Protein AF-A0A151AAE1-F1 (afdb_monomer_lite)

Structure (mmCIF, N/CA/C/O backbone):
data_AF-A0A151AAE1-F1
#
_entry.id   AF-A0A151AAE1-F1
#
loop_
_atom_site.group_PDB
_atom_site.id
_atom_site.type_symbol
_atom_site.label_atom_id
_atom_site.label_alt_id
_atom_site.label_comp_id
_atom_site.label_asym_id
_atom_site.label_entity_id
_atom_site.label_seq_id
_atom_site.pdbx_PDB_ins_code
_atom_site.Cartn_x
_atom_site.Cartn_y
_atom_site.Cartn_z
_atom_site.occupancy
_atom_site.B_iso_or_equiv
_atom_site.auth_seq_id
_atom_site.auth_comp_id
_atom_site.auth_asym_id
_atom_site.auth_atom_id
_atom_site.pdbx_PDB_model_num
ATOM 1 N N . MET A 1 1 ? -24.728 -27.838 1.126 1.00 36.59 1 MET A N 1
ATOM 2 C CA . MET A 1 1 ? -23.794 -28.302 0.076 1.00 36.59 1 MET A CA 1
ATOM 3 C C . MET A 1 1 ? -23.948 -27.415 -1.151 1.00 36.59 1 MET A C 1
ATOM 5 O O . MET A 1 1 ? -24.849 -27.649 -1.936 1.00 36.59 1 MET A O 1
ATOM 9 N N . THR A 1 2 ? -23.095 -26.398 -1.262 1.00 26.20 2 THR A N 1
ATOM 10 C CA . THR A 1 2 ? -22.584 -25.780 -2.502 1.00 26.20 2 THR A CA 1
ATOM 11 C C . THR A 1 2 ? -21.575 -24.740 -2.036 1.00 26.20 2 THR A C 1
ATOM 13 O O . THR A 1 2 ? -21.961 -23.810 -1.335 1.00 26.20 2 THR A O 1
ATOM 16 N N . GLN A 1 3 ? -20.298 -24.954 -2.361 1.00 33.28 3 GLN A N 1
ATOM 17 C CA . GLN A 1 3 ? -19.223 -23.972 -2.215 1.00 33.28 3 GLN A CA 1
ATOM 18 C C . GLN A 1 3 ? -19.696 -22.625 -2.772 1.00 33.28 3 GLN A C 1
ATOM 20 O O . GLN A 1 3 ? -20.026 -22.549 -3.955 1.00 33.28 3 GLN A O 1
ATOM 25 N N . LYS A 1 4 ? -19.731 -21.573 -1.956 1.00 37.19 4 LYS A N 1
ATOM 26 C CA . LYS A 1 4 ? -19.850 -20.201 -2.456 1.00 37.19 4 LYS A CA 1
ATOM 27 C C . LYS A 1 4 ? -18.781 -19.330 -1.797 1.00 37.19 4 LYS A C 1
ATOM 29 O O . LYS A 1 4 ? -19.066 -18.280 -1.242 1.00 37.19 4 LYS A O 1
ATOM 34 N N . GLY A 1 5 ? -17.520 -19.717 -2.010 1.00 41.66 5 GLY A N 1
ATOM 35 C CA . GLY A 1 5 ? -16.535 -18.683 -2.324 1.00 41.66 5 GLY A CA 1
ATOM 36 C C . GLY A 1 5 ? -17.018 -17.939 -3.573 1.00 41.66 5 GLY A C 1
ATOM 37 O O . GLY A 1 5 ? -17.730 -18.538 -4.387 1.00 41.66 5 GLY A O 1
ATOM 38 N N . LEU A 1 6 ? -16.713 -16.643 -3.705 1.00 52.38 6 LEU A N 1
ATOM 39 C CA . LEU A 1 6 ? -17.166 -15.834 -4.847 1.00 52.38 6 LEU A CA 1
ATOM 40 C C . LEU A 1 6 ? -17.037 -16.638 -6.152 1.00 52.38 6 LEU A C 1
ATOM 42 O O . LEU A 1 6 ? -15.981 -17.238 -6.376 1.00 52.38 6 LEU A O 1
ATOM 46 N N . PRO A 1 7 ? -18.092 -16.719 -6.986 1.00 60.75 7 PRO A N 1
ATOM 47 C CA . PRO A 1 7 ? -18.103 -17.620 -8.126 1.00 60.75 7 PRO A CA 1
ATOM 48 C C . PRO A 1 7 ? -17.050 -17.157 -9.125 1.00 60.75 7 PRO A C 1
ATOM 50 O O . PRO A 1 7 ? -17.302 -16.267 -9.938 1.00 60.75 7 PRO A O 1
ATOM 53 N N . THR A 1 8 ? -15.858 -17.750 -9.067 1.00 69.00 8 THR A N 1
ATOM 54 C CA . THR A 1 8 ? -14.902 -17.584 -10.150 1.00 69.00 8 THR A CA 1
ATOM 55 C C . THR A 1 8 ? -15.514 -18.236 -11.374 1.00 69.00 8 THR A C 1
ATOM 57 O O . THR A 1 8 ? -15.833 -19.424 -11.387 1.00 69.00 8 THR A O 1
ATOM 60 N N . SER A 1 9 ? -15.767 -17.420 -12.383 1.00 76.25 9 SER A N 1
ATOM 61 C CA . SER A 1 9 ? -16.469 -17.834 -13.587 1.00 76.25 9 SER A CA 1
ATOM 62 C C . SER A 1 9 ? -15.602 -17.487 -14.776 1.00 76.25 9 SER A C 1
ATOM 64 O O . SER A 1 9 ? -14.928 -16.455 -14.794 1.00 76.25 9 SER A O 1
ATOM 66 N N . ARG A 1 10 ? -15.589 -18.362 -15.779 1.00 85.50 10 ARG A N 1
ATOM 67 C CA . ARG A 1 10 ? -15.048 -17.980 -17.078 1.00 85.50 10 ARG A CA 1
ATOM 68 C C . ARG A 1 10 ? -16.098 -17.154 -17.792 1.00 85.50 10 ARG A C 1
ATOM 70 O O . ARG A 1 10 ? -17.223 -17.613 -17.953 1.00 85.50 10 ARG A O 1
ATOM 77 N N . VAL A 1 11 ? -15.721 -15.946 -18.182 1.00 87.44 11 VAL A N 1
ATOM 78 C CA . VAL A 1 11 ? -16.600 -15.020 -18.897 1.00 87.44 11 VAL A CA 1
ATOM 79 C C . VAL A 1 11 ? -15.915 -14.537 -20.165 1.00 87.44 11 VAL A C 1
ATOM 81 O O . VAL A 1 11 ? -14.699 -14.325 -20.177 1.00 87.44 11 VAL A O 1
ATOM 84 N N . SER A 1 12 ? -16.694 -14.374 -21.231 1.00 89.56 12 SER A N 1
ATOM 85 C CA . SER A 1 12 ? -16.240 -13.765 -22.482 1.00 89.56 12 SER A CA 1
ATOM 86 C C . SER A 1 12 ? -16.101 -12.256 -22.301 1.00 89.56 12 SER A C 1
ATOM 88 O O . SER A 1 12 ? -17.021 -11.599 -21.821 1.00 89.56 12 SER A O 1
ATOM 90 N N . ILE A 1 13 ? -14.966 -11.681 -22.690 1.00 89.06 13 ILE A N 1
ATOM 91 C CA . ILE A 1 13 ? -14.814 -10.224 -22.735 1.00 89.06 13 ILE A CA 1
ATOM 92 C C . ILE A 1 13 ? -15.449 -9.706 -24.022 1.00 89.06 13 ILE A C 1
ATOM 94 O O . ILE A 1 13 ? -14.802 -9.640 -25.065 1.00 89.06 13 ILE A O 1
ATOM 98 N N . ASP A 1 14 ? -16.719 -9.332 -23.959 1.00 89.19 14 ASP A N 1
ATOM 99 C CA . ASP A 1 14 ? -17.498 -8.989 -25.152 1.00 89.19 14 ASP A CA 1
ATOM 100 C C . ASP A 1 14 ? -17.107 -7.635 -25.747 1.00 89.19 14 ASP A C 1
ATOM 102 O O . ASP A 1 14 ? -17.176 -7.431 -26.962 1.00 89.19 14 ASP A O 1
ATOM 106 N N . ARG A 1 15 ? -16.680 -6.693 -24.901 1.00 86.31 15 ARG A N 1
ATOM 107 C CA . ARG A 1 15 ? -16.252 -5.365 -25.343 1.00 86.31 15 ARG A CA 1
ATOM 108 C C . ARG A 1 15 ? -15.157 -4.802 -24.452 1.00 86.31 15 ARG A C 1
ATOM 110 O O . ARG A 1 15 ? -15.210 -4.933 -23.234 1.00 86.31 15 ARG A O 1
ATOM 117 N N . ILE A 1 16 ? -14.207 -4.113 -25.080 1.00 81.94 16 ILE A N 1
ATOM 118 C CA . ILE A 1 16 ? -13.267 -3.211 -24.414 1.00 81.94 16 ILE A CA 1
ATOM 119 C C . ILE A 1 16 ? -13.399 -1.844 -25.074 1.00 81.94 16 ILE A C 1
ATOM 121 O O . ILE A 1 16 ? -13.287 -1.721 -26.294 1.00 81.94 16 ILE A O 1
ATOM 125 N N . PHE A 1 17 ? -13.694 -0.826 -24.280 1.00 76.12 17 PHE A N 1
ATOM 126 C CA . PHE A 1 17 ? -13.816 0.550 -24.737 1.00 76.12 17 PHE A CA 1
ATOM 127 C C . PHE A 1 17 ? -12.430 1.185 -24.934 1.00 76.12 17 PHE A C 1
ATOM 129 O O . PHE A 1 17 ? -11.422 0.711 -24.414 1.00 76.12 17 PHE A O 1
ATOM 136 N N . ASN A 1 18 ? -12.360 2.311 -25.649 1.00 66.00 18 ASN A N 1
ATOM 137 C CA . ASN A 1 18 ? -11.094 3.018 -25.923 1.00 66.00 18 ASN A CA 1
ATOM 138 C C . ASN A 1 18 ? -10.356 3.496 -24.652 1.00 66.00 18 ASN A C 1
ATOM 140 O O . ASN A 1 18 ? -9.171 3.835 -24.693 1.00 66.00 18 ASN A O 1
ATOM 144 N N . ASN A 1 19 ? -11.053 3.562 -23.519 1.00 57.97 19 ASN A N 1
ATOM 145 C CA . ASN A 1 19 ? -10.489 3.889 -22.210 1.00 57.97 19 ASN A CA 1
ATOM 146 C C . ASN A 1 19 ? -9.924 2.650 -21.470 1.00 57.97 19 ASN A C 1
ATOM 148 O O . ASN A 1 19 ? -9.353 2.799 -20.391 1.00 57.97 19 ASN A O 1
ATOM 152 N N . GLY A 1 20 ? -10.024 1.452 -22.057 1.00 68.19 20 GLY A N 1
ATOM 153 C CA . GLY A 1 20 ? -9.591 0.175 -21.482 1.00 68.19 20 GLY A CA 1
ATOM 154 C C . GLY A 1 20 ? -10.648 -0.501 -20.611 1.00 68.19 20 GLY A C 1
ATOM 155 O O . GLY A 1 20 ? -10.444 -1.636 -20.195 1.00 68.19 20 GLY A O 1
ATOM 156 N N . GLU A 1 21 ? -11.774 0.156 -20.333 1.00 73.94 21 GLU A N 1
ATOM 157 C CA . GLU A 1 21 ? -12.877 -0.455 -19.599 1.00 73.94 21 GLU A CA 1
ATOM 158 C C . GLU A 1 21 ? -13.423 -1.652 -20.374 1.00 73.94 21 GLU A C 1
ATOM 160 O O . GLU A 1 21 ? -13.683 -1.569 -21.574 1.00 73.94 21 GLU A O 1
ATOM 165 N N . SER A 1 22 ? -13.589 -2.768 -19.681 1.00 79.56 22 SER A N 1
ATOM 166 C CA . SER A 1 22 ? -14.049 -4.017 -20.257 1.00 79.56 22 SER A CA 1
ATOM 167 C C . SER A 1 22 ? -15.360 -4.459 -19.640 1.00 79.56 22 SER A C 1
ATOM 169 O O . SER A 1 22 ? -15.626 -4.235 -18.455 1.00 79.56 22 SER A O 1
ATOM 171 N N . VAL A 1 23 ? -16.178 -5.088 -20.473 1.00 86.75 23 VAL A N 1
ATOM 172 C CA . VAL A 1 23 ? -17.513 -5.542 -20.115 1.00 86.75 23 VAL A CA 1
ATOM 173 C C . VAL A 1 23 ? -17.736 -6.944 -20.660 1.00 86.75 23 VAL A C 1
ATOM 175 O O . VAL A 1 23 ? -17.379 -7.246 -21.802 1.00 86.75 23 VAL A O 1
ATOM 178 N N . HIS A 1 24 ? -18.356 -7.772 -19.828 1.00 88.81 24 HIS A N 1
ATOM 179 C CA . HIS A 1 24 ? -19.018 -9.000 -20.235 1.00 88.81 24 HIS A CA 1
ATOM 180 C C . HIS A 1 24 ? -20.533 -8.785 -20.196 1.00 88.81 24 HIS A C 1
ATOM 182 O O . HIS A 1 24 ? -21.065 -8.303 -19.201 1.00 88.81 24 HIS A O 1
ATOM 188 N N . LYS A 1 25 ? -21.238 -9.152 -21.258 1.00 89.25 25 LYS A N 1
ATOM 189 C CA . LYS A 1 25 ? -22.689 -9.091 -21.331 1.00 89.25 25 LYS A CA 1
ATOM 190 C C . LYS A 1 25 ? -23.277 -10.394 -20.805 1.00 89.25 25 LYS A C 1
ATOM 192 O O . LYS A 1 25 ? -23.100 -11.455 -21.400 1.00 89.25 25 LYS A O 1
ATOM 197 N N . ARG A 1 26 ? -23.992 -10.303 -19.688 1.00 83.31 26 ARG A N 1
ATOM 198 C CA . ARG A 1 26 ? -24.645 -11.453 -19.057 1.00 83.31 26 ARG A CA 1
ATOM 199 C C . ARG A 1 26 ? -25.850 -11.929 -19.872 1.00 83.31 26 ARG A C 1
ATOM 201 O O . ARG A 1 26 ? -26.413 -11.189 -20.679 1.00 83.31 26 ARG A O 1
ATOM 208 N N . GLU A 1 27 ? -26.306 -13.152 -19.596 1.00 82.44 27 GLU A N 1
ATOM 209 C CA . GLU A 1 27 ? -27.499 -13.741 -20.228 1.00 82.44 27 GLU A CA 1
ATOM 210 C C . GLU A 1 27 ? -28.775 -12.910 -20.008 1.00 82.44 27 GLU A C 1
ATOM 212 O O . GLU A 1 27 ? -29.637 -12.854 -20.882 1.00 82.44 27 GLU A O 1
ATOM 217 N N . ASN A 1 28 ? -28.880 -12.215 -18.869 1.00 79.56 28 ASN A N 1
ATOM 218 C CA . ASN A 1 28 ? -29.997 -11.320 -18.551 1.00 79.56 28 ASN A CA 1
ATOM 219 C C . ASN A 1 28 ? -29.936 -9.966 -19.294 1.00 79.56 28 ASN A C 1
ATOM 221 O O . ASN A 1 28 ? -30.832 -9.141 -19.134 1.00 79.56 28 ASN A O 1
ATOM 225 N N . GLY A 1 29 ? -28.902 -9.737 -20.109 1.00 80.62 29 GLY A N 1
ATOM 226 C CA . GLY A 1 29 ? -28.706 -8.522 -20.895 1.00 80.62 29 GLY A CA 1
ATOM 227 C C . GLY A 1 29 ? -27.990 -7.385 -20.165 1.00 80.62 29 GLY A C 1
ATOM 228 O O . GLY A 1 29 ? -27.723 -6.371 -20.810 1.00 80.62 29 GLY A O 1
ATOM 229 N N . GLU A 1 30 ? -27.665 -7.549 -18.880 1.00 82.56 30 GLU A N 1
ATOM 230 C CA . GLU A 1 30 ? -26.921 -6.566 -18.088 1.00 82.56 30 GLU A CA 1
ATOM 231 C C . GLU A 1 30 ? -25.410 -6.663 -18.327 1.00 82.56 30 GLU A C 1
ATOM 233 O O . GLU A 1 30 ? -24.857 -7.733 -18.611 1.00 82.56 30 GLU A O 1
ATOM 238 N N . ASP A 1 31 ? -24.740 -5.524 -18.180 1.00 83.88 31 ASP A N 1
ATOM 239 C CA . ASP A 1 31 ? -23.299 -5.404 -18.349 1.00 83.88 31 ASP A CA 1
ATOM 240 C C . ASP A 1 31 ? -22.585 -5.696 -17.018 1.00 83.88 31 ASP A C 1
ATOM 242 O O . ASP A 1 31 ? -22.785 -5.027 -16.004 1.00 83.88 31 ASP A O 1
ATOM 246 N N . LEU A 1 32 ? -21.717 -6.707 -17.031 1.00 82.06 32 LEU A N 1
ATOM 247 C CA . LEU A 1 32 ? -20.745 -6.979 -15.982 1.00 82.06 32 LEU A CA 1
ATOM 248 C C . LEU A 1 32 ? -19.457 -6.216 -16.289 1.00 82.06 32 LEU A C 1
ATOM 250 O O . LEU A 1 32 ? -18.709 -6.580 -17.198 1.00 82.06 32 LEU A O 1
ATOM 254 N N . HIS A 1 33 ? -19.158 -5.198 -15.494 1.00 79.06 33 HIS A N 1
ATOM 255 C CA . HIS A 1 33 ? -17.945 -4.407 -15.614 1.00 79.06 33 HIS A CA 1
ATOM 256 C C . HIS A 1 33 ? -16.742 -5.174 -15.053 1.00 79.06 33 HIS A C 1
ATOM 258 O O . HIS A 1 33 ? -16.629 -5.472 -13.859 1.00 79.06 33 HIS A O 1
ATOM 264 N N . LEU A 1 34 ? -15.800 -5.458 -15.949 1.00 73.00 34 LEU A N 1
ATOM 265 C CA . LEU A 1 34 ? -14.529 -6.146 -15.722 1.00 73.00 34 LEU A CA 1
ATOM 266 C C . LEU A 1 34 ? -13.338 -5.175 -15.787 1.00 73.00 34 LEU A C 1
ATOM 268 O O . LEU A 1 34 ? -12.176 -5.593 -15.734 1.00 73.00 34 LEU A O 1
ATOM 272 N N . GLY A 1 35 ? -13.649 -3.871 -15.777 1.00 70.25 35 GLY A N 1
ATOM 273 C CA . GLY A 1 35 ? -12.754 -2.724 -15.620 1.00 70.25 35 GLY A CA 1
ATOM 274 C C . GLY A 1 35 ? -11.567 -2.768 -16.548 1.00 70.25 35 GLY A C 1
ATOM 275 O O . GLY A 1 35 ? -11.708 -3.237 -17.669 1.00 70.25 35 GLY A O 1
ATOM 276 N N . LEU A 1 36 ? -10.428 -2.216 -16.135 1.00 72.31 36 LEU A N 1
ATOM 277 C CA . LEU A 1 36 ? -9.368 -1.966 -17.101 1.00 72.31 36 LEU A CA 1
ATOM 278 C C . LEU A 1 36 ? -8.716 -3.279 -17.552 1.00 72.31 36 LEU A C 1
ATOM 280 O O . LEU A 1 36 ? -8.063 -3.954 -16.760 1.00 72.31 36 LEU A O 1
ATOM 284 N N . LEU A 1 37 ? -8.880 -3.608 -18.832 1.00 73.38 37 LEU A N 1
ATOM 285 C CA . LEU A 1 37 ? -8.184 -4.684 -19.530 1.00 73.38 37 LEU A CA 1
ATOM 286 C C . LEU A 1 37 ? -7.518 -4.137 -20.790 1.00 73.38 37 LEU A C 1
ATOM 288 O O . LEU A 1 37 ? -8.019 -3.190 -21.402 1.00 73.38 37 LEU A O 1
ATOM 292 N N . PRO A 1 38 ? -6.361 -4.686 -21.177 1.00 74.19 38 PRO A N 1
ATOM 293 C CA . PRO A 1 38 ? -5.713 -4.232 -22.388 1.00 74.19 38 PRO A CA 1
ATOM 294 C C . PRO A 1 38 ? -6.549 -4.671 -23.611 1.00 74.19 38 PRO A C 1
ATOM 296 O O . PRO A 1 38 ? -7.218 -5.705 -23.534 1.00 74.19 38 PRO A O 1
ATOM 299 N N . PRO A 1 39 ? -6.553 -3.917 -24.728 1.00 78.44 39 PRO A N 1
ATOM 300 C CA . PRO A 1 39 ? -7.447 -4.164 -25.868 1.00 78.44 39 PRO A CA 1
ATOM 301 C C . PRO A 1 39 ? -7.407 -5.597 -26.416 1.00 78.44 39 PRO A C 1
ATOM 303 O O . PRO A 1 39 ? -8.427 -6.138 -26.835 1.00 78.44 39 PRO A O 1
ATOM 306 N N . GLU A 1 40 ? -6.249 -6.253 -26.352 1.00 79.81 40 GLU A N 1
ATOM 307 C CA . GLU A 1 40 ? -6.055 -7.647 -26.749 1.00 79.81 40 GLU A CA 1
ATOM 308 C C . GLU A 1 40 ? -6.811 -8.668 -25.882 1.00 79.81 40 GLU A C 1
ATOM 310 O O . GLU A 1 40 ? -6.779 -9.862 -26.185 1.00 79.81 40 GLU A O 1
ATOM 315 N N . ALA A 1 41 ? -7.442 -8.255 -24.782 1.00 84.06 41 ALA A N 1
ATOM 316 C CA . ALA A 1 41 ? -8.324 -9.103 -23.989 1.00 84.06 41 ALA A CA 1
ATOM 317 C C . ALA A 1 41 ? -9.718 -9.271 -24.620 1.00 84.06 41 ALA A C 1
ATOM 319 O O . ALA A 1 41 ? -10.420 -10.215 -24.262 1.00 84.06 41 ALA A O 1
ATOM 320 N N . ALA A 1 42 ? -10.112 -8.407 -25.563 1.00 87.69 42 ALA A N 1
ATOM 321 C CA . ALA A 1 42 ? -11.419 -8.469 -26.210 1.00 87.69 42 ALA A CA 1
ATOM 322 C C . ALA A 1 42 ? -11.613 -9.805 -26.951 1.00 87.69 42 ALA A C 1
ATOM 324 O O . ALA A 1 42 ? -10.717 -10.288 -27.643 1.00 87.69 42 ALA A O 1
ATOM 325 N N . GLY A 1 43 ? -12.787 -10.411 -26.786 1.00 87.44 43 GLY A N 1
ATOM 326 C CA . GLY A 1 43 ? -13.158 -11.710 -27.347 1.00 87.44 43 GLY A CA 1
ATOM 327 C C . GLY A 1 43 ? -12.516 -12.923 -26.665 1.00 87.44 43 GLY A C 1
ATOM 328 O O . GLY A 1 43 ? -12.729 -14.046 -27.116 1.00 87.44 43 GLY A O 1
ATOM 329 N N . LYS A 1 44 ? -11.717 -12.741 -25.603 1.00 88.38 44 LYS A N 1
ATOM 330 C CA . LYS A 1 44 ? -11.140 -13.857 -24.838 1.00 88.38 44 LYS A CA 1
ATOM 331 C C . LYS A 1 44 ? -12.074 -14.264 -23.705 1.00 88.38 44 LYS A C 1
ATOM 333 O O . LYS A 1 44 ? -12.653 -13.412 -23.046 1.00 88.38 44 LYS A O 1
ATOM 338 N N . GLU A 1 45 ? -12.138 -15.558 -23.409 1.00 91.31 45 GLU A N 1
ATOM 339 C CA . GLU A 1 45 ? -12.677 -16.021 -22.130 1.00 91.31 45 GLU A CA 1
ATOM 340 C C . GLU A 1 45 ? -11.618 -15.871 -21.046 1.00 91.31 45 GLU A C 1
ATOM 342 O O . GLU A 1 45 ? -10.530 -16.436 -21.190 1.00 91.31 45 GLU A O 1
ATOM 347 N N . LEU A 1 46 ? -11.913 -15.131 -19.980 1.00 85.50 46 LEU A N 1
ATOM 348 C CA . LEU A 1 46 ? -11.013 -14.910 -18.847 1.00 85.50 46 LEU A CA 1
ATOM 349 C C . LEU A 1 46 ? -11.634 -15.445 -17.557 1.00 85.50 46 LEU A C 1
ATOM 351 O O . LEU A 1 46 ? -12.851 -15.393 -17.377 1.00 85.50 46 LEU A O 1
ATOM 355 N N . LEU A 1 47 ? -10.795 -15.933 -16.642 1.00 81.88 47 LEU A N 1
ATOM 356 C CA . LEU A 1 47 ? -11.239 -16.229 -15.282 1.00 81.88 47 LEU A CA 1
ATOM 357 C C . LEU A 1 47 ? -11.528 -14.917 -14.543 1.00 81.88 47 LEU A C 1
ATOM 359 O O . LEU A 1 47 ? -10.645 -14.062 -14.433 1.00 81.88 47 LEU A O 1
ATOM 363 N N . VAL A 1 48 ? -12.748 -14.767 -14.035 1.00 74.75 48 VAL A N 1
ATOM 364 C CA . VAL A 1 48 ? -13.210 -13.574 -13.325 1.00 74.75 48 VAL A CA 1
ATOM 365 C C . VAL A 1 48 ? -13.753 -13.937 -11.953 1.00 74.75 48 VAL A C 1
ATOM 367 O O . VAL A 1 48 ? -14.553 -14.856 -11.828 1.00 74.75 48 VAL A O 1
ATOM 370 N N . GLU A 1 49 ? -13.348 -13.187 -10.935 1.00 74.25 49 GLU A N 1
ATOM 371 C CA . GLU A 1 49 ? -13.948 -13.178 -9.605 1.00 74.25 49 GLU A CA 1
ATOM 372 C C . GLU A 1 49 ? -15.056 -12.117 -9.551 1.00 74.25 49 GLU A C 1
ATOM 374 O O . GLU A 1 49 ? -14.812 -10.939 -9.801 1.00 74.25 49 GLU A O 1
ATOM 379 N N . MET A 1 50 ? -16.279 -12.516 -9.220 1.00 72.31 50 MET A N 1
ATOM 380 C CA . MET A 1 50 ? -17.430 -11.610 -9.122 1.00 72.31 50 MET A CA 1
ATOM 381 C C . MET A 1 50 ? -17.396 -10.821 -7.811 1.00 72.31 50 MET A C 1
ATOM 383 O O . MET A 1 50 ? -17.078 -11.404 -6.782 1.00 72.31 50 MET A O 1
ATOM 387 N N . TRP A 1 51 ? -17.718 -9.525 -7.820 1.00 63.84 51 TRP A N 1
ATOM 388 C CA . TRP A 1 51 ? -17.664 -8.660 -6.626 1.00 63.84 51 TRP A CA 1
ATOM 389 C C . TRP A 1 51 ? -19.011 -8.056 -6.246 1.00 63.84 51 TRP A C 1
ATOM 391 O O . TRP A 1 51 ? -19.273 -7.870 -5.057 1.00 63.84 51 TRP A O 1
ATOM 401 N N . ASP A 1 52 ? -19.847 -7.755 -7.240 1.00 66.75 52 ASP A N 1
ATOM 402 C CA . ASP A 1 52 ? -21.277 -7.537 -7.057 1.00 66.75 52 ASP A CA 1
ATOM 403 C C . ASP A 1 52 ? -22.088 -8.005 -8.287 1.00 66.75 52 ASP A C 1
ATOM 405 O O . ASP A 1 52 ? -21.589 -8.735 -9.155 1.00 66.75 52 ASP A O 1
ATOM 409 N N . GLN A 1 53 ? -23.369 -7.632 -8.358 1.00 68.12 53 GLN A N 1
ATOM 410 C CA . GLN A 1 53 ? -24.242 -7.966 -9.488 1.00 68.12 53 GLN A CA 1
ATOM 411 C C . GLN A 1 53 ? -23.761 -7.392 -10.831 1.00 68.12 53 GLN A C 1
ATOM 413 O O . GLN A 1 53 ? -24.037 -7.993 -11.863 1.00 68.12 53 GLN A O 1
ATOM 418 N N . ASN A 1 54 ? -22.989 -6.307 -10.840 1.00 72.69 54 ASN A N 1
ATOM 419 C CA . ASN A 1 54 ? -22.573 -5.598 -12.052 1.00 72.69 54 ASN A CA 1
ATOM 420 C C . ASN A 1 54 ? -21.051 -5.409 -12.148 1.00 72.69 54 ASN A C 1
ATOM 422 O O . ASN A 1 54 ? -20.568 -4.879 -13.142 1.00 72.69 54 ASN A O 1
ATOM 426 N N . GLU A 1 55 ? -20.270 -5.850 -11.162 1.00 69.56 55 GLU A N 1
ATOM 427 C CA . GLU A 1 55 ? -18.817 -5.680 -11.108 1.00 69.56 55 GLU A CA 1
ATOM 428 C C . GLU A 1 55 ? -18.102 -7.001 -10.786 1.00 69.56 55 GLU A C 1
ATOM 430 O O . GLU A 1 55 ? -18.520 -7.787 -9.934 1.00 69.56 55 GLU A O 1
ATOM 435 N N . GLY A 1 56 ? -16.978 -7.246 -11.458 1.00 68.25 56 GLY A N 1
ATOM 436 C CA . GLY A 1 56 ? -16.087 -8.378 -11.190 1.00 68.25 56 GLY A CA 1
ATOM 437 C C . GLY A 1 56 ? -14.657 -8.098 -11.645 1.00 68.25 56 GLY A C 1
ATOM 438 O O . GLY A 1 56 ? -14.420 -7.182 -12.430 1.00 68.25 56 GLY A O 1
ATOM 439 N N . ARG A 1 57 ? -13.679 -8.869 -11.171 1.00 72.25 57 ARG A N 1
ATOM 440 C CA . ARG A 1 57 ? -12.246 -8.734 -11.479 1.00 72.25 57 ARG A CA 1
ATOM 441 C C . ARG A 1 57 ? -11.742 -9.870 -12.332 1.00 72.25 57 ARG A C 1
ATOM 443 O O . ARG A 1 57 ? -11.983 -11.021 -12.016 1.00 72.25 57 ARG A O 1
ATOM 450 N N . VAL A 1 58 ? -10.928 -9.552 -13.333 1.00 71.06 58 VAL A N 1
ATOM 451 C CA . VAL A 1 58 ? -10.120 -10.566 -14.012 1.00 71.06 58 VAL A CA 1
ATOM 452 C C . VAL A 1 58 ? -9.038 -11.067 -13.077 1.00 71.06 58 VAL A C 1
ATOM 454 O O . VAL A 1 58 ? -8.179 -10.321 -12.621 1.00 71.06 58 VAL A O 1
ATOM 457 N N . VAL A 1 59 ? -9.090 -12.363 -12.830 1.00 68.00 59 VAL A N 1
ATOM 458 C CA . VAL A 1 59 ? -8.137 -13.106 -12.017 1.00 68.00 59 VAL A CA 1
ATOM 459 C C . VAL A 1 59 ? -7.431 -14.130 -12.900 1.00 68.00 59 VAL A C 1
ATOM 461 O O . VAL A 1 59 ? -6.906 -15.133 -12.451 1.00 68.00 59 VAL A O 1
ATOM 464 N N . ASP A 1 60 ? -7.399 -13.923 -14.204 1.00 77.56 60 ASP A N 1
ATOM 465 C CA . ASP A 1 60 ? -6.781 -14.876 -15.108 1.00 77.56 60 ASP A CA 1
ATOM 466 C C . ASP A 1 60 ? -5.243 -14.874 -14.962 1.00 77.56 60 ASP A C 1
ATOM 468 O O . ASP A 1 60 ? -4.643 -13.795 -15.007 1.00 77.56 60 ASP A O 1
ATOM 472 N N . PRO A 1 61 ? -4.579 -16.042 -14.821 1.00 75.12 61 PRO A N 1
ATOM 473 C CA . PRO A 1 61 ? -3.119 -16.145 -14.708 1.00 75.12 61 PRO A CA 1
ATOM 474 C C . PRO A 1 61 ? -2.340 -15.396 -15.795 1.00 75.12 61 PRO A C 1
ATOM 476 O O . PRO A 1 61 ? -1.231 -14.923 -15.538 1.00 75.12 61 PRO A O 1
ATOM 479 N N . ARG A 1 62 ? -2.936 -15.216 -16.986 1.00 78.50 62 ARG A N 1
ATOM 480 C CA . ARG A 1 62 ? -2.350 -14.442 -18.093 1.00 78.50 62 ARG A CA 1
ATOM 481 C C . ARG A 1 62 ? -2.003 -13.001 -17.722 1.00 78.50 62 ARG A C 1
ATOM 483 O O . ARG A 1 62 ? -1.114 -12.422 -18.343 1.00 78.50 62 ARG A O 1
ATOM 490 N N . TYR A 1 63 ? -2.695 -12.442 -16.733 1.00 72.56 63 TYR A N 1
ATOM 491 C CA . TYR A 1 63 ? -2.562 -11.058 -16.281 1.00 72.56 63 TYR A CA 1
ATOM 492 C C . TYR A 1 63 ? -1.982 -10.935 -14.865 1.00 72.56 63 TYR A C 1
ATOM 494 O O . TYR A 1 63 ? -1.869 -9.826 -14.350 1.00 72.56 63 TYR A O 1
ATOM 502 N N . ARG A 1 64 ? -1.550 -12.046 -14.254 1.00 71.75 64 ARG A N 1
ATOM 503 C CA . ARG A 1 64 ? -0.881 -12.043 -12.946 1.00 71.75 64 ARG A CA 1
ATOM 504 C C . ARG A 1 64 ? 0.637 -12.164 -13.114 1.00 71.75 64 ARG A C 1
ATOM 506 O O . ARG A 1 64 ? 1.054 -13.086 -13.808 1.00 71.75 64 ARG A O 1
ATOM 513 N N . PRO A 1 65 ? 1.464 -11.306 -12.495 1.00 71.38 65 PRO A N 1
ATOM 514 C CA . PRO A 1 65 ? 2.918 -11.481 -12.477 1.00 71.38 65 PRO A CA 1
ATOM 515 C C . PRO A 1 65 ? 3.350 -12.800 -11.820 1.00 71.38 65 PRO A C 1
ATOM 517 O O . PRO A 1 65 ? 2.692 -13.280 -10.896 1.00 71.38 65 PRO A O 1
ATOM 520 N N . GLU A 1 66 ? 4.456 -13.384 -12.282 1.00 77.06 66 GLU A N 1
ATOM 521 C CA . GLU A 1 66 ? 5.064 -14.555 -11.641 1.00 77.06 66 GLU A CA 1
ATOM 522 C C . GLU A 1 66 ? 5.801 -14.160 -10.357 1.00 77.06 66 GLU A C 1
ATOM 524 O O . GLU A 1 66 ? 6.485 -13.136 -10.303 1.00 77.06 66 GLU A O 1
ATOM 529 N N . ARG A 1 67 ? 5.627 -14.980 -9.318 1.00 62.41 67 ARG A N 1
ATOM 530 C CA . ARG A 1 67 ? 6.118 -14.722 -7.962 1.00 62.41 67 ARG A CA 1
ATOM 531 C C . ARG A 1 67 ? 7.604 -15.049 -7.801 1.00 62.41 67 ARG A C 1
ATOM 533 O O . ARG A 1 67 ? 8.320 -14.283 -7.166 1.00 62.41 67 ARG A O 1
ATOM 540 N N . ASP A 1 68 ? 8.044 -16.140 -8.424 1.00 72.25 68 ASP A N 1
ATOM 541 C CA . ASP A 1 68 ? 9.408 -16.656 -8.339 1.00 72.25 68 ASP A CA 1
ATOM 542 C C . ASP A 1 68 ? 9.975 -16.805 -9.761 1.00 72.25 68 ASP A C 1
ATOM 544 O O . ASP A 1 68 ? 9.751 -17.819 -10.421 1.00 72.25 68 ASP A O 1
ATOM 548 N N . PRO A 1 69 ? 10.663 -15.783 -10.294 1.00 75.38 69 PRO A N 1
ATOM 549 C CA . PRO A 1 69 ? 11.221 -15.854 -11.638 1.00 75.38 69 PRO A CA 1
ATOM 550 C C . PRO A 1 69 ? 12.405 -16.830 -11.710 1.00 75.38 69 PRO A C 1
ATOM 552 O O . PRO A 1 69 ? 13.049 -17.117 -10.698 1.00 75.38 69 PRO A O 1
ATOM 555 N N . PRO A 1 70 ? 12.766 -17.305 -12.915 1.00 72.19 70 PRO A N 1
ATOM 556 C CA . PRO A 1 70 ? 13.861 -18.250 -13.089 1.00 72.19 70 PRO A CA 1
ATOM 557 C C . PRO A 1 70 ? 15.195 -17.688 -12.572 1.00 72.19 70 PRO A C 1
ATOM 559 O O . PRO A 1 70 ? 15.594 -16.574 -12.912 1.00 72.19 70 PRO A O 1
ATOM 562 N N . HIS A 1 71 ? 15.913 -18.497 -11.788 1.00 70.31 71 HIS A N 1
ATOM 563 C CA . HIS A 1 71 ? 17.225 -18.160 -11.219 1.00 70.31 71 HIS A CA 1
ATOM 564 C C . HIS A 1 71 ? 18.416 -18.593 -12.090 1.00 70.31 71 HIS A C 1
ATOM 566 O O . HIS A 1 71 ? 19.567 -18.415 -11.690 1.00 70.31 71 HIS A O 1
ATOM 572 N N . ASP A 1 72 ? 18.164 -19.164 -13.269 1.00 70.88 72 ASP A N 1
ATOM 573 C CA . ASP A 1 72 ? 19.216 -19.706 -14.124 1.00 70.88 72 ASP A CA 1
ATOM 574 C C . ASP A 1 72 ? 20.130 -18.603 -14.674 1.00 70.88 72 ASP A C 1
ATOM 576 O O . ASP A 1 72 ? 19.735 -17.791 -15.517 1.00 70.88 72 ASP A O 1
ATOM 580 N N . THR A 1 73 ? 21.395 -18.619 -14.255 1.00 68.88 73 THR A N 1
ATOM 581 C CA . THR A 1 73 ? 22.442 -17.778 -14.843 1.00 68.88 73 THR A CA 1
ATOM 582 C C . THR A 1 73 ? 22.860 -18.357 -16.193 1.00 68.88 73 THR A C 1
ATOM 584 O O . THR A 1 73 ? 23.397 -19.463 -16.275 1.00 68.88 73 THR A O 1
ATOM 587 N N . ILE A 1 74 ? 22.650 -17.605 -17.272 1.00 74.12 74 ILE A N 1
ATOM 588 C CA . ILE A 1 74 ? 23.170 -17.946 -18.603 1.00 74.12 74 ILE A CA 1
ATOM 589 C C . ILE A 1 74 ? 24.387 -17.083 -18.940 1.00 74.12 74 ILE A C 1
ATOM 591 O O . ILE A 1 74 ? 24.489 -15.935 -18.520 1.00 74.12 74 ILE A O 1
ATOM 595 N N . SER A 1 75 ? 25.326 -17.642 -19.709 1.00 79.88 75 SER A N 1
ATOM 596 C CA . SER A 1 75 ? 26.533 -16.920 -20.123 1.00 79.88 75 SER A CA 1
ATOM 597 C C . SER A 1 75 ? 26.194 -15.706 -20.986 1.00 79.88 75 SER A C 1
ATOM 599 O O . SER A 1 75 ? 25.272 -15.757 -21.801 1.00 79.88 75 SER A O 1
ATOM 601 N N . THR A 1 76 ? 27.027 -14.666 -20.927 1.00 77.75 76 THR A N 1
ATOM 602 C CA . THR A 1 76 ? 26.896 -13.452 -21.751 1.00 77.75 76 THR A CA 1
ATOM 603 C C . THR A 1 76 ? 26.719 -13.762 -23.241 1.00 77.75 76 THR A C 1
ATOM 605 O O . THR A 1 76 ? 25.915 -13.126 -23.915 1.00 77.75 76 THR A O 1
ATOM 608 N N . SER A 1 77 ? 27.407 -14.779 -23.770 1.00 77.75 77 SER A N 1
ATOM 609 C CA . SER A 1 77 ? 27.240 -15.232 -25.159 1.00 77.75 77 SER A CA 1
ATOM 610 C C . SER A 1 77 ? 25.837 -15.777 -25.458 1.00 77.75 77 SER A C 1
ATOM 612 O O . SER A 1 77 ? 25.264 -15.447 -26.495 1.00 77.75 77 SER A O 1
ATOM 614 N N . LYS A 1 78 ? 25.250 -16.565 -24.548 1.00 80.44 78 LYS A N 1
ATOM 615 C CA . LYS A 1 78 ? 23.878 -17.081 -24.671 1.00 80.44 78 LYS A CA 1
ATOM 616 C C . LYS A 1 78 ? 22.846 -15.969 -24.499 1.00 80.44 78 LYS A C 1
ATOM 618 O O . LYS A 1 78 ? 21.868 -15.940 -25.240 1.00 80.44 78 LYS A O 1
ATOM 623 N N . THR A 1 79 ? 23.083 -15.032 -23.584 1.00 81.00 79 THR A N 1
ATOM 624 C CA . THR A 1 79 ? 22.265 -13.823 -23.407 1.00 81.00 79 THR A CA 1
ATOM 625 C C . THR A 1 79 ? 22.222 -13.004 -24.694 1.00 81.00 79 THR A C 1
ATOM 627 O O . THR A 1 79 ? 21.152 -12.620 -25.157 1.00 81.00 79 THR A O 1
ATOM 630 N N . GLN A 1 80 ? 23.379 -12.799 -25.330 1.00 77.62 80 GLN A N 1
ATOM 631 C CA . GLN A 1 80 ? 23.475 -12.101 -26.613 1.00 77.62 80 GLN A CA 1
ATOM 632 C C . GLN A 1 80 ? 22.744 -12.838 -27.738 1.00 77.62 80 GLN A C 1
ATOM 634 O O . GLN A 1 80 ? 22.055 -12.196 -28.528 1.00 77.62 80 GLN A O 1
ATOM 639 N N . ALA A 1 81 ? 22.861 -14.166 -27.797 1.00 79.44 81 ALA A N 1
ATOM 640 C CA . ALA A 1 81 ? 22.125 -14.969 -28.768 1.00 79.44 81 ALA A CA 1
ATOM 641 C C . ALA A 1 81 ? 20.604 -14.836 -28.576 1.00 79.44 81 ALA A C 1
ATOM 643 O O . ALA A 1 81 ? 19.893 -14.642 -29.550 1.00 79.44 81 ALA A O 1
ATOM 644 N N . ARG A 1 82 ? 20.104 -14.836 -27.331 1.00 81.25 82 ARG A N 1
ATOM 645 C CA . ARG A 1 82 ? 18.669 -14.645 -27.030 1.00 81.25 82 ARG A CA 1
ATOM 646 C C . ARG A 1 82 ? 18.139 -13.242 -27.346 1.00 81.25 82 ARG A C 1
ATOM 648 O O . ARG A 1 82 ? 16.943 -13.090 -27.564 1.00 81.25 82 ARG A O 1
ATOM 655 N N . LEU A 1 83 ? 19.006 -12.229 -27.351 1.00 80.38 83 LEU A N 1
ATOM 656 C CA . LEU A 1 83 ? 18.680 -10.864 -27.794 1.00 80.38 83 LEU A CA 1
ATOM 657 C C . LEU A 1 83 ? 18.929 -10.646 -29.292 1.00 80.38 83 LEU A C 1
ATOM 659 O O . LEU A 1 83 ? 18.817 -9.520 -29.773 1.00 80.38 83 LEU A O 1
ATOM 663 N N . SER A 1 84 ? 19.285 -11.700 -30.027 1.00 77.75 84 SER A N 1
ATOM 664 C CA . SER A 1 84 ? 19.350 -11.672 -31.482 1.00 77.75 84 SER A CA 1
ATOM 665 C C . SER A 1 84 ? 18.025 -12.193 -32.033 1.00 77.75 84 SER A C 1
ATOM 667 O O . SER A 1 84 ? 17.526 -13.224 -31.600 1.00 77.75 84 SER A O 1
ATOM 669 N N . MET A 1 85 ? 17.440 -11.465 -32.976 1.00 74.81 85 MET A N 1
ATOM 670 C CA . MET A 1 85 ? 16.253 -11.890 -33.709 1.00 74.81 85 MET A CA 1
ATOM 671 C C . MET A 1 85 ? 16.613 -13.069 -34.608 1.00 74.81 85 MET A C 1
ATOM 673 O O . MET A 1 85 ? 17.643 -13.034 -35.282 1.00 74.81 85 MET A O 1
ATOM 677 N N . ASP A 1 86 ? 15.721 -14.053 -34.679 1.00 67.12 86 ASP A N 1
ATOM 678 C CA . ASP A 1 86 ? 15.867 -15.218 -35.559 1.00 67.12 86 ASP A CA 1
ATOM 679 C C . ASP A 1 86 ? 15.338 -14.964 -36.985 1.00 67.12 86 ASP A C 1
ATOM 681 O O . ASP A 1 86 ? 15.392 -15.853 -37.832 1.00 67.12 86 ASP A O 1
ATOM 685 N N . SER A 1 87 ? 14.828 -13.760 -37.285 1.00 68.88 87 SER A N 1
ATOM 686 C CA . SER A 1 87 ? 14.262 -13.446 -38.604 1.00 68.88 87 SER A CA 1
ATOM 687 C C . SER A 1 87 ? 15.354 -13.123 -39.636 1.00 68.88 87 SER A C 1
ATOM 689 O O . SER A 1 87 ? 16.026 -12.096 -39.510 1.00 68.88 87 SER A O 1
ATOM 691 N N . PRO A 1 88 ? 15.504 -13.921 -40.713 1.00 66.00 88 PRO A N 1
ATOM 692 C CA . PRO A 1 88 ? 16.424 -13.608 -41.809 1.00 66.00 88 PRO A CA 1
ATOM 693 C C . PRO A 1 88 ? 15.874 -12.529 -42.764 1.00 66.00 88 PRO A C 1
ATOM 695 O O . PRO A 1 88 ? 16.558 -12.101 -43.701 1.00 66.00 88 PRO A O 1
ATOM 698 N N . ASN A 1 89 ? 14.628 -12.089 -42.562 1.00 77.56 89 ASN A N 1
ATOM 699 C CA . ASN A 1 89 ? 13.854 -11.312 -43.523 1.00 77.56 89 ASN A CA 1
ATOM 700 C C . ASN A 1 89 ? 13.355 -9.996 -42.901 1.00 77.56 89 ASN A C 1
ATOM 702 O O . ASN A 1 89 ? 12.162 -9.861 -42.666 1.00 77.56 89 ASN A O 1
ATOM 706 N N . LEU A 1 90 ? 14.253 -9.038 -42.652 1.00 83.94 90 LEU A N 1
ATOM 707 C CA . LEU A 1 90 ? 13.876 -7.687 -42.218 1.00 83.94 90 LEU A CA 1
ATOM 708 C C . LEU A 1 90 ? 13.340 -6.864 -43.397 1.00 83.94 90 LEU A C 1
ATOM 710 O O . LEU A 1 90 ? 13.967 -6.803 -44.459 1.00 83.94 90 LEU A O 1
ATOM 714 N N . GLY A 1 91 ? 12.178 -6.249 -43.204 1.00 84.38 91 GLY A N 1
ATOM 715 C CA . GLY A 1 91 ? 11.506 -5.341 -44.124 1.00 84.38 91 GLY A CA 1
ATOM 716 C C . GLY A 1 91 ? 11.462 -3.901 -43.607 1.00 84.38 91 GLY A C 1
ATOM 717 O O . GLY A 1 91 ? 11.786 -3.604 -42.460 1.00 84.38 91 GLY A O 1
ATOM 718 N N . LYS A 1 92 ? 11.062 -2.972 -44.482 1.00 88.25 92 LYS A N 1
ATOM 719 C CA . LYS A 1 92 ? 10.782 -1.584 -44.094 1.00 88.25 92 LYS A CA 1
ATOM 720 C C . LYS A 1 92 ? 9.524 -1.538 -43.224 1.00 88.25 92 LYS A C 1
ATOM 722 O O . LYS A 1 92 ? 8.488 -2.047 -43.636 1.00 88.25 92 LYS A O 1
ATOM 727 N N . GLY A 1 93 ? 9.602 -0.842 -42.095 1.00 83.81 93 GLY A N 1
ATOM 728 C CA . GLY A 1 93 ? 8.519 -0.701 -41.122 1.00 83.81 93 GLY A CA 1
ATOM 729 C C . GLY A 1 93 ? 8.646 -1.635 -39.920 1.00 83.81 93 GLY A C 1
ATOM 730 O O . GLY A 1 93 ? 8.088 -1.304 -38.876 1.00 83.81 93 GLY A O 1
ATOM 731 N N . ASP A 1 94 ? 9.422 -2.717 -40.044 1.00 85.75 94 ASP A N 1
ATOM 732 C CA . ASP A 1 94 ? 9.672 -3.676 -38.966 1.00 85.75 94 ASP A CA 1
ATOM 733 C C . ASP A 1 94 ? 10.363 -3.002 -37.780 1.00 85.75 94 ASP A C 1
ATOM 735 O O . ASP A 1 94 ? 11.191 -2.098 -37.944 1.00 85.75 94 ASP A O 1
ATOM 739 N N . TYR A 1 95 ? 10.066 -3.476 -36.575 1.00 85.88 95 TYR A N 1
ATOM 740 C CA . TYR A 1 95 ? 10.743 -3.036 -35.367 1.00 85.88 95 TYR A CA 1
ATOM 741 C C . TYR A 1 95 ? 11.860 -4.009 -34.980 1.00 85.88 95 TYR A C 1
ATOM 743 O O . TYR A 1 95 ? 11.757 -5.223 -35.142 1.00 85.88 95 TYR A O 1
ATOM 751 N N . VAL A 1 96 ? 12.945 -3.464 -34.437 1.00 85.38 96 VAL A N 1
ATOM 752 C CA . VAL A 1 96 ? 14.077 -4.230 -33.912 1.00 85.38 96 VAL A CA 1
ATOM 753 C C . VAL A 1 96 ? 14.423 -3.752 -32.512 1.00 85.38 96 VAL A C 1
ATOM 755 O O . VAL A 1 96 ? 14.397 -2.552 -32.236 1.00 85.38 96 VAL A O 1
ATOM 758 N N . VAL A 1 97 ? 14.798 -4.684 -31.638 1.00 85.56 97 VAL A N 1
ATOM 759 C CA . VAL A 1 97 ? 15.399 -4.384 -30.334 1.00 85.56 97 VAL A CA 1
ATOM 760 C C . VAL A 1 97 ? 16.729 -5.098 -30.201 1.00 85.56 97 VAL A C 1
ATOM 762 O O . VAL A 1 97 ? 16.906 -6.219 -30.673 1.00 85.56 97 VAL A O 1
ATOM 765 N N . GLY A 1 98 ? 17.687 -4.438 -29.568 1.00 81.50 98 GLY A N 1
ATOM 766 C CA . GLY A 1 98 ? 18.993 -5.025 -29.335 1.00 81.50 98 GLY A CA 1
ATOM 767 C C . GLY A 1 98 ? 19.979 -4.028 -28.764 1.00 81.50 98 GLY A C 1
ATOM 768 O O . GLY A 1 98 ? 19.665 -2.864 -28.516 1.00 81.50 98 GLY A O 1
ATOM 769 N N . ILE A 1 99 ? 21.198 -4.509 -28.551 1.00 83.00 99 ILE A N 1
ATOM 770 C CA . ILE A 1 99 ? 22.280 -3.705 -27.994 1.00 83.00 99 ILE A CA 1
ATOM 771 C C . ILE A 1 99 ? 23.145 -3.170 -29.121 1.00 83.00 99 ILE A C 1
ATOM 773 O O . ILE A 1 99 ? 23.644 -3.921 -29.963 1.00 83.00 99 ILE A O 1
ATOM 777 N N . VAL A 1 100 ? 23.355 -1.863 -29.093 1.00 84.56 100 VAL A N 1
AT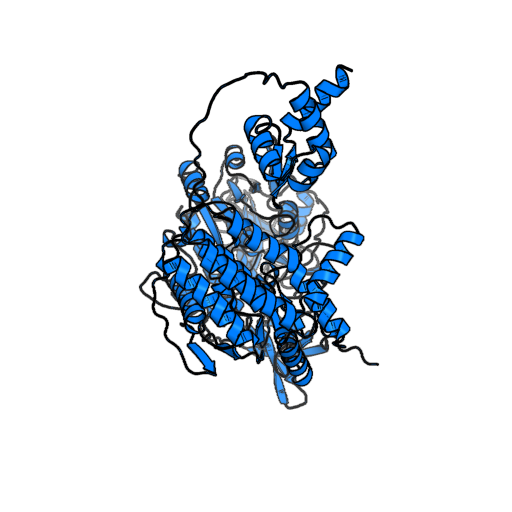OM 778 C CA . VAL A 1 100 ? 24.181 -1.134 -30.045 1.00 84.56 100 VAL A CA 1
ATOM 779 C C . VAL A 1 100 ? 25.650 -1.351 -29.690 1.00 84.56 100 VAL A C 1
ATOM 781 O O . VAL A 1 100 ? 26.055 -1.206 -28.535 1.00 84.56 100 VAL A O 1
ATOM 784 N N . ARG A 1 101 ? 26.474 -1.709 -30.677 1.00 81.19 101 ARG A N 1
ATOM 785 C CA . ARG A 1 101 ? 27.905 -1.994 -30.499 1.00 81.19 101 ARG A CA 1
ATOM 786 C C . ARG A 1 101 ? 28.749 -1.186 -31.467 1.00 81.19 101 ARG A C 1
ATOM 788 O O . ARG A 1 101 ? 28.316 -0.888 -32.575 1.00 81.19 101 ARG A O 1
ATOM 795 N N . ASN A 1 102 ? 29.988 -0.902 -31.083 1.00 77.12 102 ASN A N 1
ATOM 796 C CA . ASN A 1 102 ? 30.986 -0.414 -32.030 1.00 77.12 102 ASN A CA 1
ATOM 797 C C . ASN A 1 102 ? 31.175 -1.429 -33.168 1.00 77.12 102 ASN A C 1
ATOM 799 O O . ASN A 1 102 ? 31.298 -2.633 -32.920 1.00 77.12 102 ASN A O 1
ATOM 803 N N . GLY A 1 103 ? 31.219 -0.946 -34.412 1.00 62.47 103 GLY A N 1
ATOM 804 C CA . GLY A 1 103 ? 31.609 -1.782 -35.544 1.00 62.47 103 GLY A CA 1
ATOM 805 C C . GLY A 1 103 ? 33.032 -2.319 -35.356 1.00 62.47 103 GLY A C 1
ATOM 806 O O . GLY A 1 103 ? 33.887 -1.627 -34.806 1.00 62.47 103 GLY A O 1
ATOM 807 N N . GLN A 1 104 ? 33.306 -3.539 -35.835 1.00 53.66 104 GLN A N 1
ATOM 808 C CA . GLN A 1 104 ? 34.624 -4.189 -35.707 1.00 53.66 104 GLN A CA 1
ATOM 809 C C . GLN A 1 104 ? 35.786 -3.398 -36.351 1.00 53.66 104 GLN A C 1
ATOM 811 O O . GLN A 1 104 ? 36.943 -3.685 -36.066 1.00 53.66 104 GLN A O 1
ATOM 816 N N . PHE A 1 105 ? 35.498 -2.370 -37.160 1.00 47.00 105 PHE A N 1
ATOM 817 C CA . PHE A 1 105 ? 36.478 -1.470 -37.770 1.00 47.00 105 PHE A CA 1
ATOM 818 C C . PHE A 1 105 ? 35.942 -0.033 -37.763 1.00 47.00 105 PHE A C 1
ATOM 820 O O . PHE A 1 105 ? 34.913 0.184 -38.393 1.00 47.00 105 PHE A O 1
ATOM 827 N N . LYS A 1 106 ? 36.619 0.905 -37.062 1.00 49.62 106 LYS A N 1
ATOM 828 C CA . LYS A 1 106 ? 36.443 2.390 -37.073 1.00 49.62 106 LYS A CA 1
ATOM 829 C C . LYS A 1 106 ? 35.129 2.895 -37.714 1.00 49.62 106 LYS A C 1
ATOM 831 O O . LYS A 1 106 ? 35.149 3.650 -38.681 1.00 49.62 106 LYS A O 1
ATOM 836 N N . GLY A 1 107 ? 33.987 2.455 -37.201 1.00 57.25 107 GLY A N 1
ATOM 837 C CA . GLY A 1 107 ? 32.703 2.628 -37.871 1.00 57.25 107 GLY A CA 1
ATOM 838 C C . GLY A 1 107 ? 31.602 2.919 -36.873 1.00 57.25 107 GLY A C 1
ATOM 839 O O . GLY A 1 107 ? 31.684 2.485 -35.721 1.00 57.25 107 GLY A O 1
ATOM 840 N N . ASP A 1 108 ? 30.598 3.659 -37.344 1.00 69.19 108 ASP A N 1
ATOM 841 C CA . ASP A 1 108 ? 29.435 4.086 -36.567 1.00 69.19 108 ASP A CA 1
ATOM 842 C C . ASP A 1 108 ? 28.831 2.918 -35.771 1.00 69.19 108 ASP A C 1
ATOM 844 O O . ASP A 1 108 ? 28.801 1.794 -36.287 1.00 69.19 108 ASP A O 1
ATOM 848 N N . PRO A 1 109 ? 28.344 3.150 -34.540 1.00 78.06 109 PRO A N 1
ATOM 849 C CA . PRO A 1 109 ? 27.696 2.116 -33.747 1.00 78.06 109 PRO A CA 1
ATOM 850 C C . PRO A 1 109 ? 26.552 1.439 -34.520 1.00 78.06 109 PRO A C 1
ATOM 852 O O . PRO A 1 109 ? 25.738 2.099 -35.170 1.00 78.06 109 PRO A O 1
ATOM 855 N N . LYS A 1 110 ? 26.500 0.104 -34.470 1.00 83.69 110 LYS A N 1
ATOM 856 C CA . LYS A 1 110 ? 25.502 -0.717 -35.167 1.00 83.69 110 LYS A CA 1
ATOM 857 C C . LYS A 1 110 ? 24.853 -1.715 -34.220 1.00 83.69 110 LYS A C 1
ATOM 859 O O . LYS A 1 110 ? 25.493 -2.243 -33.311 1.00 83.69 110 LYS A O 1
ATOM 864 N N . LEU A 1 111 ? 23.592 -2.020 -34.479 1.00 84.56 111 LEU A N 1
ATOM 865 C CA . LEU A 1 111 ? 22.881 -3.141 -33.878 1.00 84.56 111 LEU A CA 1
ATOM 866 C C . LEU A 1 111 ? 23.059 -4.360 -34.793 1.00 84.56 111 LEU A C 1
ATOM 868 O O . LEU A 1 111 ? 22.872 -4.257 -36.003 1.00 84.56 111 LEU A O 1
ATOM 872 N N . VAL A 1 112 ? 23.468 -5.501 -34.234 1.00 79.12 112 VAL A N 1
ATOM 873 C CA . VAL A 1 112 ? 23.673 -6.744 -34.999 1.00 79.12 112 VAL A CA 1
ATOM 874 C C . VAL A 1 112 ? 22.637 -7.767 -34.563 1.00 79.12 112 VAL A C 1
ATOM 876 O O . VAL A 1 112 ? 22.637 -8.174 -33.405 1.00 79.12 112 VAL A O 1
ATOM 879 N N . THR A 1 113 ? 21.745 -8.152 -35.476 1.00 79.12 113 THR A N 1
ATOM 880 C CA . THR A 1 113 ? 20.607 -9.041 -35.192 1.00 79.12 113 THR A CA 1
ATOM 881 C C . THR A 1 113 ? 20.103 -9.690 -36.485 1.00 79.12 113 THR A C 1
ATOM 883 O O . THR A 1 113 ? 20.219 -9.068 -37.540 1.00 79.12 113 THR A O 1
ATOM 886 N N . GLY A 1 114 ? 19.601 -10.932 -36.461 1.00 71.88 114 GLY A N 1
ATOM 887 C CA . GLY A 1 114 ? 19.023 -11.594 -37.650 1.00 71.88 114 GLY A CA 1
ATOM 888 C C . GLY A 1 114 ? 19.942 -11.702 -38.875 1.00 71.88 114 GLY A C 1
ATOM 889 O O . GLY A 1 114 ? 19.469 -11.781 -40.005 1.00 71.88 114 GLY A O 1
ATOM 890 N N . GLY A 1 115 ? 21.267 -11.632 -38.688 1.00 77.31 115 GLY A N 1
ATOM 891 C CA . GLY A 1 115 ? 22.242 -11.555 -39.787 1.00 77.31 115 GLY A CA 1
ATOM 892 C C . GLY A 1 115 ? 22.385 -10.170 -40.441 1.00 77.31 115 GLY A C 1
ATOM 893 O O . GLY A 1 115 ? 23.103 -10.044 -41.435 1.00 77.31 115 GLY A O 1
ATOM 894 N N . TYR A 1 116 ? 21.747 -9.130 -39.894 1.00 84.06 116 TYR A N 1
ATOM 895 C CA . TYR A 1 116 ? 21.856 -7.737 -40.335 1.00 84.06 116 TYR A CA 1
ATOM 896 C C . TYR A 1 116 ? 22.826 -6.934 -39.462 1.00 84.06 116 TYR A C 1
ATOM 898 O O . TYR A 1 116 ? 22.884 -7.094 -38.243 1.00 84.06 116 TYR A O 1
ATOM 906 N N . GLN A 1 117 ? 23.547 -6.011 -40.097 1.00 88.50 117 GLN A N 1
ATOM 907 C CA . GLN A 1 117 ? 24.188 -4.863 -39.470 1.00 88.50 117 GLN A CA 1
ATOM 908 C C . GLN A 1 117 ? 23.290 -3.640 -39.657 1.00 88.50 117 GLN A C 1
ATOM 910 O O . GLN A 1 117 ? 23.206 -3.074 -40.750 1.00 88.50 117 GLN A O 1
ATOM 915 N N . ILE A 1 118 ? 22.621 -3.233 -38.585 1.00 88.44 118 ILE A N 1
ATOM 916 C CA . ILE A 1 118 ? 21.635 -2.157 -38.594 1.00 88.44 118 ILE A CA 1
ATOM 917 C C . ILE A 1 118 ? 22.290 -0.874 -38.088 1.00 88.44 118 ILE A C 1
ATOM 919 O O . ILE A 1 118 ? 22.717 -0.795 -36.934 1.00 88.44 118 ILE A O 1
ATOM 923 N N . LYS A 1 119 ? 22.381 0.141 -38.949 1.00 88.88 119 LYS A N 1
ATOM 924 C CA . LYS A 1 119 ? 22.843 1.477 -38.561 1.00 88.88 119 LYS A CA 1
ATOM 925 C C . LYS A 1 119 ? 21.673 2.260 -37.972 1.00 88.88 119 LYS A C 1
ATOM 927 O O . LYS A 1 119 ? 20.654 2.429 -38.639 1.00 88.88 119 LYS A O 1
ATOM 932 N N . ILE A 1 120 ? 21.854 2.755 -36.751 1.00 86.44 120 ILE A N 1
ATOM 933 C CA . ILE A 1 120 ? 20.889 3.610 -36.057 1.00 86.44 120 ILE A CA 1
ATOM 934 C C . ILE A 1 120 ? 21.575 4.962 -35.838 1.00 86.44 120 ILE A C 1
ATOM 936 O O . ILE A 1 120 ? 22.554 5.009 -35.089 1.00 86.44 120 ILE A O 1
ATOM 940 N N . PRO A 1 121 ? 21.146 6.040 -36.521 1.00 81.94 121 PRO A N 1
ATOM 941 C CA . PRO A 1 121 ? 21.692 7.375 -36.292 1.00 81.94 121 PRO A CA 1
ATOM 942 C C . PRO A 1 121 ? 21.637 7.744 -34.804 1.00 81.94 121 PRO A C 1
ATOM 944 O O . PRO A 1 121 ? 20.683 7.385 -34.121 1.00 81.94 121 PRO A O 1
ATOM 947 N N . GLU A 1 122 ? 22.677 8.422 -34.311 1.00 78.31 122 GLU A N 1
ATOM 948 C CA . GLU A 1 122 ? 22.775 8.957 -32.936 1.00 78.31 122 GLU A CA 1
ATOM 949 C C . GLU A 1 122 ? 22.835 7.923 -31.796 1.00 78.31 122 GLU A C 1
ATOM 951 O O . GLU A 1 122 ? 23.086 8.285 -30.645 1.00 78.31 122 GLU A O 1
ATOM 956 N N . ALA A 1 123 ? 22.690 6.630 -32.092 1.00 79.69 123 ALA A N 1
ATOM 957 C CA . ALA A 1 123 ? 22.820 5.579 -31.095 1.00 79.69 123 ALA A CA 1
ATOM 958 C C . ALA A 1 123 ? 24.274 5.418 -30.626 1.00 79.69 123 ALA A C 1
ATOM 960 O O . ALA A 1 123 ? 25.209 5.396 -31.433 1.00 79.69 123 ALA A O 1
ATOM 961 N N . ARG A 1 124 ? 24.477 5.252 -29.314 1.00 80.38 124 ARG A N 1
ATOM 962 C CA . ARG A 1 124 ? 25.814 5.051 -28.731 1.00 80.38 124 ARG A CA 1
ATOM 963 C C . ARG A 1 124 ? 26.074 3.576 -28.457 1.00 80.38 124 ARG A C 1
ATOM 965 O O . ARG A 1 124 ? 25.174 2.807 -28.133 1.00 80.38 124 ARG A O 1
ATOM 972 N N . SER A 1 125 ? 27.337 3.167 -28.547 1.00 82.69 125 SER A N 1
ATOM 973 C CA . SER A 1 125 ? 27.725 1.809 -28.158 1.00 82.69 125 SER A CA 1
ATOM 974 C C . SER A 1 125 ? 27.435 1.564 -26.673 1.00 82.69 125 SER A C 1
ATOM 976 O O . SER A 1 125 ? 27.794 2.376 -25.822 1.00 82.69 125 SER A O 1
ATOM 978 N N . GLY A 1 126 ? 26.840 0.414 -26.361 1.00 79.00 126 GLY A N 1
ATOM 979 C CA . GLY A 1 126 ? 26.412 0.048 -25.009 1.00 79.00 126 GLY A CA 1
ATOM 980 C C . GLY A 1 126 ? 25.004 0.526 -24.640 1.00 79.00 126 GLY A C 1
ATOM 981 O O . GLY A 1 126 ? 24.622 0.402 -23.479 1.00 79.00 126 GLY A O 1
ATOM 982 N N . GLU A 1 127 ? 24.236 1.060 -25.592 1.00 81.38 127 GLU A N 1
ATOM 983 C CA . GLU A 1 127 ? 22.811 1.356 -25.420 1.00 81.38 127 GLU A CA 1
ATOM 984 C C . GLU A 1 127 ? 21.933 0.186 -25.869 1.00 81.38 127 GLU A C 1
ATOM 986 O O . GLU A 1 127 ? 22.293 -0.572 -26.772 1.00 81.38 127 GLU A O 1
ATOM 991 N N . ILE A 1 128 ? 20.750 0.076 -25.264 1.00 83.31 128 ILE A N 1
ATOM 992 C CA . ILE A 1 128 ? 19.650 -0.719 -25.811 1.00 83.31 128 ILE A CA 1
ATOM 993 C C . ILE A 1 128 ? 18.850 0.210 -26.712 1.00 83.31 128 ILE A C 1
ATOM 995 O O . ILE A 1 128 ? 18.419 1.277 -26.274 1.00 83.31 128 ILE A O 1
ATOM 999 N N . ALA A 1 129 ? 18.656 -0.194 -27.960 1.00 81.38 129 ALA A N 1
ATOM 1000 C CA . ALA A 1 129 ? 17.852 0.547 -28.912 1.00 81.38 129 ALA A CA 1
ATOM 1001 C C . ALA A 1 129 ? 16.637 -0.283 -29.309 1.00 81.38 129 ALA A C 1
ATOM 1003 O O . ALA A 1 129 ? 16.774 -1.456 -29.653 1.00 81.38 129 ALA A O 1
ATOM 1004 N N . ILE A 1 130 ? 15.472 0.360 -29.284 1.00 84.81 130 ILE A N 1
ATOM 1005 C CA . ILE A 1 130 ? 14.292 -0.063 -30.029 1.00 84.81 130 ILE A CA 1
ATOM 1006 C C . ILE A 1 130 ? 14.230 0.867 -31.243 1.00 84.81 130 ILE A C 1
ATOM 1008 O O . ILE A 1 130 ? 14.270 2.090 -31.086 1.00 84.81 130 ILE A O 1
ATOM 1012 N N . ALA A 1 131 ? 14.222 0.307 -32.448 1.00 85.38 131 ALA A N 1
ATOM 1013 C CA . ALA A 1 131 ? 14.334 1.070 -33.687 1.00 85.38 131 ALA A CA 1
ATOM 1014 C C . ALA A 1 131 ? 13.360 0.546 -34.744 1.00 85.38 131 ALA A C 1
ATOM 1016 O O . ALA A 1 131 ? 13.081 -0.649 -34.786 1.00 85.38 131 ALA A O 1
ATOM 1017 N N . GLN A 1 132 ? 12.872 1.432 -35.608 1.00 88.56 132 GLN A N 1
ATOM 1018 C CA . GLN A 1 132 ? 12.059 1.075 -36.765 1.00 88.56 132 GLN A CA 1
ATOM 1019 C C . GLN A 1 132 ? 12.923 1.052 -38.024 1.00 88.56 132 GLN A C 1
ATOM 1021 O O . GLN A 1 132 ? 13.632 2.015 -38.318 1.00 88.56 132 GLN A O 1
ATOM 1026 N N . VAL A 1 133 ? 12.874 -0.041 -38.774 1.00 89.12 133 VAL A N 1
ATOM 1027 C CA . VAL A 1 133 ? 13.664 -0.240 -39.988 1.00 89.12 133 VAL A CA 1
ATOM 1028 C C . VAL A 1 133 ? 13.139 0.657 -41.108 1.00 89.12 133 VAL A C 1
ATOM 1030 O O . VAL A 1 133 ? 11.986 0.563 -41.522 1.00 89.12 133 VAL A O 1
ATOM 1033 N N . ASN A 1 134 ? 14.008 1.514 -41.637 1.00 91.00 134 ASN A N 1
ATOM 1034 C CA . ASN A 1 134 ? 13.706 2.400 -42.762 1.00 91.00 134 ASN A CA 1
ATOM 1035 C C . ASN A 1 134 ? 13.947 1.702 -44.105 1.00 91.00 134 ASN A C 1
ATOM 1037 O O . ASN A 1 134 ? 13.195 1.895 -45.060 1.00 91.00 134 ASN A O 1
ATOM 1041 N N . GLU A 1 135 ? 15.026 0.924 -44.172 1.00 91.38 135 GLU A N 1
ATOM 1042 C CA . GLU A 1 135 ? 15.485 0.194 -45.352 1.00 91.38 135 GLU A CA 1
ATOM 1043 C C . GLU A 1 135 ? 16.298 -1.029 -44.920 1.00 91.38 135 GLU A C 1
ATOM 1045 O O . GLU A 1 135 ? 17.016 -0.985 -43.917 1.00 91.38 135 GLU A O 1
ATOM 1050 N N . ALA A 1 136 ? 16.188 -2.110 -45.689 1.00 90.56 136 ALA A N 1
ATOM 1051 C CA . ALA A 1 136 ? 16.896 -3.360 -45.464 1.00 90.56 136 ALA A CA 1
ATOM 1052 C C . ALA A 1 136 ? 17.337 -3.951 -46.810 1.00 90.56 136 ALA A C 1
ATOM 1054 O O . ALA A 1 136 ? 16.532 -4.118 -47.726 1.00 90.56 136 ALA A O 1
ATOM 1055 N N . GLU A 1 137 ? 18.623 -4.271 -46.922 1.00 87.94 137 GLU A N 1
ATOM 1056 C CA . GLU A 1 137 ? 19.262 -4.799 -48.122 1.00 87.94 137 GLU A CA 1
ATOM 1057 C C . GLU A 1 137 ? 19.948 -6.128 -47.819 1.00 87.94 137 GLU A C 1
ATOM 1059 O O . GLU A 1 137 ? 20.754 -6.252 -46.888 1.00 87.94 137 GLU A O 1
ATOM 1064 N N . ARG A 1 138 ? 19.660 -7.133 -48.652 1.00 85.56 138 ARG A N 1
ATOM 1065 C CA . ARG A 1 138 ? 20.320 -8.434 -48.561 1.00 85.56 138 ARG A CA 1
ATOM 1066 C C . ARG A 1 138 ? 21.567 -8.479 -49.410 1.00 85.56 138 ARG A C 1
ATOM 1068 O O . ARG A 1 138 ? 21.554 -8.075 -50.572 1.00 85.56 138 ARG A O 1
ATOM 1075 N N . GLN A 1 139 ? 22.619 -9.058 -48.853 1.00 82.06 139 GLN A N 1
ATOM 1076 C CA . GLN A 1 139 ? 23.845 -9.311 -49.592 1.00 82.06 139 GLN A CA 1
ATOM 1077 C C . GLN A 1 139 ? 23.919 -10.777 -50.015 1.00 82.06 139 GLN A C 1
ATOM 1079 O O . GLN A 1 139 ? 23.491 -11.673 -49.293 1.00 82.06 139 GLN A O 1
ATOM 1084 N N . LYS A 1 140 ? 24.476 -11.033 -51.207 1.00 76.62 140 LYS A N 1
ATOM 1085 C CA . LYS A 1 140 ? 24.764 -12.405 -51.666 1.00 76.62 140 LYS A CA 1
ATOM 1086 C C . LYS A 1 140 ? 25.877 -13.063 -50.842 1.00 76.62 140 LYS A C 1
ATOM 1088 O O . LYS A 1 140 ? 25.890 -14.280 -50.709 1.00 76.62 140 LYS A O 1
ATOM 1093 N N . PHE A 1 141 ? 26.794 -12.256 -50.307 1.00 73.88 141 PHE A N 1
ATOM 1094 C CA . PHE A 1 141 ? 27.911 -12.671 -49.463 1.00 73.88 141 PHE A CA 1
ATOM 1095 C C . PHE A 1 141 ? 28.111 -11.628 -48.357 1.00 73.88 141 PHE A C 1
ATOM 1097 O O . PHE A 1 141 ? 28.108 -10.437 -48.655 1.00 73.88 141 PHE A O 1
ATOM 1104 N N . GLY A 1 142 ? 28.315 -12.064 -47.111 1.00 76.69 142 GLY A N 1
ATOM 1105 C CA . GLY A 1 142 ? 28.497 -11.170 -45.959 1.00 76.69 142 GLY A CA 1
ATOM 1106 C C . GLY A 1 142 ? 27.210 -10.890 -45.175 1.00 76.69 142 GLY A C 1
ATOM 1107 O O . GLY A 1 142 ? 26.188 -11.540 -45.382 1.00 76.69 142 GLY A O 1
ATOM 1108 N N . ALA A 1 143 ? 27.284 -9.952 -44.226 1.00 78.75 143 ALA A N 1
ATOM 1109 C CA . ALA A 1 143 ? 26.136 -9.559 -43.411 1.00 78.75 143 ALA A CA 1
ATOM 1110 C C . ALA A 1 143 ? 25.178 -8.660 -44.207 1.00 78.75 143 ALA A C 1
ATOM 1112 O O . ALA A 1 143 ? 25.605 -7.786 -44.964 1.00 78.75 143 ALA A O 1
ATOM 1113 N N . ASN A 1 144 ? 23.876 -8.831 -43.991 1.00 86.38 144 ASN A N 1
ATOM 1114 C CA . ASN A 1 144 ? 22.872 -7.934 -44.554 1.00 86.38 144 ASN A CA 1
ATOM 1115 C C . ASN A 1 144 ? 23.004 -6.539 -43.929 1.00 86.38 144 ASN A C 1
ATOM 1117 O O . ASN A 1 144 ? 23.560 -6.386 -42.840 1.00 86.38 144 ASN A O 1
ATOM 1121 N N . HIS A 1 145 ? 22.503 -5.511 -44.603 1.00 88.75 145 HIS A N 1
ATOM 1122 C CA . HIS A 1 145 ? 22.592 -4.134 -44.120 1.00 88.75 145 HIS A CA 1
ATOM 1123 C C . HIS A 1 145 ? 21.197 -3.555 -43.955 1.00 88.75 145 HIS A C 1
ATOM 1125 O O . HIS A 1 145 ? 20.319 -3.796 -44.774 1.00 88.75 145 HIS A O 1
ATOM 1131 N N . ALA A 1 146 ? 20.987 -2.789 -42.894 1.00 89.56 146 ALA A N 1
ATOM 1132 C CA . ALA A 1 146 ? 19.764 -2.021 -42.728 1.00 89.56 146 ALA A CA 1
ATOM 1133 C C . ALA A 1 146 ? 20.080 -0.653 -42.132 1.00 89.56 146 ALA A C 1
ATOM 1135 O O . ALA A 1 146 ? 21.087 -0.474 -41.436 1.00 89.56 146 ALA A O 1
ATOM 1136 N N . LYS A 1 147 ? 19.196 0.311 -42.373 1.00 90.31 147 LYS A N 1
ATOM 1137 C CA . LYS A 1 147 ? 19.143 1.540 -41.582 1.00 90.31 147 LYS A CA 1
ATOM 1138 C C . LYS A 1 147 ? 17.828 1.567 -40.836 1.00 90.31 147 LYS A C 1
ATOM 1140 O O . LYS A 1 147 ? 16.782 1.280 -41.413 1.00 90.31 147 LYS A O 1
ATOM 1145 N N . ALA A 1 148 ? 17.887 1.938 -39.570 1.00 89.69 148 ALA A N 1
ATOM 1146 C CA . ALA A 1 148 ? 16.714 2.087 -38.731 1.00 89.69 148 ALA A CA 1
ATOM 1147 C C . ALA A 1 148 ? 16.744 3.445 -38.032 1.00 89.69 148 ALA A C 1
ATOM 1149 O O . ALA A 1 148 ? 17.814 3.974 -37.731 1.00 89.69 148 ALA A O 1
ATOM 1150 N N . THR A 1 149 ? 15.569 4.005 -37.782 1.00 86.75 149 THR A N 1
ATOM 1151 C CA . THR A 1 149 ? 15.403 5.196 -36.950 1.00 86.75 149 THR A CA 1
ATOM 1152 C C . THR A 1 149 ? 15.130 4.727 -35.535 1.00 86.75 149 THR A C 1
ATOM 1154 O O . THR A 1 149 ? 14.271 3.868 -35.324 1.00 86.75 149 THR A O 1
ATOM 1157 N N . ARG A 1 150 ? 15.873 5.255 -34.559 1.00 83.12 150 ARG A N 1
ATOM 1158 C CA . ARG A 1 150 ? 15.568 5.006 -33.150 1.00 83.12 150 ARG A CA 1
ATOM 1159 C C . ARG A 1 150 ? 14.139 5.458 -32.893 1.00 83.12 150 ARG A C 1
ATOM 1161 O O . ARG A 1 150 ? 13.731 6.519 -33.357 1.00 83.12 150 ARG A O 1
ATOM 1168 N N . ILE A 1 151 ? 13.374 4.656 -32.166 1.00 75.88 151 ILE A N 1
ATOM 1169 C CA . ILE A 1 151 ? 12.100 5.156 -31.690 1.00 75.88 151 ILE A CA 1
ATOM 1170 C C . ILE A 1 151 ? 12.402 6.084 -30.514 1.00 75.88 151 ILE A C 1
ATOM 1172 O O . ILE A 1 151 ? 12.794 5.615 -29.444 1.00 75.88 151 ILE A O 1
ATOM 1176 N N . ASP A 1 152 ? 12.253 7.390 -30.725 1.00 64.31 152 ASP A N 1
ATOM 1177 C CA . ASP A 1 152 ? 12.511 8.429 -29.722 1.00 64.31 152 ASP A CA 1
ATOM 1178 C C . ASP A 1 152 ? 11.399 8.495 -28.674 1.00 64.31 152 ASP A C 1
ATOM 1180 O O . ASP A 1 152 ? 10.776 9.528 -28.430 1.00 64.31 152 ASP A O 1
ATOM 1184 N N . TYR A 1 153 ? 11.129 7.362 -28.033 1.00 66.69 153 TYR A N 1
ATOM 1185 C CA . TYR A 1 153 ? 10.311 7.366 -26.842 1.00 66.69 153 TYR A CA 1
ATOM 1186 C C . TYR A 1 153 ? 11.178 7.704 -25.626 1.00 66.69 153 TYR A C 1
ATOM 1188 O O . TYR A 1 153 ? 12.198 7.053 -25.393 1.00 66.69 153 TYR A O 1
ATOM 1196 N N . PRO A 1 154 ? 10.760 8.684 -24.809 1.00 69.06 154 PRO A N 1
ATOM 1197 C CA . PRO A 1 154 ? 11.414 9.009 -23.540 1.00 69.06 154 PRO A CA 1
ATOM 1198 C C . PRO A 1 154 ? 11.289 7.892 -22.489 1.00 69.06 154 PRO A C 1
ATOM 1200 O O . PRO A 1 154 ? 11.912 7.992 -21.439 1.00 69.06 154 PRO A O 1
ATOM 1203 N N . SER A 1 155 ? 10.501 6.843 -22.765 1.00 84.00 155 SER A N 1
ATOM 1204 C CA . SER A 1 155 ? 10.299 5.696 -21.882 1.00 84.00 155 SER A CA 1
ATOM 1205 C C . SER A 1 155 ? 10.458 4.360 -22.617 1.00 84.00 155 SER A C 1
ATOM 1207 O O . SER A 1 155 ? 9.810 4.130 -23.641 1.00 84.00 155 SER A O 1
ATOM 1209 N N . ALA A 1 156 ? 11.268 3.453 -22.066 1.00 85.19 156 ALA A N 1
ATOM 1210 C CA . ALA A 1 156 ? 11.423 2.074 -22.523 1.00 85.19 156 ALA A CA 1
ATOM 1211 C C . ALA A 1 156 ? 10.121 1.275 -22.369 1.00 85.19 156 ALA A C 1
ATOM 1213 O O . ALA A 1 156 ? 9.786 0.467 -23.240 1.00 85.19 156 ALA A O 1
ATOM 1214 N N . PHE A 1 157 ? 9.360 1.537 -21.303 1.00 88.56 157 PHE A N 1
ATOM 1215 C CA . PHE A 1 157 ? 8.031 0.964 -21.103 1.00 88.56 157 PHE A CA 1
ATOM 1216 C C . PHE A 1 157 ? 7.059 1.409 -22.215 1.00 88.56 157 PHE A C 1
ATOM 1218 O O . PHE A 1 157 ? 6.447 0.563 -22.867 1.00 88.56 157 PHE A O 1
ATOM 1225 N N . VAL A 1 158 ? 6.976 2.714 -22.511 1.00 85.31 158 VAL A N 1
ATOM 1226 C CA . VAL A 1 158 ? 6.115 3.254 -23.589 1.00 85.31 158 VAL A CA 1
ATOM 1227 C C . VAL A 1 158 ? 6.568 2.784 -24.974 1.00 85.31 158 VAL A C 1
ATOM 1229 O O . VAL A 1 158 ? 5.734 2.478 -25.828 1.00 85.31 158 VAL A O 1
ATOM 1232 N N . ALA A 1 159 ? 7.879 2.706 -25.203 1.00 83.88 159 ALA A N 1
ATOM 1233 C CA . ALA A 1 159 ? 8.432 2.209 -26.456 1.00 83.88 159 ALA A CA 1
ATOM 1234 C C . ALA A 1 159 ? 8.030 0.761 -26.718 1.00 83.88 159 ALA A C 1
ATOM 1236 O O . ALA A 1 159 ? 7.536 0.437 -27.798 1.00 83.88 159 ALA A O 1
ATOM 1237 N N . SER A 1 160 ? 8.201 -0.083 -25.701 1.00 83.12 160 SER A N 1
ATOM 1238 C CA . SER A 1 160 ? 7.885 -1.504 -25.800 1.00 83.12 160 SER A CA 1
ATOM 1239 C C . SER A 1 160 ? 6.388 -1.737 -25.954 1.00 83.12 160 SER A C 1
ATOM 1241 O O . SER A 1 160 ? 5.958 -2.623 -26.685 1.00 83.12 160 SER A O 1
ATOM 1243 N N . ASP A 1 161 ? 5.579 -0.895 -25.313 1.00 80.81 161 ASP A N 1
ATOM 1244 C CA . ASP A 1 161 ? 4.131 -0.923 -25.440 1.00 80.81 161 ASP A CA 1
ATOM 1245 C C . ASP A 1 161 ? 3.658 -0.663 -26.880 1.00 80.81 161 ASP A C 1
ATOM 1247 O O . ASP A 1 161 ? 2.758 -1.357 -27.353 1.00 80.81 161 ASP A O 1
ATOM 1251 N N . LYS A 1 162 ? 4.271 0.295 -27.583 1.00 79.94 162 LYS A N 1
ATOM 1252 C CA . LYS A 1 162 ? 3.872 0.676 -28.946 1.00 79.94 162 LYS A CA 1
ATOM 1253 C C . LYS A 1 162 ? 4.456 -0.211 -30.043 1.00 79.94 162 LYS A C 1
ATOM 1255 O O . LYS A 1 162 ? 3.817 -0.363 -31.076 1.00 79.94 162 LYS A O 1
ATOM 1260 N N . ALA A 1 163 ? 5.652 -0.757 -29.831 1.00 78.06 163 ALA A N 1
ATOM 1261 C CA . ALA A 1 163 ? 6.317 -1.644 -30.786 1.00 78.06 163 ALA A CA 1
ATOM 1262 C C . ALA A 1 163 ? 5.983 -3.137 -30.574 1.00 78.06 163 ALA A C 1
ATOM 1264 O O . ALA A 1 163 ? 6.397 -3.963 -31.375 1.00 78.06 163 ALA A O 1
ATOM 1265 N N . ASP A 1 164 ? 5.294 -3.485 -29.478 1.00 79.75 164 ASP A N 1
ATOM 1266 C CA . ASP A 1 164 ? 5.003 -4.858 -29.016 1.00 79.75 164 ASP A CA 1
ATOM 1267 C C . ASP A 1 164 ? 6.240 -5.777 -28.841 1.00 79.75 164 ASP A C 1
ATOM 1269 O O . ASP A 1 164 ? 6.157 -7.002 -28.713 1.00 79.75 164 ASP A O 1
ATOM 1273 N N . LEU A 1 165 ? 7.424 -5.176 -28.736 1.00 80.88 165 LEU A N 1
ATOM 1274 C CA . LEU A 1 165 ? 8.705 -5.839 -28.494 1.00 80.88 165 LEU A CA 1
ATOM 1275 C C . LEU A 1 165 ? 9.563 -5.024 -27.526 1.00 80.88 165 LEU A C 1
ATOM 1277 O O . LEU A 1 165 ? 9.345 -3.830 -27.359 1.00 80.88 165 LEU A O 1
ATOM 1281 N N . GLY A 1 166 ? 10.543 -5.650 -26.876 1.00 88.44 166 GLY A N 1
ATOM 1282 C CA . GLY A 1 166 ? 11.361 -5.020 -25.838 1.00 88.44 166 GLY A CA 1
ATOM 1283 C C . GLY A 1 166 ? 11.000 -5.500 -24.434 1.00 88.44 166 GLY A C 1
ATOM 1284 O O . GLY A 1 166 ? 11.024 -6.702 -24.166 1.00 88.44 166 GLY A O 1
ATOM 1285 N N . LEU A 1 167 ? 10.739 -4.568 -23.519 1.00 91.56 167 LEU A N 1
ATOM 1286 C CA . LEU A 1 167 ? 10.522 -4.844 -22.101 1.00 91.56 167 LEU A CA 1
ATOM 1287 C C . LEU A 1 167 ? 9.195 -5.583 -21.865 1.00 91.56 167 LEU A C 1
ATOM 1289 O O . LEU A 1 167 ? 8.121 -5.115 -22.246 1.00 91.56 167 LEU A O 1
ATOM 1293 N N . LYS A 1 168 ? 9.277 -6.737 -21.202 1.00 91.62 168 LYS A N 1
ATOM 1294 C CA . LYS A 1 168 ? 8.160 -7.624 -20.867 1.00 91.62 168 LYS A CA 1
ATOM 1295 C C . LYS A 1 168 ? 8.193 -8.008 -19.380 1.00 91.62 168 LYS A C 1
ATOM 1297 O O . LYS A 1 168 ? 9.245 -7.981 -18.739 1.00 91.62 168 LYS A O 1
ATOM 1302 N N . ARG A 1 169 ? 7.027 -8.368 -18.843 1.00 90.75 169 ARG A N 1
ATOM 1303 C CA . ARG A 1 169 ? 6.802 -8.920 -17.502 1.00 90.75 169 ARG A CA 1
ATOM 1304 C C . ARG A 1 169 ? 6.550 -10.421 -17.614 1.00 90.75 169 ARG A C 1
ATOM 1306 O O . ARG A 1 169 ? 5.789 -10.851 -18.482 1.00 90.75 169 ARG A O 1
ATOM 1313 N N . LEU A 1 170 ? 7.185 -11.206 -16.755 1.00 90.00 170 LEU A N 1
ATOM 1314 C CA . LEU A 1 170 ? 6.902 -12.626 -16.599 1.00 90.00 170 LEU A CA 1
ATOM 1315 C C . LEU A 1 170 ? 5.595 -12.808 -15.823 1.00 90.00 170 LEU A C 1
ATOM 1317 O O . LEU A 1 170 ? 5.417 -12.227 -14.750 1.00 90.00 170 LEU A O 1
ATOM 1321 N N . MET A 1 171 ? 4.681 -13.588 -16.388 1.00 86.56 171 MET A N 1
ATOM 1322 C CA . MET A 1 171 ? 3.352 -13.835 -15.841 1.00 86.56 171 MET A CA 1
ATOM 1323 C C . MET A 1 171 ? 3.278 -15.231 -15.220 1.00 86.56 171 MET A C 1
ATOM 1325 O O . MET A 1 171 ? 4.006 -16.127 -15.624 1.00 86.56 171 MET A O 1
ATOM 1329 N N . SER A 1 172 ? 2.359 -15.439 -14.280 1.00 83.31 172 SER A N 1
ATOM 1330 C CA . SER A 1 172 ? 2.195 -16.667 -13.486 1.00 83.31 172 SER A CA 1
ATOM 1331 C C . SER A 1 172 ? 1.904 -17.938 -14.293 1.00 83.31 172 SER A C 1
ATOM 1333 O O . SER A 1 172 ? 2.005 -19.040 -13.766 1.00 83.31 172 SER A O 1
ATOM 1335 N N . ASP A 1 173 ? 1.548 -17.807 -15.572 1.00 84.06 173 ASP A N 1
ATOM 1336 C CA . ASP A 1 173 ? 1.424 -18.927 -16.508 1.00 84.06 173 ASP A CA 1
ATOM 1337 C C . ASP A 1 173 ? 2.742 -19.259 -17.245 1.00 84.06 173 ASP A C 1
ATOM 1339 O O . ASP A 1 173 ? 2.740 -20.013 -18.224 1.00 84.06 173 ASP A O 1
ATOM 1343 N N . GLY A 1 174 ? 3.858 -18.668 -16.805 1.00 86.81 174 GLY A N 1
ATOM 1344 C CA . GLY A 1 174 ? 5.207 -18.851 -17.336 1.00 86.81 174 GLY A CA 1
ATOM 1345 C C . GLY A 1 174 ? 5.467 -18.146 -18.670 1.00 86.81 174 GLY A C 1
ATOM 1346 O O . GLY A 1 174 ? 6.466 -18.436 -19.336 1.00 86.81 174 GLY A O 1
ATOM 1347 N N . ARG A 1 175 ? 4.570 -17.259 -19.125 1.00 90.38 175 ARG A N 1
ATOM 1348 C CA . ARG A 1 175 ? 4.765 -16.483 -20.362 1.00 90.38 175 ARG A CA 1
ATOM 1349 C C . ARG A 1 175 ? 5.173 -15.050 -20.056 1.00 90.38 175 ARG A C 1
ATOM 1351 O O . ARG A 1 175 ? 4.649 -14.405 -19.156 1.00 90.38 175 ARG A O 1
ATOM 1358 N N . TRP A 1 176 ? 6.068 -14.524 -20.878 1.00 90.81 176 TRP A N 1
ATOM 1359 C CA . TRP A 1 176 ? 6.454 -13.123 -20.892 1.00 90.81 176 TRP A CA 1
ATOM 1360 C C . TRP A 1 176 ? 5.480 -12.336 -21.753 1.00 90.81 176 TRP A C 1
ATOM 1362 O O . TRP A 1 176 ? 5.261 -12.659 -22.926 1.00 90.81 176 TRP A O 1
ATOM 1372 N N . ARG A 1 177 ? 4.914 -11.281 -21.179 1.00 89.00 177 ARG A N 1
ATOM 1373 C CA . ARG A 1 177 ? 3.957 -10.400 -21.847 1.00 89.00 177 ARG A CA 1
ATOM 1374 C C . ARG A 1 177 ? 4.361 -8.953 -21.703 1.00 89.00 177 ARG A C 1
ATOM 1376 O O . ARG A 1 177 ? 5.176 -8.591 -20.864 1.00 89.00 177 ARG A O 1
ATOM 1383 N N . LYS A 1 178 ? 3.777 -8.118 -22.546 1.00 86.25 178 LYS A N 1
ATOM 1384 C CA . LYS A 1 178 ? 3.877 -6.670 -22.444 1.00 86.25 178 LYS A CA 1
ATOM 1385 C C . LYS A 1 178 ? 3.559 -6.202 -21.019 1.00 86.25 178 LYS A C 1
ATOM 1387 O O . LYS A 1 178 ? 2.621 -6.701 -20.400 1.00 86.25 178 LYS A O 1
ATOM 1392 N N . VAL A 1 179 ? 4.359 -5.269 -20.502 1.00 84.44 179 VAL A N 1
ATOM 1393 C CA . VAL A 1 179 ? 4.103 -4.681 -19.183 1.00 84.44 179 VAL A CA 1
ATOM 1394 C C . VAL A 1 179 ? 2.847 -3.813 -19.292 1.00 84.44 179 VAL A C 1
ATOM 1396 O O . VAL A 1 179 ? 2.836 -2.881 -20.099 1.00 84.44 179 VAL A O 1
ATOM 1399 N N . PRO A 1 180 ? 1.788 -4.098 -18.528 1.00 73.69 180 PRO A N 1
ATOM 1400 C CA . PRO A 1 180 ? 0.592 -3.275 -18.553 1.00 73.69 180 PRO A CA 1
ATOM 1401 C C . PRO A 1 180 ? 0.883 -1.922 -17.894 1.00 73.69 180 PRO A C 1
ATOM 1403 O O . PRO A 1 180 ? 1.265 -1.859 -16.730 1.00 73.69 180 PRO A O 1
ATOM 1406 N N . LEU A 1 181 ? 0.713 -0.840 -18.658 1.00 77.81 181 LEU A N 1
ATOM 1407 C CA . LEU A 1 181 ? 0.932 0.531 -18.192 1.00 77.81 181 LEU A CA 1
ATOM 1408 C C . LEU A 1 181 ? -0.366 1.322 -18.186 1.00 77.81 181 LEU A C 1
ATOM 1410 O O . LEU A 1 181 ? -1.021 1.460 -19.231 1.00 77.81 181 LEU A O 1
ATOM 1414 N N . GLY A 1 182 ? -0.687 1.907 -17.034 1.00 76.69 182 GLY A N 1
ATOM 1415 C CA . GLY A 1 182 ? -1.767 2.879 -16.900 1.00 76.69 182 GLY A CA 1
ATOM 1416 C C . GLY A 1 182 ? -1.459 4.173 -17.658 1.00 76.69 182 GLY A C 1
ATOM 1417 O O . GLY A 1 182 ? -0.301 4.491 -17.929 1.00 76.69 182 GLY A O 1
ATOM 1418 N N . ARG A 1 183 ? -2.491 4.958 -18.000 1.00 79.56 183 ARG A N 1
ATOM 1419 C CA . ARG A 1 183 ? -2.289 6.255 -18.677 1.00 79.56 183 ARG A CA 1
ATOM 1420 C C . ARG A 1 183 ? -1.418 7.208 -17.867 1.00 79.56 183 ARG A C 1
ATOM 1422 O O . ARG A 1 183 ? -0.551 7.851 -18.439 1.00 79.56 183 ARG A O 1
ATOM 1429 N N . LEU A 1 184 ? -1.595 7.223 -16.548 1.00 84.38 184 LEU A N 1
ATOM 1430 C CA . LEU A 1 184 ? -0.807 8.066 -15.656 1.00 84.38 184 LEU A CA 1
ATOM 1431 C C . LEU A 1 184 ? 0.691 7.735 -15.719 1.00 84.38 184 LEU A C 1
ATOM 1433 O O . LEU A 1 184 ? 1.525 8.626 -15.797 1.00 84.38 184 LEU A O 1
ATOM 1437 N N . GLU A 1 185 ? 1.049 6.454 -15.763 1.00 86.38 185 GLU A N 1
ATOM 1438 C CA . GLU A 1 185 ? 2.452 6.025 -15.837 1.00 86.38 185 GLU A CA 1
ATOM 1439 C C . GLU A 1 185 ? 3.092 6.355 -17.181 1.00 86.38 185 GLU A C 1
ATOM 1441 O O . GLU A 1 185 ? 4.279 6.674 -17.234 1.00 86.38 185 GLU A O 1
ATOM 1446 N N . ARG A 1 186 ? 2.301 6.322 -18.262 1.00 86.44 186 ARG A N 1
ATOM 1447 C CA . ARG A 1 186 ? 2.739 6.759 -19.596 1.00 86.44 186 ARG A CA 1
ATOM 1448 C C . ARG A 1 186 ? 3.078 8.246 -19.637 1.00 86.44 186 ARG A C 1
ATOM 1450 O O . ARG A 1 186 ? 3.796 8.640 -20.547 1.00 86.44 186 ARG A O 1
ATOM 1457 N N . THR A 1 187 ? 2.596 9.033 -18.680 1.00 87.94 187 THR A N 1
ATOM 1458 C CA . THR A 1 187 ? 2.960 10.444 -18.507 1.00 87.94 187 THR A CA 1
ATOM 1459 C C . THR A 1 187 ? 4.112 10.589 -17.510 1.00 87.94 187 THR A C 1
ATOM 1461 O O . THR A 1 187 ? 5.146 11.171 -17.833 1.00 87.94 187 THR A O 1
ATOM 1464 N N . VAL A 1 188 ? 3.985 9.984 -16.324 1.00 91.62 188 VAL A N 1
ATOM 1465 C CA . VAL A 1 188 ? 4.930 10.145 -15.205 1.00 91.62 188 VAL A CA 1
ATOM 1466 C C . VAL A 1 188 ? 6.321 9.580 -15.514 1.00 91.62 188 VAL A C 1
ATOM 1468 O O . VAL A 1 188 ? 7.316 10.232 -15.203 1.00 91.62 188 VAL A O 1
ATOM 1471 N N . LEU A 1 189 ? 6.425 8.390 -16.122 1.00 93.00 189 LEU A N 1
ATOM 1472 C CA . LEU A 1 189 ? 7.727 7.754 -16.374 1.00 93.00 189 LEU A CA 1
ATOM 1473 C C . LEU A 1 189 ? 8.576 8.546 -17.392 1.00 93.00 189 LEU A C 1
ATOM 1475 O O . LEU A 1 189 ? 9.728 8.851 -17.071 1.00 93.00 189 LEU A O 1
ATOM 1479 N N . PRO A 1 190 ? 8.050 8.945 -18.571 1.00 91.81 190 PRO A N 1
ATOM 1480 C CA . PRO A 1 190 ? 8.729 9.887 -19.460 1.00 91.81 190 PRO A CA 1
ATOM 1481 C C . PRO A 1 190 ? 9.168 11.197 -18.817 1.00 91.81 190 PRO A C 1
ATOM 1483 O O . PRO A 1 190 ? 10.301 11.630 -19.029 1.00 91.81 190 PRO A O 1
ATOM 1486 N N . GLU A 1 191 ? 8.277 11.831 -18.054 1.00 93.44 191 GLU A N 1
ATOM 1487 C CA . GLU A 1 191 ? 8.553 13.137 -17.461 1.00 93.44 191 GLU A CA 1
ATOM 1488 C C . GLU A 1 191 ? 9.657 13.034 -16.407 1.00 93.44 191 GLU A C 1
ATOM 1490 O O . GLU A 1 191 ? 10.596 13.827 -16.413 1.00 93.44 191 GLU A O 1
ATOM 1495 N N . MET A 1 192 ? 9.634 11.984 -15.581 1.00 95.56 192 MET A N 1
ATOM 1496 C CA . MET A 1 192 ? 10.730 11.668 -14.665 1.00 95.56 192 MET A CA 1
ATOM 1497 C C . MET A 1 192 ? 12.066 11.537 -15.412 1.00 95.56 192 MET A C 1
ATOM 1499 O O . MET A 1 192 ? 13.058 12.136 -15.000 1.00 95.56 192 MET A O 1
ATOM 1503 N N . VAL A 1 193 ? 12.118 10.789 -16.521 1.00 94.25 193 VAL A N 1
ATOM 1504 C CA . VAL A 1 193 ? 13.353 10.648 -17.317 1.00 94.25 193 VAL A CA 1
ATOM 1505 C C . VAL A 1 193 ? 13.826 11.995 -17.858 1.00 94.25 193 VAL A C 1
ATOM 1507 O O . VAL A 1 193 ? 15.026 12.277 -17.812 1.00 94.25 193 VAL A O 1
ATOM 1510 N N . ARG A 1 194 ? 12.910 12.827 -18.366 1.00 94.44 194 ARG A N 1
ATOM 1511 C CA . ARG A 1 194 ? 13.227 14.163 -18.887 1.00 94.44 194 ARG A CA 1
ATOM 1512 C C . ARG A 1 194 ? 13.875 15.035 -17.809 1.00 94.44 194 ARG A C 1
ATOM 1514 O O . ARG A 1 194 ? 14.966 15.554 -18.034 1.00 94.44 194 ARG A O 1
ATOM 1521 N N . LEU A 1 195 ? 13.258 15.111 -16.631 1.00 94.88 195 LEU A N 1
ATOM 1522 C CA . LEU A 1 195 ? 13.749 15.891 -15.491 1.00 94.88 195 LEU A CA 1
ATOM 1523 C C . LEU A 1 195 ? 15.128 15.421 -15.018 1.00 94.88 195 LEU A C 1
ATOM 1525 O O . LEU A 1 195 ? 16.034 16.227 -14.815 1.00 94.88 195 LEU A O 1
ATOM 1529 N N . ILE A 1 196 ? 15.335 14.106 -14.922 1.00 95.00 196 ILE A N 1
ATOM 1530 C CA . ILE A 1 196 ? 16.622 13.555 -14.483 1.00 95.00 196 ILE A CA 1
ATOM 1531 C C . ILE A 1 196 ? 17.732 13.810 -15.510 1.00 95.00 196 ILE A C 1
ATOM 1533 O O . ILE A 1 196 ? 18.867 14.100 -15.123 1.00 95.00 196 ILE A O 1
ATOM 1537 N N . ARG A 1 197 ? 17.425 13.781 -16.815 1.00 90.94 197 ARG A N 1
ATOM 1538 C CA . ARG A 1 197 ? 18.377 14.186 -17.870 1.00 90.94 197 ARG A CA 1
ATOM 1539 C C . ARG A 1 197 ? 18.770 15.661 -17.763 1.00 90.94 197 ARG A C 1
ATOM 1541 O O . ARG A 1 197 ? 19.921 15.996 -18.031 1.00 90.94 197 ARG A O 1
ATOM 1548 N N . GLU A 1 198 ? 17.852 16.513 -17.318 1.00 94.00 198 GLU A N 1
ATOM 1549 C CA . GLU A 1 198 ? 18.082 17.936 -17.025 1.00 94.00 198 GLU A CA 1
ATOM 1550 C C . GLU A 1 198 ? 18.775 18.175 -15.672 1.00 94.00 198 GLU A C 1
ATOM 1552 O O . GLU A 1 198 ? 19.028 19.316 -15.299 1.00 94.00 198 GLU A O 1
ATOM 1557 N N . ARG A 1 199 ? 19.150 17.099 -14.962 1.00 93.81 199 ARG A N 1
ATOM 1558 C CA . ARG A 1 199 ? 19.749 17.118 -13.618 1.00 93.81 199 ARG A CA 1
ATOM 1559 C C . ARG A 1 199 ? 18.820 17.682 -12.534 1.00 93.81 199 ARG A C 1
ATOM 1561 O O . ARG A 1 199 ? 19.293 18.071 -11.469 1.00 93.81 199 ARG A O 1
ATOM 1568 N N . GLU A 1 200 ? 17.509 17.665 -12.760 1.00 95.00 200 GLU A N 1
ATOM 1569 C CA . GLU A 1 200 ? 16.513 18.080 -11.773 1.00 95.00 200 GLU A CA 1
ATOM 1570 C C . GLU A 1 200 ? 16.088 16.911 -10.876 1.00 95.00 200 GLU A C 1
ATOM 1572 O O . GLU A 1 200 ? 15.850 15.798 -11.341 1.00 95.00 200 GLU A O 1
ATOM 1577 N N . SER A 1 201 ? 15.967 17.171 -9.572 1.00 95.12 201 SER A N 1
ATOM 1578 C CA . SER A 1 201 ? 15.325 16.233 -8.643 1.00 95.12 201 SER A CA 1
ATOM 1579 C C . SER A 1 201 ? 13.806 16.356 -8.738 1.00 95.12 201 SER A C 1
ATOM 1581 O O . SER A 1 201 ? 13.280 17.447 -8.958 1.00 95.12 201 SER A O 1
ATOM 1583 N N . VAL A 1 202 ? 13.099 15.251 -8.530 1.00 95.38 202 VAL A N 1
ATOM 1584 C CA . VAL A 1 202 ? 11.637 15.198 -8.629 1.00 95.38 202 VAL A CA 1
ATOM 1585 C C . VAL A 1 202 ? 11.071 14.267 -7.569 1.00 95.38 202 VAL A C 1
ATOM 1587 O O . VAL A 1 202 ? 11.696 13.277 -7.186 1.00 95.38 202 VAL A O 1
ATOM 1590 N N . SER A 1 203 ? 9.869 14.569 -7.105 1.00 94.38 203 SER A N 1
ATOM 1591 C CA . SER A 1 203 ? 9.118 13.688 -6.229 1.00 94.38 203 SER A CA 1
ATOM 1592 C C . SER A 1 203 ? 7.880 13.156 -6.943 1.00 94.38 203 SER A C 1
ATOM 1594 O O . SER A 1 203 ? 7.189 13.880 -7.650 1.00 94.38 203 SER A O 1
ATOM 1596 N N . ILE A 1 204 ? 7.608 11.866 -6.782 1.00 94.06 204 ILE A N 1
ATOM 1597 C CA . ILE A 1 204 ? 6.456 11.188 -7.361 1.00 94.06 204 ILE A CA 1
ATOM 1598 C C . ILE A 1 204 ? 5.477 10.873 -6.238 1.00 94.06 204 ILE A C 1
ATOM 1600 O O . ILE A 1 204 ? 5.805 10.108 -5.326 1.00 94.06 204 ILE A O 1
ATOM 1604 N N . LEU A 1 205 ? 4.274 11.440 -6.316 1.00 91.75 205 LEU A N 1
ATOM 1605 C CA . LEU A 1 205 ? 3.166 11.073 -5.443 1.00 91.75 205 LEU A CA 1
ATOM 1606 C C . LEU A 1 205 ? 2.248 10.111 -6.189 1.00 91.75 205 LEU A C 1
ATOM 1608 O O . LEU A 1 205 ? 1.389 10.529 -6.959 1.00 91.75 205 LEU A O 1
ATOM 1612 N N . ASN A 1 206 ? 2.432 8.811 -5.971 1.00 88.06 206 ASN A N 1
ATOM 1613 C CA . ASN A 1 206 ? 1.581 7.810 -6.589 1.00 88.06 206 ASN A CA 1
ATOM 1614 C C . ASN A 1 206 ? 0.190 7.814 -5.916 1.00 88.06 206 ASN A C 1
ATOM 1616 O O . ASN A 1 206 ? 0.094 7.555 -4.711 1.00 88.06 206 ASN A O 1
ATOM 1620 N N . PRO A 1 207 ? -0.896 8.097 -6.656 1.00 79.19 207 PRO A N 1
ATOM 1621 C CA . PRO A 1 207 ? -2.250 8.123 -6.101 1.00 79.19 207 PRO A CA 1
ATOM 1622 C C . PRO A 1 207 ? -2.749 6.745 -5.634 1.00 79.19 207 PRO A C 1
ATOM 1624 O O . PRO A 1 207 ? -3.660 6.674 -4.813 1.00 79.19 207 PRO A O 1
ATOM 1627 N N . GLY A 1 208 ? -2.146 5.653 -6.114 1.00 78.50 208 GLY A N 1
ATOM 1628 C CA . GLY A 1 208 ? -2.420 4.298 -5.636 1.00 78.50 208 GLY A CA 1
ATOM 1629 C C . GLY A 1 208 ? -1.342 3.748 -4.702 1.00 78.50 208 GLY A C 1
ATOM 1630 O O . GLY A 1 208 ? -0.192 4.195 -4.714 1.00 78.50 208 GLY A O 1
ATOM 1631 N N . PHE A 1 209 ? -1.700 2.733 -3.912 1.00 81.25 209 PHE A N 1
ATOM 1632 C CA . PHE A 1 209 ? -0.702 1.902 -3.237 1.00 81.25 209 PHE A CA 1
ATOM 1633 C C . PHE A 1 209 ? -0.161 0.868 -4.226 1.00 81.25 209 PHE A C 1
ATOM 1635 O O . PHE A 1 209 ? -0.804 -0.144 -4.486 1.00 81.25 209 PHE A O 1
ATOM 1642 N N . ASP A 1 210 ? 1.008 1.152 -4.795 1.00 81.50 210 ASP A N 1
ATOM 1643 C CA . ASP A 1 210 ? 1.687 0.265 -5.736 1.00 81.50 210 ASP A CA 1
ATOM 1644 C C . ASP A 1 210 ? 3.149 0.065 -5.307 1.00 81.50 210 ASP A C 1
ATOM 1646 O O . ASP A 1 210 ? 4.005 0.903 -5.626 1.00 81.50 210 ASP A O 1
ATOM 1650 N N . PRO A 1 211 ? 3.448 -1.010 -4.560 1.00 77.12 211 PRO A N 1
ATOM 1651 C CA . PRO A 1 211 ? 4.799 -1.263 -4.076 1.00 77.12 211 PRO A CA 1
ATOM 1652 C C . PRO A 1 211 ? 5.787 -1.578 -5.210 1.00 77.12 211 PRO A C 1
ATOM 1654 O O . PRO A 1 211 ? 6.978 -1.371 -5.037 1.00 77.12 211 PRO A O 1
ATOM 1657 N N . ASP A 1 212 ? 5.330 -1.990 -6.397 1.00 80.75 212 ASP A N 1
ATOM 1658 C CA . ASP A 1 212 ? 6.210 -2.306 -7.532 1.00 80.75 212 ASP A CA 1
ATOM 1659 C C . ASP A 1 212 ? 6.584 -1.057 -8.359 1.00 80.75 212 ASP A C 1
ATOM 1661 O O . ASP A 1 212 ? 7.460 -1.115 -9.233 1.00 80.75 212 ASP A O 1
ATOM 1665 N N . PHE A 1 213 ? 5.906 0.077 -8.151 1.00 87.88 213 PHE A N 1
ATOM 1666 C CA . PHE A 1 213 ? 6.133 1.305 -8.921 1.00 87.88 213 PHE A CA 1
ATOM 1667 C C . PHE A 1 213 ? 7.569 1.862 -8.802 1.00 87.88 213 PHE A C 1
ATOM 1669 O O . PHE A 1 213 ? 8.151 2.198 -9.840 1.00 87.88 213 PHE A O 1
ATOM 1676 N N . PRO A 1 214 ? 8.211 1.902 -7.614 1.00 91.62 214 PRO A N 1
ATOM 1677 C CA . PRO A 1 214 ? 9.602 2.331 -7.482 1.00 91.62 214 PRO A CA 1
ATOM 1678 C C . PRO A 1 214 ? 10.562 1.538 -8.365 1.00 91.62 214 PRO A C 1
ATOM 1680 O O . PRO A 1 214 ? 11.495 2.098 -8.939 1.00 91.62 214 PRO A O 1
ATOM 1683 N N . LEU A 1 215 ? 10.316 0.237 -8.528 1.00 91.94 215 LEU A N 1
ATOM 1684 C CA . LEU A 1 215 ? 11.152 -0.602 -9.373 1.00 91.94 215 LEU A CA 1
ATOM 1685 C C . LEU A 1 215 ? 10.965 -0.291 -10.862 1.00 91.94 215 LEU A C 1
ATOM 1687 O O . LEU A 1 215 ? 11.950 -0.274 -11.597 1.00 91.94 215 LEU A O 1
ATOM 1691 N N . ARG A 1 216 ? 9.740 0.009 -11.315 1.00 92.25 216 ARG A N 1
ATOM 1692 C CA . ARG A 1 216 ? 9.494 0.488 -12.689 1.00 92.25 216 ARG A CA 1
ATOM 1693 C C . ARG A 1 216 ? 10.219 1.801 -12.963 1.00 92.25 216 ARG A C 1
ATOM 1695 O O . ARG A 1 216 ? 10.892 1.910 -13.984 1.00 92.25 216 ARG A O 1
ATOM 1702 N N . ALA A 1 217 ? 10.155 2.752 -12.033 1.00 95.06 217 ALA A N 1
ATOM 1703 C CA . ALA A 1 217 ? 10.900 4.005 -12.133 1.00 95.06 217 ALA A CA 1
ATOM 1704 C C . ALA A 1 217 ? 12.414 3.753 -12.263 1.00 95.06 217 ALA A C 1
ATOM 1706 O O . ALA A 1 217 ? 13.062 4.261 -13.175 1.00 95.06 217 ALA A O 1
ATOM 1707 N N . VAL A 1 218 ? 12.973 2.886 -11.419 1.00 95.88 218 VAL A N 1
ATOM 1708 C CA . VAL A 1 218 ? 14.392 2.501 -11.468 1.00 95.88 218 VAL A CA 1
ATOM 1709 C C . VAL A 1 218 ? 14.774 1.804 -12.775 1.00 95.88 218 VAL A C 1
ATOM 1711 O O . VAL A 1 218 ? 15.824 2.111 -13.339 1.00 95.88 218 VAL A O 1
ATOM 1714 N N . ILE A 1 219 ? 13.947 0.879 -13.273 1.00 95.19 219 ILE A N 1
ATOM 1715 C CA . ILE A 1 219 ? 14.166 0.217 -14.566 1.00 95.19 219 ILE A CA 1
ATOM 1716 C C . ILE A 1 219 ? 14.233 1.273 -15.668 1.00 95.19 219 ILE A C 1
ATOM 1718 O O . ILE A 1 219 ? 15.184 1.288 -16.444 1.00 95.19 219 ILE A O 1
ATOM 1722 N N . GLU A 1 220 ? 13.273 2.192 -15.705 1.00 93.75 220 GLU A N 1
ATOM 1723 C CA . GLU A 1 220 ? 13.236 3.264 -16.695 1.00 93.75 220 GLU A CA 1
ATOM 1724 C C . GLU A 1 220 ? 14.503 4.142 -16.636 1.00 93.75 220 GLU A C 1
ATOM 1726 O O . GLU A 1 220 ? 15.123 4.429 -17.665 1.00 93.75 220 GLU A O 1
ATOM 1731 N N . LEU A 1 221 ? 14.967 4.486 -15.433 1.00 94.69 221 LEU A N 1
ATOM 1732 C CA . LEU A 1 221 ? 16.221 5.215 -15.242 1.00 94.69 221 LEU A CA 1
ATOM 1733 C C . LEU A 1 221 ? 17.433 4.415 -15.744 1.00 94.69 221 LEU A C 1
ATOM 1735 O O . LEU A 1 221 ? 18.276 4.983 -16.428 1.00 94.69 221 LEU A O 1
ATOM 1739 N N . LEU A 1 222 ? 17.511 3.101 -15.500 1.00 92.44 222 LEU A N 1
ATOM 1740 C CA . LEU A 1 222 ? 18.609 2.241 -15.979 1.00 92.44 222 LEU A CA 1
ATOM 1741 C C . LEU A 1 222 ? 18.700 2.167 -17.511 1.00 92.44 222 LEU A C 1
ATOM 1743 O O . LEU A 1 222 ? 19.804 2.189 -18.073 1.00 92.44 222 LEU A O 1
ATOM 1747 N N . TYR A 1 223 ? 17.555 2.105 -18.196 1.00 89.62 223 TYR A N 1
ATOM 1748 C CA . TYR A 1 223 ? 17.505 2.140 -19.662 1.00 89.62 223 TYR A CA 1
ATOM 1749 C C . TYR A 1 223 ? 18.083 3.444 -20.218 1.00 89.62 223 TYR A C 1
ATOM 1751 O O . TYR A 1 223 ? 18.816 3.425 -21.213 1.00 89.62 223 TYR A O 1
ATOM 1759 N N . ASN A 1 224 ? 17.799 4.557 -19.544 1.00 87.44 224 ASN A N 1
ATOM 1760 C CA . ASN A 1 224 ? 18.179 5.902 -19.968 1.00 87.44 224 ASN A CA 1
ATOM 1761 C C . ASN A 1 224 ? 19.513 6.398 -19.395 1.00 87.44 224 ASN A C 1
ATOM 1763 O O . ASN A 1 224 ? 20.003 7.438 -19.833 1.00 87.44 224 ASN A O 1
ATOM 1767 N N . ALA A 1 225 ? 20.101 5.671 -18.445 1.00 87.38 225 ALA A N 1
ATOM 1768 C CA . ALA A 1 225 ? 21.352 6.041 -17.802 1.00 87.38 225 ALA A CA 1
ATOM 1769 C C . ALA A 1 225 ? 22.545 5.961 -18.769 1.00 87.38 225 ALA A C 1
ATOM 1771 O O . ALA A 1 225 ? 22.530 5.233 -19.765 1.00 87.38 225 ALA A O 1
ATOM 1772 N N . GLU A 1 226 ? 23.614 6.695 -18.471 1.00 84.06 226 GLU A N 1
ATOM 1773 C CA . GLU A 1 226 ? 24.826 6.672 -19.287 1.00 84.06 226 GLU A CA 1
ATOM 1774 C C . GLU A 1 226 ? 25.556 5.316 -19.171 1.00 84.06 226 GLU A C 1
ATOM 1776 O O . GLU A 1 226 ? 25.421 4.579 -18.187 1.00 84.06 226 GLU A O 1
ATOM 1781 N N . PRO A 1 227 ? 26.347 4.904 -20.177 1.00 82.12 227 PRO A N 1
ATOM 1782 C CA . PRO A 1 227 ? 27.234 3.758 -20.012 1.00 82.12 227 PRO A CA 1
ATOM 1783 C C . PRO A 1 227 ? 28.143 3.936 -18.785 1.00 82.12 227 PRO A C 1
ATOM 1785 O O . PRO A 1 227 ? 28.729 4.998 -18.608 1.00 82.12 227 PRO A O 1
ATOM 1788 N N . ARG A 1 228 ? 28.323 2.875 -17.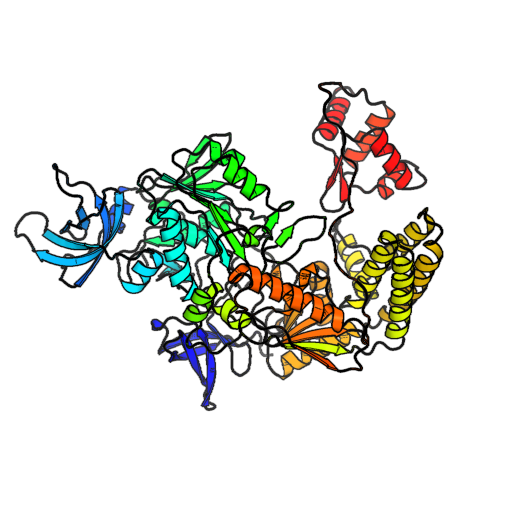986 1.00 83.31 228 ARG A N 1
ATOM 1789 C CA . ARG A 1 228 ? 29.140 2.849 -16.753 1.00 83.31 228 ARG A CA 1
ATOM 1790 C C . ARG A 1 228 ? 28.568 3.598 -15.549 1.00 83.31 228 ARG A C 1
ATOM 1792 O O . ARG A 1 228 ? 29.248 3.645 -14.533 1.00 83.31 228 ARG A O 1
ATOM 1799 N N . SER A 1 229 ? 27.338 4.105 -15.613 1.00 89.75 229 SER A N 1
ATOM 1800 C CA . SER A 1 229 ? 26.699 4.718 -14.446 1.00 89.75 229 SER A CA 1
ATOM 1801 C C . SER A 1 229 ? 25.905 3.726 -13.592 1.00 89.75 229 SER A C 1
ATOM 1803 O O . SER A 1 229 ? 25.417 2.700 -14.082 1.00 89.75 229 SER A O 1
ATOM 1805 N N . ASN A 1 230 ? 25.720 4.084 -12.324 1.00 94.25 230 ASN A N 1
ATOM 1806 C CA . ASN A 1 230 ? 24.910 3.350 -11.359 1.00 94.25 230 ASN A CA 1
ATOM 1807 C C . ASN A 1 230 ? 23.606 4.103 -11.051 1.00 94.25 230 ASN A C 1
ATOM 1809 O O . ASN A 1 230 ? 23.589 5.335 -10.993 1.00 94.25 230 ASN A O 1
ATOM 1813 N N . VAL A 1 231 ? 22.522 3.355 -10.836 1.00 96.69 231 VAL A N 1
ATOM 1814 C CA . VAL A 1 231 ? 21.228 3.854 -10.343 1.00 96.69 231 VAL A CA 1
ATOM 1815 C C . VAL A 1 231 ? 21.007 3.242 -8.968 1.00 96.69 231 VAL A C 1
ATOM 1817 O O . VAL A 1 231 ? 20.963 2.016 -8.845 1.00 96.69 231 VAL A O 1
ATOM 1820 N N . ALA A 1 232 ? 20.893 4.065 -7.929 1.00 96.94 232 ALA A N 1
ATOM 1821 C CA . ALA A 1 232 ? 20.638 3.564 -6.582 1.00 96.94 232 ALA A CA 1
ATOM 1822 C C . ALA A 1 232 ? 19.142 3.535 -6.265 1.00 96.94 232 ALA A C 1
ATOM 1824 O O . ALA A 1 232 ? 18.417 4.471 -6.591 1.00 96.94 232 ALA A O 1
ATOM 1825 N N . LEU A 1 233 ? 18.712 2.491 -5.561 1.00 96.19 233 LEU A N 1
ATOM 1826 C CA . LEU A 1 233 ? 17.411 2.395 -4.916 1.00 96.19 233 LEU A CA 1
ATOM 1827 C C . LEU A 1 233 ? 17.620 2.260 -3.404 1.00 96.19 233 LEU A C 1
ATOM 1829 O O . LEU A 1 233 ? 18.078 1.224 -2.907 1.00 96.19 233 LEU A O 1
ATOM 1833 N N . LEU A 1 234 ? 17.288 3.330 -2.685 1.00 93.31 234 LEU A N 1
ATOM 1834 C CA . LEU A 1 234 ? 17.198 3.367 -1.234 1.00 93.31 234 LEU A CA 1
ATOM 1835 C C . LEU A 1 234 ? 15.808 2.875 -0.827 1.00 93.31 234 LEU A C 1
ATOM 1837 O O . LEU A 1 234 ? 14.825 3.601 -0.952 1.00 93.31 234 LEU A O 1
ATOM 1841 N N . THR A 1 235 ? 15.740 1.634 -0.355 1.00 88.31 235 THR A N 1
ATOM 1842 C CA . THR A 1 235 ? 14.489 0.983 0.046 1.00 88.31 235 THR A CA 1
ATOM 1843 C C . THR A 1 235 ? 14.335 0.925 1.565 1.00 88.31 235 THR A C 1
ATOM 1845 O O . THR A 1 235 ? 15.291 0.666 2.302 1.00 88.31 235 THR A O 1
ATOM 1848 N N . SER A 1 236 ? 13.107 1.141 2.033 1.00 77.44 236 SER A N 1
ATOM 1849 C CA . SER A 1 236 ? 12.708 1.140 3.444 1.00 77.44 236 SER A CA 1
ATOM 1850 C C . SER A 1 236 ? 11.922 -0.116 3.862 1.00 77.44 236 SER A C 1
ATOM 1852 O O . SER A 1 236 ? 11.478 -0.207 5.012 1.00 77.44 236 SER A O 1
ATOM 1854 N N . GLY A 1 237 ? 11.780 -1.099 2.960 1.00 75.88 237 GLY A N 1
ATOM 1855 C CA . GLY A 1 237 ? 10.992 -2.315 3.190 1.00 75.88 237 GLY A CA 1
ATOM 1856 C C . GLY A 1 237 ? 11.423 -3.122 4.422 1.00 75.88 237 GLY A C 1
ATOM 1857 O O . GLY A 1 237 ? 12.605 -3.157 4.800 1.00 75.88 237 GLY A O 1
ATOM 1858 N N . THR A 1 238 ? 10.455 -3.790 5.052 1.00 74.19 238 THR A N 1
ATOM 1859 C CA . THR A 1 238 ? 10.623 -4.618 6.262 1.00 74.19 238 THR A CA 1
ATOM 1860 C C . THR A 1 238 ? 10.121 -6.039 6.017 1.00 74.19 238 THR A C 1
ATOM 1862 O O . THR A 1 238 ? 9.771 -6.383 4.905 1.00 74.19 238 THR A O 1
ATOM 1865 N N . SER A 1 239 ? 10.139 -6.926 7.013 1.00 67.50 239 SER A N 1
ATOM 1866 C CA . SER A 1 239 ? 9.492 -8.245 6.874 1.00 67.50 239 SER A CA 1
ATOM 1867 C C . SER A 1 239 ? 7.972 -8.153 6.678 1.00 67.50 239 SER A C 1
ATOM 1869 O O . SER A 1 239 ? 7.347 -9.137 6.313 1.00 67.50 239 SER A O 1
ATOM 1871 N N . VAL A 1 240 ? 7.379 -6.984 6.943 1.00 66.62 240 VAL A N 1
ATOM 1872 C CA . VAL A 1 240 ? 5.929 -6.735 6.882 1.00 66.62 240 VAL A CA 1
ATOM 1873 C C . VAL A 1 240 ? 5.551 -5.845 5.690 1.00 66.62 240 VAL A C 1
ATOM 1875 O O . VAL A 1 240 ? 4.383 -5.755 5.334 1.00 66.62 240 VAL A O 1
ATOM 1878 N N . HIS A 1 241 ? 6.525 -5.168 5.079 1.00 73.88 241 HIS A N 1
ATOM 1879 C CA . HIS A 1 241 ? 6.310 -4.226 3.983 1.00 73.88 241 HIS A CA 1
ATOM 1880 C C . HIS A 1 241 ? 7.248 -4.549 2.835 1.00 73.88 241 HIS A C 1
ATOM 1882 O O . HIS A 1 241 ? 8.453 -4.668 3.072 1.00 73.88 241 HIS A O 1
ATOM 1888 N N . TRP A 1 242 ? 6.708 -4.577 1.615 1.00 81.12 242 TRP A N 1
ATOM 1889 C CA . TRP A 1 242 ? 7.498 -4.760 0.404 1.00 81.12 242 TRP A CA 1
ATOM 1890 C C . TRP A 1 242 ? 8.698 -3.808 0.365 1.00 81.12 242 TRP A C 1
ATOM 1892 O O . TRP A 1 242 ? 8.639 -2.666 0.836 1.00 81.12 242 TRP A O 1
ATOM 1902 N N . GLY A 1 243 ? 9.794 -4.300 -0.199 1.00 79.75 243 GLY A N 1
ATOM 1903 C CA . GLY A 1 243 ? 11.014 -3.533 -0.423 1.00 79.75 243 GLY A CA 1
ATOM 1904 C C . GLY A 1 243 ? 12.228 -4.163 0.249 1.00 79.75 243 GLY A C 1
ATOM 1905 O O . GLY A 1 243 ? 13.306 -3.563 0.285 1.00 79.75 243 GLY A O 1
ATOM 1906 N N . GLN A 1 244 ? 12.115 -5.378 0.790 1.00 85.31 244 GLN A N 1
ATOM 1907 C CA . GLN A 1 244 ? 13.312 -6.112 1.184 1.00 85.31 244 GLN A CA 1
ATOM 1908 C C . GLN A 1 244 ? 14.223 -6.311 -0.026 1.00 85.31 244 GLN A C 1
ATOM 1910 O O . GLN A 1 244 ? 13.767 -6.575 -1.134 1.00 85.31 244 GLN A O 1
ATOM 1915 N N . LYS A 1 245 ? 15.545 -6.245 0.182 1.00 87.00 245 LYS A N 1
ATOM 1916 C CA . LYS A 1 245 ? 16.508 -6.417 -0.921 1.00 87.00 245 LYS A CA 1
ATOM 1917 C C . LYS A 1 245 ? 16.308 -7.757 -1.657 1.00 87.00 245 LYS A C 1
ATOM 1919 O O . LYS A 1 245 ? 16.657 -7.853 -2.823 1.00 87.00 245 LYS A O 1
ATOM 1924 N N . GLY A 1 246 ? 15.789 -8.797 -0.994 1.00 85.00 246 GLY A N 1
ATOM 1925 C CA . GLY A 1 246 ? 15.367 -10.052 -1.636 1.00 85.00 246 GLY A CA 1
ATOM 1926 C C . GLY A 1 246 ? 14.198 -9.844 -2.593 1.00 85.00 246 GLY A C 1
ATOM 1927 O O . GLY A 1 246 ? 14.383 -9.977 -3.796 1.00 85.00 246 GLY A O 1
ATOM 1928 N N . GLU A 1 247 ? 13.063 -9.392 -2.064 1.00 83.50 247 GLU A N 1
ATOM 1929 C CA . GLU A 1 247 ? 11.834 -9.130 -2.825 1.00 83.50 247 GLU A CA 1
ATOM 1930 C C . GLU A 1 247 ? 12.058 -8.213 -4.029 1.00 83.50 247 GLU A C 1
ATOM 1932 O O . GLU A 1 247 ? 11.565 -8.491 -5.119 1.00 83.50 247 GLU A O 1
ATOM 1937 N N . VAL A 1 248 ? 12.848 -7.146 -3.869 1.00 87.81 248 VAL A N 1
ATOM 1938 C CA . VAL A 1 248 ? 13.166 -6.226 -4.971 1.00 87.81 248 VAL A CA 1
ATOM 1939 C C . VAL A 1 248 ? 13.933 -6.946 -6.084 1.00 87.81 248 VAL A C 1
ATOM 1941 O O . VAL A 1 248 ? 13.655 -6.722 -7.259 1.00 87.81 248 VAL A O 1
ATOM 1944 N N . ARG A 1 249 ? 14.882 -7.830 -5.742 1.00 88.06 249 ARG A N 1
ATOM 1945 C CA . ARG A 1 249 ? 15.652 -8.604 -6.733 1.00 88.06 249 ARG A CA 1
ATOM 1946 C C . ARG A 1 249 ? 14.781 -9.609 -7.467 1.00 88.06 249 ARG A C 1
ATOM 1948 O O . ARG A 1 249 ? 14.918 -9.741 -8.680 1.00 88.06 249 ARG A O 1
ATOM 1955 N N . ASP A 1 250 ? 13.904 -10.296 -6.751 1.00 84.75 250 ASP A N 1
ATOM 1956 C CA . ASP A 1 250 ? 13.003 -11.273 -7.357 1.00 84.75 250 ASP A CA 1
ATOM 1957 C C . ASP A 1 250 ? 11.997 -10.552 -8.257 1.00 84.75 250 ASP A C 1
ATOM 1959 O O . ASP A 1 250 ? 11.880 -10.859 -9.438 1.00 84.75 250 ASP A O 1
ATOM 1963 N N . THR A 1 251 ? 11.414 -9.447 -7.795 1.00 87.12 251 THR A N 1
ATOM 1964 C CA . THR A 1 251 ? 10.552 -8.607 -8.637 1.00 87.12 251 THR A CA 1
ATOM 1965 C C . THR A 1 251 ? 11.301 -8.097 -9.877 1.00 87.12 251 THR A C 1
ATOM 1967 O O . THR A 1 251 ? 10.738 -8.102 -10.972 1.00 87.12 251 THR A O 1
ATOM 1970 N N . TYR A 1 252 ? 12.576 -7.714 -9.747 1.00 90.69 252 TYR A N 1
ATOM 1971 C CA . TYR A 1 252 ? 13.418 -7.228 -10.849 1.00 90.69 252 TYR A CA 1
ATOM 1972 C C . TYR A 1 252 ? 13.706 -8.301 -11.905 1.00 90.69 252 TYR A C 1
ATOM 1974 O O . TYR A 1 252 ? 13.616 -8.020 -13.099 1.00 90.69 252 TYR A O 1
ATOM 1982 N N . ARG A 1 253 ? 13.959 -9.545 -11.487 1.00 89.06 253 ARG A N 1
ATOM 1983 C CA . ARG A 1 253 ? 14.123 -10.706 -12.383 1.00 89.06 253 ARG A CA 1
ATOM 1984 C C . ARG A 1 253 ? 12.867 -11.050 -13.172 1.00 89.06 253 ARG A C 1
ATOM 1986 O O . ARG A 1 253 ? 12.966 -11.566 -14.280 1.00 89.06 253 ARG A O 1
ATOM 1993 N N . GLY A 1 254 ? 11.693 -10.738 -12.627 1.00 90.19 254 GLY A N 1
ATOM 1994 C CA . GLY A 1 254 ? 10.424 -10.884 -13.335 1.00 90.19 254 GLY A CA 1
ATOM 1995 C C . GLY A 1 254 ? 10.242 -9.891 -14.492 1.00 90.19 254 GLY A C 1
ATOM 1996 O O . GLY A 1 254 ? 9.241 -9.970 -15.200 1.00 90.19 254 GLY A O 1
ATOM 1997 N N . TYR A 1 255 ? 11.157 -8.938 -14.695 1.00 92.62 255 TYR A N 1
ATOM 1998 C CA . TYR A 1 255 ? 11.219 -8.103 -15.897 1.00 92.62 255 TYR A CA 1
ATOM 1999 C C . TYR A 1 255 ? 12.308 -8.611 -16.841 1.00 92.62 255 TYR A C 1
ATOM 2001 O O . TYR A 1 255 ? 13.364 -9.062 -16.402 1.00 92.62 255 TYR A O 1
ATOM 2009 N N . GLY A 1 256 ? 12.080 -8.506 -18.149 1.00 91.75 256 GLY A N 1
ATOM 2010 C CA . GLY A 1 256 ? 13.033 -8.992 -19.140 1.00 91.75 256 GLY A CA 1
ATOM 2011 C C . GLY A 1 256 ? 12.860 -8.369 -20.516 1.00 91.75 256 GLY A C 1
ATOM 2012 O O . GLY A 1 256 ? 11.850 -7.738 -20.812 1.00 91.75 256 GLY A O 1
ATOM 2013 N N . LEU A 1 257 ? 13.869 -8.545 -21.361 1.00 91.31 257 LEU A N 1
ATOM 2014 C CA . LEU A 1 257 ? 13.876 -8.118 -22.753 1.00 91.31 257 LEU A CA 1
ATOM 2015 C C . LEU A 1 257 ? 13.539 -9.276 -23.683 1.00 91.31 257 LEU A C 1
ATOM 2017 O O . LEU A 1 257 ? 14.160 -10.336 -23.617 1.00 91.31 257 LEU A O 1
ATOM 2021 N N . ALA A 1 258 ? 12.608 -9.049 -24.598 1.00 89.50 258 ALA A N 1
ATOM 2022 C CA . ALA A 1 258 ? 12.255 -9.990 -25.645 1.00 89.50 258 ALA A CA 1
ATOM 2023 C C . ALA A 1 258 ? 12.257 -9.307 -27.013 1.00 89.50 258 ALA A C 1
ATOM 2025 O O . ALA A 1 258 ? 11.806 -8.174 -27.160 1.00 89.50 258 ALA A O 1
ATOM 2026 N N . VAL A 1 259 ? 12.747 -10.033 -28.016 1.00 85.75 259 VAL A N 1
ATOM 2027 C CA . VAL A 1 259 ? 12.814 -9.582 -29.416 1.00 85.75 259 VAL A CA 1
ATOM 2028 C C . VAL A 1 259 ? 11.611 -10.031 -30.247 1.00 85.75 259 VAL A C 1
ATOM 2030 O O . VAL A 1 259 ? 11.429 -9.549 -31.358 1.00 85.75 259 VAL A O 1
ATOM 2033 N N . ASN A 1 260 ? 10.804 -10.950 -29.710 1.00 83.50 260 ASN A N 1
ATOM 2034 C CA . ASN A 1 260 ? 9.593 -11.445 -30.351 1.00 83.50 260 ASN A CA 1
ATOM 2035 C C . ASN A 1 260 ? 8.412 -10.524 -30.027 1.00 83.50 260 ASN A C 1
ATOM 2037 O O . ASN A 1 260 ? 8.213 -10.151 -28.863 1.00 83.50 260 ASN A O 1
ATOM 2041 N N . GLU A 1 261 ? 7.626 -10.216 -31.056 1.00 84.62 261 GLU A N 1
ATOM 2042 C CA . GLU A 1 261 ? 6.322 -9.570 -30.920 1.00 84.62 261 GLU A CA 1
ATOM 2043 C C . GLU A 1 261 ? 5.353 -10.463 -30.127 1.00 84.62 261 GLU A C 1
ATOM 2045 O O . GLU A 1 261 ? 5.479 -11.692 -30.116 1.00 84.62 261 GLU A O 1
ATOM 2050 N N . GLY A 1 262 ? 4.391 -9.852 -29.439 1.00 85.38 262 GLY A N 1
ATOM 2051 C CA . GLY A 1 262 ? 3.373 -10.560 -28.673 1.00 85.38 262 GLY A CA 1
ATOM 2052 C C . GLY A 1 262 ? 3.902 -11.326 -27.457 1.00 85.38 262 GLY A C 1
ATOM 2053 O O . GLY A 1 262 ? 4.950 -11.030 -26.879 1.00 85.38 262 GLY A O 1
ATOM 2054 N N . GLU A 1 263 ? 3.132 -12.306 -26.990 1.00 88.81 263 GLU A N 1
ATOM 2055 C CA . GLU A 1 263 ? 3.540 -13.144 -25.861 1.00 88.81 263 GLU A CA 1
ATOM 2056 C C . GLU A 1 263 ? 4.621 -14.158 -26.258 1.00 88.81 263 GLU A C 1
ATOM 2058 O O . GLU A 1 263 ? 4.593 -14.746 -27.336 1.00 88.81 263 GLU A O 1
ATOM 2063 N N . THR A 1 264 ? 5.572 -14.408 -25.359 1.00 89.81 264 THR A N 1
ATOM 2064 C CA . THR A 1 264 ? 6.694 -15.318 -25.620 1.00 89.81 264 THR A CA 1
ATOM 2065 C C . THR A 1 264 ? 7.027 -16.152 -24.390 1.00 89.81 264 THR A C 1
ATOM 2067 O O . THR A 1 264 ? 6.798 -15.743 -23.256 1.00 89.81 264 THR A O 1
ATOM 2070 N N . ARG A 1 265 ? 7.593 -17.342 -24.593 1.00 88.38 265 ARG A N 1
ATOM 2071 C CA . ARG A 1 265 ? 8.166 -18.160 -23.505 1.00 88.38 265 ARG A CA 1
ATOM 2072 C C . ARG A 1 265 ? 9.631 -17.829 -23.234 1.00 88.38 265 ARG A C 1
ATOM 2074 O O . ARG A 1 265 ? 10.209 -18.316 -22.270 1.00 88.38 265 ARG A O 1
ATOM 2081 N N . THR A 1 266 ? 10.236 -17.018 -24.094 1.00 86.19 266 THR A N 1
ATOM 2082 C CA . THR A 1 266 ? 11.652 -16.675 -24.042 1.00 86.19 266 THR A CA 1
ATOM 2083 C C . THR A 1 266 ? 11.824 -15.165 -23.932 1.00 86.19 266 THR A C 1
ATOM 2085 O O . THR A 1 266 ? 11.399 -14.407 -24.802 1.00 86.19 266 THR A O 1
ATOM 2088 N N . ALA A 1 267 ? 12.487 -14.740 -22.862 1.00 89.44 267 ALA A N 1
ATOM 2089 C CA . ALA A 1 267 ? 13.026 -13.399 -22.694 1.00 89.44 267 ALA A CA 1
ATOM 2090 C C . ALA A 1 267 ? 14.380 -13.498 -21.982 1.00 89.44 267 ALA A C 1
ATOM 2092 O O . ALA A 1 267 ? 14.753 -14.552 -21.453 1.00 89.44 267 ALA A O 1
ATOM 2093 N N . VAL A 1 268 ? 15.122 -12.399 -21.984 1.00 89.81 268 VAL A N 1
ATOM 2094 C CA . VAL A 1 268 ? 16.331 -12.226 -21.187 1.00 89.81 268 VAL A CA 1
ATOM 2095 C C . VAL A 1 268 ? 15.978 -11.431 -19.931 1.00 89.81 268 VAL A C 1
ATOM 2097 O O . VAL A 1 268 ? 15.669 -10.246 -20.064 1.00 89.81 268 VAL A O 1
ATOM 2100 N N . PRO A 1 269 ? 16.018 -12.044 -18.734 1.00 91.25 269 PRO A N 1
ATOM 2101 C CA . PRO A 1 269 ? 15.798 -11.345 -17.470 1.00 91.25 269 PRO A CA 1
ATOM 2102 C C . PRO A 1 269 ? 16.691 -10.110 -17.315 1.00 91.25 269 PRO A C 1
ATOM 2104 O O . PRO A 1 269 ? 17.852 -10.109 -17.733 1.00 91.25 269 PRO A O 1
ATOM 2107 N N . LEU A 1 270 ? 16.161 -9.045 -16.711 1.00 91.00 270 LEU A N 1
ATOM 2108 C CA . LEU A 1 270 ? 16.872 -7.772 -16.605 1.00 91.00 270 LEU A CA 1
ATOM 2109 C C . LEU A 1 270 ? 18.150 -7.857 -15.775 1.00 91.00 270 LEU A C 1
ATOM 2111 O O . LEU A 1 270 ? 19.069 -7.099 -16.062 1.00 91.00 270 LEU A O 1
ATOM 2115 N N . ASP A 1 271 ? 18.266 -8.772 -14.813 1.00 89.88 271 ASP A N 1
ATOM 2116 C CA . ASP A 1 271 ? 19.509 -8.962 -14.054 1.00 89.88 271 ASP A CA 1
ATOM 2117 C C . ASP A 1 271 ? 20.659 -9.537 -14.895 1.00 89.88 271 ASP A C 1
ATOM 2119 O O . ASP A 1 271 ? 21.825 -9.359 -14.547 1.00 89.88 271 ASP A O 1
ATOM 2123 N N . GLN A 1 272 ? 20.350 -10.124 -16.053 1.00 88.62 272 GLN A N 1
ATOM 2124 C CA . GLN A 1 272 ? 21.329 -10.543 -17.060 1.00 88.62 272 GLN A CA 1
ATOM 2125 C C . GLN A 1 272 ? 21.658 -9.421 -18.058 1.00 88.62 272 GLN A C 1
ATOM 2127 O O . GLN A 1 272 ? 22.672 -9.477 -18.761 1.00 88.62 272 GLN A O 1
ATOM 2132 N N . VAL A 1 273 ? 20.815 -8.387 -18.133 1.00 89.06 273 VAL A N 1
ATOM 2133 C CA . VAL A 1 273 ? 21.028 -7.196 -18.969 1.00 89.06 273 VAL A CA 1
ATOM 2134 C C . VAL A 1 273 ? 21.806 -6.140 -18.190 1.00 89.06 273 VAL A C 1
ATOM 2136 O O . VAL A 1 273 ? 22.886 -5.741 -18.624 1.00 89.06 273 VAL A O 1
ATOM 2139 N N . PHE A 1 274 ? 21.288 -5.740 -17.028 1.00 90.62 274 PHE A N 1
ATOM 2140 C CA . PHE A 1 274 ? 21.913 -4.837 -16.069 1.00 90.62 274 PHE A CA 1
ATOM 2141 C C . PHE A 1 274 ? 22.042 -5.548 -14.724 1.00 90.62 274 PHE A C 1
ATOM 2143 O O . PHE A 1 274 ? 21.035 -5.919 -14.111 1.00 90.62 274 PHE A O 1
ATOM 2150 N N . ALA A 1 275 ? 23.272 -5.703 -14.238 1.00 90.62 275 ALA A N 1
ATOM 2151 C CA . ALA A 1 275 ? 23.500 -6.340 -12.950 1.00 90.62 275 ALA A CA 1
ATOM 2152 C C . ALA A 1 275 ? 22.830 -5.552 -11.819 1.00 90.62 275 ALA A C 1
ATOM 2154 O O . ALA A 1 275 ? 22.657 -4.333 -11.882 1.00 90.62 275 ALA A O 1
ATOM 2155 N N . HIS A 1 276 ? 22.528 -6.254 -10.735 1.00 92.19 276 HIS A N 1
ATOM 2156 C CA . HIS A 1 276 ? 22.228 -5.614 -9.466 1.00 92.19 276 HIS A CA 1
ATOM 2157 C C . HIS A 1 276 ? 23.384 -5.811 -8.479 1.00 92.19 276 HIS A C 1
ATOM 2159 O O . HIS A 1 276 ? 24.103 -6.815 -8.493 1.00 92.19 276 HIS A O 1
ATOM 2165 N N . SER A 1 277 ? 23.556 -4.834 -7.602 1.00 92.75 277 SER A N 1
ATOM 2166 C CA . SER A 1 277 ? 24.629 -4.765 -6.621 1.00 92.75 277 SER A CA 1
ATOM 2167 C C . SER A 1 277 ? 24.083 -4.309 -5.272 1.00 92.75 277 SER A C 1
ATOM 2169 O O . SER A 1 277 ? 23.010 -3.716 -5.174 1.00 92.75 277 SER A O 1
ATOM 2171 N N . TYR A 1 278 ? 24.829 -4.573 -4.211 1.00 91.81 278 TYR A N 1
ATOM 2172 C CA . TYR A 1 278 ? 24.555 -4.070 -2.869 1.00 91.81 278 TYR A CA 1
ATOM 2173 C C . TYR A 1 278 ? 25.873 -3.771 -2.167 1.00 91.81 278 TYR A C 1
ATOM 2175 O O . TYR A 1 278 ? 26.908 -4.346 -2.496 1.00 91.81 278 TYR A O 1
ATOM 2183 N N . VAL A 1 279 ? 25.843 -2.874 -1.189 1.00 88.81 279 VAL A N 1
ATOM 2184 C CA . VAL A 1 279 ? 27.028 -2.557 -0.391 1.00 88.81 279 VAL A CA 1
ATOM 2185 C C . VAL A 1 279 ? 27.096 -3.499 0.805 1.00 88.81 279 VAL A C 1
ATOM 2187 O O . VAL A 1 279 ? 26.098 -3.724 1.491 1.00 88.81 279 VAL A O 1
ATOM 2190 N N . SER A 1 280 ? 28.273 -4.076 1.032 1.00 85.62 280 SER A N 1
ATOM 2191 C CA . SER A 1 280 ? 28.574 -4.958 2.157 1.00 85.62 280 SER A CA 1
ATOM 2192 C C . SER A 1 280 ? 29.992 -4.681 2.632 1.00 85.62 280 SER A C 1
ATOM 2194 O O . SER A 1 280 ? 30.921 -4.715 1.830 1.00 85.62 280 SER A O 1
ATOM 2196 N N . ASN A 1 281 ? 30.167 -4.424 3.930 1.00 83.31 281 ASN A N 1
ATOM 2197 C CA . ASN A 1 281 ? 31.459 -4.063 4.533 1.00 83.31 281 ASN A CA 1
ATOM 2198 C C . ASN A 1 281 ? 32.153 -2.875 3.834 1.00 83.31 281 ASN A C 1
ATOM 2200 O O . ASN A 1 281 ? 33.364 -2.879 3.663 1.00 83.31 281 ASN A O 1
ATOM 2204 N N . GLY A 1 282 ? 31.377 -1.879 3.392 1.00 84.44 282 GLY A N 1
ATOM 2205 C CA . GLY A 1 282 ? 31.904 -0.705 2.685 1.00 84.44 282 GLY A CA 1
ATOM 2206 C C . GLY A 1 282 ? 32.302 -0.954 1.226 1.00 84.44 282 GLY A C 1
ATOM 2207 O O . GLY A 1 282 ? 32.740 -0.025 0.561 1.00 84.44 282 GLY A O 1
ATOM 2208 N N . GLU A 1 283 ? 32.114 -2.168 0.705 1.00 87.44 283 GLU A N 1
ATOM 2209 C CA . GLU A 1 283 ? 32.424 -2.515 -0.682 1.00 87.44 283 GLU A CA 1
ATOM 2210 C C . GLU A 1 283 ? 31.161 -2.831 -1.483 1.00 87.44 283 GLU A C 1
ATOM 2212 O O . GLU A 1 283 ? 30.226 -3.473 -0.994 1.00 87.44 283 GLU A O 1
ATOM 2217 N N . LEU A 1 284 ? 31.158 -2.442 -2.758 1.00 89.38 284 LEU A N 1
ATOM 2218 C CA . LEU A 1 284 ? 30.104 -2.808 -3.696 1.00 89.38 284 LEU A CA 1
ATOM 2219 C C . LEU A 1 284 ? 30.251 -4.280 -4.115 1.00 89.38 284 LEU A C 1
ATOM 2221 O O . LEU A 1 284 ? 31.183 -4.654 -4.827 1.00 89.38 284 LEU A O 1
ATOM 2225 N N . LYS A 1 285 ? 29.302 -5.125 -3.712 1.00 89.44 285 LYS A N 1
ATOM 2226 C CA . LYS A 1 285 ? 29.189 -6.521 -4.150 1.00 89.44 285 LYS A CA 1
ATOM 2227 C C . LYS A 1 285 ? 28.192 -6.616 -5.299 1.00 89.44 285 LYS A C 1
ATOM 2229 O O . LYS A 1 285 ? 27.094 -6.071 -5.225 1.00 89.44 285 LYS A O 1
ATOM 2234 N N . THR A 1 286 ? 28.576 -7.310 -6.367 1.00 85.06 286 THR A N 1
ATOM 2235 C CA . THR A 1 286 ? 27.738 -7.526 -7.557 1.00 85.06 286 THR A CA 1
ATOM 2236 C C . THR A 1 286 ? 27.366 -8.997 -7.631 1.00 85.06 286 THR A C 1
ATOM 2238 O O . THR A 1 286 ? 28.227 -9.856 -7.469 1.00 85.06 286 THR A O 1
ATOM 2241 N N . SER A 1 287 ? 26.082 -9.281 -7.811 1.00 72.25 287 SER A N 1
ATOM 2242 C CA . SER A 1 287 ? 25.523 -10.629 -7.653 1.00 72.25 287 SER A CA 1
ATOM 2243 C C . SER A 1 287 ? 25.525 -11.473 -8.929 1.00 72.25 287 SER A C 1
ATOM 2245 O O . SER A 1 287 ? 25.321 -12.680 -8.847 1.00 72.25 287 SER A O 1
ATOM 2247 N N . SER A 1 288 ? 25.686 -10.851 -10.099 1.00 70.12 288 SER A N 1
ATOM 2248 C CA . SER A 1 288 ? 25.462 -11.478 -11.408 1.00 70.12 288 SER A CA 1
ATOM 2249 C C . SER A 1 288 ? 26.396 -10.907 -12.474 1.00 70.12 288 SER A C 1
ATOM 2251 O O . SER A 1 288 ? 26.728 -9.717 -12.463 1.00 70.12 288 SER A O 1
ATOM 2253 N N . GLU A 1 289 ? 26.814 -11.761 -13.412 1.00 73.56 289 GLU A N 1
ATOM 2254 C CA . GLU A 1 289 ? 27.381 -11.301 -14.678 1.00 73.56 289 GLU A CA 1
ATOM 2255 C C . GLU A 1 289 ? 26.257 -10.698 -15.526 1.00 73.56 289 GLU A C 1
ATOM 2257 O O . GLU A 1 289 ? 25.194 -11.297 -15.673 1.00 73.56 289 GLU A O 1
ATOM 2262 N N . SER A 1 290 ? 26.485 -9.507 -16.078 1.00 82.94 290 SER A N 1
ATOM 2263 C CA . SER A 1 290 ? 25.500 -8.815 -16.911 1.00 82.94 290 SER A CA 1
ATOM 2264 C C . SER A 1 290 ? 26.117 -8.329 -18.210 1.00 82.94 290 SER A C 1
ATOM 2266 O O . SER A 1 290 ? 27.332 -8.146 -18.328 1.00 82.94 290 SER A O 1
ATOM 2268 N N . LEU A 1 291 ? 25.260 -8.143 -19.206 1.00 83.75 291 LEU A N 1
ATOM 2269 C CA . LEU A 1 291 ? 25.666 -7.789 -20.556 1.00 83.75 291 LEU A CA 1
ATOM 2270 C C . LEU A 1 291 ? 26.099 -6.323 -20.690 1.00 83.75 291 LEU A C 1
ATOM 2272 O O . LEU A 1 291 ? 26.994 -6.018 -21.480 1.00 83.75 291 LEU A O 1
ATOM 2276 N N . LEU A 1 292 ? 25.474 -5.420 -19.934 1.00 84.88 292 LEU A N 1
ATOM 2277 C CA . LEU A 1 292 ? 25.771 -3.993 -19.948 1.00 84.88 292 LEU A CA 1
ATOM 2278 C C . LEU A 1 292 ? 26.426 -3.564 -18.642 1.00 84.88 292 LEU A C 1
ATOM 2280 O O . LEU A 1 292 ? 26.017 -3.946 -17.552 1.00 84.88 292 LEU A O 1
ATOM 2284 N N . ASN A 1 293 ? 27.421 -2.685 -18.750 1.00 83.94 293 ASN A N 1
ATOM 2285 C CA . ASN A 1 293 ? 28.070 -2.100 -17.583 1.00 83.94 293 ASN A CA 1
ATOM 2286 C C . ASN A 1 293 ? 27.239 -0.924 -17.046 1.00 83.94 293 ASN A C 1
ATOM 2288 O O . ASN A 1 293 ? 27.647 0.226 -17.157 1.00 83.94 293 ASN A O 1
ATOM 2292 N N . ARG A 1 294 ? 26.041 -1.216 -16.546 1.00 88.62 294 ARG A N 1
ATOM 2293 C CA . ARG A 1 294 ? 25.165 -0.324 -15.774 1.00 88.62 294 ARG A CA 1
ATOM 2294 C C . ARG A 1 294 ? 24.528 -1.172 -14.688 1.00 88.62 294 ARG A C 1
ATOM 2296 O O . ARG A 1 294 ? 24.306 -2.363 -14.923 1.00 88.62 294 ARG A O 1
ATOM 2303 N N . ARG A 1 295 ? 24.278 -0.604 -13.509 1.00 91.56 295 ARG A N 1
ATOM 2304 C CA . ARG A 1 295 ? 23.845 -1.418 -12.367 1.00 91.56 295 ARG A CA 1
ATOM 2305 C C . ARG A 1 295 ? 22.771 -0.761 -11.527 1.00 91.56 295 ARG A C 1
ATOM 2307 O O . ARG A 1 295 ? 22.809 0.444 -11.278 1.00 91.56 295 ARG A O 1
ATOM 2314 N N . LEU A 1 296 ? 21.869 -1.606 -11.043 1.00 95.75 296 LEU A N 1
ATOM 2315 C CA . LEU A 1 296 ? 20.956 -1.302 -9.953 1.00 95.75 296 LEU A CA 1
ATOM 2316 C C . LEU A 1 296 ? 21.678 -1.502 -8.619 1.00 95.75 296 LEU A C 1
ATOM 2318 O O . LEU A 1 296 ? 22.059 -2.622 -8.295 1.00 95.75 296 LEU A O 1
ATOM 2322 N N . VAL A 1 297 ? 21.836 -0.457 -7.814 1.00 95.88 297 VAL A N 1
ATOM 2323 C CA . VAL A 1 297 ? 22.429 -0.564 -6.475 1.00 95.88 297 VAL A CA 1
ATOM 2324 C C . VAL A 1 297 ? 21.341 -0.529 -5.405 1.00 95.88 297 VAL A C 1
ATOM 2326 O O . VAL A 1 297 ? 20.664 0.478 -5.232 1.00 95.88 297 VAL A O 1
ATOM 2329 N N . LEU A 1 298 ? 21.187 -1.621 -4.656 1.00 95.06 298 LEU A N 1
ATOM 2330 C CA . LEU A 1 298 ? 20.190 -1.765 -3.595 1.00 95.06 298 LEU A CA 1
ATOM 2331 C C . LEU A 1 298 ? 20.787 -1.447 -2.220 1.00 95.06 298 LEU A C 1
ATOM 2333 O O . LEU A 1 298 ? 21.677 -2.151 -1.720 1.00 95.06 298 LEU A O 1
ATOM 2337 N N . THR A 1 299 ? 20.233 -0.442 -1.546 1.00 92.50 299 THR A N 1
ATOM 2338 C CA . THR A 1 299 ? 20.666 -0.039 -0.204 1.00 92.50 299 THR A CA 1
ATOM 2339 C C . THR A 1 299 ? 19.491 0.277 0.722 1.00 92.50 299 THR A C 1
ATOM 2341 O O . THR A 1 299 ? 18.386 0.556 0.273 1.00 92.50 299 THR A O 1
ATOM 2344 N N . LYS A 1 300 ? 19.736 0.195 2.035 1.00 88.81 300 LYS A N 1
ATOM 2345 C CA . LYS A 1 300 ? 18.825 0.682 3.083 1.00 88.81 300 LYS A CA 1
ATOM 2346 C C . LYS A 1 300 ? 19.402 1.865 3.865 1.00 88.81 300 LYS A C 1
ATOM 2348 O O . LYS A 1 300 ? 18.755 2.366 4.777 1.00 88.81 300 LYS A O 1
ATOM 2353 N N . LYS A 1 301 ? 20.641 2.272 3.573 1.00 88.44 301 LYS A N 1
ATOM 2354 C CA . LYS A 1 301 ? 21.387 3.252 4.364 1.00 88.44 301 LYS A CA 1
ATOM 2355 C C . LYS A 1 301 ? 22.016 4.283 3.447 1.00 88.44 301 LYS A C 1
ATOM 2357 O O . LYS A 1 301 ? 22.702 3.930 2.497 1.00 88.44 301 LYS A O 1
ATOM 2362 N N . ILE A 1 302 ? 21.851 5.555 3.789 1.00 90.12 302 ILE A N 1
ATOM 2363 C CA . ILE A 1 302 ? 22.483 6.655 3.052 1.00 90.12 302 ILE A CA 1
ATOM 2364 C C . ILE A 1 302 ? 24.011 6.493 3.041 1.00 90.12 302 ILE A C 1
ATOM 2366 O O . ILE A 1 302 ? 24.638 6.711 2.009 1.00 90.12 302 ILE A O 1
ATOM 2370 N N . ASP A 1 303 ? 24.607 6.053 4.153 1.00 89.94 303 ASP A N 1
ATOM 2371 C CA . ASP A 1 303 ? 26.064 5.926 4.278 1.00 89.94 303 ASP A CA 1
ATOM 2372 C C . ASP A 1 303 ? 26.686 4.939 3.287 1.00 89.94 303 ASP A C 1
ATOM 2374 O O . ASP A 1 303 ? 27.811 5.143 2.832 1.00 89.94 303 ASP A O 1
ATOM 2378 N N . GLU A 1 304 ? 25.943 3.894 2.913 1.00 92.69 304 GLU A N 1
ATOM 2379 C CA . GLU A 1 304 ? 26.393 2.896 1.941 1.00 92.69 304 GLU A CA 1
ATOM 2380 C C . GLU A 1 304 ? 26.599 3.513 0.550 1.00 92.69 304 GLU A C 1
ATOM 2382 O O . GLU A 1 304 ? 27.475 3.069 -0.189 1.00 92.69 304 GLU A O 1
ATOM 2387 N N . LEU A 1 305 ? 25.854 4.566 0.193 1.00 93.25 305 LEU A N 1
ATOM 2388 C CA . LEU A 1 305 ? 25.940 5.197 -1.128 1.00 93.25 305 LEU A CA 1
ATOM 2389 C C . LEU A 1 305 ? 27.311 5.827 -1.402 1.00 93.25 305 LEU A C 1
ATOM 2391 O O . LEU A 1 305 ? 27.705 5.931 -2.558 1.00 93.25 305 LEU A O 1
ATOM 2395 N N . SER A 1 306 ? 28.079 6.190 -0.370 1.00 91.50 306 SER A N 1
ATOM 2396 C CA . SER A 1 306 ? 29.443 6.704 -0.561 1.00 91.50 306 SER A CA 1
ATOM 2397 C C . SER A 1 306 ? 30.427 5.668 -1.103 1.00 91.50 306 SER A C 1
ATOM 2399 O O . SER A 1 306 ? 31.471 6.054 -1.618 1.00 91.50 306 SER A O 1
ATOM 2401 N N . ALA A 1 307 ? 30.109 4.375 -1.017 1.00 91.25 307 ALA A N 1
ATOM 2402 C CA . ALA A 1 307 ? 30.905 3.310 -1.625 1.00 91.25 307 ALA A CA 1
ATOM 2403 C C . ALA A 1 307 ? 30.600 3.108 -3.125 1.00 91.25 307 ALA A C 1
ATOM 2405 O O . ALA A 1 307 ? 31.175 2.225 -3.761 1.00 91.25 307 ALA A O 1
ATOM 2406 N N . VAL A 1 308 ? 29.667 3.881 -3.691 1.00 92.56 308 VAL A N 1
ATOM 2407 C CA . VAL A 1 308 ? 29.188 3.735 -5.068 1.00 92.56 308 VAL A CA 1
ATOM 2408 C C . VAL A 1 308 ? 29.766 4.859 -5.927 1.00 92.56 308 VAL A C 1
ATOM 2410 O O . VAL A 1 308 ? 29.431 6.025 -5.733 1.00 92.56 308 VAL A O 1
ATOM 2413 N N . SER A 1 309 ? 30.623 4.520 -6.892 1.00 89.94 309 SER A N 1
ATOM 2414 C CA . SER A 1 309 ? 31.114 5.481 -7.889 1.00 89.94 309 SER A CA 1
ATOM 2415 C C . SER A 1 309 ? 30.069 5.743 -8.978 1.00 89.94 309 SER A C 1
ATOM 2417 O O . SER A 1 309 ? 29.134 4.960 -9.144 1.00 89.94 309 SER A O 1
ATOM 2419 N N . ASP A 1 310 ? 30.232 6.823 -9.747 1.00 92.06 310 ASP A N 1
ATOM 2420 C CA . ASP A 1 310 ? 29.474 7.072 -10.989 1.00 92.06 310 ASP A CA 1
ATOM 2421 C C . ASP A 1 310 ? 27.944 7.008 -10.816 1.00 92.06 310 ASP A C 1
ATOM 2423 O O . ASP A 1 310 ? 27.203 6.495 -11.663 1.00 92.06 310 ASP A O 1
ATOM 2427 N N . LEU A 1 311 ? 27.464 7.490 -9.670 1.00 93.88 311 LEU A N 1
ATOM 2428 C CA . LEU A 1 311 ? 26.052 7.486 -9.326 1.00 93.88 311 LEU A CA 1
ATOM 2429 C C . LEU A 1 311 ? 25.311 8.541 -10.157 1.00 93.88 311 LEU A C 1
ATOM 2431 O O . LEU A 1 311 ? 25.557 9.738 -10.033 1.00 93.88 311 LEU A O 1
ATOM 2435 N N . SER A 1 312 ? 24.416 8.085 -11.032 1.00 94.50 312 SER A N 1
ATOM 2436 C CA . SER A 1 312 ? 23.669 8.960 -11.947 1.00 94.50 312 SER A CA 1
ATOM 2437 C C . SER A 1 312 ? 22.397 9.530 -11.329 1.00 94.50 312 SER A C 1
ATOM 2439 O O . SER A 1 312 ? 22.014 10.649 -11.656 1.00 94.50 312 SER A O 1
ATOM 2441 N N . VAL A 1 313 ? 21.753 8.766 -10.445 1.00 97.25 313 VAL A N 1
ATOM 2442 C CA . VAL A 1 313 ? 20.495 9.120 -9.783 1.00 97.25 313 VAL A CA 1
ATOM 2443 C C . VAL A 1 313 ? 20.309 8.265 -8.527 1.00 97.25 313 VAL A C 1
ATOM 2445 O O . VAL A 1 313 ? 20.692 7.088 -8.491 1.00 97.25 313 VAL A O 1
ATOM 2448 N N . ILE A 1 314 ? 19.705 8.861 -7.498 1.00 97.19 314 ILE A N 1
ATOM 2449 C CA . ILE A 1 314 ? 19.283 8.182 -6.269 1.00 97.19 314 ILE A CA 1
ATOM 2450 C C . ILE A 1 314 ? 17.760 8.140 -6.244 1.00 97.19 314 ILE A C 1
ATOM 2452 O O . ILE A 1 314 ? 17.110 9.177 -6.174 1.00 97.19 314 ILE A O 1
ATOM 2456 N N . THR A 1 315 ? 17.184 6.945 -6.259 1.00 96.62 315 THR A N 1
ATOM 2457 C CA . THR A 1 315 ? 15.749 6.742 -6.047 1.00 96.62 315 THR A CA 1
ATOM 2458 C C . THR A 1 315 ? 15.500 6.376 -4.590 1.00 96.62 315 THR A C 1
ATOM 2460 O O . THR A 1 315 ? 16.184 5.508 -4.049 1.00 96.62 315 THR A O 1
ATOM 2463 N N . VAL A 1 316 ? 14.529 7.018 -3.950 1.00 94.12 316 VAL A N 1
ATOM 2464 C CA . VAL A 1 316 ? 14.142 6.767 -2.560 1.00 94.12 316 VAL A CA 1
ATOM 2465 C C . VAL A 1 316 ? 12.708 6.263 -2.517 1.00 94.12 316 VAL A C 1
ATOM 2467 O O . VAL A 1 316 ? 11.788 6.965 -2.935 1.00 94.12 316 VAL A O 1
ATOM 2470 N N . ASP A 1 317 ? 12.523 5.054 -1.998 1.00 92.12 317 ASP A N 1
ATOM 2471 C CA . ASP A 1 317 ? 11.216 4.418 -1.878 1.00 92.12 317 ASP A CA 1
ATOM 2472 C C . ASP A 1 317 ? 10.581 4.669 -0.501 1.00 92.12 317 ASP A C 1
ATOM 2474 O O . ASP A 1 317 ? 11.005 4.130 0.531 1.00 92.12 317 ASP A O 1
ATOM 2478 N N . TYR A 1 318 ? 9.525 5.479 -0.519 1.00 89.62 318 TYR A N 1
ATOM 2479 C CA . TYR A 1 318 ? 8.606 5.726 0.587 1.00 89.62 318 TYR A CA 1
ATOM 2480 C C . TYR A 1 318 ? 7.192 5.208 0.304 1.00 89.62 318 TYR A C 1
ATOM 2482 O O . TYR A 1 318 ? 6.269 5.551 1.040 1.00 89.62 318 TYR A O 1
ATOM 2490 N N . THR A 1 319 ? 6.965 4.410 -0.742 1.00 86.50 319 THR A N 1
ATOM 2491 C CA . THR A 1 319 ? 5.610 3.966 -1.122 1.00 86.50 319 THR A CA 1
ATOM 2492 C C . THR A 1 319 ? 4.896 3.246 0.016 1.00 86.50 319 THR A C 1
ATOM 2494 O O . THR A 1 319 ? 3.724 3.522 0.277 1.00 86.50 319 THR A O 1
ATOM 2497 N N . SER A 1 320 ? 5.625 2.391 0.736 1.00 81.12 320 SER A N 1
ATOM 2498 C CA . SER A 1 320 ? 5.102 1.598 1.849 1.00 81.12 320 SER A CA 1
ATOM 2499 C C . SER A 1 320 ? 5.306 2.246 3.210 1.00 81.12 320 SER A C 1
ATOM 2501 O O . SER A 1 320 ? 4.372 2.327 4.013 1.00 81.12 320 SER A O 1
ATOM 2503 N N . ARG A 1 321 ? 6.527 2.697 3.497 1.00 84.38 321 ARG A N 1
ATOM 2504 C CA . ARG A 1 321 ? 6.926 3.127 4.836 1.00 84.38 321 ARG A CA 1
ATOM 2505 C C . ARG A 1 321 ? 7.959 4.238 4.760 1.00 84.38 321 ARG A C 1
ATOM 2507 O O . ARG A 1 321 ? 8.794 4.277 3.865 1.00 84.38 321 ARG A O 1
ATOM 2514 N N . LYS A 1 322 ? 7.935 5.110 5.757 1.00 81.75 322 LYS A N 1
ATOM 2515 C CA . LYS A 1 322 ? 8.981 6.082 6.028 1.00 81.75 322 LYS A CA 1
ATOM 2516 C C . LYS A 1 322 ? 9.303 6.071 7.517 1.00 81.75 322 LYS A C 1
ATOM 2518 O O . LYS A 1 322 ? 8.424 6.308 8.336 1.00 81.75 322 LYS A O 1
ATOM 2523 N N . THR A 1 323 ? 10.564 5.820 7.851 1.00 71.25 323 THR A N 1
ATOM 2524 C CA . THR A 1 323 ? 11.062 5.809 9.232 1.00 71.25 323 THR A CA 1
ATOM 2525 C C . THR A 1 323 ? 11.635 7.166 9.635 1.00 71.25 323 THR A C 1
ATOM 2527 O O . THR A 1 323 ? 12.492 7.687 8.919 1.00 71.25 323 THR A O 1
ATOM 2530 N N . GLY A 1 324 ? 11.253 7.676 10.807 1.00 63.44 324 GLY A N 1
ATOM 2531 C CA . GLY A 1 324 ? 11.870 8.840 11.448 1.00 63.44 324 GLY A CA 1
ATOM 2532 C C . GLY A 1 324 ? 11.216 10.188 11.122 1.00 63.44 324 GLY A C 1
ATOM 2533 O O . GLY A 1 324 ? 10.344 10.303 10.257 1.00 63.44 324 GLY A O 1
ATOM 2534 N N . VAL A 1 325 ? 11.663 11.225 11.841 1.00 49.50 325 VAL A N 1
ATOM 2535 C CA . VAL A 1 325 ? 11.122 12.590 11.776 1.00 49.50 325 VAL A CA 1
ATOM 2536 C C . VAL A 1 325 ? 11.552 13.306 10.480 1.00 49.50 325 VAL A C 1
ATOM 2538 O O . VAL A 1 325 ? 12.723 13.373 10.125 1.00 49.50 325 VAL A O 1
ATOM 2541 N N . ASN A 1 326 ? 10.537 13.778 9.750 1.00 62.25 326 ASN A N 1
ATOM 2542 C CA . ASN A 1 326 ? 10.445 14.881 8.780 1.00 62.25 326 ASN A CA 1
ATOM 2543 C C . ASN A 1 326 ? 11.724 15.382 8.074 1.00 62.25 326 ASN A C 1
ATOM 2545 O O . ASN A 1 326 ? 12.612 15.957 8.684 1.00 62.25 326 ASN A O 1
ATOM 2549 N N . LYS A 1 327 ? 11.723 15.295 6.731 1.00 66.88 327 LYS A N 1
ATOM 2550 C CA . LYS A 1 327 ? 12.639 15.968 5.777 1.00 66.88 327 LYS A CA 1
ATOM 2551 C C . LYS A 1 327 ? 14.145 15.639 5.857 1.00 66.88 327 LYS A C 1
ATOM 2553 O O . LYS A 1 327 ? 14.798 15.635 4.817 1.00 66.88 327 LYS A O 1
ATOM 2558 N N . GLU A 1 328 ? 14.676 15.251 7.014 1.00 77.88 328 GLU A N 1
ATOM 2559 C CA . GLU A 1 328 ? 16.110 15.039 7.247 1.00 77.88 328 GLU A CA 1
ATOM 2560 C C . GLU A 1 328 ? 16.770 14.051 6.290 1.00 77.88 328 GLU A C 1
ATOM 2562 O O . GLU A 1 328 ? 17.877 14.302 5.834 1.00 77.88 328 GLU A O 1
ATOM 2567 N N . THR A 1 329 ? 16.125 12.926 5.971 1.00 80.94 329 THR A N 1
ATOM 2568 C CA . THR A 1 329 ? 16.691 11.920 5.055 1.00 80.94 329 THR A CA 1
ATOM 2569 C C . THR A 1 329 ? 16.983 12.522 3.682 1.00 80.94 329 THR A C 1
ATOM 2571 O O . THR A 1 329 ? 18.057 12.305 3.126 1.00 80.94 329 THR A O 1
ATOM 2574 N N . ILE A 1 330 ? 16.042 13.306 3.150 1.00 85.12 330 ILE A N 1
ATOM 2575 C CA . ILE A 1 330 ? 16.190 13.972 1.854 1.00 85.12 330 ILE A CA 1
ATOM 2576 C C . ILE A 1 330 ? 17.205 15.112 1.954 1.00 85.12 330 ILE A C 1
ATOM 2578 O O . ILE A 1 330 ? 18.053 15.232 1.075 1.00 85.12 330 ILE A O 1
ATOM 2582 N N . THR A 1 331 ? 17.188 15.890 3.039 1.00 87.12 331 THR A N 1
ATOM 2583 C CA . THR A 1 331 ? 18.200 16.927 3.297 1.00 87.12 331 THR A CA 1
ATOM 2584 C C . THR A 1 331 ? 19.613 16.336 3.338 1.00 87.12 331 THR A C 1
ATOM 2586 O O . THR A 1 331 ? 20.468 16.764 2.571 1.00 87.12 331 THR A O 1
ATOM 2589 N N . LYS A 1 332 ? 19.836 15.274 4.122 1.00 89.50 332 LYS A N 1
ATOM 2590 C CA . LYS A 1 332 ? 21.121 14.559 4.224 1.00 89.50 332 LYS A CA 1
ATOM 2591 C C . LYS A 1 332 ? 21.574 13.996 2.876 1.00 89.50 332 LYS A C 1
ATOM 2593 O O . LYS A 1 332 ? 22.761 14.027 2.563 1.00 89.50 332 LYS A O 1
ATOM 2598 N N . LEU A 1 333 ? 20.645 13.483 2.064 1.00 91.06 333 LEU A N 1
ATOM 2599 C CA . LEU A 1 333 ? 20.952 13.028 0.705 1.00 91.06 333 LEU A CA 1
ATOM 2600 C C . LEU A 1 333 ? 21.399 14.186 -0.196 1.00 91.06 333 LEU A C 1
ATOM 2602 O O . LEU A 1 333 ? 22.418 14.052 -0.868 1.00 91.06 333 LEU A O 1
ATOM 2606 N N . ARG A 1 334 ? 20.684 15.318 -0.181 1.00 90.62 334 ARG A N 1
ATOM 2607 C CA . ARG A 1 334 ? 21.026 16.519 -0.966 1.00 90.62 334 ARG A CA 1
ATOM 2608 C C . ARG A 1 334 ? 22.376 17.107 -0.557 1.00 90.62 334 ARG A C 1
ATOM 2610 O O . ARG A 1 334 ? 23.163 17.470 -1.421 1.00 90.62 334 ARG A O 1
ATOM 2617 N N . GLU A 1 335 ? 22.662 17.157 0.741 1.00 93.00 335 GLU A N 1
ATOM 2618 C CA . GLU A 1 335 ? 23.937 17.649 1.278 1.00 93.00 335 GLU A CA 1
ATOM 2619 C C . GLU A 1 335 ? 25.114 16.752 0.886 1.00 93.00 335 GLU A C 1
ATOM 2621 O O . GLU A 1 335 ? 26.179 17.240 0.512 1.00 93.00 335 GLU A O 1
ATOM 2626 N N . ARG A 1 336 ? 24.928 15.429 0.951 1.00 94.25 336 ARG A N 1
ATOM 2627 C CA . ARG A 1 336 ? 25.993 14.460 0.668 1.00 94.25 336 ARG A CA 1
ATOM 2628 C C . ARG A 1 336 ? 26.218 14.222 -0.822 1.00 94.25 336 ARG A C 1
ATOM 2630 O O . ARG A 1 336 ? 27.339 13.914 -1.223 1.00 94.25 336 ARG A O 1
ATOM 2637 N N . PHE A 1 337 ? 25.173 14.356 -1.635 1.00 94.69 337 PHE A N 1
ATOM 2638 C CA . PHE A 1 337 ? 25.203 14.105 -3.075 1.00 94.69 337 PHE A CA 1
ATOM 2639 C C . PHE A 1 337 ? 24.644 15.301 -3.871 1.00 94.69 337 PHE A C 1
ATOM 2641 O O . PHE A 1 337 ? 23.690 15.139 -4.631 1.00 94.69 337 PHE A O 1
ATOM 2648 N N . PRO A 1 338 ? 25.248 16.502 -3.764 1.00 93.50 338 PRO A N 1
ATOM 2649 C CA . PRO A 1 338 ? 24.677 17.743 -4.309 1.00 93.50 338 PRO A CA 1
ATOM 2650 C C . PRO A 1 338 ? 24.540 17.757 -5.837 1.00 93.50 338 PRO A C 1
ATOM 2652 O O . PRO A 1 338 ? 23.717 18.485 -6.378 1.00 93.50 338 PRO A O 1
ATOM 2655 N N . ASN A 1 339 ? 25.328 16.937 -6.539 1.00 93.00 339 ASN A N 1
ATOM 2656 C CA . ASN A 1 339 ? 25.328 16.845 -8.003 1.00 93.00 339 ASN A CA 1
ATOM 2657 C C . ASN A 1 339 ? 24.564 15.620 -8.533 1.00 93.00 339 ASN A C 1
ATOM 2659 O O . ASN A 1 339 ? 24.616 15.331 -9.729 1.00 93.00 339 ASN A O 1
ATOM 2663 N N . THR A 1 340 ? 23.920 14.848 -7.654 1.00 95.88 340 THR A N 1
ATOM 2664 C CA . THR A 1 340 ? 23.167 13.647 -8.034 1.00 95.88 340 THR A CA 1
ATOM 2665 C C . THR A 1 340 ? 21.675 13.925 -7.891 1.00 95.88 340 THR A C 1
ATOM 2667 O O . THR A 1 340 ? 21.217 14.160 -6.773 1.00 95.88 340 THR A O 1
ATOM 2670 N N . PRO A 1 341 ? 20.898 13.885 -8.985 1.00 96.44 341 PRO A N 1
ATOM 2671 C CA . PRO A 1 341 ? 19.451 14.019 -8.912 1.00 96.44 341 PRO A CA 1
ATOM 2672 C C . PRO A 1 341 ? 18.819 12.952 -8.010 1.00 96.44 341 PRO A C 1
ATOM 2674 O O . PRO A 1 341 ? 19.245 11.791 -8.001 1.00 96.44 341 PRO A O 1
ATOM 2677 N N . ILE A 1 342 ? 17.787 13.349 -7.269 1.00 95.75 342 ILE A N 1
ATOM 2678 C CA . ILE A 1 342 ? 17.039 12.480 -6.359 1.00 95.75 342 ILE A CA 1
ATOM 2679 C C . ILE A 1 342 ? 15.612 12.319 -6.883 1.00 95.75 342 ILE A C 1
ATOM 2681 O O . ILE A 1 342 ? 14.943 13.306 -7.187 1.00 95.75 342 ILE A O 1
ATOM 2685 N N . VAL A 1 343 ? 15.146 11.073 -6.945 1.00 96.50 343 VAL A N 1
ATOM 2686 C CA . VAL A 1 343 ? 13.748 10.717 -7.210 1.00 96.50 343 VAL A CA 1
ATOM 2687 C C . VAL A 1 343 ? 13.138 10.182 -5.920 1.00 96.50 343 VAL A C 1
ATOM 2689 O O . VAL A 1 343 ? 13.477 9.077 -5.501 1.00 96.50 343 VAL A O 1
ATOM 2692 N N . SER A 1 344 ? 12.248 10.932 -5.275 1.00 94.25 344 SER A N 1
ATOM 2693 C CA . SER A 1 344 ? 11.526 10.431 -4.092 1.00 94.25 344 SER A CA 1
ATOM 2694 C C . SER A 1 344 ? 10.171 9.886 -4.514 1.00 94.25 344 SER A C 1
ATOM 2696 O O . SER A 1 344 ? 9.425 10.588 -5.178 1.00 94.25 344 SER A O 1
ATOM 2698 N N . ILE A 1 345 ? 9.818 8.665 -4.126 1.00 93.38 345 ILE A N 1
ATOM 2699 C CA . ILE A 1 345 ? 8.565 8.029 -4.551 1.00 93.38 345 ILE A CA 1
ATOM 2700 C C . ILE A 1 345 ? 7.737 7.704 -3.316 1.00 93.38 345 ILE A C 1
ATOM 2702 O O . ILE A 1 345 ? 8.171 6.936 -2.463 1.00 93.38 345 ILE A O 1
ATOM 2706 N N . ALA A 1 346 ? 6.548 8.285 -3.215 1.00 91.50 346 ALA A N 1
ATOM 2707 C CA . ALA A 1 346 ? 5.613 8.072 -2.117 1.00 91.50 346 ALA A CA 1
ATOM 2708 C C . ALA A 1 346 ? 4.238 7.648 -2.644 1.00 91.50 346 ALA A C 1
ATOM 2710 O O . ALA A 1 346 ? 3.965 7.734 -3.841 1.00 91.50 346 ALA A O 1
ATOM 2711 N N . SER A 1 347 ? 3.365 7.206 -1.741 1.00 89.19 347 SER A N 1
ATOM 2712 C CA . SER A 1 347 ? 1.950 6.981 -2.030 1.00 89.19 347 SER A CA 1
ATOM 2713 C C . SER A 1 347 ? 1.070 7.810 -1.095 1.00 89.19 347 SER A C 1
ATOM 2715 O O . SER A 1 347 ? 1.529 8.336 -0.078 1.00 89.19 347 SER A O 1
ATOM 2717 N N . LEU A 1 348 ? -0.229 7.878 -1.389 1.00 87.12 348 LEU A N 1
ATOM 2718 C CA . LEU A 1 348 ? -1.226 8.455 -0.471 1.00 87.12 348 LEU A CA 1
ATOM 2719 C C . LEU A 1 348 ? -1.300 7.743 0.883 1.00 87.12 348 LEU A C 1
ATOM 2721 O O . LEU A 1 348 ? -1.780 8.310 1.869 1.00 87.12 348 LEU A O 1
ATOM 2725 N N . TYR A 1 349 ? -0.806 6.507 0.913 1.00 86.19 349 TYR A N 1
ATOM 2726 C CA . TYR A 1 349 ? -0.843 5.596 2.044 1.00 86.19 349 TYR A CA 1
ATOM 2727 C C . TYR A 1 349 ? 0.531 5.318 2.634 1.00 86.19 349 TYR A C 1
ATOM 2729 O O . TYR A 1 349 ? 0.691 4.357 3.392 1.00 86.19 349 TYR A O 1
ATOM 2737 N N . THR A 1 350 ? 1.525 6.149 2.312 1.00 88.62 350 THR A N 1
ATOM 2738 C CA . THR A 1 350 ? 2.832 6.061 2.948 1.00 88.62 350 THR A CA 1
ATOM 2739 C C . THR A 1 350 ? 2.656 6.085 4.465 1.00 88.62 350 THR A C 1
ATOM 2741 O O . THR A 1 350 ? 2.069 7.007 5.038 1.00 88.62 350 THR A O 1
ATOM 2744 N N . LYS A 1 351 ? 3.167 5.045 5.128 1.00 88.00 351 LYS A N 1
ATOM 2745 C CA . LYS A 1 351 ? 3.186 4.961 6.586 1.00 88.00 351 LYS A CA 1
ATOM 2746 C C . LYS A 1 351 ? 4.334 5.815 7.116 1.00 88.00 351 LYS A C 1
ATOM 2748 O O . LYS A 1 351 ? 5.487 5.391 7.077 1.00 88.00 351 LYS A O 1
ATOM 2753 N N . ASN A 1 352 ? 4.024 7.015 7.590 1.00 85.69 352 ASN A N 1
ATOM 2754 C CA . ASN A 1 352 ? 4.986 7.918 8.216 1.00 85.69 352 ASN A CA 1
ATOM 2755 C C . ASN A 1 352 ? 5.121 7.555 9.692 1.00 85.69 352 ASN A C 1
ATOM 2757 O O . ASN A 1 352 ? 4.184 7.734 10.471 1.00 85.69 352 ASN A O 1
ATOM 2761 N N . GLU A 1 353 ? 6.278 7.035 10.074 1.00 78.31 353 GLU A N 1
ATOM 2762 C CA . GLU A 1 353 ? 6.578 6.651 11.447 1.00 78.31 353 GLU A CA 1
ATOM 2763 C C . GLU A 1 353 ? 7.408 7.749 12.121 1.00 78.31 353 GLU A C 1
ATOM 2765 O O . GLU A 1 353 ? 8.624 7.824 11.946 1.00 78.31 353 GLU A O 1
ATOM 2770 N N . GLY A 1 354 ? 6.723 8.605 12.882 1.00 64.00 354 GLY A N 1
ATOM 2771 C CA . GLY A 1 354 ? 7.285 9.657 13.734 1.00 64.00 354 GLY A CA 1
ATOM 2772 C C . GLY A 1 354 ? 6.377 9.897 14.948 1.00 64.00 354 GLY A C 1
ATOM 2773 O O . GLY A 1 354 ? 5.202 9.534 14.910 1.00 64.00 354 GLY A O 1
ATOM 2774 N N . ASP A 1 355 ? 6.929 10.437 16.038 1.00 51.12 355 ASP A N 1
ATOM 2775 C CA . ASP A 1 355 ? 6.207 10.869 17.254 1.00 51.12 355 ASP A CA 1
ATOM 2776 C C . ASP A 1 355 ? 5.283 9.814 17.907 1.00 51.12 355 ASP A C 1
ATOM 2778 O O . ASP A 1 355 ? 4.269 10.120 18.531 1.00 51.12 355 ASP A O 1
ATOM 2782 N N . GLY A 1 356 ? 5.646 8.534 17.782 1.00 58.72 356 GLY A N 1
ATOM 2783 C CA . GLY A 1 356 ? 5.041 7.419 18.519 1.00 58.72 356 GLY A CA 1
ATOM 2784 C C . GLY A 1 356 ? 3.800 6.769 17.893 1.00 58.72 356 GLY A C 1
ATOM 2785 O O . GLY A 1 356 ? 3.506 5.628 18.250 1.00 58.72 356 GLY A O 1
ATOM 2786 N N . VAL A 1 357 ? 3.095 7.412 16.948 1.00 65.50 357 VAL A N 1
ATOM 2787 C CA . VAL A 1 357 ? 1.932 6.811 16.256 1.00 65.50 357 VAL A CA 1
ATOM 2788 C C . VAL A 1 357 ? 2.037 6.977 14.736 1.00 65.50 357 VAL A C 1
ATOM 2790 O O . VAL A 1 357 ? 2.118 8.108 14.260 1.00 65.50 357 VAL A O 1
ATOM 2793 N N . PRO A 1 358 ? 1.986 5.883 13.948 1.00 77.62 358 PRO A N 1
ATOM 2794 C CA . PRO A 1 358 ? 2.083 5.976 12.496 1.00 77.62 358 PRO A CA 1
ATOM 2795 C C . PRO A 1 358 ? 0.957 6.807 11.873 1.00 77.62 358 PRO A C 1
ATOM 2797 O O . PRO A 1 358 ? -0.222 6.603 12.174 1.00 77.62 358 PRO A O 1
ATOM 2800 N N . ARG A 1 359 ? 1.320 7.690 10.938 1.00 85.00 359 ARG A N 1
ATOM 2801 C CA . ARG A 1 359 ? 0.381 8.465 10.118 1.00 85.00 359 ARG A CA 1
ATOM 2802 C C . ARG A 1 359 ? 0.398 8.009 8.671 1.00 85.00 359 ARG A C 1
ATOM 2804 O O . ARG A 1 359 ? 1.445 8.029 8.030 1.00 85.00 359 ARG A O 1
ATOM 2811 N N . TYR A 1 360 ? -0.776 7.678 8.144 1.00 87.94 360 TYR A N 1
ATOM 2812 C CA . TYR A 1 360 ? -0.956 7.273 6.752 1.00 87.94 360 TYR A CA 1
ATOM 2813 C C . TYR A 1 360 ? -1.362 8.485 5.923 1.00 87.94 360 TYR A C 1
ATOM 2815 O O . TYR A 1 360 ? -2.496 8.958 5.993 1.00 87.94 360 TYR A O 1
ATOM 2823 N N . ALA A 1 361 ? -0.386 9.039 5.215 1.00 86.75 361 ALA A N 1
ATOM 2824 C CA . ALA A 1 361 ? -0.528 10.226 4.384 1.00 86.75 361 ALA A CA 1
ATOM 2825 C C . ALA A 1 361 ? 0.710 10.362 3.488 1.00 86.75 361 ALA A C 1
ATOM 2827 O O . ALA A 1 361 ? 1.749 9.771 3.797 1.00 86.75 361 ALA A O 1
ATOM 2828 N N . PRO A 1 362 ? 0.668 11.188 2.436 1.00 87.19 362 PRO A N 1
ATOM 2829 C CA . PRO A 1 362 ? 1.897 11.576 1.766 1.00 87.19 362 PRO A CA 1
ATOM 2830 C C . PRO A 1 362 ? 2.879 12.236 2.756 1.00 87.19 362 PRO A C 1
ATOM 2832 O O . PRO A 1 362 ? 2.450 12.959 3.665 1.00 87.19 362 PRO A O 1
ATOM 2835 N N . PRO A 1 363 ? 4.195 12.020 2.606 1.00 86.94 363 PRO A N 1
ATOM 2836 C CA . PRO A 1 363 ? 5.189 12.702 3.422 1.00 86.94 363 PRO A CA 1
ATOM 2837 C C . PRO A 1 363 ? 5.144 14.228 3.265 1.00 86.94 363 PRO A C 1
ATOM 2839 O O . PRO A 1 363 ? 5.104 14.743 2.153 1.00 86.94 363 PRO A O 1
ATOM 2842 N N . SER A 1 364 ? 5.269 14.961 4.373 1.00 82.25 364 SER A N 1
ATOM 2843 C CA . SER A 1 364 ? 5.184 16.434 4.393 1.00 82.25 364 SER A CA 1
ATOM 2844 C C . SER A 1 364 ? 6.251 17.159 3.566 1.00 82.25 364 SER A C 1
ATOM 2846 O O . SER A 1 364 ? 6.005 18.253 3.082 1.00 82.25 364 SER A O 1
ATOM 2848 N N . PHE A 1 365 ? 7.431 16.561 3.361 1.00 83.31 365 PHE A N 1
ATOM 2849 C CA . PHE A 1 365 ? 8.500 17.196 2.574 1.00 83.31 365 PHE A CA 1
ATOM 2850 C C . PHE A 1 365 ? 8.143 17.371 1.091 1.00 83.31 365 PHE A C 1
ATOM 2852 O O . PHE A 1 365 ? 8.802 18.146 0.407 1.00 83.31 365 PHE A O 1
ATOM 2859 N N . LEU A 1 366 ? 7.123 16.657 0.601 1.00 85.94 366 LEU A N 1
ATOM 2860 C CA . LEU A 1 366 ? 6.655 16.777 -0.776 1.00 85.94 366 LEU A CA 1
ATOM 2861 C C . LEU A 1 366 ? 6.097 18.167 -1.088 1.00 85.94 366 LEU A C 1
ATOM 2863 O O . LEU A 1 366 ? 6.129 18.569 -2.242 1.00 85.94 366 LEU A O 1
ATOM 2867 N N . GLU A 1 367 ? 5.629 18.911 -0.081 1.00 82.00 367 GLU A N 1
ATOM 2868 C CA . GLU A 1 367 ? 5.092 20.269 -0.252 1.00 82.00 367 GLU A CA 1
ATOM 2869 C C . GLU A 1 367 ? 6.126 21.261 -0.814 1.00 82.00 367 GLU A C 1
ATOM 2871 O O . GLU A 1 367 ? 5.755 22.285 -1.380 1.00 82.00 367 GLU A O 1
ATOM 2876 N N . GLU A 1 368 ? 7.420 20.962 -0.674 1.00 81.44 368 GLU A N 1
ATOM 2877 C CA . GLU A 1 368 ? 8.517 21.814 -1.147 1.00 81.44 368 GLU A CA 1
ATOM 2878 C C . GLU A 1 368 ? 9.198 21.291 -2.416 1.00 81.44 368 GLU A C 1
ATOM 2880 O O . GLU A 1 368 ? 10.076 21.954 -2.973 1.00 81.44 368 GLU A O 1
ATOM 2885 N N . ASP A 1 369 ? 8.827 20.093 -2.860 1.00 84.62 369 ASP A N 1
ATOM 2886 C CA . ASP A 1 369 ? 9.432 19.449 -4.014 1.00 84.62 369 ASP A CA 1
ATOM 2887 C C . ASP A 1 369 ? 8.618 19.721 -5.283 1.00 84.62 369 ASP A C 1
ATOM 2889 O O . ASP A 1 369 ? 7.418 19.989 -5.259 1.00 84.62 369 ASP A O 1
ATOM 2893 N N . LYS A 1 370 ? 9.269 19.575 -6.437 1.00 89.75 370 LYS A N 1
ATOM 2894 C CA . LYS A 1 370 ? 8.558 19.413 -7.704 1.00 89.75 370 LYS A CA 1
ATOM 2895 C C . LYS A 1 370 ? 7.875 18.046 -7.694 1.00 89.75 370 LYS A C 1
ATOM 2897 O O . LYS A 1 370 ? 8.562 17.027 -7.772 1.00 89.75 370 LYS A O 1
ATOM 2902 N N . VAL A 1 371 ? 6.550 18.031 -7.574 1.00 91.81 371 VAL A N 1
ATOM 2903 C CA . VAL A 1 371 ? 5.751 16.800 -7.512 1.00 91.81 371 VAL A CA 1
ATOM 2904 C C . VAL A 1 371 ? 5.129 16.485 -8.872 1.00 91.81 371 VAL A C 1
ATOM 2906 O O . VAL A 1 371 ? 4.560 17.362 -9.520 1.00 91.81 371 VAL A O 1
ATOM 2909 N N . ILE A 1 372 ? 5.222 15.223 -9.289 1.00 92.69 372 ILE A N 1
ATOM 2910 C CA . ILE A 1 372 ? 4.453 14.653 -10.402 1.00 92.69 372 ILE A CA 1
ATOM 2911 C C . ILE A 1 372 ? 3.658 13.427 -9.914 1.00 92.69 372 ILE A C 1
ATOM 2913 O O . ILE A 1 372 ? 4.098 12.748 -8.984 1.00 92.69 372 ILE A O 1
ATOM 2917 N N . PRO A 1 373 ? 2.507 13.094 -10.517 1.00 90.19 373 PRO A N 1
ATOM 2918 C CA . PRO A 1 373 ? 1.789 13.857 -11.540 1.00 90.19 373 PRO A CA 1
ATOM 2919 C C . PRO A 1 373 ? 1.235 15.183 -10.994 1.00 90.19 373 PRO A C 1
ATOM 2921 O O . PRO A 1 373 ? 0.834 15.266 -9.834 1.00 90.19 373 PRO A O 1
ATOM 2924 N N . ASN A 1 374 ? 1.194 16.209 -11.839 1.00 87.31 374 ASN A N 1
ATOM 2925 C CA . ASN A 1 374 ? 0.499 17.461 -11.544 1.00 87.31 374 ASN A CA 1
ATOM 2926 C C . ASN A 1 374 ? -1.002 17.355 -11.907 1.00 87.31 374 ASN A C 1
ATOM 2928 O O . ASN A 1 374 ? -1.469 16.352 -12.455 1.00 87.31 374 ASN A O 1
ATOM 2932 N N . SER A 1 375 ? -1.790 18.395 -11.631 1.00 84.50 375 SER A N 1
ATOM 2933 C CA . SER A 1 375 ? -3.228 18.380 -11.937 1.00 84.50 375 SER A CA 1
ATOM 2934 C C . SER A 1 375 ? -3.563 18.233 -13.422 1.00 84.50 375 SER A C 1
ATOM 2936 O O . SER A 1 375 ? -4.588 17.632 -13.747 1.00 84.50 375 SER A O 1
ATOM 2938 N N . SER A 1 376 ? -2.733 18.752 -14.329 1.00 84.38 376 SER A N 1
ATOM 2939 C CA . SER A 1 376 ? -2.930 18.575 -15.771 1.00 84.38 376 SER A CA 1
ATOM 2940 C C . SER A 1 376 ? -2.679 17.130 -16.200 1.00 84.38 376 SER A C 1
ATOM 2942 O O . SER A 1 376 ? -3.507 16.579 -16.925 1.00 84.38 376 SER A O 1
ATOM 2944 N N . ASP A 1 377 ? -1.654 16.478 -15.642 1.00 85.62 377 ASP A N 1
ATOM 2945 C CA . ASP A 1 377 ? -1.375 15.056 -15.869 1.00 85.62 377 ASP A CA 1
ATOM 2946 C C . ASP A 1 377 ? -2.552 14.193 -15.393 1.00 85.62 377 ASP A C 1
ATOM 2948 O O . ASP A 1 377 ? -2.970 13.265 -16.084 1.00 85.62 377 ASP A O 1
ATOM 2952 N N . ILE A 1 378 ? -3.132 14.518 -14.230 1.00 83.12 378 ILE A N 1
ATOM 2953 C CA . ILE A 1 378 ? -4.313 13.826 -13.693 1.00 83.12 378 ILE A CA 1
ATOM 2954 C C . ILE A 1 378 ? -5.524 14.035 -14.603 1.00 83.12 378 ILE A C 1
ATOM 2956 O O . ILE A 1 378 ? -6.191 13.063 -14.959 1.00 83.12 378 ILE A O 1
ATOM 2960 N N . LYS A 1 379 ? -5.808 15.279 -15.007 1.00 79.81 379 LYS A N 1
ATOM 2961 C CA . LYS A 1 379 ? -6.925 15.604 -15.911 1.00 79.81 379 LYS A CA 1
ATOM 2962 C C . LYS A 1 379 ? -6.792 14.874 -17.246 1.00 79.81 379 LYS A C 1
ATOM 2964 O O . LYS A 1 379 ? -7.772 14.310 -17.723 1.00 79.81 379 LYS A O 1
ATOM 2969 N N . GLU A 1 380 ? -5.598 14.854 -17.832 1.00 79.19 380 GLU A N 1
ATOM 2970 C CA . GLU A 1 380 ? -5.328 14.164 -19.094 1.00 79.19 380 GLU A CA 1
ATOM 2971 C C . GLU A 1 380 ? -5.443 12.645 -18.942 1.00 79.19 380 GLU A C 1
ATOM 2973 O O . GLU A 1 380 ? -6.158 11.996 -19.714 1.00 79.19 380 GLU A O 1
ATOM 2978 N N . ALA A 1 381 ? -4.804 12.077 -17.914 1.00 70.38 381 ALA A N 1
ATOM 2979 C CA . ALA A 1 381 ? -4.858 10.648 -17.632 1.00 70.38 381 ALA A CA 1
ATOM 2980 C C . ALA A 1 381 ? -6.294 10.168 -17.387 1.00 70.38 381 ALA A C 1
ATOM 2982 O O . ALA A 1 381 ? -6.610 9.032 -17.735 1.00 70.38 381 ALA A O 1
ATOM 2983 N N . CYS A 1 382 ? -7.157 11.035 -16.849 1.00 67.38 382 CYS A N 1
ATOM 2984 C CA . CYS A 1 382 ? -8.549 10.733 -16.522 1.00 67.38 382 CYS A CA 1
ATOM 2985 C C . CYS A 1 382 ? -9.558 11.201 -17.585 1.00 67.38 382 CYS A C 1
ATOM 2987 O O . CYS A 1 382 ? -10.757 10.942 -17.449 1.00 67.38 382 CYS A O 1
ATOM 2989 N N . ASN A 1 383 ? -9.112 11.829 -18.676 1.00 66.62 383 ASN A N 1
ATOM 2990 C CA . ASN A 1 383 ? -10.004 12.259 -19.747 1.00 66.62 383 ASN A CA 1
ATOM 2991 C C . ASN A 1 383 ? -10.638 11.041 -20.452 1.00 66.62 383 ASN A C 1
ATOM 2993 O O . ASN A 1 383 ? -9.938 10.174 -20.989 1.00 66.62 383 ASN A O 1
ATOM 2997 N N . GLY A 1 384 ? -11.974 10.977 -20.451 1.00 53.84 384 GLY A N 1
ATOM 2998 C CA . GLY A 1 384 ? -12.748 9.861 -21.009 1.00 53.84 384 GLY A CA 1
ATOM 2999 C C . GLY A 1 384 ? -12.977 8.676 -20.060 1.00 53.84 384 GLY A C 1
ATOM 3000 O O . GLY A 1 384 ? -13.373 7.603 -20.524 1.00 53.84 384 GLY A O 1
ATOM 3001 N N . TYR A 1 385 ? -12.740 8.843 -18.755 1.00 58.34 385 TYR A N 1
ATOM 3002 C CA . TYR A 1 385 ? -13.056 7.831 -17.745 1.00 58.34 385 TYR A CA 1
ATOM 3003 C C . TYR A 1 385 ? -14.317 8.174 -16.957 1.00 58.34 385 TYR A C 1
ATOM 3005 O O . TYR A 1 385 ? -14.515 9.306 -16.520 1.00 58.34 385 TYR A O 1
ATOM 3013 N N . THR A 1 386 ? -15.145 7.161 -16.716 1.00 50.31 386 THR A N 1
ATOM 3014 C CA . THR A 1 386 ? -16.190 7.219 -15.694 1.00 50.31 386 THR A CA 1
ATOM 3015 C C . THR A 1 386 ? -15.579 6.750 -14.367 1.00 50.31 386 THR A C 1
ATOM 3017 O O . THR A 1 386 ? -14.966 5.682 -14.352 1.00 50.31 386 THR A O 1
ATOM 3020 N N . PRO A 1 387 ? -15.702 7.506 -13.257 1.00 47.44 387 PRO A N 1
ATOM 3021 C CA . PRO A 1 387 ? -15.169 7.100 -11.957 1.00 47.44 387 PRO A CA 1
ATOM 3022 C C . PRO A 1 387 ? -15.824 5.800 -11.459 1.00 47.44 387 PRO A C 1
ATOM 3024 O O . PRO A 1 387 ? -16.900 5.814 -10.862 1.00 47.44 387 PRO A O 1
ATOM 3027 N N . GLN A 1 388 ? -15.184 4.661 -11.718 1.00 47.72 388 GLN A N 1
ATOM 3028 C CA . GLN A 1 388 ? -15.514 3.369 -11.115 1.00 47.72 388 GLN A CA 1
ATOM 3029 C C . GLN A 1 388 ? -14.553 3.078 -9.960 1.00 47.72 388 GLN A C 1
ATOM 3031 O O . GLN A 1 388 ? -13.504 3.707 -9.829 1.00 47.72 388 GLN A O 1
ATOM 3036 N N . VAL A 1 389 ? -14.925 2.140 -9.092 1.00 48.78 389 VAL A N 1
ATOM 3037 C CA . VAL A 1 389 ? -14.095 1.743 -7.949 1.00 48.78 389 VAL A CA 1
ATOM 3038 C C . VAL A 1 389 ? -12.762 1.187 -8.460 1.00 48.78 389 VAL A C 1
ATOM 3040 O O . VAL A 1 389 ? -12.752 0.279 -9.296 1.00 48.78 389 VAL A O 1
ATOM 3043 N N . GLY A 1 390 ? -11.647 1.753 -7.983 1.00 43.62 390 GLY A N 1
ATOM 3044 C CA . GLY A 1 390 ? -10.302 1.380 -8.428 1.00 43.62 390 GLY A CA 1
ATOM 3045 C C . GLY A 1 390 ? -10.010 -0.108 -8.206 1.00 43.62 390 GLY A C 1
ATOM 3046 O O . GLY A 1 390 ? -10.529 -0.674 -7.255 1.00 43.62 390 GLY A O 1
ATOM 3047 N N . ARG A 1 391 ? -9.226 -0.762 -9.077 1.00 42.03 391 ARG A N 1
ATOM 3048 C CA . ARG A 1 391 ? -8.930 -2.207 -9.046 1.00 42.03 391 ARG A CA 1
ATOM 3049 C C . ARG A 1 391 ? -7.531 -2.490 -8.507 1.00 42.03 391 ARG A C 1
ATOM 3051 O O . ARG A 1 391 ? -6.618 -1.705 -8.702 1.00 42.03 391 ARG A O 1
ATOM 3058 N N . THR A 1 392 ? -7.382 -3.629 -7.836 1.00 37.47 392 THR A N 1
ATOM 3059 C CA . THR A 1 392 ? -6.188 -4.018 -7.067 1.00 37.47 392 THR A CA 1
ATOM 3060 C C . THR A 1 392 ? -4.934 -4.273 -7.895 1.00 37.47 392 THR A C 1
ATOM 3062 O O . THR A 1 392 ? -5.026 -4.826 -8.989 1.00 37.47 392 THR A O 1
ATOM 3065 N N . THR A 1 393 ? -3.768 -4.057 -7.277 1.00 31.44 393 THR A N 1
ATOM 3066 C CA . THR A 1 393 ? -2.565 -4.891 -7.453 1.00 31.44 393 THR A CA 1
ATOM 3067 C C . THR A 1 393 ? -2.095 -5.324 -6.078 1.00 31.44 393 THR A C 1
ATOM 3069 O O . THR A 1 393 ? -1.844 -4.448 -5.269 1.00 31.44 393 THR A O 1
ATOM 3072 N N . ILE A 1 394 ? -1.925 -6.622 -5.823 1.00 37.78 394 ILE A N 1
ATOM 3073 C CA . ILE A 1 394 ? -1.275 -7.077 -4.586 1.00 37.78 394 ILE A CA 1
ATOM 3074 C C . ILE A 1 394 ? -0.092 -7.964 -4.946 1.00 37.78 394 ILE A C 1
ATOM 3076 O O . ILE A 1 394 ? -0.214 -8.841 -5.801 1.00 37.78 394 ILE A O 1
ATOM 3080 N N . GLY A 1 395 ? 1.026 -7.756 -4.254 1.00 25.78 395 GLY A N 1
ATOM 3081 C CA . GLY A 1 395 ? 2.079 -8.743 -4.038 1.00 25.78 395 GLY A CA 1
ATOM 3082 C C . GLY A 1 395 ? 2.221 -9.036 -2.539 1.00 25.78 395 GLY A C 1
ATOM 3083 O O . GLY A 1 395 ? 1.987 -8.145 -1.727 1.00 25.78 395 GLY A O 1
ATOM 3084 N N . THR A 1 396 ? 2.556 -10.286 -2.184 1.00 31.89 396 THR A N 1
ATOM 3085 C CA . THR A 1 396 ? 3.505 -10.724 -1.118 1.00 31.89 396 THR A CA 1
ATOM 3086 C C . THR A 1 396 ? 3.387 -12.249 -0.864 1.00 31.89 396 THR A C 1
ATOM 3088 O O . THR A 1 396 ? 2.332 -12.762 -0.519 1.00 31.89 396 THR A O 1
ATOM 3091 N N . ASN A 1 397 ? 4.439 -13.033 -1.141 1.00 30.80 397 ASN A N 1
ATOM 3092 C CA . ASN A 1 397 ? 5.526 -13.280 -0.182 1.00 30.80 397 ASN A CA 1
ATOM 3093 C C . ASN A 1 397 ? 5.273 -14.138 1.087 1.00 30.80 397 ASN A C 1
ATOM 3095 O O . ASN A 1 397 ? 5.772 -13.738 2.125 1.00 30.80 397 ASN A O 1
ATOM 3099 N N . GLY A 1 398 ? 4.701 -15.344 1.013 1.00 30.44 398 GLY A N 1
ATOM 3100 C CA . GLY A 1 398 ? 5.075 -16.469 1.905 1.00 30.44 398 GLY A CA 1
ATOM 3101 C C . GLY A 1 398 ? 3.929 -17.012 2.750 1.00 30.44 398 GLY A C 1
ATOM 3102 O O . GLY A 1 398 ? 2.951 -16.320 2.966 1.00 30.44 398 GLY A O 1
ATOM 3103 N N . GLU A 1 399 ? 4.007 -18.276 3.153 1.00 30.56 399 GLU A N 1
ATOM 3104 C CA . GLU A 1 399 ? 2.999 -18.938 3.988 1.00 30.56 399 GLU A CA 1
ATOM 3105 C C . GLU A 1 399 ? 2.613 -18.077 5.211 1.00 30.56 399 GLU A C 1
ATOM 3107 O O . GLU A 1 399 ? 3.477 -17.472 5.841 1.00 30.56 399 GLU A O 1
ATOM 3112 N N . HIS A 1 400 ? 1.313 -18.057 5.528 1.00 33.59 400 HIS A N 1
ATOM 3113 C CA . HIS A 1 400 ? 0.596 -17.197 6.487 1.00 33.59 400 HIS A CA 1
ATOM 3114 C C . HIS A 1 400 ? 0.052 -15.871 5.917 1.00 33.59 400 HIS A C 1
ATOM 3116 O O . HIS A 1 400 ? 0.774 -15.056 5.365 1.00 33.59 400 HIS A O 1
ATOM 3122 N N . TYR A 1 401 ? -1.255 -15.663 6.143 1.00 35.19 401 TYR A N 1
ATOM 3123 C CA . TYR A 1 401 ? -2.130 -14.558 5.704 1.00 35.19 401 TYR A CA 1
ATOM 3124 C C . TYR A 1 401 ? -2.697 -14.693 4.274 1.00 35.19 401 TYR A C 1
ATOM 3126 O O . TYR A 1 401 ? -2.069 -14.329 3.293 1.00 35.19 401 TYR A O 1
ATOM 3134 N N . ALA A 1 402 ? -3.920 -15.243 4.204 1.00 25.91 402 ALA A N 1
ATOM 3135 C CA . ALA A 1 402 ? -4.840 -15.339 3.060 1.00 25.91 402 ALA A CA 1
ATOM 3136 C C . ALA A 1 402 ? -4.201 -15.316 1.653 1.00 25.91 402 ALA A C 1
ATOM 3138 O O . ALA A 1 402 ? -4.031 -14.277 1.020 1.00 25.91 402 ALA A O 1
ATOM 3139 N N . SER A 1 403 ? -3.935 -16.514 1.138 1.00 23.97 403 SER A N 1
ATOM 3140 C CA . SER A 1 403 ? -3.679 -16.799 -0.272 1.00 23.97 403 SER A CA 1
ATOM 3141 C C . SER A 1 403 ? -4.684 -16.098 -1.200 1.00 23.97 403 SER A C 1
ATOM 3143 O O . SER A 1 403 ? -5.865 -16.439 -1.181 1.00 23.97 403 SER A O 1
ATOM 3145 N N . GLY A 1 404 ? -4.225 -15.166 -2.043 1.00 31.00 404 GLY A N 1
ATOM 3146 C CA . GLY A 1 404 ? -5.075 -14.586 -3.091 1.00 31.00 404 GLY A CA 1
ATOM 3147 C C . GLY A 1 404 ? -4.630 -13.228 -3.634 1.00 31.00 404 GLY A C 1
ATOM 3148 O O . GLY A 1 404 ? -5.434 -12.305 -3.706 1.00 31.00 404 GLY A O 1
ATOM 3149 N N . SER A 1 405 ? -3.366 -13.063 -4.028 1.00 37.03 405 SER A N 1
ATOM 3150 C CA . SER A 1 405 ? -2.951 -11.884 -4.797 1.00 37.03 405 SER A CA 1
ATOM 3151 C C . SER A 1 405 ? -3.415 -12.010 -6.256 1.00 37.03 405 SER A C 1
ATOM 3153 O O . SER A 1 405 ? -2.805 -12.715 -7.065 1.00 37.03 405 SER A O 1
ATOM 3155 N N . GLU A 1 406 ? -4.518 -11.345 -6.597 1.00 48.56 406 GLU A N 1
ATOM 3156 C CA . GLU A 1 406 ? -5.070 -11.264 -7.954 1.00 48.56 406 GLU A CA 1
ATOM 3157 C C . GLU A 1 406 ? -5.468 -9.800 -8.213 1.00 48.56 406 GLU A C 1
ATOM 3159 O O . GLU A 1 406 ? -6.095 -9.141 -7.383 1.00 48.56 406 GLU A O 1
ATOM 3164 N N . GLY A 1 407 ? -5.014 -9.229 -9.322 1.00 41.97 407 GLY A N 1
ATOM 3165 C CA . GLY A 1 407 ? -5.107 -7.796 -9.587 1.00 41.97 407 GLY A CA 1
ATOM 3166 C C . GLY A 1 407 ? -5.590 -7.509 -10.995 1.00 41.97 407 GLY A C 1
ATOM 3167 O O . GLY A 1 407 ? -5.536 -8.374 -11.866 1.00 41.97 407 GLY A O 1
ATOM 3168 N N . SER A 1 408 ? -6.059 -6.282 -11.202 1.00 49.00 408 SER A N 1
ATOM 3169 C CA . SER A 1 408 ? -6.226 -5.725 -12.542 1.00 49.00 408 SER A CA 1
ATOM 3170 C C . SER A 1 408 ? -4.908 -5.867 -13.313 1.00 49.00 408 SER A C 1
ATOM 3172 O O . SER A 1 408 ? -3.846 -5.718 -12.706 1.00 49.00 408 SER A O 1
ATOM 3174 N N . PRO A 1 409 ? -4.935 -6.126 -14.636 1.00 55.41 409 PRO A N 1
ATOM 3175 C CA . PRO A 1 409 ? -3.712 -6.053 -15.421 1.00 55.41 409 PRO A CA 1
ATOM 3176 C C . PRO A 1 409 ? -3.091 -4.664 -15.300 1.00 55.41 409 PRO A C 1
ATOM 3178 O O . PRO A 1 409 ? -1.879 -4.564 -15.250 1.00 55.41 409 PRO A O 1
ATOM 3181 N N . PHE A 1 410 ? -3.882 -3.593 -15.206 1.00 63.62 410 PHE A N 1
ATOM 3182 C CA . PHE A 1 410 ? -3.334 -2.258 -14.985 1.00 63.62 410 PHE A CA 1
ATOM 3183 C C . PHE A 1 410 ? -2.988 -2.001 -13.516 1.00 63.62 410 PHE A C 1
ATOM 3185 O O . PHE A 1 410 ? -3.759 -2.410 -12.641 1.00 63.62 410 PHE A O 1
ATOM 3192 N N . PRO A 1 411 ? -1.897 -1.261 -13.259 1.00 67.44 411 PRO A N 1
ATOM 3193 C CA . PRO A 1 411 ? -1.478 -0.894 -11.915 1.00 67.44 411 PRO A CA 1
ATOM 3194 C C . PRO A 1 411 ? -2.435 0.091 -11.235 1.00 67.44 411 PRO A C 1
ATOM 3196 O O . PRO A 1 411 ? -3.170 0.816 -11.918 1.00 67.44 411 PRO A O 1
ATOM 3199 N N . PRO A 1 412 ? -2.402 0.183 -9.892 1.00 71.44 412 PRO A N 1
ATOM 3200 C CA . PRO A 1 412 ? -3.354 0.967 -9.120 1.00 71.44 412 PRO A CA 1
ATOM 3201 C C . PRO A 1 412 ? -3.223 2.457 -9.356 1.00 71.44 412 PRO A C 1
ATOM 3203 O O . PRO A 1 412 ? -4.155 3.195 -9.069 1.00 71.44 412 PRO A O 1
ATOM 3206 N N . SER A 1 413 ? -2.081 2.903 -9.882 1.00 75.19 413 SER A N 1
ATOM 3207 C CA . SER A 1 413 ? -1.811 4.302 -10.185 1.00 75.19 413 SER A CA 1
ATOM 3208 C C . SER A 1 413 ? -2.960 4.945 -10.960 1.00 75.19 413 SER A C 1
ATOM 3210 O O . SER A 1 413 ? -3.436 5.984 -10.543 1.00 75.19 413 SER A O 1
ATOM 3212 N N . ILE A 1 414 ? -3.487 4.319 -12.018 1.00 74.31 414 ILE A N 1
ATOM 3213 C CA . ILE A 1 414 ? -4.627 4.888 -12.756 1.00 74.31 414 ILE A CA 1
ATOM 3214 C C . ILE A 1 414 ? -5.972 4.611 -12.077 1.00 74.31 414 ILE A C 1
ATOM 3216 O O . ILE A 1 414 ? -6.847 5.473 -12.049 1.00 74.31 414 ILE A O 1
ATOM 3220 N N . THR A 1 415 ? -6.167 3.414 -11.526 1.00 73.44 415 THR A N 1
ATOM 3221 C CA . THR A 1 415 ? -7.479 3.016 -11.010 1.00 73.44 415 THR A CA 1
ATOM 3222 C C . THR A 1 415 ? -7.820 3.708 -9.694 1.00 73.44 415 THR A C 1
ATOM 3224 O O . THR A 1 415 ? -8.972 4.076 -9.476 1.00 73.44 415 THR A O 1
ATOM 3227 N N . ASP A 1 416 ? -6.828 3.922 -8.834 1.00 81.69 416 ASP A N 1
ATOM 3228 C CA . ASP A 1 416 ? -6.997 4.623 -7.567 1.00 81.69 416 ASP A CA 1
ATOM 3229 C C . ASP A 1 416 ? -7.154 6.135 -7.806 1.00 81.69 416 ASP A C 1
ATOM 3231 O O . ASP A 1 416 ? -7.992 6.749 -7.150 1.00 81.69 416 ASP A O 1
ATOM 3235 N N . THR A 1 417 ? -6.487 6.730 -8.811 1.00 80.81 417 THR A N 1
ATOM 3236 C CA . THR A 1 417 ? -6.770 8.123 -9.226 1.00 80.81 417 THR A CA 1
ATOM 3237 C C . THR A 1 417 ? -8.236 8.324 -9.574 1.00 80.81 417 THR A C 1
ATOM 3239 O O . THR A 1 417 ? -8.856 9.264 -9.085 1.00 80.81 417 THR A O 1
ATOM 3242 N N . LEU A 1 418 ? -8.813 7.441 -10.391 1.00 75.94 418 LEU A N 1
ATOM 3243 C CA . LEU A 1 418 ? -10.218 7.557 -10.788 1.00 75.94 418 LEU A CA 1
ATOM 3244 C C . LEU A 1 418 ? -11.161 7.474 -9.586 1.00 75.94 418 LEU A C 1
ATOM 3246 O O . LEU A 1 418 ? -12.133 8.225 -9.519 1.00 75.94 418 LEU A O 1
ATOM 3250 N N . GLY A 1 419 ? -10.853 6.610 -8.616 1.00 77.94 419 GLY A N 1
ATOM 3251 C CA . GLY A 1 419 ? -11.611 6.526 -7.371 1.00 77.94 419 GLY A CA 1
ATOM 3252 C C . GLY A 1 419 ? -11.521 7.796 -6.519 1.00 77.94 419 GLY A C 1
ATOM 3253 O O . GLY A 1 419 ? -12.526 8.194 -5.935 1.00 77.94 419 GLY A O 1
ATOM 3254 N N . LEU A 1 420 ? -10.358 8.460 -6.485 1.00 80.69 420 LEU A N 1
ATOM 3255 C CA . LEU A 1 420 ? -10.153 9.722 -5.755 1.00 80.69 420 LEU A CA 1
ATOM 3256 C C . LEU A 1 420 ? -10.856 10.914 -6.400 1.00 80.69 420 LEU A C 1
ATOM 3258 O O . LEU A 1 420 ? -11.219 11.853 -5.701 1.00 80.69 420 LEU A O 1
ATOM 3262 N N . LEU A 1 421 ? -11.027 10.904 -7.723 1.00 78.75 421 LEU A N 1
ATOM 3263 C CA . LEU A 1 421 ? -11.743 11.963 -8.441 1.00 78.75 421 LEU A CA 1
ATOM 3264 C C . LEU A 1 421 ? -13.261 11.880 -8.255 1.00 78.75 421 LEU A C 1
ATOM 3266 O O . LEU A 1 421 ? -13.979 12.819 -8.598 1.00 78.75 421 LEU A O 1
ATOM 3270 N N . ARG A 1 422 ? -13.769 10.767 -7.716 1.00 76.88 422 ARG A N 1
ATOM 3271 C CA . ARG A 1 422 ? -15.178 10.649 -7.354 1.00 76.88 422 ARG A CA 1
ATOM 3272 C C . ARG A 1 422 ? -15.440 11.388 -6.047 1.00 76.88 422 ARG A C 1
ATOM 3274 O O . ARG A 1 422 ? -14.661 11.298 -5.105 1.00 76.88 422 ARG A O 1
ATOM 3281 N N . GLU A 1 423 ? -16.600 12.031 -5.960 1.00 74.56 423 GLU A N 1
ATOM 3282 C CA . GLU A 1 423 ? -17.084 12.581 -4.698 1.00 74.56 423 GLU A CA 1
ATOM 3283 C C . GLU A 1 423 ? -17.134 11.479 -3.611 1.00 74.56 423 GLU A C 1
ATOM 3285 O O . GLU A 1 423 ? -17.794 10.444 -3.810 1.00 74.56 423 GLU A O 1
ATOM 3290 N N . PRO A 1 424 ? -16.422 11.649 -2.479 1.00 77.88 424 PRO A N 1
ATOM 3291 C CA . PRO A 1 424 ? -16.423 10.676 -1.398 1.00 77.88 424 PRO A CA 1
ATOM 3292 C C . PRO A 1 424 ? -17.781 10.671 -0.700 1.00 77.88 424 PRO A C 1
ATOM 3294 O O . PRO A 1 424 ? -18.275 11.718 -0.287 1.00 77.88 424 PRO A O 1
ATOM 3297 N N . ARG A 1 425 ? -18.362 9.484 -0.506 1.00 85.19 425 ARG A N 1
ATOM 3298 C CA . ARG A 1 425 ? -19.598 9.310 0.267 1.00 85.19 425 ARG A CA 1
ATOM 3299 C C . ARG A 1 425 ? -19.267 8.754 1.639 1.00 85.19 425 ARG A C 1
ATOM 3301 O O . ARG A 1 425 ? -18.982 7.562 1.758 1.00 85.19 425 ARG A O 1
ATOM 3308 N N . ILE A 1 426 ? -19.308 9.614 2.652 1.00 90.19 426 ILE A N 1
ATOM 3309 C CA . ILE A 1 426 ? -19.109 9.230 4.050 1.00 90.19 426 ILE A CA 1
ATOM 3310 C C . ILE A 1 426 ? -20.451 9.338 4.773 1.00 90.19 426 ILE A C 1
ATOM 3312 O O . ILE A 1 426 ? -21.084 10.395 4.776 1.00 90.19 426 ILE A O 1
ATOM 3316 N N . GLU A 1 427 ? -20.872 8.241 5.391 1.00 90.94 427 GLU A N 1
ATOM 3317 C CA . GLU A 1 427 ? -22.087 8.165 6.194 1.00 90.94 427 GLU A CA 1
ATOM 3318 C C . GLU A 1 427 ? -21.735 7.765 7.622 1.00 90.94 427 GLU A C 1
ATOM 3320 O O . GLU A 1 427 ? -21.000 6.801 7.845 1.00 90.94 427 GLU A O 1
ATOM 3325 N N . VAL A 1 428 ? -22.271 8.504 8.589 1.00 90.31 428 VAL A N 1
ATOM 3326 C CA . VAL A 1 428 ? -22.185 8.132 10.001 1.00 90.31 428 VAL A CA 1
ATOM 3327 C C . VAL A 1 428 ? -23.523 7.537 10.402 1.00 90.31 428 VAL A C 1
ATOM 3329 O O . VAL A 1 428 ? -24.545 8.218 10.338 1.00 90.31 428 VAL A O 1
ATOM 3332 N N . GLN A 1 429 ? -23.505 6.268 10.796 1.00 90.56 429 GLN A N 1
ATOM 3333 C CA . GLN A 1 429 ? -24.696 5.539 11.204 1.00 90.56 429 GLN A CA 1
ATOM 3334 C C . GLN A 1 429 ? -24.710 5.346 12.721 1.00 90.56 429 GLN A C 1
ATOM 3336 O O . GLN A 1 429 ? -23.682 4.977 13.307 1.00 90.56 429 GLN A O 1
ATOM 3341 N N . PRO A 1 430 ? -25.856 5.585 13.374 1.00 88.81 430 PRO A N 1
ATOM 3342 C CA . PRO A 1 430 ? -25.973 5.391 14.804 1.00 88.81 430 PRO A CA 1
ATOM 3343 C C . PRO A 1 430 ? -25.924 3.902 15.160 1.00 88.81 430 PRO A C 1
ATOM 3345 O O . PRO A 1 430 ? -26.378 3.040 14.410 1.00 88.81 430 PRO A O 1
ATOM 3348 N N . VAL A 1 431 ? -25.391 3.616 16.342 1.00 90.75 431 VAL A N 1
ATOM 3349 C CA . VAL A 1 431 ? -25.496 2.322 17.010 1.00 90.75 431 VAL A CA 1
ATOM 3350 C C . VAL A 1 431 ? -26.298 2.517 18.280 1.00 90.75 431 VAL A C 1
ATOM 3352 O O . VAL A 1 431 ? -25.912 3.287 19.166 1.00 90.75 431 VAL A O 1
ATOM 3355 N N . GLU A 1 432 ? -27.432 1.830 18.342 1.00 86.31 432 GLU A N 1
ATOM 3356 C CA . GLU A 1 432 ? -28.313 1.833 19.501 1.00 86.31 432 GLU A CA 1
ATOM 3357 C C . GLU A 1 432 ? -27.643 1.053 20.628 1.00 86.31 432 GLU A C 1
ATOM 3359 O O . GLU A 1 432 ? -27.423 -0.147 20.532 1.00 86.31 432 GLU A O 1
ATOM 3364 N N . GLY A 1 433 ? -27.233 1.767 21.674 1.00 78.56 433 GLY A N 1
ATOM 3365 C CA . GLY A 1 433 ? -26.425 1.205 22.752 1.00 78.56 433 GLY A CA 1
ATOM 3366 C C . GLY A 1 433 ? -27.053 1.322 24.132 1.00 78.56 433 GLY A C 1
ATOM 3367 O O . GLY A 1 433 ? -26.307 1.419 25.099 1.00 78.56 433 GLY A O 1
ATOM 3368 N N . ASP A 1 434 ? -28.379 1.409 24.245 1.00 78.88 434 ASP A N 1
ATOM 3369 C CA . ASP A 1 434 ? -29.072 1.676 25.514 1.00 78.88 434 ASP A CA 1
ATOM 3370 C C . ASP A 1 434 ? -28.425 2.860 26.282 1.00 78.88 434 ASP A C 1
ATOM 3372 O O . ASP A 1 434 ? -28.257 3.964 25.748 1.00 78.88 434 ASP A O 1
ATOM 3376 N N . ASP A 1 435 ? -27.983 2.624 27.522 1.00 86.94 435 ASP A N 1
ATOM 3377 C CA . ASP A 1 435 ? -27.298 3.595 28.380 1.00 86.94 435 ASP A CA 1
ATOM 3378 C C . ASP A 1 435 ? -25.840 3.902 27.962 1.00 86.94 435 ASP A C 1
ATOM 3380 O O . ASP A 1 435 ? -25.236 4.838 28.495 1.00 86.94 435 ASP A O 1
ATOM 3384 N N . LEU A 1 436 ? -25.239 3.182 27.004 1.00 90.88 436 LEU A N 1
ATOM 3385 C CA . LEU A 1 436 ? -23.850 3.408 26.563 1.00 90.88 436 LEU A CA 1
ATOM 3386 C C . LEU A 1 436 ? -23.626 4.846 26.098 1.00 90.88 436 LEU A C 1
ATOM 3388 O O . LEU A 1 436 ? -22.629 5.472 26.462 1.00 90.88 436 LEU A O 1
ATOM 3392 N N . SER A 1 437 ? -24.580 5.405 25.350 1.00 87.44 437 SER A N 1
ATOM 3393 C CA . SER A 1 437 ? -24.508 6.792 24.872 1.00 87.44 437 SER A CA 1
ATOM 3394 C C . SER A 1 437 ? -24.418 7.786 26.033 1.00 87.44 437 SER A C 1
ATOM 3396 O O . SER A 1 437 ? -23.677 8.769 25.971 1.00 87.44 437 SER A O 1
ATOM 3398 N N . ARG A 1 438 ? -25.140 7.523 27.128 1.00 90.25 438 ARG A N 1
ATOM 3399 C CA . ARG A 1 438 ? -25.096 8.340 28.344 1.00 90.25 438 ARG A CA 1
ATOM 3400 C C . ARG A 1 438 ? -23.733 8.238 29.023 1.00 90.25 438 ARG A C 1
ATOM 3402 O O . ARG A 1 438 ? -23.165 9.269 29.387 1.00 90.25 438 ARG A O 1
ATOM 3409 N N . TRP A 1 439 ? -23.191 7.032 29.173 1.00 94.25 439 TRP A N 1
ATOM 3410 C CA . TRP A 1 439 ? -21.885 6.838 29.805 1.00 94.25 439 TRP A CA 1
ATOM 3411 C C . TRP A 1 439 ? -20.752 7.453 28.984 1.00 94.25 439 TRP A C 1
ATOM 3413 O O . TRP A 1 439 ? -19.915 8.158 29.546 1.00 94.25 439 TRP A O 1
ATOM 3423 N N . PHE A 1 440 ? -20.764 7.305 27.657 1.00 92.00 440 PHE A N 1
ATOM 3424 C CA . PHE A 1 440 ? -19.792 7.969 26.786 1.00 92.00 440 PHE A CA 1
ATOM 3425 C C . PHE A 1 440 ? -19.868 9.497 26.875 1.00 92.00 440 PHE A C 1
ATOM 3427 O O . PHE A 1 440 ? -18.826 10.146 26.939 1.00 92.00 440 PHE A O 1
ATOM 3434 N N . LYS A 1 441 ? -21.069 10.086 26.968 1.00 90.38 441 LYS A N 1
ATOM 3435 C CA . LYS A 1 441 ? -21.220 11.532 27.214 1.00 90.38 441 LYS A CA 1
ATOM 3436 C C . LYS A 1 441 ? -20.588 11.962 28.540 1.00 90.38 441 LYS A C 1
ATOM 3438 O O . LYS A 1 441 ? -19.942 13.004 28.591 1.00 90.38 441 LYS A O 1
ATOM 3443 N N . MET A 1 442 ? -20.713 11.159 29.598 1.00 94.19 442 MET A N 1
ATOM 3444 C CA . MET A 1 442 ? -20.047 11.440 30.878 1.00 94.19 442 MET A CA 1
ATOM 3445 C C . MET A 1 442 ? -18.518 11.369 30.768 1.00 94.19 442 MET A C 1
ATOM 3447 O O . MET A 1 442 ? -17.831 12.230 31.312 1.00 94.19 442 MET A O 1
ATOM 3451 N N . VAL A 1 443 ? -17.979 10.392 30.034 1.00 94.69 443 VAL A N 1
ATOM 3452 C CA . VAL A 1 443 ? -16.531 10.299 29.776 1.00 94.69 443 VAL A CA 1
ATOM 3453 C C . VAL A 1 443 ? -16.042 11.505 28.968 1.00 94.69 443 VAL A C 1
ATOM 3455 O O . VAL A 1 443 ? -15.060 12.136 29.352 1.00 94.69 443 VAL A O 1
ATOM 3458 N N . THR A 1 444 ? -16.754 11.872 27.895 1.00 91.00 444 THR A N 1
ATOM 3459 C CA . THR A 1 444 ? -16.449 13.057 27.073 1.00 91.00 444 THR A CA 1
ATOM 3460 C C . THR A 1 444 ? -16.485 14.345 27.903 1.00 91.00 444 THR A C 1
ATOM 3462 O O . THR A 1 444 ? -15.627 15.208 27.720 1.00 91.00 444 THR A O 1
ATOM 3465 N N . LYS A 1 445 ? -17.422 14.473 28.851 1.00 93.69 445 LYS A N 1
ATOM 3466 C CA . LYS A 1 445 ? -17.465 15.617 29.769 1.00 93.69 445 LYS A CA 1
ATOM 3467 C C . LYS A 1 445 ? -16.176 15.723 30.585 1.00 93.69 445 LYS A C 1
ATOM 3469 O O . LYS A 1 445 ? -15.531 16.758 30.546 1.00 93.69 445 LYS A O 1
ATOM 3474 N N . HIS A 1 446 ? -15.753 14.644 31.242 1.00 95.88 446 HIS A N 1
ATOM 3475 C CA . HIS A 1 446 ? -14.519 14.646 32.037 1.00 95.88 446 HIS A CA 1
ATOM 3476 C C . HIS A 1 446 ? -13.255 14.885 31.206 1.00 95.88 446 HIS A C 1
ATOM 3478 O O . HIS A 1 446 ? -12.317 15.518 31.680 1.00 95.88 446 HIS A O 1
ATOM 3484 N N . PHE A 1 447 ? -13.231 14.397 29.965 1.00 93.00 447 PHE A N 1
ATOM 3485 C CA . PHE A 1 447 ? -12.189 14.741 29.000 1.00 93.00 447 PHE A CA 1
ATOM 3486 C C . PHE A 1 447 ? -12.146 16.252 28.721 1.00 93.00 447 PHE A C 1
ATOM 3488 O O . PHE A 1 447 ? -11.075 16.850 28.788 1.00 93.00 447 PHE A O 1
ATOM 3495 N N . THR A 1 448 ? -13.304 16.859 28.451 1.00 91.25 448 THR A N 1
ATOM 3496 C CA . THR A 1 448 ? -13.425 18.298 28.158 1.00 91.25 448 THR A CA 1
ATOM 3497 C C . THR A 1 448 ? -13.029 19.133 29.371 1.00 91.25 448 THR A C 1
ATOM 3499 O O . THR A 1 448 ? -12.204 20.028 29.243 1.00 91.25 448 THR A O 1
ATOM 3502 N N . ASP A 1 449 ? -13.499 18.754 30.565 1.00 93.50 449 ASP A N 1
ATOM 3503 C CA . ASP A 1 449 ? -13.137 19.409 31.824 1.00 93.50 449 ASP A CA 1
ATOM 3504 C C . ASP A 1 449 ? -11.605 19.445 32.011 1.00 93.50 449 ASP A C 1
ATOM 3506 O O . ASP A 1 449 ? -11.057 20.441 32.473 1.00 93.50 449 ASP A O 1
ATOM 3510 N N . LEU A 1 450 ? -10.879 18.381 31.650 1.00 92.94 450 LEU A N 1
ATOM 3511 C CA . LEU A 1 450 ? -9.413 18.361 31.747 1.00 92.94 450 LEU A CA 1
ATOM 3512 C C . LEU A 1 450 ? -8.731 19.247 30.702 1.00 92.94 450 LEU A C 1
ATOM 3514 O O . LEU A 1 450 ? -7.742 19.901 31.038 1.00 92.94 450 LEU A O 1
ATOM 3518 N N . LEU A 1 451 ? -9.238 19.280 29.465 1.00 89.56 451 LEU A N 1
ATOM 3519 C CA . LEU A 1 451 ? -8.721 20.180 28.429 1.00 89.56 451 LEU A CA 1
ATOM 3520 C C . LEU A 1 451 ? -8.907 21.646 28.822 1.00 89.56 451 LEU A C 1
ATOM 3522 O O . LEU A 1 451 ? -7.946 22.408 28.763 1.00 89.56 451 LEU A O 1
ATOM 3526 N N . ASP A 1 452 ? -10.090 22.014 29.315 1.00 91.25 452 ASP A N 1
ATOM 3527 C CA . ASP A 1 452 ? -10.393 23.378 29.765 1.00 91.25 452 ASP A CA 1
ATOM 3528 C C . ASP A 1 452 ? -9.496 23.814 30.939 1.00 91.25 452 ASP A C 1
ATOM 3530 O O . ASP A 1 452 ? -9.219 24.999 31.126 1.00 91.25 452 ASP A O 1
ATOM 3534 N N . ASN A 1 453 ? -8.988 22.850 31.714 1.00 89.62 453 ASN A N 1
ATOM 3535 C CA . ASN A 1 453 ? -8.041 23.074 32.805 1.00 89.62 453 ASN A CA 1
ATOM 3536 C C . ASN A 1 453 ? -6.559 22.929 32.393 1.00 89.62 453 ASN A C 1
ATOM 3538 O O . ASN A 1 453 ? -5.680 22.988 33.260 1.00 89.62 453 ASN A O 1
ATOM 3542 N N . ASN A 1 454 ? -6.254 22.784 31.098 1.00 90.50 454 ASN A N 1
ATOM 3543 C CA . ASN A 1 454 ? -4.905 22.584 30.549 1.00 90.50 454 ASN A CA 1
ATOM 3544 C C . ASN A 1 454 ? -4.176 21.346 31.109 1.00 90.50 454 ASN A C 1
ATOM 3546 O O . ASN A 1 454 ? -2.956 21.352 31.273 1.00 90.50 454 ASN A O 1
ATOM 3550 N N . VAL A 1 455 ? -4.911 20.273 31.415 1.00 91.00 455 VAL A N 1
ATOM 3551 C CA . VAL A 1 455 ? -4.350 18.983 31.856 1.00 91.00 455 VAL A CA 1
ATOM 3552 C C . VAL A 1 455 ? -4.382 17.984 30.695 1.00 91.00 455 VAL A C 1
ATOM 3554 O O . VAL A 1 455 ? -5.020 16.929 30.741 1.00 91.00 455 VAL A O 1
ATOM 3557 N N . GLU A 1 456 ? -3.699 18.342 29.610 1.00 88.62 456 GLU A N 1
ATOM 3558 C CA . GLU A 1 456 ? -3.814 17.662 28.316 1.00 88.62 456 GLU A CA 1
ATOM 3559 C C . GLU A 1 456 ? -3.437 16.178 28.368 1.00 88.62 456 GLU A C 1
ATOM 3561 O O . GLU A 1 456 ? -4.156 15.339 27.830 1.00 88.62 456 GLU A O 1
ATOM 3566 N N . GLN A 1 457 ? -2.348 15.816 29.055 1.00 88.25 457 GLN A N 1
ATOM 3567 C CA . GLN A 1 457 ? -1.909 14.417 29.139 1.00 88.25 457 GLN A CA 1
ATOM 3568 C C . GLN A 1 457 ? -2.978 13.512 29.770 1.00 88.25 457 GLN A C 1
ATOM 3570 O O . GLN A 1 457 ? -3.249 12.420 29.261 1.00 88.25 457 GLN A O 1
ATOM 3575 N N . ALA A 1 458 ? -3.630 13.983 30.837 1.00 91.12 458 ALA A N 1
ATOM 3576 C CA . ALA A 1 458 ? -4.709 13.251 31.489 1.00 91.12 458 ALA A CA 1
ATOM 3577 C C . ALA A 1 458 ? -5.950 13.169 30.594 1.00 91.12 458 ALA A C 1
ATOM 3579 O O . 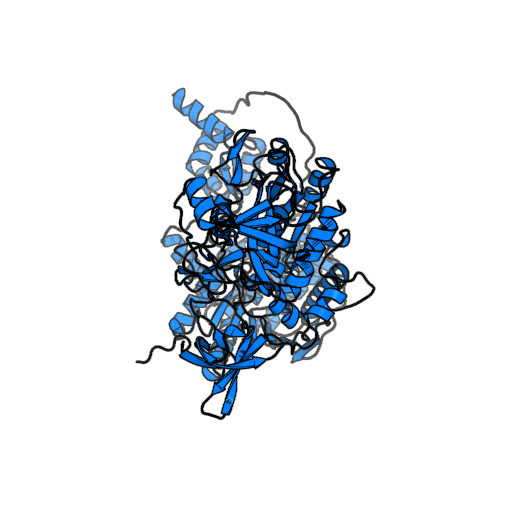ALA A 1 458 ? -6.555 12.099 30.476 1.00 91.12 458 ALA A O 1
ATOM 3580 N N . ALA A 1 459 ? -6.288 14.270 29.912 1.00 89.88 459 ALA A N 1
ATOM 3581 C CA . ALA A 1 459 ? -7.368 14.297 28.935 1.00 89.88 459 ALA A CA 1
ATOM 3582 C C . ALA A 1 459 ? -7.133 13.245 27.837 1.00 89.88 459 ALA A C 1
ATOM 3584 O O . ALA A 1 459 ? -7.985 12.386 27.598 1.00 89.88 459 ALA A O 1
ATOM 3585 N N . TYR A 1 460 ? -5.946 13.220 27.228 1.00 88.75 460 TYR A N 1
ATOM 3586 C CA . TYR A 1 460 ? -5.609 12.251 26.186 1.00 88.75 460 TYR A CA 1
ATOM 3587 C C . TYR A 1 460 ? -5.602 10.802 26.689 1.00 88.75 460 TYR A C 1
ATOM 3589 O O . TYR A 1 460 ? -6.001 9.902 25.939 1.00 88.75 460 TYR A O 1
ATOM 3597 N N . LYS A 1 461 ? -5.229 10.553 27.954 1.00 91.88 461 LYS A N 1
ATOM 3598 C CA . LYS A 1 461 ? -5.321 9.208 28.545 1.00 91.88 461 LYS A CA 1
ATOM 3599 C C . LYS A 1 461 ? -6.778 8.738 28.628 1.00 91.88 461 LYS A C 1
ATOM 3601 O O . LYS A 1 461 ? -7.075 7.628 28.187 1.00 91.88 461 LYS A O 1
ATOM 3606 N N . ILE A 1 462 ? -7.698 9.595 29.086 1.00 94.69 462 ILE A N 1
ATOM 3607 C CA . ILE A 1 462 ? -9.146 9.305 29.108 1.00 94.69 462 ILE A CA 1
ATOM 3608 C C . ILE A 1 462 ? -9.688 9.102 27.691 1.00 94.69 462 ILE A C 1
ATOM 3610 O O . ILE A 1 462 ? -10.371 8.111 27.429 1.00 94.69 462 ILE A O 1
ATOM 3614 N N . TYR A 1 463 ? -9.354 10.000 26.765 1.00 90.56 463 TYR A N 1
ATOM 3615 C CA . TYR A 1 463 ? -9.794 9.932 25.371 1.00 90.56 463 TYR A CA 1
ATOM 3616 C C . TYR A 1 463 ? -9.376 8.623 24.694 1.00 90.56 463 TYR A C 1
ATOM 3618 O O . TYR A 1 463 ? -10.171 7.999 23.992 1.00 90.56 463 TYR A O 1
ATOM 3626 N N . SER A 1 464 ? -8.142 8.171 24.933 1.00 89.69 464 SER A N 1
ATOM 3627 C CA . SER A 1 464 ? -7.642 6.896 24.416 1.00 89.69 464 SER A CA 1
ATOM 3628 C C . SER A 1 464 ? -8.488 5.713 24.902 1.00 89.69 464 SER A C 1
ATOM 3630 O O . SER A 1 464 ? -8.843 4.839 24.107 1.00 89.69 464 SER A O 1
ATOM 3632 N N . ARG A 1 465 ? -8.885 5.704 26.185 1.00 94.62 465 ARG A N 1
ATOM 3633 C CA . ARG A 1 465 ? -9.715 4.628 26.759 1.00 94.62 465 ARG A CA 1
ATOM 3634 C C . ARG A 1 465 ? -11.155 4.699 26.264 1.00 94.62 465 ARG A C 1
ATOM 3636 O O . ARG A 1 465 ? -11.727 3.676 25.908 1.00 94.62 465 ARG A O 1
ATOM 3643 N N . GLU A 1 466 ? -11.712 5.901 26.150 1.00 93.19 466 GLU A N 1
ATOM 3644 C CA . GLU A 1 466 ? -13.017 6.113 25.525 1.00 93.19 466 GLU A CA 1
ATOM 3645 C C . GLU A 1 466 ? -13.048 5.558 24.093 1.00 93.19 466 GLU A C 1
ATOM 3647 O O . GLU A 1 466 ? -13.948 4.800 23.729 1.00 93.19 466 GLU A O 1
ATOM 3652 N N . MET A 1 467 ? -12.044 5.906 23.284 1.00 90.19 467 MET A N 1
ATOM 3653 C CA . MET A 1 467 ? -11.948 5.467 21.894 1.00 90.19 467 MET A CA 1
ATOM 3654 C C . MET A 1 467 ? -11.704 3.969 21.751 1.00 90.19 467 MET A C 1
ATOM 3656 O O . MET A 1 467 ? -12.165 3.386 20.773 1.00 90.19 467 MET A O 1
ATOM 3660 N N . PHE A 1 468 ? -11.018 3.337 22.705 1.00 94.00 468 PHE A N 1
ATOM 3661 C CA . PHE A 1 468 ? -10.903 1.882 22.747 1.00 94.00 468 PHE A CA 1
ATOM 3662 C C . PHE A 1 468 ? -12.292 1.228 22.794 1.00 94.00 468 PHE A C 1
ATOM 3664 O O . PHE A 1 468 ? -12.622 0.463 21.892 1.00 94.00 468 PHE A O 1
ATOM 3671 N N . PHE A 1 469 ? -13.139 1.590 23.765 1.00 94.81 469 PHE A N 1
ATOM 3672 C CA . PHE A 1 469 ? -14.472 0.986 23.901 1.00 94.81 469 PHE A CA 1
ATOM 3673 C C . PHE A 1 469 ? -15.429 1.381 22.771 1.00 94.81 469 PHE A C 1
ATOM 3675 O O . PHE A 1 469 ? -16.187 0.540 22.299 1.00 94.81 469 PHE A O 1
ATOM 3682 N N . LYS A 1 470 ? -15.372 2.627 22.278 1.00 91.94 470 LYS A N 1
ATOM 3683 C CA . LYS A 1 470 ? -16.216 3.076 21.150 1.00 91.94 470 LYS A CA 1
ATOM 3684 C C . LYS A 1 470 ? -15.938 2.346 19.835 1.00 91.94 470 LYS A C 1
ATOM 3686 O O . LYS A 1 470 ? -16.782 2.392 18.948 1.00 91.94 470 LYS A O 1
ATOM 3691 N N . ARG A 1 471 ? -14.751 1.753 19.683 1.00 93.38 471 ARG A N 1
ATOM 3692 C CA . ARG A 1 471 ? -14.319 1.059 18.461 1.00 93.38 471 ARG A CA 1
ATOM 3693 C C . ARG A 1 471 ? -14.243 -0.454 18.625 1.00 93.38 471 ARG A C 1
ATOM 3695 O O . ARG A 1 471 ? -13.942 -1.136 17.649 1.00 93.38 471 ARG A O 1
ATOM 3702 N N . LEU A 1 472 ? -14.435 -0.968 19.841 1.00 95.00 472 LEU A N 1
ATOM 3703 C CA . LEU A 1 472 ? -14.275 -2.386 20.129 1.00 95.00 472 LEU A CA 1
ATOM 3704 C C . LEU A 1 472 ? -15.324 -3.174 19.323 1.00 95.00 472 LEU A C 1
ATOM 3706 O O . LEU A 1 472 ? -16.521 -2.978 19.551 1.00 95.00 472 LEU A O 1
ATOM 3710 N N . PRO A 1 473 ? -14.909 -4.039 18.379 1.00 95.56 473 PRO A N 1
ATOM 3711 C CA . PRO A 1 473 ? -15.838 -4.675 17.451 1.00 95.56 473 PRO A CA 1
ATOM 3712 C C . PRO A 1 473 ? -16.475 -5.950 18.015 1.00 95.56 473 PRO A C 1
ATOM 3714 O O . PRO A 1 473 ? -17.308 -6.542 17.347 1.00 95.56 473 PRO A O 1
ATOM 3717 N N . VAL A 1 474 ? -16.077 -6.384 19.214 1.00 96.31 474 VAL A N 1
ATOM 3718 C CA . VAL A 1 474 ? -16.517 -7.620 19.884 1.00 96.31 474 VAL A CA 1
ATOM 3719 C C . VAL A 1 474 ? -16.839 -7.336 21.352 1.00 96.31 474 VAL A C 1
ATOM 3721 O O . VAL A 1 474 ? -16.493 -6.269 21.861 1.00 96.31 474 VAL A O 1
ATOM 3724 N N . SER A 1 475 ? -17.512 -8.245 22.051 1.00 96.12 475 SER A N 1
ATOM 3725 C CA . SER A 1 475 ? -17.796 -8.066 23.482 1.00 96.12 475 SER A CA 1
ATOM 3726 C C . SER A 1 475 ? -16.517 -8.020 24.331 1.00 96.12 475 SER A C 1
ATOM 3728 O O . SER A 1 475 ? -15.472 -8.545 23.930 1.00 96.12 475 SER A O 1
ATOM 3730 N N . THR A 1 476 ? -16.569 -7.387 25.511 1.00 96.56 476 THR A N 1
ATOM 3731 C CA . THR A 1 476 ? -15.386 -7.331 26.395 1.00 96.56 476 THR A CA 1
ATOM 3732 C C . THR A 1 476 ? -15.028 -8.712 26.934 1.00 96.56 476 THR A C 1
ATOM 3734 O O . THR A 1 476 ? -13.845 -8.996 27.119 1.00 96.56 476 THR A O 1
ATOM 3737 N N . TYR A 1 477 ? -16.018 -9.599 27.098 1.00 95.19 477 TYR A N 1
ATOM 3738 C CA . TYR A 1 477 ? -15.786 -11.002 27.427 1.00 95.19 477 TYR A CA 1
ATOM 3739 C C . TYR A 1 477 ? -14.947 -11.697 26.351 1.00 95.19 477 TYR A C 1
ATOM 3741 O O . TYR A 1 477 ? -13.864 -12.184 26.665 1.00 95.19 477 TYR A O 1
ATOM 3749 N N . LEU A 1 478 ? -15.380 -11.667 25.083 1.00 94.62 478 LEU A N 1
ATOM 3750 C CA . LEU A 1 478 ? -14.651 -12.306 23.980 1.00 94.62 478 LEU A CA 1
ATOM 3751 C C . LEU A 1 478 ? -13.248 -11.718 23.800 1.00 94.62 478 LEU A C 1
ATOM 3753 O O . LEU A 1 478 ? -12.287 -12.455 23.603 1.00 94.62 478 LEU A O 1
ATOM 3757 N N . TYR A 1 479 ? -13.112 -10.395 23.922 1.00 95.31 479 TYR A N 1
ATOM 3758 C CA . TYR A 1 479 ? -11.812 -9.728 23.867 1.00 95.31 479 TYR A CA 1
ATOM 3759 C C . TYR A 1 479 ? -10.849 -10.247 24.950 1.00 95.31 479 TYR A C 1
ATOM 3761 O O . TYR A 1 479 ? -9.695 -10.562 24.658 1.00 95.31 479 TYR A O 1
ATOM 3769 N N . ASN A 1 480 ? -11.319 -10.352 26.197 1.00 95.06 480 ASN A N 1
ATOM 3770 C CA . ASN A 1 480 ? -10.504 -10.819 27.318 1.00 95.06 480 ASN A CA 1
ATOM 3771 C C . ASN A 1 480 ? -10.202 -12.319 27.236 1.00 95.06 480 ASN A C 1
ATOM 3773 O O . ASN A 1 480 ? -9.075 -12.720 27.525 1.00 95.06 480 ASN A O 1
ATOM 3777 N N . GLU A 1 481 ? -11.178 -13.138 26.844 1.00 93.75 481 GLU A N 1
ATOM 3778 C CA . GLU A 1 481 ? -10.994 -14.580 26.669 1.00 93.75 481 GLU A CA 1
ATOM 3779 C C . GLU A 1 481 ? -9.976 -14.886 25.577 1.00 93.75 481 GLU A C 1
ATOM 3781 O O . GLU A 1 481 ? -9.063 -15.672 25.818 1.00 93.75 481 GLU A O 1
ATOM 3786 N N . TRP A 1 482 ? -10.042 -14.198 24.434 1.00 93.50 482 TRP A N 1
ATOM 3787 C CA . TRP A 1 482 ? -9.048 -14.356 23.373 1.00 93.50 482 TRP A CA 1
ATOM 3788 C C . TRP A 1 482 ? -7.630 -14.078 23.884 1.00 93.50 482 TRP A C 1
ATOM 3790 O O . TRP A 1 482 ? -6.715 -14.862 23.652 1.00 93.50 482 TRP A O 1
ATOM 3800 N N . ILE A 1 483 ? -7.433 -13.000 24.655 1.00 91.94 483 ILE A N 1
ATOM 3801 C CA . ILE A 1 483 ? -6.121 -12.682 25.246 1.00 91.94 483 ILE A CA 1
ATOM 3802 C C . ILE A 1 483 ? -5.657 -13.799 26.187 1.00 91.94 483 ILE A C 1
ATOM 3804 O O . ILE A 1 483 ? -4.498 -14.207 26.131 1.00 91.94 483 ILE A O 1
ATOM 3808 N N . ARG A 1 484 ? -6.547 -14.309 27.046 1.00 90.56 484 ARG A N 1
ATOM 3809 C CA . ARG A 1 484 ? -6.227 -15.398 27.984 1.00 90.56 484 ARG A CA 1
ATOM 3810 C C . ARG A 1 484 ? -5.855 -16.687 27.252 1.00 90.56 484 ARG A C 1
ATOM 3812 O O . ARG A 1 484 ? -4.902 -17.347 27.655 1.00 90.56 484 ARG A O 1
ATOM 3819 N N . GLN A 1 485 ? -6.569 -17.018 26.179 1.00 90.44 485 GLN A N 1
ATOM 3820 C CA . GLN A 1 485 ? -6.297 -18.191 25.348 1.00 90.44 485 GLN A CA 1
ATOM 3821 C C . GLN A 1 485 ? -4.944 -18.080 24.650 1.00 90.44 485 GLN A C 1
ATOM 3823 O O . GLN A 1 485 ? -4.114 -18.968 24.806 1.00 90.44 485 GLN A O 1
ATOM 3828 N N . GLN A 1 486 ? -4.672 -16.962 23.973 1.00 87.94 486 GLN A N 1
ATOM 3829 C CA . GLN A 1 486 ? -3.378 -16.748 23.320 1.00 87.94 486 GLN A CA 1
ATOM 3830 C C . GLN A 1 486 ? -2.223 -16.799 24.330 1.00 87.94 486 GLN A C 1
ATOM 3832 O O . GLN A 1 486 ? -1.179 -17.393 24.066 1.00 87.94 486 GLN A O 1
ATOM 3837 N N . TYR A 1 487 ? -2.422 -16.245 25.531 1.00 87.00 487 TYR A N 1
ATOM 3838 C CA . TYR A 1 487 ? -1.423 -16.327 26.597 1.00 87.00 487 TYR A CA 1
ATOM 3839 C C . TYR A 1 487 ? -1.168 -17.779 27.027 1.00 87.00 487 TYR A C 1
ATOM 3841 O O . TYR A 1 487 ? -0.018 -18.176 27.223 1.00 87.00 487 TYR A O 1
ATOM 3849 N N . ALA A 1 488 ? -2.227 -18.586 27.148 1.00 89.06 488 ALA A N 1
ATOM 3850 C CA . ALA A 1 488 ? -2.127 -20.010 27.466 1.00 89.06 488 ALA A CA 1
ATOM 3851 C C . ALA A 1 488 ? -1.446 -20.826 26.350 1.00 89.06 488 ALA A C 1
ATOM 3853 O O . ALA A 1 488 ? -0.752 -21.797 26.647 1.00 89.06 488 ALA A O 1
ATOM 3854 N N . GLU A 1 489 ? -1.584 -20.406 25.090 1.00 89.00 489 GLU A N 1
ATOM 3855 C CA . GLU A 1 489 ? -0.889 -20.973 23.922 1.00 89.00 489 GLU A CA 1
ATOM 3856 C C . GLU A 1 489 ? 0.596 -20.572 23.844 1.00 89.00 489 GLU A C 1
ATOM 3858 O O . GLU A 1 489 ? 1.340 -21.082 23.007 1.00 89.00 489 GLU A O 1
ATOM 3863 N N . GLY A 1 490 ? 1.059 -19.715 24.758 1.00 85.31 490 GLY A N 1
ATOM 3864 C CA . GLY A 1 490 ? 2.457 -19.313 24.884 1.00 85.31 490 GLY A CA 1
ATOM 3865 C C . GLY A 1 490 ? 2.792 -17.974 24.230 1.00 85.31 490 GLY A C 1
ATOM 3866 O O . GLY A 1 490 ? 3.951 -17.556 24.298 1.00 85.31 490 GLY A O 1
ATOM 3867 N N . GLU A 1 491 ? 1.811 -17.270 23.656 1.00 76.88 491 GLU A N 1
ATOM 3868 C CA . GLU A 1 491 ? 2.014 -15.922 23.129 1.00 76.88 491 GLU A CA 1
ATOM 3869 C C . GLU A 1 491 ? 2.317 -14.944 24.270 1.00 76.88 491 GLU A C 1
ATOM 3871 O O . GLU A 1 491 ? 1.563 -14.797 25.236 1.00 76.88 491 GLU A O 1
ATOM 3876 N N . ARG A 1 492 ? 3.454 -14.250 24.174 1.00 73.88 492 ARG A N 1
ATOM 3877 C CA . ARG A 1 492 ? 3.919 -13.318 25.220 1.00 73.88 492 ARG A CA 1
ATOM 3878 C C . ARG A 1 492 ? 3.629 -11.852 24.899 1.00 73.88 492 ARG A C 1
ATOM 3880 O O . ARG A 1 492 ? 3.605 -11.019 25.804 1.00 73.88 492 ARG A O 1
ATOM 3887 N N . TYR A 1 493 ? 3.368 -11.535 23.633 1.00 76.25 493 TYR A N 1
ATOM 3888 C CA . TYR A 1 493 ? 3.197 -10.171 23.126 1.00 76.25 493 TYR A CA 1
ATOM 3889 C C . TYR A 1 493 ? 1.725 -9.865 22.840 1.00 76.25 493 TYR A C 1
ATOM 3891 O O . TYR A 1 493 ? 1.302 -9.726 21.693 1.00 76.25 493 TYR A O 1
ATOM 3899 N N . LEU A 1 494 ? 0.927 -9.785 23.907 1.00 81.50 494 LEU A N 1
ATOM 3900 C CA . LEU A 1 494 ? -0.525 -9.628 23.824 1.00 81.50 494 LEU A CA 1
ATOM 3901 C C . LEU A 1 494 ? -0.996 -8.259 24.326 1.00 81.50 494 LEU A C 1
ATOM 3903 O O . LEU A 1 494 ? -0.356 -7.658 25.196 1.00 81.50 494 LEU A O 1
ATOM 3907 N N . PRO A 1 495 ? -2.117 -7.740 23.790 1.00 86.19 495 PRO A N 1
ATOM 3908 C CA . PRO A 1 495 ? -2.723 -6.527 24.317 1.00 86.19 495 PRO A CA 1
ATOM 3909 C C . PRO A 1 495 ? -3.247 -6.743 25.747 1.00 86.19 495 PRO A C 1
ATOM 3911 O O . PRO A 1 495 ? -3.531 -7.864 26.157 1.00 86.19 495 PRO A O 1
ATOM 3914 N N . GLU A 1 496 ? -3.400 -5.653 26.501 1.00 89.62 496 GLU A N 1
ATOM 3915 C CA . GLU A 1 496 ? -4.018 -5.684 27.832 1.00 89.62 496 GLU A CA 1
ATOM 3916 C C . GLU A 1 496 ? -5.505 -6.055 27.754 1.00 89.62 496 GLU A C 1
ATOM 3918 O O . GLU A 1 496 ? -6.198 -5.674 26.800 1.00 89.62 496 GLU A O 1
ATOM 3923 N N . THR A 1 497 ? -5.992 -6.750 28.788 1.00 94.25 497 THR A N 1
ATOM 3924 C CA . THR A 1 497 ? -7.422 -6.980 29.032 1.00 94.25 497 THR A CA 1
ATOM 3925 C C . THR A 1 497 ? -8.141 -5.660 29.311 1.00 94.25 497 THR A C 1
ATOM 3927 O O . THR A 1 497 ? -7.520 -4.650 29.651 1.00 94.25 497 THR A O 1
ATOM 3930 N N . THR A 1 498 ? -9.468 -5.643 29.191 1.00 95.81 498 THR A N 1
ATOM 3931 C CA . THR A 1 498 ? -10.260 -4.445 29.506 1.00 95.81 498 THR A CA 1
ATOM 3932 C C . THR A 1 498 ? -10.106 -4.017 30.962 1.00 95.81 498 THR A C 1
ATOM 3934 O O . THR A 1 498 ? -10.048 -2.818 31.221 1.00 95.81 498 THR A O 1
ATOM 3937 N N . ASP A 1 499 ? -9.974 -4.967 31.891 1.00 92.19 499 ASP A N 1
ATOM 3938 C CA . ASP A 1 499 ? -9.707 -4.681 33.304 1.00 92.19 499 ASP A CA 1
ATOM 3939 C C . ASP A 1 499 ? -8.336 -4.018 33.479 1.00 92.19 499 ASP A C 1
ATOM 3941 O O . ASP A 1 499 ? -8.260 -2.935 34.054 1.00 92.19 499 ASP A O 1
ATOM 3945 N N . GLY A 1 500 ? -7.281 -4.573 32.868 1.00 91.56 500 GLY A N 1
ATOM 3946 C CA . GLY A 1 500 ? -5.935 -3.989 32.917 1.00 91.56 500 GLY A CA 1
ATOM 3947 C C . GLY A 1 500 ? -5.877 -2.572 32.331 1.00 91.56 500 GLY A C 1
ATOM 3948 O O . GLY A 1 500 ? -5.245 -1.681 32.896 1.00 91.56 500 GLY A O 1
ATOM 3949 N N . ILE A 1 501 ? -6.623 -2.318 31.250 1.00 93.31 501 ILE A N 1
ATOM 3950 C CA . ILE A 1 501 ? -6.758 -0.980 30.654 1.00 93.31 501 ILE A CA 1
ATOM 3951 C C . ILE A 1 501 ? -7.371 0.028 31.643 1.00 93.31 501 ILE A C 1
ATOM 3953 O O . ILE A 1 501 ? -6.980 1.202 31.657 1.00 93.31 501 ILE A O 1
ATOM 3957 N N . LEU A 1 502 ? -8.365 -0.395 32.429 1.00 95.88 502 LEU A N 1
ATOM 3958 C CA . LEU A 1 502 ? -9.038 0.451 33.416 1.00 95.88 502 LEU A CA 1
ATOM 3959 C C . LEU A 1 502 ? -8.189 0.626 34.683 1.00 95.88 502 LEU A C 1
ATOM 3961 O O . LEU A 1 502 ? -8.132 1.736 35.213 1.00 95.88 502 LEU A O 1
ATOM 3965 N N . GLU A 1 503 ? -7.484 -0.417 35.119 1.00 93.88 503 GLU A N 1
ATOM 3966 C CA . GLU A 1 503 ? -6.522 -0.376 36.227 1.00 93.88 503 GLU A CA 1
ATOM 3967 C C . GLU A 1 503 ? -5.337 0.558 35.933 1.00 93.88 503 GLU A C 1
ATOM 3969 O O . GLU A 1 503 ? -4.909 1.305 36.814 1.00 93.88 503 GLU A O 1
ATOM 3974 N N . ASP A 1 504 ? -4.841 0.613 34.691 1.00 92.69 504 ASP A N 1
ATOM 3975 C CA . ASP A 1 504 ? -3.815 1.587 34.283 1.00 92.69 504 ASP A CA 1
ATOM 3976 C C . ASP A 1 504 ? -4.317 3.042 34.378 1.00 92.69 504 ASP A C 1
ATOM 3978 O O . ASP A 1 504 ? -3.562 3.965 34.717 1.00 92.69 504 ASP A O 1
ATOM 3982 N N . LEU A 1 505 ? -5.598 3.282 34.081 1.00 93.69 505 LEU A N 1
ATOM 3983 C CA . LEU A 1 505 ? -6.196 4.608 34.237 1.00 93.69 505 LEU A CA 1
ATOM 3984 C C . LEU A 1 505 ? -6.393 4.961 35.719 1.00 93.69 505 LEU A C 1
ATOM 3986 O O . LEU A 1 505 ? -6.139 6.100 36.110 1.00 93.69 505 LEU A O 1
ATOM 3990 N N . GLU A 1 506 ? -6.804 3.991 36.534 1.00 94.25 506 GLU A N 1
ATOM 3991 C CA . GLU A 1 506 ? -6.941 4.125 37.988 1.00 94.25 506 GLU A CA 1
ATOM 3992 C C . GLU A 1 506 ? -5.605 4.441 38.662 1.00 94.25 506 GLU A C 1
ATOM 3994 O O . GLU A 1 506 ? -5.491 5.435 39.379 1.00 94.25 506 GLU A O 1
ATOM 3999 N N . THR A 1 507 ? -4.578 3.650 38.351 1.00 93.50 507 THR A N 1
ATOM 4000 C CA . THR A 1 507 ? -3.208 3.827 38.844 1.00 93.50 507 THR A CA 1
ATOM 4001 C C . THR A 1 507 ? -2.684 5.214 38.488 1.00 93.50 507 THR A C 1
ATOM 4003 O O . THR A 1 507 ? -2.164 5.926 39.345 1.00 93.50 507 THR A O 1
ATOM 4006 N N . TYR A 1 508 ? -2.886 5.648 37.243 1.00 92.00 508 TYR A N 1
ATOM 4007 C CA . TYR A 1 508 ? -2.497 6.988 36.809 1.00 92.00 508 TYR A CA 1
ATOM 4008 C C . TYR A 1 508 ? -3.246 8.097 37.548 1.00 92.00 508 TYR A C 1
ATOM 4010 O O . TYR A 1 508 ? -2.627 9.076 37.953 1.00 92.00 508 TYR A O 1
ATOM 4018 N N . GLY A 1 509 ? -4.550 7.936 37.778 1.00 90.50 509 GLY A N 1
ATOM 4019 C CA . GLY A 1 509 ? -5.334 8.877 38.579 1.00 90.50 509 GLY A CA 1
ATOM 4020 C C . GLY A 1 509 ? -4.857 8.993 40.029 1.00 90.50 509 GLY A C 1
ATOM 4021 O O . GLY A 1 509 ? -4.958 10.071 40.607 1.00 90.50 509 GLY A O 1
ATOM 4022 N N . GLY A 1 510 ? -4.317 7.915 40.606 1.00 89.06 510 GLY A N 1
ATOM 4023 C CA . GLY A 1 510 ? -3.739 7.916 41.954 1.00 89.06 510 GLY A CA 1
ATOM 4024 C C . GLY A 1 510 ? -2.316 8.479 42.042 1.00 89.06 510 GLY A C 1
ATOM 4025 O O . GLY A 1 510 ? -1.894 8.878 43.123 1.00 89.06 510 GLY A O 1
ATOM 4026 N N . GLN A 1 511 ? -1.580 8.510 40.928 1.00 92.50 511 GLN A N 1
ATOM 4027 C CA . GLN A 1 511 ? -0.173 8.932 40.876 1.00 92.50 511 GLN A CA 1
ATOM 4028 C C . GLN A 1 511 ? 0.039 10.321 40.263 1.00 92.50 511 GLN A C 1
ATOM 4030 O O . GLN A 1 511 ? 1.134 10.868 40.369 1.00 92.50 511 GLN A O 1
ATOM 4035 N N . ILE A 1 512 ? -0.965 10.885 39.589 1.00 89.44 512 ILE A N 1
ATOM 4036 C CA . ILE A 1 512 ? -0.836 12.197 38.954 1.00 89.44 512 ILE A CA 1
ATOM 4037 C C . ILE A 1 512 ? -0.680 13.305 40.005 1.00 89.44 512 ILE A C 1
ATOM 4039 O O . ILE A 1 512 ? -1.514 13.462 40.893 1.00 89.44 512 ILE A O 1
ATOM 4043 N N . GLU A 1 513 ? 0.387 14.096 39.880 1.00 88.81 513 GLU A N 1
ATOM 4044 C CA . GLU A 1 513 ? 0.686 15.197 40.808 1.00 88.81 513 GLU A CA 1
ATOM 4045 C C . GLU A 1 513 ? -0.276 16.386 40.647 1.00 88.81 513 GLU A C 1
ATOM 4047 O O . GLU A 1 513 ? -0.534 17.119 41.602 1.00 88.81 513 GLU A O 1
ATOM 4052 N N . ASP A 1 514 ? -0.830 16.584 39.445 1.00 89.94 514 ASP A N 1
ATOM 4053 C CA . ASP A 1 514 ? -1.767 17.674 39.174 1.00 89.94 514 ASP A CA 1
ATOM 4054 C C . ASP A 1 514 ? -3.109 17.427 39.874 1.00 89.94 514 ASP A C 1
ATOM 4056 O O . ASP A 1 514 ? -3.969 16.700 39.376 1.00 89.94 514 ASP A O 1
ATOM 4060 N N . LEU A 1 515 ? -3.310 18.086 41.017 1.00 88.44 515 LEU A N 1
ATOM 4061 C CA . LEU A 1 515 ? -4.483 17.943 41.886 1.00 88.44 515 LEU A CA 1
ATOM 4062 C C . LEU A 1 515 ? -5.826 18.283 41.215 1.00 88.44 515 LEU A C 1
ATOM 4064 O O . LEU A 1 515 ? -6.881 17.954 41.761 1.00 88.44 515 LEU A O 1
ATOM 4068 N N . ARG A 1 516 ? -5.821 18.921 40.037 1.00 88.62 516 ARG A N 1
ATOM 4069 C CA . ARG A 1 516 ? -7.041 19.211 39.262 1.00 88.62 516 ARG A CA 1
ATOM 4070 C C . ARG A 1 516 ? -7.545 17.983 38.503 1.00 88.62 516 ARG A C 1
ATOM 4072 O O . ARG A 1 516 ? -8.721 17.915 38.153 1.00 88.62 516 ARG A O 1
ATOM 4079 N N . ALA A 1 517 ? -6.673 17.009 38.252 1.00 90.81 517 ALA A N 1
ATOM 4080 C CA . ALA A 1 517 ? -6.949 15.873 37.384 1.00 90.81 517 ALA A CA 1
ATOM 4081 C C . ALA A 1 517 ? -7.720 14.699 38.029 1.00 90.81 517 ALA A C 1
ATOM 4083 O O . ALA A 1 517 ? -8.615 14.158 37.365 1.00 90.81 517 ALA A O 1
ATOM 4084 N N . PRO A 1 518 ? -7.437 14.283 39.287 1.00 94.12 518 PRO A N 1
ATOM 4085 C CA . PRO A 1 518 ? -7.975 13.051 39.861 1.00 94.12 518 PRO A CA 1
ATOM 4086 C C . PRO A 1 518 ? -9.499 12.949 39.810 1.00 94.12 518 PRO A C 1
ATOM 4088 O O . PRO A 1 518 ? -10.031 11.917 39.409 1.00 94.12 518 PRO A O 1
ATOM 4091 N N . ALA A 1 519 ? -10.222 14.019 40.155 1.00 94.25 519 ALA A N 1
ATOM 4092 C CA . ALA A 1 519 ? -11.686 14.004 40.173 1.00 94.25 519 ALA A CA 1
ATOM 4093 C C . ALA A 1 519 ? -12.285 13.658 38.797 1.00 94.25 519 ALA A C 1
ATOM 4095 O O . ALA A 1 519 ? -13.198 12.830 38.711 1.00 94.25 519 ALA A O 1
ATOM 4096 N N . SER A 1 520 ? -11.737 14.234 37.723 1.00 96.62 520 SER A N 1
ATOM 4097 C CA . SER A 1 520 ? -12.158 13.948 36.348 1.00 96.62 520 SER A CA 1
ATOM 4098 C C . SER A 1 520 ? -11.713 12.562 35.885 1.00 96.62 520 SER A C 1
ATOM 4100 O O . SER A 1 520 ? -12.503 11.854 35.261 1.00 96.62 520 SER A O 1
ATOM 4102 N N . ILE A 1 521 ? -10.501 12.121 36.244 1.00 96.81 521 ILE A N 1
ATOM 4103 C CA . ILE A 1 521 ? -10.012 10.770 35.920 1.00 96.81 521 ILE A CA 1
ATOM 4104 C C . ILE A 1 521 ? -10.889 9.699 36.580 1.00 96.81 521 ILE A C 1
ATOM 4106 O O . ILE A 1 521 ? -11.394 8.815 35.890 1.00 96.81 521 ILE A O 1
ATOM 4110 N N . PHE A 1 522 ? -11.147 9.790 37.887 1.00 97.44 522 PHE A N 1
ATOM 4111 C CA . PHE A 1 522 ? -11.998 8.830 38.603 1.00 97.44 522 PHE A CA 1
ATOM 4112 C C . PHE A 1 522 ? -13.476 8.936 38.200 1.00 97.44 522 PHE A C 1
ATOM 4114 O O . PHE A 1 522 ? -14.208 7.941 38.215 1.00 97.44 522 PHE A O 1
ATOM 4121 N N . GLY A 1 523 ? -13.937 10.128 37.815 1.00 97.62 523 GLY A N 1
ATOM 4122 C CA . GLY A 1 523 ? -15.241 10.326 37.185 1.00 97.62 523 GLY A CA 1
ATOM 4123 C C . GLY A 1 523 ? -15.372 9.536 35.881 1.00 97.62 523 GLY A C 1
ATOM 4124 O O . GLY A 1 523 ? -16.294 8.728 35.736 1.00 97.62 523 GLY A O 1
ATOM 4125 N N . ALA A 1 524 ? -14.404 9.692 34.975 1.00 97.50 524 ALA A N 1
ATOM 4126 C CA . ALA A 1 524 ? -14.351 8.955 33.717 1.00 97.50 524 ALA A CA 1
ATOM 4127 C C . ALA A 1 524 ? -14.182 7.447 33.930 1.00 97.50 524 ALA A C 1
ATOM 4129 O O . ALA A 1 524 ? -14.895 6.672 33.300 1.00 97.50 524 ALA A O 1
ATOM 4130 N N . LEU A 1 525 ? -13.310 7.021 34.849 1.00 98.06 525 LEU A N 1
ATOM 4131 C CA . LEU A 1 525 ? -13.102 5.611 35.190 1.00 98.06 525 LEU A CA 1
ATOM 4132 C C . LEU A 1 525 ? -14.409 4.938 35.627 1.00 98.06 525 LEU A C 1
ATOM 4134 O O . LEU A 1 525 ? -14.726 3.847 35.158 1.00 98.06 525 LEU A O 1
ATOM 4138 N N . ARG A 1 526 ? -15.207 5.595 36.482 1.00 98.38 526 ARG A N 1
ATOM 4139 C CA . ARG A 1 526 ? -16.517 5.067 36.902 1.00 98.38 526 ARG A CA 1
ATOM 4140 C C . ARG A 1 526 ? -17.473 4.894 35.726 1.00 98.38 526 ARG A C 1
ATOM 4142 O O . ARG A 1 526 ? -18.148 3.870 35.653 1.00 98.38 526 ARG A O 1
ATOM 4149 N N . ALA A 1 527 ? -17.524 5.859 34.810 1.00 97.75 527 ALA A N 1
ATOM 4150 C CA . ALA A 1 527 ? -18.349 5.754 33.609 1.00 97.75 527 ALA A CA 1
ATOM 4151 C C . ALA A 1 527 ? -17.838 4.658 32.653 1.00 97.75 527 ALA A C 1
ATOM 4153 O O . ALA A 1 527 ? -18.634 3.867 32.155 1.00 97.75 527 ALA A O 1
ATOM 4154 N N . LEU A 1 528 ? -16.522 4.536 32.460 1.00 97.81 528 LEU A N 1
ATOM 4155 C CA . LEU A 1 528 ? -15.916 3.490 31.632 1.00 97.81 528 LEU A CA 1
ATOM 4156 C C . LEU A 1 528 ? -16.132 2.084 32.204 1.00 97.81 528 LEU A C 1
ATOM 4158 O O . LEU A 1 528 ? -16.394 1.165 31.440 1.00 97.81 528 LEU A O 1
ATOM 4162 N N . ARG A 1 529 ? -16.124 1.908 33.532 1.00 98.19 529 ARG A N 1
ATOM 4163 C CA . ARG A 1 529 ? -16.516 0.633 34.160 1.00 98.19 529 ARG A CA 1
ATOM 4164 C C . ARG A 1 529 ? -17.975 0.273 33.861 1.00 98.19 529 ARG A C 1
ATOM 4166 O O . ARG A 1 529 ? -18.287 -0.895 33.674 1.00 98.19 529 ARG A O 1
ATOM 4173 N N . LYS A 1 530 ? -18.879 1.258 33.778 1.00 97.69 530 LYS A N 1
ATOM 4174 C CA . LYS A 1 530 ? -20.267 1.010 33.344 1.00 97.69 530 LYS A CA 1
ATOM 4175 C C . LYS A 1 530 ? -20.348 0.617 31.871 1.00 97.69 530 LYS A C 1
ATOM 4177 O O . LYS A 1 530 ? -21.133 -0.268 31.542 1.00 97.69 530 LYS A O 1
ATOM 4182 N N . VAL A 1 531 ? -19.526 1.228 31.017 1.00 96.56 531 VAL A N 1
ATOM 4183 C CA . VAL A 1 531 ? -19.390 0.838 29.605 1.00 96.56 531 VAL A CA 1
ATOM 4184 C C . VAL A 1 531 ? -18.881 -0.598 29.480 1.00 96.56 531 VAL A C 1
ATOM 4186 O O . VAL A 1 531 ? -19.513 -1.383 28.788 1.00 96.56 531 VAL A O 1
ATOM 4189 N N . GLU A 1 532 ? -17.800 -0.958 30.178 1.00 96.94 532 GLU A N 1
ATOM 4190 C CA . GLU A 1 532 ? -17.232 -2.316 30.165 1.00 96.94 532 GLU A CA 1
ATOM 4191 C C . GLU A 1 532 ? -18.285 -3.363 30.536 1.00 96.94 532 GLU A C 1
ATOM 4193 O O . GLU A 1 532 ? -18.517 -4.285 29.762 1.00 96.94 532 GLU A O 1
ATOM 4198 N N . ILE A 1 533 ? -18.994 -3.159 31.652 1.00 95.81 533 ILE A N 1
ATOM 4199 C CA . ILE A 1 533 ? -20.049 -4.074 32.110 1.00 95.81 533 ILE A CA 1
ATOM 4200 C C . ILE A 1 533 ? -21.161 -4.202 31.064 1.00 95.81 533 ILE A C 1
ATOM 4202 O O . ILE A 1 533 ? -21.643 -5.301 30.808 1.00 95.81 533 ILE A O 1
ATOM 4206 N N . SER A 1 534 ? -21.567 -3.088 30.450 1.00 95.06 534 SER A N 1
ATOM 4207 C CA . SER A 1 534 ? -22.649 -3.079 29.457 1.00 95.06 534 SER A CA 1
ATOM 4208 C C . SER A 1 534 ? -22.254 -3.769 28.146 1.00 95.06 534 SER A C 1
ATOM 4210 O O . SER A 1 534 ? -23.124 -4.260 27.439 1.00 95.06 534 SER A O 1
ATOM 4212 N N . LEU A 1 535 ? -20.957 -3.818 27.826 1.00 95.62 535 LEU A N 1
ATOM 4213 C CA . LEU A 1 535 ? -20.411 -4.460 26.624 1.00 95.62 535 LEU A CA 1
ATOM 4214 C C . LEU A 1 535 ? -19.959 -5.910 26.858 1.00 95.62 535 LEU A C 1
ATOM 4216 O O . LEU A 1 535 ? -19.398 -6.523 25.944 1.00 95.62 535 LEU A O 1
ATOM 4220 N N . ARG A 1 536 ? -20.151 -6.450 28.068 1.00 94.38 536 ARG A N 1
ATOM 4221 C CA . ARG A 1 536 ? -19.576 -7.736 28.477 1.00 94.38 536 ARG A CA 1
ATOM 4222 C C . ARG A 1 536 ? -20.137 -8.917 27.712 1.00 94.38 536 ARG A C 1
ATOM 4224 O O . ARG A 1 536 ? -19.366 -9.648 27.100 1.00 94.38 536 ARG A O 1
ATOM 4231 N N . ASP A 1 537 ? -21.455 -9.061 27.717 1.00 88.62 537 ASP A N 1
ATOM 4232 C CA . ASP A 1 537 ? -22.119 -10.221 27.116 1.00 88.62 537 ASP A CA 1
ATOM 4233 C C . ASP A 1 537 ? -22.637 -9.911 25.709 1.00 88.62 537 ASP A C 1
ATOM 4235 O O . ASP A 1 537 ? -22.645 -10.772 24.833 1.00 88.62 537 ASP A O 1
ATOM 4239 N N . ARG A 1 538 ? -23.030 -8.656 25.467 1.00 90.00 538 ARG A N 1
ATOM 4240 C CA . ARG A 1 538 ? -23.600 -8.194 24.201 1.00 90.00 538 ARG A CA 1
ATOM 4241 C C . ARG A 1 538 ? -22.955 -6.868 23.820 1.00 90.00 538 ARG A C 1
ATOM 4243 O O . ARG A 1 538 ? -22.941 -5.937 24.618 1.00 90.00 538 ARG A O 1
ATOM 4250 N N . ASN A 1 539 ? -22.413 -6.776 22.609 1.00 95.19 539 ASN A N 1
ATOM 4251 C CA . ASN A 1 539 ? -21.848 -5.532 22.088 1.00 95.19 539 ASN A CA 1
ATOM 4252 C C . ASN A 1 539 ? -22.681 -5.057 20.888 1.00 95.19 539 ASN A C 1
ATOM 4254 O O . ASN A 1 539 ? -22.557 -5.652 19.819 1.00 95.19 539 ASN A O 1
ATOM 4258 N N . PRO A 1 540 ? -23.472 -3.977 21.017 1.00 95.19 540 PRO A N 1
ATOM 4259 C CA . PRO A 1 540 ? -24.292 -3.465 19.917 1.00 95.19 540 PRO A CA 1
ATOM 4260 C C . PRO A 1 540 ? -23.493 -3.081 18.660 1.00 95.19 540 PRO A C 1
ATOM 4262 O O . PRO A 1 540 ? -24.011 -3.141 17.546 1.00 95.19 540 PRO A O 1
ATOM 4265 N N . MET A 1 541 ? -22.205 -2.739 18.803 1.00 95.44 541 MET A N 1
ATOM 4266 C CA . MET A 1 541 ? -21.300 -2.549 17.664 1.00 95.44 541 MET A CA 1
ATOM 4267 C C . MET A 1 541 ? -21.155 -3.836 16.853 1.00 95.44 541 MET A C 1
ATOM 4269 O O . MET A 1 541 ? -21.233 -3.788 15.629 1.00 95.44 541 MET A O 1
ATOM 4273 N N . PHE A 1 542 ? -20.947 -4.970 17.526 1.00 96.69 542 PHE A N 1
ATOM 4274 C CA . PHE A 1 542 ? -20.824 -6.271 16.872 1.00 96.69 542 PHE A CA 1
ATOM 4275 C C . PHE A 1 542 ? -22.118 -6.642 16.147 1.00 96.69 542 PHE A C 1
ATOM 4277 O O . PHE A 1 542 ? -22.071 -7.081 15.003 1.00 96.69 542 PHE A O 1
ATOM 4284 N N . GLU A 1 543 ? -23.270 -6.394 16.771 1.00 94.75 543 GLU A N 1
ATOM 4285 C CA . GLU A 1 543 ? -24.574 -6.671 16.159 1.00 94.75 543 GLU A CA 1
ATOM 4286 C C . GLU A 1 543 ? -24.770 -5.870 14.877 1.00 94.75 543 GLU A C 1
ATOM 4288 O O . GLU A 1 543 ? -25.120 -6.430 13.843 1.00 94.75 543 GLU A O 1
ATOM 4293 N N . ARG A 1 544 ? -24.435 -4.576 14.904 1.00 95.31 544 ARG A N 1
ATOM 4294 C CA . ARG A 1 544 ? -24.521 -3.737 13.711 1.00 95.31 544 ARG A CA 1
ATOM 4295 C C . ARG A 1 544 ? -23.525 -4.154 12.626 1.00 95.31 544 ARG A C 1
ATOM 4297 O O . ARG A 1 544 ? -23.865 -4.111 11.448 1.00 95.31 544 ARG A O 1
ATOM 4304 N N . ILE A 1 545 ? -22.309 -4.566 13.003 1.00 96.62 545 ILE A N 1
ATOM 4305 C CA . ILE A 1 545 ? -21.328 -5.133 12.060 1.00 96.62 545 ILE A CA 1
ATOM 4306 C C . ILE A 1 545 ? -21.894 -6.394 11.403 1.00 96.62 545 ILE A C 1
ATOM 4308 O O . ILE A 1 545 ? -21.785 -6.548 10.189 1.00 96.62 545 ILE A O 1
ATOM 4312 N N . ARG A 1 546 ? -22.509 -7.282 12.185 1.00 95.12 546 ARG A N 1
ATOM 4313 C CA . ARG A 1 546 ? -23.149 -8.489 11.668 1.00 95.12 546 ARG A CA 1
ATOM 4314 C C . ARG A 1 546 ? -24.280 -8.159 10.705 1.00 95.12 546 ARG A C 1
ATOM 4316 O O . ARG A 1 546 ? -24.350 -8.782 9.654 1.00 95.12 546 ARG A O 1
ATOM 4323 N N . ASP A 1 547 ? -25.130 -7.190 11.026 1.00 94.19 547 ASP A N 1
ATOM 4324 C CA . ASP A 1 547 ? -26.224 -6.793 10.137 1.00 94.19 547 ASP A CA 1
ATOM 4325 C C . ASP A 1 547 ? -25.691 -6.310 8.778 1.00 94.19 547 ASP A C 1
ATOM 4327 O O . ASP A 1 547 ? -26.218 -6.692 7.739 1.00 94.19 547 ASP A O 1
ATOM 4331 N N . GLU A 1 548 ? -24.595 -5.542 8.766 1.00 94.62 548 GLU A N 1
ATOM 4332 C CA . GLU A 1 548 ? -23.915 -5.138 7.525 1.00 94.62 548 GLU A CA 1
ATOM 4333 C C . GLU A 1 548 ? -23.292 -6.329 6.777 1.00 94.62 548 GLU A C 1
ATOM 4335 O O . GLU A 1 548 ? -23.311 -6.368 5.547 1.00 94.62 548 GLU A O 1
ATOM 4340 N N . VAL A 1 549 ? -22.752 -7.320 7.494 1.00 94.19 549 VAL A N 1
ATOM 4341 C CA . VAL A 1 549 ? -22.254 -8.568 6.892 1.00 94.19 549 VAL A CA 1
ATOM 4342 C C . VAL A 1 549 ? -23.391 -9.348 6.232 1.00 94.19 549 VAL A C 1
ATOM 4344 O O . VAL A 1 549 ? -23.234 -9.808 5.102 1.00 94.19 549 VAL A O 1
ATOM 4347 N N . LEU A 1 550 ? -24.531 -9.488 6.909 1.00 91.50 550 LEU A N 1
ATOM 4348 C CA . LEU A 1 550 ? -25.703 -10.179 6.373 1.00 91.50 550 LEU A CA 1
ATOM 4349 C C . LEU A 1 550 ? -26.271 -9.441 5.156 1.00 91.50 550 LEU A C 1
ATOM 4351 O O . LEU A 1 550 ? -26.522 -10.086 4.142 1.00 91.50 550 LEU A O 1
ATOM 4355 N N . ASP A 1 551 ? -26.366 -8.110 5.209 1.00 88.81 551 ASP A N 1
ATOM 4356 C CA . ASP A 1 551 ? -26.774 -7.270 4.074 1.00 88.81 551 ASP A CA 1
ATOM 4357 C C . ASP A 1 551 ? -25.840 -7.451 2.866 1.00 88.81 551 ASP A C 1
ATOM 4359 O O . ASP A 1 551 ? -26.301 -7.602 1.732 1.00 88.81 551 ASP A O 1
ATOM 4363 N N . ALA A 1 552 ? -24.525 -7.513 3.103 1.00 85.81 552 ALA A N 1
ATOM 4364 C CA . ALA A 1 552 ? -23.530 -7.760 2.063 1.00 85.81 552 ALA A CA 1
ATOM 4365 C C . ALA A 1 552 ? -23.687 -9.135 1.406 1.00 85.81 552 ALA A C 1
ATOM 4367 O O . ALA A 1 552 ? -23.572 -9.262 0.184 1.00 85.81 552 ALA A O 1
ATOM 4368 N N . VAL A 1 553 ? -23.977 -10.166 2.201 1.00 84.56 553 VAL A N 1
ATOM 4369 C CA . VAL A 1 553 ? -24.223 -11.523 1.701 1.00 84.56 553 VAL A CA 1
ATOM 4370 C C . VAL A 1 553 ? -25.544 -11.599 0.935 1.00 84.56 553 VAL A C 1
ATOM 4372 O O . VAL A 1 553 ? -25.569 -12.151 -0.165 1.00 84.56 553 VAL A O 1
ATOM 4375 N N . GLU A 1 554 ? -26.620 -11.031 1.480 1.00 84.56 554 GLU A N 1
ATOM 4376 C CA . GLU A 1 554 ? -27.964 -11.054 0.893 1.00 84.56 554 GLU A CA 1
ATOM 4377 C C . GLU A 1 554 ? -28.013 -10.308 -0.444 1.00 84.56 554 GLU A C 1
ATOM 4379 O O . GLU A 1 554 ? -28.506 -10.837 -1.443 1.00 84.56 554 GLU A O 1
ATOM 4384 N N . ASN A 1 555 ? -27.427 -9.112 -0.496 1.00 79.12 555 ASN A N 1
ATOM 4385 C CA . ASN A 1 555 ? -27.392 -8.289 -1.705 1.00 79.12 555 ASN A CA 1
ATOM 4386 C C . ASN A 1 555 ? -26.213 -8.623 -2.631 1.00 79.12 555 ASN A C 1
ATOM 4388 O O . ASN A 1 555 ? -26.099 -8.052 -3.719 1.00 79.12 555 ASN A O 1
ATOM 4392 N N . GLY A 1 556 ? -25.342 -9.545 -2.216 1.00 73.81 556 GLY A N 1
ATOM 4393 C CA . GLY A 1 556 ? -24.226 -10.044 -3.005 1.00 73.81 556 GLY A CA 1
ATOM 4394 C C . GLY A 1 556 ? -23.229 -8.954 -3.381 1.00 73.81 556 GLY A C 1
ATOM 4395 O O . GLY A 1 556 ? -22.967 -8.765 -4.565 1.00 73.81 556 GLY A O 1
ATOM 4396 N N . PHE A 1 557 ? -22.679 -8.240 -2.398 1.00 76.19 557 PHE A N 1
ATOM 4397 C CA . PHE A 1 557 ? -21.595 -7.278 -2.604 1.00 76.19 557 PHE A CA 1
ATOM 4398 C C . PHE A 1 557 ? -20.439 -7.490 -1.623 1.00 76.19 557 PHE A C 1
ATOM 4400 O O . PHE A 1 557 ? -20.611 -8.050 -0.543 1.00 76.19 557 PHE A O 1
ATOM 4407 N N . ARG A 1 558 ? -19.246 -6.993 -1.973 1.00 82.19 558 ARG A N 1
ATOM 4408 C CA . ARG A 1 558 ? -18.092 -7.029 -1.066 1.00 82.19 558 ARG A CA 1
ATOM 4409 C C . ARG A 1 558 ? -18.112 -5.897 -0.031 1.00 82.19 558 ARG A C 1
ATOM 4411 O O . ARG A 1 558 ? -18.167 -4.716 -0.394 1.00 82.19 558 ARG A O 1
ATOM 4418 N N . LEU A 1 559 ? -17.988 -6.264 1.241 1.00 89.75 559 LEU A N 1
ATOM 4419 C CA . LEU A 1 559 ? -17.876 -5.388 2.405 1.00 89.75 559 LEU A CA 1
ATOM 4420 C C . LEU A 1 559 ? -16.449 -5.425 2.966 1.00 89.75 559 LEU A C 1
ATOM 4422 O O . LEU A 1 559 ? -15.954 -6.482 3.350 1.00 89.75 559 LEU A O 1
ATOM 4426 N N . GLY A 1 560 ? -15.796 -4.269 3.059 1.00 94.19 560 GLY A N 1
ATOM 4427 C CA . GLY A 1 560 ? -14.556 -4.113 3.821 1.00 94.19 560 GLY A CA 1
ATOM 4428 C C . GLY A 1 560 ? -14.867 -3.690 5.255 1.00 94.19 560 GLY A C 1
ATOM 4429 O O . GLY A 1 560 ? -15.678 -2.790 5.444 1.00 94.19 560 GLY A O 1
ATOM 4430 N N . ILE A 1 561 ? -14.224 -4.280 6.263 1.00 97.25 561 ILE A N 1
ATOM 4431 C CA . ILE A 1 561 ? -14.379 -3.884 7.673 1.00 97.25 561 ILE A CA 1
ATOM 4432 C C . ILE A 1 561 ? -13.010 -3.523 8.238 1.00 97.25 561 ILE A C 1
ATOM 4434 O O . ILE A 1 561 ? -12.118 -4.367 8.302 1.00 97.25 561 ILE A O 1
ATOM 4438 N N . PHE A 1 562 ? -12.830 -2.272 8.653 1.00 97.06 562 PHE A N 1
ATOM 4439 C CA . PHE A 1 562 ? -11.563 -1.786 9.186 1.00 97.06 562 PHE A CA 1
ATOM 4440 C C . PHE A 1 562 ? -11.435 -2.017 10.693 1.00 97.06 562 PHE A C 1
ATOM 4442 O O . PHE A 1 562 ? -12.222 -1.518 11.492 1.00 97.06 562 PHE A O 1
ATOM 4449 N N . CYS A 1 563 ? -10.361 -2.683 11.098 1.00 93.56 563 CYS A N 1
ATOM 4450 C CA . CYS A 1 563 ? -9.934 -2.840 12.479 1.00 93.56 563 CYS A CA 1
ATOM 4451 C C . CYS A 1 563 ? -8.487 -2.340 12.616 1.00 93.56 563 CYS A C 1
ATOM 4453 O O . CYS A 1 563 ? -7.579 -2.944 12.056 1.00 93.56 563 CYS A O 1
ATOM 4455 N N . PRO A 1 564 ? -8.195 -1.285 13.395 1.00 87.81 564 PRO A N 1
ATOM 4456 C CA . PRO A 1 564 ? -6.865 -0.662 13.402 1.00 87.81 564 PRO A CA 1
ATOM 4457 C C . PRO A 1 564 ? -5.719 -1.598 13.832 1.00 87.81 564 PRO A C 1
ATOM 4459 O O . PRO A 1 564 ? -4.558 -1.317 13.528 1.00 87.81 564 PRO A O 1
ATOM 4462 N N . ARG A 1 565 ? -6.026 -2.704 14.527 1.00 86.81 565 ARG A N 1
ATOM 4463 C CA . ARG A 1 565 ? -5.065 -3.685 15.051 1.00 86.81 565 ARG A CA 1
ATOM 4464 C C . ARG A 1 565 ? -5.291 -5.070 14.447 1.00 86.81 565 ARG A C 1
ATOM 4466 O O . ARG A 1 565 ? -6.433 -5.494 14.297 1.00 86.81 565 ARG A O 1
ATOM 4473 N N . LYS A 1 566 ? -4.203 -5.812 14.201 1.00 86.81 566 LYS A N 1
ATOM 4474 C CA . LYS A 1 566 ? -4.261 -7.211 13.731 1.00 86.81 566 LYS A CA 1
ATOM 4475 C C . LYS A 1 566 ? -5.023 -8.119 14.700 1.00 86.81 566 LYS A C 1
ATOM 4477 O O . LYS A 1 566 ? -5.868 -8.883 14.259 1.00 86.81 566 LYS A O 1
ATOM 4482 N N . SER A 1 567 ? -4.808 -7.976 16.010 1.00 89.19 567 SER A N 1
ATOM 4483 C CA . SER A 1 567 ? -5.544 -8.751 17.021 1.00 89.19 567 SER A CA 1
ATOM 4484 C C . SER A 1 567 ? -7.060 -8.568 16.920 1.00 89.19 567 SER A C 1
ATOM 4486 O O . SER A 1 567 ? -7.800 -9.537 17.013 1.00 89.19 567 SER A O 1
ATOM 4488 N N . TRP A 1 568 ? -7.535 -7.353 16.633 1.00 93.38 568 TRP A N 1
ATOM 4489 C CA . TRP A 1 568 ? -8.966 -7.087 16.462 1.00 93.38 568 TRP A CA 1
ATOM 4490 C C . TRP A 1 568 ? -9.540 -7.746 15.206 1.00 93.38 568 TRP A C 1
ATOM 4492 O O . TRP A 1 568 ? -10.691 -8.166 15.226 1.00 93.38 568 TRP A O 1
ATOM 4502 N N . VAL A 1 569 ? -8.743 -7.876 14.138 1.00 92.00 569 VAL A N 1
ATOM 4503 C CA . VAL A 1 569 ? -9.130 -8.654 12.949 1.00 92.00 569 VAL A CA 1
ATOM 4504 C C . VAL A 1 569 ? -9.342 -10.124 13.313 1.00 92.00 569 VAL A C 1
ATOM 4506 O O . VAL A 1 569 ? -10.343 -10.705 12.903 1.00 92.00 569 VAL A O 1
ATOM 4509 N N . HIS A 1 570 ? -8.429 -10.718 14.089 1.00 90.62 570 HIS A N 1
ATOM 4510 C CA . HIS A 1 570 ? -8.548 -12.112 14.532 1.00 90.62 570 HIS A CA 1
ATOM 4511 C C . HIS A 1 570 ? -9.769 -12.319 15.433 1.00 90.62 570 HIS A C 1
ATOM 4513 O O . HIS A 1 570 ? -10.587 -13.188 15.149 1.00 90.62 570 HIS A O 1
ATOM 4519 N N . MET A 1 571 ? -9.942 -11.465 16.443 1.00 93.62 571 MET A N 1
ATOM 4520 C CA . MET A 1 571 ? -11.090 -11.525 17.353 1.00 93.62 571 MET A CA 1
ATOM 4521 C C . MET A 1 571 ? -12.422 -11.361 16.616 1.00 93.62 571 MET A C 1
ATOM 4523 O O . MET A 1 571 ? -13.364 -12.100 16.876 1.00 93.62 571 MET A O 1
ATOM 4527 N N . LEU A 1 572 ? -12.519 -10.402 15.685 1.00 95.44 572 LEU A N 1
ATOM 4528 C CA . LEU A 1 572 ? -13.747 -10.192 14.921 1.00 95.44 572 LEU A CA 1
ATOM 4529 C C . LEU A 1 572 ? -14.043 -11.374 13.992 1.00 95.44 572 LEU A C 1
ATOM 4531 O O . LEU A 1 572 ? -15.197 -11.773 13.882 1.00 95.44 572 LEU A O 1
ATOM 4535 N N . ARG A 1 573 ? -13.021 -11.958 13.349 1.00 94.00 573 ARG A N 1
ATOM 4536 C CA . ARG A 1 573 ? -13.183 -13.178 12.542 1.00 94.00 573 ARG A CA 1
ATOM 4537 C C . ARG A 1 573 ? -13.769 -14.312 13.374 1.00 94.00 573 ARG A C 1
ATOM 4539 O O . ARG A 1 573 ? -14.736 -14.939 12.950 1.00 94.00 573 ARG A O 1
ATOM 4546 N N . GLU A 1 574 ? -13.199 -14.552 14.549 1.00 91.38 574 GLU A N 1
ATOM 4547 C CA . GLU A 1 574 ? -13.664 -15.603 15.449 1.00 91.38 574 GLU A CA 1
ATOM 4548 C C . GLU A 1 574 ? -15.095 -15.336 15.931 1.00 91.38 574 GLU A C 1
ATOM 4550 O O . GLU A 1 574 ? -15.939 -16.224 15.854 1.00 91.38 574 GLU A O 1
ATOM 4555 N N . ALA A 1 575 ? -15.402 -14.098 16.331 1.00 93.69 575 ALA A N 1
ATOM 4556 C CA . ALA A 1 575 ? -16.741 -13.714 16.768 1.00 93.69 575 ALA A CA 1
ATOM 4557 C C . ALA A 1 575 ? -17.795 -13.895 15.660 1.00 93.69 575 ALA A C 1
ATOM 4559 O O . ALA A 1 575 ? -18.865 -14.440 15.916 1.00 93.69 575 ALA A O 1
ATOM 4560 N N . LEU A 1 576 ? -17.489 -13.497 14.419 1.00 93.50 576 LEU A N 1
ATOM 4561 C CA . LEU A 1 576 ? -18.374 -13.725 13.269 1.00 93.50 576 LEU A CA 1
ATOM 4562 C C . LEU A 1 576 ? -18.581 -15.225 13.007 1.00 93.50 576 LEU A C 1
ATOM 4564 O O . LEU A 1 576 ? -19.705 -15.654 12.759 1.00 93.50 576 LEU A O 1
ATOM 4568 N N . SER A 1 577 ? -17.516 -16.023 13.117 1.00 89.88 577 SER A N 1
ATOM 4569 C CA . SER A 1 577 ? -17.580 -17.480 12.937 1.00 89.88 577 SER A CA 1
ATOM 4570 C C . SER A 1 577 ? -18.463 -18.152 13.991 1.00 89.88 577 SER A C 1
ATOM 4572 O O . SER A 1 577 ? -19.263 -19.031 13.669 1.00 89.88 577 SER A O 1
ATOM 4574 N N . GLN A 1 578 ? -18.343 -17.728 15.254 1.00 89.75 578 GLN A N 1
ATOM 4575 C CA . GLN A 1 578 ? -19.177 -18.213 16.357 1.00 89.75 578 GLN A CA 1
ATOM 4576 C C . GLN A 1 578 ? -20.653 -17.835 16.169 1.00 89.75 578 GLN A C 1
ATOM 4578 O O . GLN A 1 578 ? -21.532 -18.610 16.542 1.00 89.75 578 GLN A O 1
ATOM 4583 N N . ASP A 1 579 ? -20.933 -16.700 15.525 1.00 88.06 579 ASP A N 1
ATOM 4584 C CA . ASP A 1 579 ? -22.293 -16.246 15.212 1.00 88.06 579 ASP A CA 1
ATOM 4585 C C . ASP A 1 579 ? -22.822 -16.774 13.864 1.00 88.06 579 ASP A C 1
ATOM 4587 O O . ASP A 1 579 ? -23.671 -16.168 13.213 1.00 88.06 579 ASP A O 1
ATOM 4591 N N . SER A 1 580 ? -22.333 -17.946 13.445 1.00 85.62 580 SER A N 1
ATOM 4592 C CA . SER A 1 580 ? -22.785 -18.676 12.252 1.00 85.62 580 SER A CA 1
ATOM 4593 C C . SER A 1 580 ? -22.562 -17.962 10.913 1.00 85.62 580 SER A C 1
ATOM 4595 O O . SER A 1 580 ? -23.166 -18.357 9.912 1.00 85.62 580 SER A O 1
ATOM 4597 N N . VAL A 1 581 ? -21.679 -16.957 10.845 1.00 85.19 581 VAL A N 1
ATOM 4598 C CA . VAL A 1 581 ? -21.195 -16.442 9.556 1.00 85.19 581 VAL A CA 1
ATOM 4599 C C . VAL A 1 581 ? -20.229 -17.477 8.969 1.00 85.19 581 VAL A C 1
ATOM 4601 O O . VAL A 1 581 ? -19.228 -17.799 9.610 1.00 85.19 581 VAL A O 1
ATOM 4604 N N . PRO A 1 582 ? -20.494 -18.027 7.771 1.00 81.88 582 PRO A N 1
ATOM 4605 C CA . PRO A 1 582 ? -19.628 -19.045 7.185 1.00 81.88 582 PRO A CA 1
ATOM 4606 C C . PRO A 1 582 ? -18.204 -18.529 6.930 1.00 81.88 582 PRO A C 1
ATOM 4608 O O . PRO A 1 582 ? -18.024 -17.430 6.409 1.00 81.88 582 PRO A O 1
ATOM 4611 N N . GLU A 1 583 ? -17.181 -19.335 7.228 1.00 77.69 583 GLU A N 1
ATOM 4612 C CA . GLU A 1 583 ? -15.778 -18.924 7.032 1.00 77.69 583 GLU A CA 1
ATOM 4613 C C . GLU A 1 583 ? -15.455 -18.638 5.555 1.00 77.69 583 GLU A C 1
ATOM 4615 O O . GLU A 1 583 ? -14.618 -17.791 5.259 1.00 77.69 583 GLU A O 1
ATOM 4620 N N . ASP A 1 584 ? -16.152 -19.276 4.608 1.00 73.50 584 ASP A N 1
ATOM 4621 C CA . ASP A 1 584 ? -15.982 -19.003 3.178 1.00 73.50 584 ASP A CA 1
ATOM 4622 C C . ASP A 1 584 ? -16.518 -17.629 2.755 1.00 73.50 584 ASP A C 1
ATOM 4624 O O . ASP A 1 584 ? -16.070 -17.111 1.734 1.00 73.50 584 ASP A O 1
ATOM 4628 N N . VAL A 1 585 ? -17.397 -16.998 3.544 1.00 79.19 585 VAL A N 1
ATOM 4629 C CA . VAL A 1 585 ? -17.811 -15.593 3.371 1.00 79.19 585 VAL A CA 1
ATOM 4630 C C . VAL A 1 585 ? -16.686 -14.642 3.798 1.00 79.19 585 VAL A C 1
ATOM 4632 O O . VAL A 1 585 ? -16.461 -13.610 3.151 1.00 79.19 585 VAL A O 1
ATOM 4635 N N . ILE A 1 586 ? -15.950 -14.981 4.863 1.00 79.12 586 ILE A N 1
ATOM 4636 C CA . ILE A 1 586 ? -14.871 -14.152 5.412 1.00 79.12 586 ILE A CA 1
ATOM 4637 C C . ILE A 1 586 ? -13.582 -14.347 4.604 1.00 79.12 586 ILE A C 1
ATOM 4639 O O . ILE A 1 586 ? -12.829 -15.301 4.760 1.00 79.12 586 ILE A O 1
ATOM 4643 N N . GLY A 1 587 ? -13.257 -13.357 3.786 1.00 67.25 587 GLY A N 1
ATOM 4644 C CA . GLY A 1 587 ? -12.154 -13.364 2.827 1.00 67.25 587 GLY A CA 1
ATOM 4645 C C . GLY A 1 587 ? -12.644 -13.281 1.385 1.00 67.25 587 GLY A C 1
ATOM 4646 O O . GLY A 1 587 ? -11.851 -12.964 0.503 1.00 67.25 587 GLY A O 1
ATOM 4647 N N . THR A 1 588 ? -13.942 -13.499 1.152 1.00 68.94 588 THR A N 1
ATOM 4648 C CA . THR A 1 588 ? -14.550 -13.428 -0.178 1.00 68.94 588 THR A CA 1
ATOM 4649 C C . THR A 1 588 ? -15.481 -12.212 -0.276 1.00 68.94 588 THR A C 1
ATOM 4651 O O . THR A 1 588 ? -15.093 -11.185 -0.847 1.00 68.94 588 THR A O 1
ATOM 4654 N N . SER A 1 589 ? -16.658 -12.277 0.348 1.00 75.88 589 SER A N 1
ATOM 4655 C CA . SER A 1 589 ? -17.628 -11.178 0.432 1.00 75.88 589 SER A CA 1
ATOM 4656 C C . SER A 1 589 ? -17.333 -10.217 1.581 1.00 75.88 589 SER A C 1
ATOM 4658 O O . SER A 1 589 ? -17.631 -9.034 1.472 1.00 75.88 589 SER A O 1
ATOM 4660 N N . VAL A 1 590 ? -16.712 -10.683 2.665 1.00 86.81 590 VAL A N 1
ATOM 4661 C CA . VAL A 1 590 ? -16.334 -9.833 3.803 1.00 86.81 590 VAL A CA 1
ATOM 4662 C C . VAL A 1 590 ? -14.825 -9.812 3.939 1.00 86.81 590 VAL A C 1
ATOM 4664 O O . VAL A 1 590 ? -14.205 -10.842 4.181 1.00 86.81 590 VAL A O 1
ATOM 4667 N N . VAL A 1 591 ? -14.212 -8.640 3.818 1.00 87.75 591 VAL A N 1
ATOM 4668 C CA . VAL A 1 591 ? -12.763 -8.479 3.934 1.00 87.75 591 VAL A CA 1
ATOM 4669 C C . VAL A 1 591 ? -12.446 -7.723 5.211 1.00 87.75 591 VAL A C 1
ATOM 4671 O O . VAL A 1 591 ? -12.768 -6.546 5.354 1.00 87.75 591 VAL A O 1
ATOM 4674 N N . LEU A 1 592 ? -11.790 -8.404 6.147 1.00 91.94 592 LEU A N 1
ATOM 4675 C CA . LEU A 1 592 ? -11.328 -7.794 7.387 1.00 91.94 592 LEU A CA 1
ATOM 4676 C C . LEU A 1 592 ? -9.970 -7.125 7.152 1.00 91.94 592 LEU A C 1
ATOM 4678 O O . LEU A 1 592 ? -9.006 -7.763 6.723 1.00 91.94 592 LEU A O 1
ATOM 4682 N N . LEU A 1 593 ? -9.903 -5.827 7.423 1.00 92.94 593 LEU A N 1
ATOM 4683 C CA . LEU A 1 593 ? -8.786 -4.955 7.081 1.00 92.94 593 LEU A CA 1
ATOM 4684 C C . LEU A 1 593 ? -8.145 -4.395 8.345 1.00 92.94 593 LEU A C 1
ATOM 4686 O O . LEU A 1 593 ? -8.822 -4.132 9.332 1.00 92.94 593 LEU A O 1
ATOM 4690 N N . ASN A 1 594 ? -6.841 -4.154 8.300 1.00 90.00 594 ASN A N 1
ATOM 4691 C CA . ASN A 1 594 ? -6.125 -3.401 9.322 1.00 90.00 594 ASN A CA 1
ATOM 4692 C C . ASN A 1 594 ? -5.378 -2.216 8.714 1.00 90.00 594 ASN A C 1
ATOM 4694 O O . ASN A 1 594 ? -5.473 -1.969 7.516 1.00 90.00 594 ASN A O 1
ATOM 4698 N N . SER A 1 595 ? -4.648 -1.466 9.541 1.00 87.50 595 SER A N 1
ATOM 4699 C CA . SER A 1 595 ? -3.911 -0.277 9.095 1.00 87.50 595 SER A CA 1
ATOM 4700 C C . SER A 1 595 ? -2.885 -0.552 7.991 1.00 87.50 595 SER A C 1
ATOM 4702 O O . SER A 1 595 ? -2.646 0.328 7.168 1.00 87.50 595 SER A O 1
ATOM 4704 N N . ASP A 1 5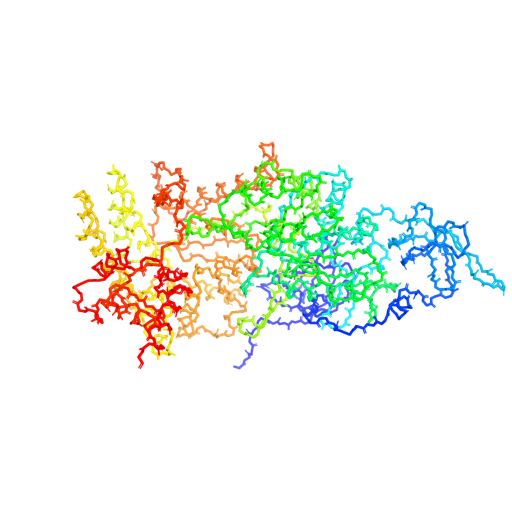96 ? -2.334 -1.765 7.917 1.00 83.44 596 ASP A N 1
ATOM 4705 C CA . ASP A 1 596 ? -1.412 -2.154 6.855 1.00 83.44 596 ASP A CA 1
ATOM 4706 C C . ASP A 1 596 ? -2.154 -2.685 5.616 1.00 83.44 596 ASP A C 1
ATOM 4708 O O . ASP A 1 596 ? -1.808 -2.289 4.502 1.00 83.44 596 ASP A O 1
ATOM 4712 N N . SER A 1 597 ? -3.160 -3.557 5.791 1.00 84.94 597 SER A N 1
ATOM 4713 C CA . SER A 1 597 ? -3.857 -4.223 4.675 1.00 84.94 597 SER A CA 1
ATOM 4714 C C . SER A 1 597 ? -4.909 -3.358 3.984 1.00 84.94 597 SER A C 1
ATOM 4716 O O . SER A 1 597 ? -5.222 -3.601 2.823 1.00 84.94 597 SER A O 1
ATOM 4718 N N . ILE A 1 598 ? -5.426 -2.317 4.645 1.00 88.88 598 ILE A N 1
ATOM 4719 C CA . ILE A 1 598 ? -6.383 -1.390 4.026 1.00 88.88 598 ILE A CA 1
ATOM 4720 C C . ILE A 1 598 ? -5.779 -0.626 2.849 1.00 88.88 598 ILE A C 1
ATOM 4722 O O . ILE A 1 598 ? -6.499 -0.330 1.909 1.00 88.88 598 ILE A O 1
ATOM 4726 N N . ARG A 1 599 ? -4.467 -0.352 2.866 1.00 85.31 599 ARG A N 1
ATOM 4727 C CA . ARG A 1 599 ? -3.765 0.362 1.782 1.00 85.31 599 ARG A CA 1
ATOM 4728 C C . ARG A 1 599 ? -3.904 -0.347 0.443 1.00 85.31 599 ARG A C 1
ATOM 4730 O O . ARG A 1 599 ? -3.922 0.292 -0.600 1.00 85.31 599 ARG A O 1
ATOM 4737 N N . ASP A 1 600 ? -4.004 -1.670 0.507 1.00 75.38 600 ASP A N 1
ATOM 4738 C CA . ASP A 1 600 ? -4.172 -2.539 -0.642 1.00 75.38 600 ASP A CA 1
ATOM 4739 C C . ASP A 1 600 ? -5.517 -3.272 -0.618 1.00 75.38 600 ASP A C 1
ATOM 4741 O O . ASP A 1 600 ? -5.661 -4.394 -1.100 1.00 75.38 600 ASP A O 1
ATOM 4745 N N . MET A 1 601 ? -6.527 -2.635 -0.023 1.00 80.44 601 MET A N 1
ATOM 4746 C CA . MET A 1 601 ? -7.867 -3.191 0.080 1.00 80.44 601 MET A CA 1
ATOM 4747 C C . MET A 1 601 ? -8.378 -3.613 -1.312 1.00 80.44 601 MET A C 1
ATOM 4749 O O . MET A 1 601 ? -8.233 -2.854 -2.281 1.00 80.44 601 MET A O 1
ATOM 4753 N N . PRO A 1 602 ? -9.021 -4.786 -1.443 1.00 72.81 602 PRO A N 1
ATOM 4754 C CA . PRO A 1 602 ? -9.766 -5.104 -2.644 1.00 72.81 602 PRO A CA 1
ATOM 4755 C C . PRO A 1 602 ? -10.984 -4.195 -2.791 1.00 72.81 602 PRO A C 1
ATOM 4757 O O . PRO A 1 602 ? -11.508 -3.705 -1.797 1.00 72.81 602 PRO A O 1
ATOM 4760 N N . PRO A 1 603 ? -11.487 -3.967 -4.006 1.00 74.75 603 PRO A N 1
ATOM 4761 C CA . PRO A 1 603 ? -12.574 -3.027 -4.215 1.00 74.75 603 PRO A CA 1
ATOM 4762 C C . PRO A 1 603 ? -13.818 -3.513 -3.495 1.00 74.75 603 PRO A C 1
ATOM 4764 O O . PRO A 1 603 ? -14.222 -4.667 -3.648 1.00 74.75 603 PRO A O 1
ATOM 4767 N N . CYS A 1 604 ? -14.375 -2.636 -2.674 1.00 78.56 604 CYS A N 1
ATOM 4768 C CA . CYS A 1 604 ? -15.537 -2.913 -1.852 1.00 78.56 604 CYS A CA 1
ATOM 4769 C C . CYS A 1 604 ? -16.670 -1.976 -2.260 1.00 78.56 604 CYS A C 1
ATOM 4771 O O . CYS A 1 604 ? -16.454 -0.831 -2.664 1.00 78.56 604 CYS A O 1
ATOM 4773 N N . ARG A 1 605 ? -17.910 -2.437 -2.128 1.00 81.75 605 ARG A N 1
ATOM 4774 C CA . ARG A 1 605 ? -19.052 -1.533 -2.259 1.00 81.75 605 ARG A CA 1
ATOM 4775 C C . ARG A 1 605 ? -19.081 -0.597 -1.056 1.00 81.75 605 ARG A C 1
ATOM 4777 O O . ARG A 1 605 ? -19.146 0.619 -1.232 1.00 81.75 605 ARG A O 1
ATOM 4784 N N . HIS A 1 606 ? -18.980 -1.172 0.141 1.00 89.44 606 HIS A N 1
ATOM 4785 C CA . HIS A 1 606 ? -18.955 -0.457 1.411 1.00 89.44 606 HIS A CA 1
ATOM 4786 C C . HIS A 1 606 ? -17.638 -0.717 2.154 1.00 89.44 606 HIS A C 1
ATOM 4788 O O . HIS A 1 606 ? -17.125 -1.836 2.151 1.00 89.44 606 HIS A O 1
ATOM 4794 N N . LEU A 1 607 ? -17.119 0.314 2.819 1.00 95.00 607 LEU A N 1
ATOM 4795 C CA . LEU A 1 607 ? -16.026 0.222 3.783 1.00 95.00 607 LEU A CA 1
ATOM 4796 C C . LEU A 1 607 ? -16.547 0.663 5.153 1.00 95.00 607 LEU A C 1
ATOM 4798 O O . LEU A 1 607 ? -16.890 1.829 5.341 1.00 95.00 607 LEU A O 1
ATOM 4802 N N . LEU A 1 608 ? -16.608 -0.273 6.089 1.00 97.62 608 LEU A N 1
ATOM 4803 C CA . LEU A 1 608 ? -17.171 -0.111 7.419 1.00 97.62 608 LEU A CA 1
ATOM 4804 C C . LEU A 1 608 ? -16.081 0.181 8.454 1.00 97.62 608 LEU A C 1
ATOM 4806 O O . LEU A 1 608 ? -15.081 -0.531 8.543 1.00 97.62 608 LEU A O 1
ATOM 4810 N N . PHE A 1 609 ? -16.311 1.193 9.286 1.00 96.81 609 PHE A N 1
ATOM 4811 C CA . PHE A 1 609 ? -15.478 1.539 10.432 1.00 96.81 609 PHE A CA 1
ATOM 4812 C C . PHE A 1 609 ? -16.275 1.369 11.734 1.00 96.81 609 PHE A C 1
ATOM 4814 O O . PHE A 1 609 ? -17.236 2.113 11.957 1.00 96.81 609 PHE A O 1
ATOM 4821 N N . PRO A 1 610 ? -15.863 0.454 12.630 1.00 94.88 610 PRO A N 1
ATOM 4822 C CA . PRO A 1 610 ? -16.347 0.392 14.003 1.00 94.88 610 PRO A CA 1
ATOM 4823 C C . PRO A 1 610 ? -15.822 1.609 14.776 1.00 94.88 610 PRO A C 1
ATOM 4825 O O . PRO A 1 610 ? -14.680 1.637 15.242 1.00 94.88 610 PRO A O 1
ATOM 4828 N N . GLY A 1 611 ? -16.626 2.663 14.859 1.00 91.44 611 GLY A N 1
ATOM 4829 C CA . GLY A 1 611 ? -16.263 3.896 15.546 1.00 91.44 611 GLY A CA 1
ATOM 4830 C C . GLY A 1 611 ? -15.389 4.868 14.733 1.00 91.44 611 GLY A C 1
ATOM 4831 O O . GLY A 1 611 ? -14.694 4.492 13.782 1.00 91.44 611 GLY A O 1
ATOM 4832 N N . PRO A 1 612 ? -15.364 6.152 15.143 1.00 89.81 612 PRO A N 1
ATOM 4833 C CA . PRO A 1 612 ? -14.512 7.174 14.544 1.00 89.81 612 PRO A CA 1
ATOM 4834 C C . PRO A 1 612 ? -13.038 6.905 14.849 1.00 89.81 612 PRO A C 1
ATOM 4836 O O . PRO A 1 612 ? -12.640 6.817 16.009 1.00 89.81 612 PRO A O 1
ATOM 4839 N N . GLN A 1 613 ? -12.209 6.840 13.820 1.00 89.44 613 GLN A N 1
ATOM 4840 C CA . GLN A 1 613 ? -10.759 6.685 13.879 1.00 89.44 613 GLN A CA 1
ATOM 4841 C C . GLN A 1 613 ? -10.021 7.985 14.217 1.00 89.44 613 GLN A C 1
ATOM 4843 O O . GLN A 1 613 ? -10.560 9.089 14.132 1.00 89.44 613 GLN A O 1
ATOM 4848 N N . HIS A 1 614 ? -8.761 7.837 14.626 1.00 84.25 614 HIS A N 1
ATOM 4849 C CA . HIS A 1 614 ? -7.869 8.963 14.883 1.00 84.25 614 HIS A CA 1
ATOM 4850 C C . HIS A 1 614 ? -7.541 9.750 13.599 1.00 84.25 614 HIS A C 1
ATOM 4852 O O . HIS A 1 614 ? -7.565 9.169 12.511 1.00 84.25 614 HIS A O 1
ATOM 4858 N N . PRO A 1 615 ? -7.138 11.033 13.717 1.00 82.44 615 PRO A N 1
ATOM 4859 C CA . PRO A 1 615 ? -6.768 11.862 12.565 1.00 82.44 615 PRO A CA 1
ATOM 4860 C C . PRO A 1 615 ? -5.697 11.235 11.656 1.00 82.44 615 PRO A C 1
ATOM 4862 O O . PRO A 1 615 ? -5.708 11.439 10.447 1.00 82.44 615 PRO A O 1
ATOM 4865 N N . HIS A 1 616 ? -4.793 10.420 12.206 1.00 85.19 616 HIS A N 1
ATOM 4866 C CA . HIS A 1 616 ? -3.732 9.757 11.442 1.00 85.19 616 HIS A CA 1
ATOM 4867 C C . HIS A 1 616 ? -4.224 8.653 10.481 1.00 85.19 616 HIS A C 1
ATOM 4869 O O . HIS A 1 616 ? -3.447 8.196 9.642 1.00 85.19 616 HIS A O 1
ATOM 4875 N N . TYR A 1 617 ? -5.498 8.255 10.586 1.00 89.19 617 TYR A N 1
ATOM 4876 C CA . TYR A 1 617 ? -6.192 7.340 9.672 1.00 89.19 617 TYR A CA 1
ATOM 4877 C C . TYR A 1 617 ? -7.213 8.049 8.771 1.00 89.19 617 TYR A C 1
ATOM 4879 O O . TYR A 1 617 ? -7.945 7.381 8.0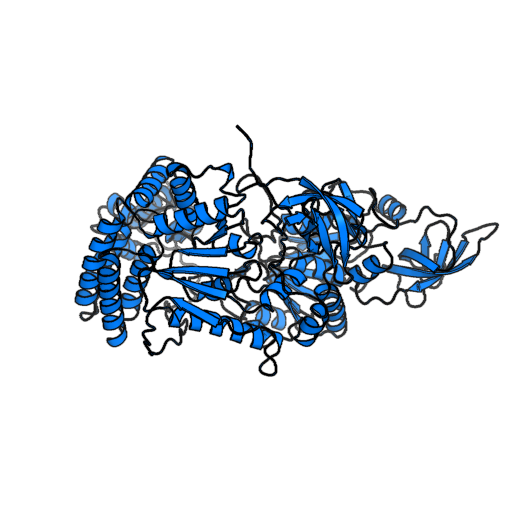47 1.00 89.19 617 TYR A O 1
ATOM 4887 N N . ALA A 1 618 ? -7.289 9.384 8.796 1.00 87.00 618 ALA A N 1
ATOM 4888 C CA . ALA A 1 618 ? -8.334 10.131 8.092 1.00 87.00 618 ALA A CA 1
ATOM 4889 C C . ALA A 1 618 ? -8.384 9.849 6.582 1.00 87.00 618 ALA A C 1
ATOM 4891 O O . ALA A 1 618 ? -9.472 9.788 6.012 1.00 87.00 618 ALA A O 1
ATOM 4892 N N . GLY A 1 619 ? -7.228 9.608 5.951 1.00 89.12 619 GLY A N 1
ATOM 4893 C CA . GLY A 1 619 ? -7.153 9.244 4.535 1.00 89.12 619 GLY A CA 1
ATOM 4894 C C . GLY A 1 619 ? -7.899 7.952 4.189 1.00 89.12 619 GLY A C 1
ATOM 4895 O O . GLY A 1 619 ? -8.404 7.813 3.080 1.00 89.12 619 GLY A O 1
ATOM 4896 N N . PHE A 1 620 ? -8.063 7.028 5.142 1.00 92.69 620 PHE A N 1
ATOM 4897 C CA . PHE A 1 620 ? -8.785 5.777 4.906 1.00 92.69 620 PHE A CA 1
ATOM 4898 C C . PHE A 1 620 ? -10.300 5.958 4.775 1.00 92.69 620 PHE A C 1
ATOM 4900 O O . PHE A 1 620 ? -10.947 5.125 4.146 1.00 92.69 620 PHE A O 1
ATOM 4907 N N . TYR A 1 621 ? -10.882 7.051 5.283 1.00 91.12 621 TYR A N 1
ATOM 4908 C CA . TYR A 1 621 ? -12.297 7.346 5.020 1.00 91.12 621 TYR A CA 1
ATOM 4909 C C . TYR A 1 621 ? -12.575 7.669 3.551 1.00 91.12 621 TYR A C 1
ATOM 4911 O O . TYR A 1 621 ? -13.716 7.584 3.099 1.00 91.12 621 TYR A O 1
ATOM 4919 N N . LEU A 1 622 ? -11.528 8.046 2.821 1.00 89.19 622 LEU A N 1
ATOM 4920 C CA . LEU A 1 622 ? -11.559 8.536 1.450 1.00 89.19 622 LEU A CA 1
ATOM 4921 C C . LEU A 1 622 ? -10.970 7.507 0.480 1.00 89.19 622 LEU A C 1
ATOM 4923 O O . LEU A 1 622 ? -10.518 7.858 -0.606 1.00 89.19 622 LEU A O 1
ATOM 4927 N N . HIS A 1 623 ? -10.937 6.235 0.884 1.00 90.19 623 HIS A N 1
ATOM 4928 C CA . HIS A 1 623 ? -10.279 5.198 0.110 1.00 90.19 623 HIS A CA 1
ATOM 4929 C C . HIS A 1 623 ? -10.904 5.076 -1.302 1.00 90.19 623 HIS A C 1
ATOM 4931 O O . HIS A 1 623 ? -12.108 4.840 -1.419 1.00 90.19 623 HIS A O 1
ATOM 4937 N N . PRO A 1 624 ? -10.123 5.150 -2.398 1.00 83.69 624 PRO A N 1
ATOM 4938 C CA . PRO A 1 624 ? -10.633 5.185 -3.769 1.00 83.69 624 PRO A CA 1
ATOM 4939 C C . PRO A 1 624 ? -11.261 3.866 -4.210 1.00 83.69 624 PRO A C 1
ATOM 4941 O O . PRO A 1 624 ? -12.027 3.810 -5.172 1.00 83.69 624 PRO A O 1
ATOM 4944 N N . ARG A 1 625 ? -10.948 2.792 -3.482 1.00 82.38 625 ARG A N 1
ATOM 4945 C CA . ARG A 1 625 ? -11.473 1.447 -3.720 1.00 82.38 625 ARG A CA 1
ATOM 4946 C C . ARG A 1 625 ? -12.750 1.112 -2.933 1.00 82.38 625 ARG A C 1
ATOM 4948 O O . ARG A 1 625 ? -13.087 -0.059 -2.821 1.00 82.38 625 ARG A O 1
ATOM 4955 N N . THR A 1 626 ? -13.468 2.095 -2.387 1.00 84.81 626 THR A N 1
ATOM 4956 C CA . THR A 1 626 ? -14.833 1.888 -1.851 1.00 84.81 626 THR A CA 1
ATOM 4957 C C . THR A 1 626 ? -15.841 2.813 -2.520 1.00 84.81 626 THR A C 1
ATOM 4959 O O . THR A 1 626 ? -15.437 3.903 -2.893 1.00 84.81 626 THR A O 1
ATOM 4962 N N . LYS A 1 627 ? -17.124 2.449 -2.695 1.00 79.62 627 LYS A N 1
ATOM 4963 C CA . LYS A 1 627 ? -18.176 3.398 -3.155 1.00 79.62 627 LYS A CA 1
ATOM 4964 C C . LYS A 1 627 ? -18.734 4.253 -2.022 1.00 79.62 627 LYS A C 1
ATOM 4966 O O . LYS A 1 627 ? -19.181 5.375 -2.265 1.00 79.62 627 LYS A O 1
ATOM 4971 N N . LYS A 1 628 ? -18.738 3.702 -0.811 1.00 87.06 628 LYS A N 1
ATOM 4972 C CA . LYS A 1 628 ? -19.325 4.304 0.382 1.00 87.06 628 LYS A CA 1
ATOM 4973 C C . LYS A 1 628 ? -18.492 3.934 1.600 1.00 87.06 628 LYS A C 1
ATOM 4975 O O . LYS A 1 628 ? -18.187 2.762 1.814 1.00 87.06 628 LYS A O 1
ATOM 4980 N N . THR A 1 629 ? -18.173 4.919 2.420 1.00 93.94 629 THR A N 1
ATOM 4981 C CA . THR A 1 629 ? -17.589 4.708 3.742 1.00 93.94 629 THR A CA 1
ATOM 4982 C C . THR A 1 629 ? -18.691 4.842 4.783 1.00 93.94 629 THR A C 1
ATOM 4984 O O . THR A 1 629 ? -19.367 5.868 4.836 1.00 93.94 629 THR A O 1
ATOM 4987 N N . VAL A 1 630 ? -18.876 3.812 5.603 1.00 94.25 630 VAL A N 1
ATOM 4988 C CA . VAL A 1 630 ? -19.854 3.776 6.694 1.00 94.25 630 VAL A CA 1
ATOM 4989 C C . VAL A 1 630 ? -19.100 3.780 8.016 1.00 94.25 630 VAL A C 1
ATOM 4991 O O . VAL A 1 630 ? -18.225 2.948 8.240 1.00 94.25 630 VAL A O 1
ATOM 4994 N N . ILE A 1 631 ? -19.422 4.715 8.901 1.00 94.31 631 ILE A N 1
ATOM 4995 C CA . ILE A 1 631 ? -18.809 4.829 10.224 1.00 94.31 631 ILE A CA 1
ATOM 4996 C C . ILE A 1 631 ? -19.901 4.601 11.257 1.00 94.31 631 ILE A C 1
ATOM 4998 O O . ILE A 1 631 ? -20.825 5.401 11.379 1.00 94.31 631 ILE A O 1
ATOM 5002 N N . LEU A 1 632 ? -19.787 3.515 12.013 1.00 93.62 632 LEU A N 1
ATOM 5003 C CA . LEU A 1 632 ? -20.729 3.195 13.077 1.00 93.62 632 LEU A CA 1
ATOM 5004 C C . LEU A 1 632 ? -20.388 4.000 14.334 1.00 93.62 632 LEU A C 1
ATOM 5006 O O . LEU A 1 632 ? -19.215 4.110 14.694 1.00 93.62 632 LEU A O 1
ATOM 5010 N N . SER A 1 633 ? -21.378 4.572 15.020 1.00 90.06 633 SER A N 1
ATOM 5011 C CA . SER A 1 633 ? -21.127 5.395 16.208 1.00 90.06 633 SER A CA 1
ATOM 5012 C C . SER A 1 633 ? -22.249 5.352 17.244 1.00 90.06 633 SER A C 1
ATOM 5014 O O . SER A 1 633 ? -23.419 5.491 16.911 1.00 90.06 633 SER A O 1
ATOM 5016 N N . TYR A 1 634 ? -21.895 5.262 18.527 1.00 86.88 634 TYR A N 1
ATOM 5017 C CA . TYR A 1 634 ? -22.823 5.412 19.654 1.00 86.88 634 TYR A CA 1
ATOM 5018 C C . TYR A 1 634 ? -23.253 6.892 19.833 1.00 86.88 634 TYR A C 1
ATOM 5020 O O . TYR A 1 634 ? -22.705 7.599 20.679 1.00 86.88 634 TYR A O 1
ATOM 5028 N N . ASN A 1 635 ? -24.181 7.356 18.983 1.00 68.81 635 ASN A N 1
ATOM 5029 C CA . ASN A 1 635 ? -24.892 8.652 18.960 1.00 68.81 635 ASN A CA 1
ATOM 5030 C C . ASN A 1 635 ? -24.074 9.961 19.191 1.00 68.81 635 ASN A C 1
ATOM 5032 O O . ASN A 1 635 ? -23.877 10.430 20.312 1.00 68.81 635 ASN A O 1
ATOM 5036 N N . ASP A 1 636 ? -23.674 10.553 18.056 1.00 62.59 636 ASP A N 1
ATOM 5037 C CA . ASP A 1 636 ? -23.627 11.967 17.602 1.00 62.59 636 ASP A CA 1
ATOM 5038 C C . ASP A 1 636 ? -23.104 13.137 18.481 1.00 62.59 636 ASP A C 1
ATOM 5040 O O . ASP A 1 636 ? -23.856 13.983 18.958 1.00 62.59 636 ASP A O 1
ATOM 5044 N N . GLN A 1 637 ? -21.774 13.282 18.573 1.00 56.38 637 GLN A N 1
ATOM 5045 C CA . GLN A 1 637 ? -21.104 14.594 18.766 1.00 56.38 637 GLN A CA 1
ATOM 5046 C C . GLN A 1 637 ? -19.795 14.744 17.957 1.00 56.38 637 GLN A C 1
ATOM 5048 O O . GLN A 1 637 ? -19.020 15.669 18.185 1.00 56.38 637 GLN A O 1
ATOM 5053 N N . ARG A 1 638 ? -19.481 13.810 17.045 1.00 60.97 638 ARG A N 1
ATOM 5054 C CA . ARG A 1 638 ? -18.172 13.759 16.350 1.00 60.97 638 ARG A CA 1
ATOM 5055 C C . ARG A 1 638 ? -18.267 13.629 14.825 1.00 60.97 638 ARG A C 1
ATOM 5057 O O . ARG A 1 638 ? -17.244 13.425 14.174 1.00 60.97 638 ARG A O 1
ATOM 5064 N N . THR A 1 639 ? -19.460 13.793 14.252 1.00 64.88 639 THR A N 1
ATOM 5065 C CA . THR A 1 639 ? -19.681 13.941 12.801 1.00 64.88 639 THR A CA 1
ATOM 5066 C C . THR A 1 639 ? -18.825 15.078 12.236 1.00 64.88 639 THR A C 1
ATOM 5068 O O . THR A 1 639 ? -18.041 14.849 11.314 1.00 64.88 639 THR A O 1
ATOM 5071 N N . GLY A 1 640 ? -18.833 16.245 12.890 1.00 71.06 640 GLY A N 1
ATOM 5072 C CA . GLY A 1 640 ? -17.974 17.378 12.518 1.00 71.06 640 GLY A CA 1
ATOM 5073 C C . GLY A 1 640 ? -16.469 17.080 12.591 1.00 71.06 640 GLY A C 1
ATOM 5074 O O . GLY A 1 640 ? -15.706 17.539 11.744 1.00 71.06 640 GLY A O 1
ATOM 5075 N N . THR A 1 641 ? -16.013 16.261 13.547 1.00 80.44 641 THR A N 1
ATOM 5076 C CA . THR A 1 641 ? -14.592 15.880 13.669 1.00 80.44 641 THR A CA 1
ATOM 5077 C C . THR A 1 641 ? -14.140 14.968 12.525 1.00 80.44 641 THR A C 1
ATOM 5079 O O . THR A 1 641 ? -13.053 15.157 11.980 1.00 80.44 641 THR A O 1
ATOM 5082 N N . ILE A 1 642 ? -14.966 13.989 12.133 1.00 86.75 642 ILE A N 1
ATOM 5083 C CA . ILE A 1 642 ? -14.685 13.112 10.982 1.00 86.75 642 ILE A CA 1
ATOM 5084 C C . ILE A 1 642 ? -14.583 13.954 9.710 1.00 86.75 642 ILE A C 1
ATOM 5086 O O . ILE A 1 642 ? -13.602 13.845 8.973 1.00 86.75 642 ILE A O 1
ATOM 5090 N N . GLU A 1 643 ? -15.576 14.816 9.482 1.00 85.38 643 GLU A N 1
ATOM 5091 C CA . GLU A 1 643 ? -15.628 15.695 8.317 1.00 85.38 643 GLU A CA 1
ATOM 5092 C C . GLU A 1 643 ? -14.410 16.618 8.256 1.00 85.38 643 GLU A C 1
ATOM 5094 O O . GLU A 1 643 ? -13.746 16.708 7.223 1.00 85.38 643 GLU A O 1
ATOM 5099 N N . LYS A 1 644 ? -14.062 17.251 9.381 1.00 87.19 644 LYS A N 1
ATOM 5100 C CA . LYS A 1 644 ? -12.884 18.110 9.510 1.00 87.19 644 LYS A CA 1
ATOM 5101 C C . LYS A 1 644 ? -11.603 17.368 9.141 1.00 87.19 644 LYS A C 1
ATOM 5103 O O . LYS A 1 644 ? -10.835 17.876 8.327 1.00 87.19 644 LYS A O 1
ATOM 5108 N N . HIS A 1 645 ? -11.370 16.176 9.692 1.00 88.50 645 HIS A N 1
ATOM 5109 C CA . HIS A 1 645 ? -10.167 15.397 9.388 1.00 88.50 645 HIS A CA 1
ATOM 5110 C C . HIS A 1 645 ? -10.112 14.957 7.918 1.00 88.50 645 HIS A C 1
ATOM 5112 O O . HIS A 1 645 ? -9.053 15.036 7.295 1.00 88.50 645 HIS A O 1
ATOM 5118 N N . ALA A 1 646 ? -11.242 14.536 7.344 1.00 89.56 646 ALA A N 1
ATOM 5119 C CA . ALA A 1 646 ? -11.323 14.156 5.936 1.00 89.56 646 ALA A CA 1
ATOM 5120 C C . ALA A 1 646 ? -11.060 15.359 5.006 1.00 89.56 646 ALA A C 1
ATOM 5122 O O . ALA A 1 646 ? -10.258 15.262 4.077 1.00 89.56 646 ALA A O 1
ATOM 5123 N N . LYS A 1 647 ? -11.653 16.524 5.298 1.00 89.25 647 LYS A N 1
ATOM 5124 C CA . LYS A 1 647 ? -11.400 17.782 4.572 1.00 89.25 647 LYS A CA 1
ATOM 5125 C C . LYS A 1 647 ? -9.943 18.229 4.683 1.00 89.25 647 LYS A C 1
ATOM 5127 O O . LYS A 1 647 ? -9.346 18.625 3.687 1.00 89.25 647 LYS A O 1
ATOM 5132 N N . GLN A 1 648 ? -9.346 18.139 5.873 1.00 89.06 648 GLN A N 1
ATOM 5133 C CA . GLN A 1 648 ? -7.926 18.448 6.080 1.00 89.06 648 GLN A CA 1
ATOM 5134 C C . GLN A 1 648 ? -7.014 17.552 5.237 1.00 89.06 648 GLN A C 1
ATOM 5136 O O . GLN A 1 648 ? -6.054 18.051 4.653 1.00 89.06 648 GLN A O 1
ATOM 5141 N N . TYR A 1 649 ? -7.330 16.259 5.137 1.00 89.62 649 TYR A N 1
ATOM 5142 C CA . TYR A 1 649 ? -6.582 15.330 4.296 1.00 89.62 649 TYR A CA 1
ATOM 5143 C C . TYR A 1 649 ? -6.674 15.700 2.806 1.00 89.62 649 TYR A C 1
ATOM 5145 O O . TYR A 1 649 ? -5.640 15.846 2.161 1.00 89.62 649 TYR A O 1
ATOM 5153 N N . ILE A 1 650 ? -7.877 15.943 2.264 1.00 88.94 650 ILE A N 1
ATOM 5154 C CA . ILE A 1 650 ? -8.041 16.360 0.855 1.00 88.94 650 ILE A CA 1
ATOM 5155 C C . ILE A 1 650 ? -7.347 17.695 0.566 1.00 88.94 650 ILE A C 1
ATOM 5157 O O . ILE A 1 650 ? -6.698 17.831 -0.469 1.00 88.94 650 ILE A O 1
ATOM 5161 N N . ASN A 1 651 ? -7.422 18.664 1.482 1.00 88.00 651 ASN A N 1
ATOM 5162 C CA . ASN A 1 651 ? -6.696 19.927 1.342 1.00 88.00 651 ASN A CA 1
ATOM 5163 C C . ASN A 1 651 ? -5.187 19.699 1.189 1.00 88.00 651 ASN A C 1
ATOM 5165 O O . ASN A 1 651 ? -4.575 20.279 0.296 1.00 88.00 651 ASN A O 1
ATOM 5169 N N . GLN A 1 652 ? -4.595 18.830 2.013 1.00 86.31 652 GLN A N 1
ATOM 5170 C CA . GLN A 1 652 ? -3.177 18.477 1.898 1.00 86.31 652 GLN A CA 1
ATOM 5171 C C . GLN A 1 652 ? -2.864 17.820 0.548 1.00 86.31 652 GLN A C 1
ATOM 5173 O O . GLN A 1 652 ? -1.883 18.193 -0.091 1.00 86.31 652 GLN A O 1
ATOM 5178 N N . LEU A 1 653 ? -3.716 16.903 0.075 1.00 86.69 653 LEU A N 1
ATOM 5179 C CA . LEU A 1 653 ? -3.530 16.268 -1.235 1.00 86.69 653 LEU A CA 1
ATOM 5180 C C . LEU A 1 653 ? -3.576 17.272 -2.391 1.00 86.69 653 LEU A C 1
ATOM 5182 O O . LEU A 1 653 ? -2.728 17.217 -3.283 1.00 86.69 653 LEU A O 1
ATOM 5186 N N . ASN A 1 654 ? -4.538 18.196 -2.371 1.00 86.81 654 ASN A N 1
ATOM 5187 C CA . ASN A 1 654 ? -4.667 19.238 -3.390 1.00 86.81 654 ASN A CA 1
ATOM 5188 C C . ASN A 1 654 ? -3.448 20.176 -3.384 1.00 86.81 654 ASN A C 1
ATOM 5190 O O . ASN A 1 654 ? -2.888 20.439 -4.447 1.00 86.81 654 ASN A O 1
ATOM 5194 N N . ILE A 1 655 ? -2.973 20.589 -2.200 1.00 85.50 655 ILE A N 1
ATOM 5195 C CA . ILE A 1 655 ? -1.757 21.408 -2.059 1.00 85.50 655 ILE A CA 1
ATOM 5196 C C . ILE A 1 655 ? -0.538 20.694 -2.657 1.00 85.50 655 ILE A C 1
ATOM 5198 O O . ILE A 1 655 ? 0.211 21.301 -3.415 1.00 85.50 655 ILE A O 1
ATOM 5202 N N . MET A 1 656 ? -0.347 19.406 -2.373 1.00 84.06 656 MET A N 1
ATOM 5203 C CA . MET A 1 656 ? 0.807 18.653 -2.882 1.00 84.06 656 MET A CA 1
ATOM 5204 C C . MET A 1 656 ? 0.755 18.400 -4.395 1.00 84.06 656 MET A C 1
ATOM 5206 O O . MET A 1 656 ? 1.795 18.279 -5.030 1.00 84.06 656 MET A O 1
ATOM 5210 N N . THR A 1 657 ? -0.443 18.301 -4.975 1.00 80.00 657 THR A N 1
ATOM 5211 C CA . THR A 1 657 ? -0.631 17.923 -6.388 1.00 80.00 657 THR A CA 1
ATOM 5212 C C . THR A 1 657 ? -0.645 19.129 -7.330 1.00 80.00 657 THR A C 1
ATOM 5214 O O . THR A 1 657 ? -0.206 19.040 -8.476 1.00 80.00 657 THR A O 1
ATOM 5217 N N . SER A 1 658 ? -1.173 20.264 -6.874 1.00 75.19 658 SER A N 1
ATOM 5218 C CA . SER A 1 658 ? -1.392 21.452 -7.711 1.00 75.19 658 SER A CA 1
ATOM 5219 C C . SER A 1 658 ? -1.072 22.774 -7.018 1.00 75.19 658 SER A C 1
ATOM 5221 O O . SER A 1 658 ? -1.399 23.846 -7.537 1.00 75.19 658 SER A O 1
ATOM 5223 N N . GLY A 1 659 ? -0.457 22.731 -5.836 1.00 71.81 659 GLY A N 1
ATOM 5224 C CA . GLY A 1 659 ? -0.337 23.908 -4.985 1.00 71.81 659 GLY A CA 1
ATOM 5225 C C . GLY A 1 659 ? -1.714 24.446 -4.585 1.00 71.81 659 GLY A C 1
ATOM 5226 O O . GLY A 1 659 ? -2.703 23.719 -4.525 1.00 71.81 659 GLY A O 1
ATOM 5227 N N . ALA A 1 660 ? -1.796 25.754 -4.346 1.00 62.06 660 ALA A N 1
ATOM 5228 C CA . ALA A 1 660 ? -3.053 26.432 -4.015 1.00 62.06 660 ALA A CA 1
ATOM 5229 C C . ALA A 1 660 ? -3.904 26.818 -5.246 1.00 62.06 660 ALA A C 1
ATOM 5231 O O . ALA A 1 660 ? -4.962 27.424 -5.086 1.00 62.06 660 ALA A O 1
ATOM 5232 N N . ALA A 1 661 ? -3.435 26.534 -6.467 1.00 65.00 661 ALA A N 1
ATOM 5233 C CA . ALA A 1 661 ? -4.037 27.054 -7.696 1.00 65.00 661 ALA A CA 1
ATOM 5234 C C . ALA A 1 661 ? -5.236 26.229 -8.187 1.00 65.00 661 ALA A C 1
ATOM 5236 O O . ALA A 1 661 ? -6.173 26.784 -8.758 1.00 65.00 661 ALA A O 1
ATOM 5237 N N . GLU A 1 662 ? -5.218 24.914 -7.961 1.00 75.62 662 GLU A N 1
ATOM 5238 C CA . GLU A 1 662 ? -6.291 24.005 -8.362 1.00 75.62 662 GLU A CA 1
ATOM 5239 C C . GLU A 1 662 ? -6.640 23.022 -7.235 1.00 75.62 662 GLU A C 1
ATOM 5241 O O . GLU A 1 662 ? -5.878 22.818 -6.293 1.00 75.62 662 GLU A O 1
ATOM 5246 N N . SER A 1 663 ? -7.825 22.419 -7.319 1.00 79.00 663 SER A N 1
ATOM 5247 C CA . SER A 1 663 ? -8.293 21.381 -6.394 1.00 79.00 663 SER A CA 1
ATOM 5248 C C . SER A 1 663 ? -8.806 20.187 -7.198 1.00 79.00 663 SER A C 1
ATOM 5250 O O . SER A 1 663 ? -10.012 20.087 -7.429 1.00 79.00 663 SER A O 1
ATOM 5252 N N . PRO A 1 664 ? -7.903 19.329 -7.713 1.00 79.12 664 PRO A N 1
ATOM 5253 C CA . PRO A 1 664 ? -8.285 18.192 -8.546 1.00 79.12 664 PRO A CA 1
ATOM 5254 C C . PRO A 1 664 ? -9.133 17.166 -7.787 1.00 79.12 664 PRO A C 1
ATOM 5256 O O . PRO A 1 664 ? -9.994 16.537 -8.396 1.00 79.12 664 PRO A O 1
ATOM 5259 N N . TYR A 1 665 ? -8.926 17.011 -6.475 1.00 85.06 665 TYR A N 1
ATOM 5260 C CA . TYR A 1 665 ? -9.694 16.079 -5.657 1.00 85.06 665 TYR A CA 1
ATOM 5261 C C . TYR A 1 665 ? -10.889 16.778 -4.988 1.00 85.06 665 TYR A C 1
ATOM 5263 O O . TYR A 1 665 ? -10.704 17.816 -4.334 1.00 85.06 665 TYR A O 1
ATOM 5271 N N . PRO A 1 666 ? -12.108 16.221 -5.119 1.00 83.50 666 PRO A N 1
ATOM 5272 C CA . PRO A 1 666 ? -13.319 16.797 -4.552 1.00 83.50 666 PRO A CA 1
ATOM 5273 C C . PRO A 1 666 ? -13.322 16.747 -3.020 1.00 83.50 666 PRO A C 1
ATOM 5275 O O . PRO A 1 666 ? -12.850 15.793 -2.400 1.00 83.50 666 PRO A O 1
ATOM 5278 N N . MET A 1 667 ? -13.908 17.774 -2.401 1.00 85.44 667 MET A N 1
ATOM 5279 C CA . MET A 1 667 ? -14.141 17.780 -0.957 1.00 85.44 667 MET A CA 1
ATOM 5280 C C . MET A 1 667 ? -15.200 16.735 -0.581 1.00 85.44 667 MET A C 1
ATOM 5282 O O . MET A 1 667 ? -16.193 16.600 -1.295 1.00 85.44 667 MET A O 1
ATOM 5286 N N . PRO A 1 668 ? -15.036 16.020 0.544 1.00 82.38 668 PRO A N 1
ATOM 5287 C CA . PRO A 1 668 ? -16.044 15.082 1.011 1.00 82.38 668 PRO A CA 1
ATOM 5288 C C . PRO A 1 668 ? -17.294 15.820 1.499 1.00 82.38 668 PRO A C 1
ATOM 5290 O O . PRO A 1 668 ? -17.190 16.809 2.231 1.00 82.38 668 PRO A O 1
ATOM 5293 N N . ALA A 1 669 ? -18.464 15.286 1.151 1.00 71.12 669 ALA A N 1
ATOM 5294 C CA . ALA A 1 669 ? -19.737 15.632 1.773 1.00 71.12 669 ALA A CA 1
ATOM 5295 C C . ALA A 1 669 ? -20.078 14.577 2.839 1.00 71.12 669 ALA A C 1
ATOM 5297 O O . ALA A 1 669 ? -19.995 13.372 2.580 1.00 71.12 669 ALA A O 1
ATOM 5298 N N . LEU A 1 670 ? -20.434 15.019 4.048 1.00 74.00 670 LEU A N 1
ATOM 5299 C CA . LEU A 1 670 ? -20.833 14.126 5.135 1.00 74.00 670 LEU A CA 1
ATOM 5300 C C . LEU A 1 670 ? -22.361 14.089 5.236 1.00 74.00 670 LEU A C 1
ATOM 5302 O O . LEU A 1 670 ? -22.990 15.119 5.468 1.00 74.00 670 LEU A O 1
ATOM 5306 N N . ASN A 1 671 ? -22.955 12.902 5.110 1.00 70.12 671 ASN A N 1
ATOM 5307 C CA . ASN A 1 671 ? -24.378 12.707 5.381 1.00 70.12 671 ASN A CA 1
ATOM 5308 C C . ASN A 1 671 ? -24.527 12.136 6.797 1.00 70.12 671 ASN A C 1
ATOM 5310 O O . ASN A 1 671 ? -24.230 10.964 7.035 1.00 70.12 671 ASN A O 1
ATOM 5314 N N . ALA A 1 672 ? -24.957 12.971 7.744 1.00 56.44 672 ALA A N 1
ATOM 5315 C CA . ALA A 1 672 ? -25.315 12.536 9.090 1.00 56.44 672 ALA A CA 1
ATOM 5316 C C . ALA A 1 672 ? -26.816 12.217 9.154 1.00 56.44 672 ALA A C 1
ATOM 5318 O O . ALA A 1 672 ? -27.645 13.034 8.754 1.00 56.44 672 ALA A O 1
ATOM 5319 N N . GLN A 1 673 ? -27.179 11.044 9.675 1.00 49.09 673 GLN A N 1
ATOM 5320 C CA . GLN A 1 673 ? -28.553 10.752 10.087 1.00 49.09 673 GLN A CA 1
ATOM 5321 C C . GLN A 1 673 ? -28.690 11.090 11.581 1.00 49.09 673 GLN A C 1
ATOM 5323 O O . GLN A 1 673 ? -28.468 10.234 12.431 1.00 49.09 673 GLN A O 1
ATOM 5328 N N . GLY A 1 674 ? -28.994 12.351 11.910 1.00 39.31 674 GLY A N 1
ATOM 5329 C CA . GLY A 1 674 ? -29.140 12.811 13.300 1.00 39.31 674 GLY A CA 1
ATOM 5330 C C . GLY A 1 674 ? -29.009 14.334 13.467 1.00 39.31 674 GLY A C 1
ATOM 5331 O O . GLY A 1 674 ? -28.544 15.008 12.545 1.00 39.31 674 GLY A O 1
ATOM 5332 N N . PRO A 1 675 ? -29.469 14.919 14.594 1.00 27.50 675 PRO A N 1
ATOM 5333 C CA . PRO A 1 675 ? -29.343 16.352 14.845 1.00 27.50 675 PRO A CA 1
ATOM 5334 C C . PRO A 1 675 ? -27.874 16.745 15.057 1.00 27.50 675 PRO A C 1
ATOM 5336 O O . PRO A 1 675 ? -27.249 16.377 16.050 1.00 27.50 675 PRO A O 1
ATOM 5339 N N . VAL A 1 676 ? -27.355 17.547 14.125 1.00 32.72 676 VAL A N 1
ATOM 5340 C CA . VAL A 1 676 ? -25.989 18.085 14.123 1.00 32.72 676 VAL A CA 1
ATOM 5341 C C . VAL A 1 676 ? -25.777 18.991 15.340 1.00 32.72 676 VAL A C 1
ATOM 5343 O O . VAL A 1 676 ? -26.344 20.078 15.426 1.00 32.72 676 VAL A O 1
ATOM 5346 N N . GLY A 1 677 ? -24.954 18.548 16.290 1.00 32.66 677 GLY A N 1
ATOM 5347 C CA . GLY A 1 677 ? -24.450 19.387 17.376 1.00 32.66 677 GLY A CA 1
ATOM 5348 C C . GLY A 1 677 ? -23.090 19.977 17.012 1.00 32.66 677 GLY A C 1
ATOM 5349 O O . GLY A 1 677 ? -22.097 19.252 16.991 1.00 32.66 677 GLY A O 1
ATOM 5350 N N . GLU A 1 678 ? -23.030 21.282 16.743 1.00 26.39 678 GLU A N 1
ATOM 5351 C CA . GLU A 1 678 ? -21.766 22.015 16.622 1.00 26.39 678 GLU A CA 1
ATOM 5352 C C . GLU A 1 678 ? -21.081 22.116 17.992 1.00 26.39 678 GLU A C 1
ATOM 5354 O O . GLU A 1 678 ? -21.589 22.747 18.917 1.00 26.39 678 GLU A O 1
ATOM 5359 N N . LEU A 1 679 ? -19.892 21.528 18.112 1.00 29.98 679 LEU A N 1
ATOM 5360 C CA . LEU A 1 679 ? -18.914 21.903 19.129 1.00 29.98 679 LEU A CA 1
ATOM 5361 C C . LEU A 1 679 ? -17.701 22.484 18.409 1.00 29.98 679 LEU A C 1
ATOM 5363 O O . LEU A 1 679 ? -16.839 21.773 17.895 1.00 29.98 679 LEU A O 1
ATOM 5367 N N . THR A 1 680 ? -17.676 23.812 18.342 1.00 29.77 680 THR A N 1
ATOM 5368 C CA . THR A 1 680 ? -16.516 24.599 17.943 1.00 29.77 680 THR A CA 1
ATOM 5369 C C . THR A 1 680 ? -15.579 24.737 19.138 1.00 29.77 680 THR A C 1
ATOM 5371 O O . THR A 1 680 ? -15.860 25.506 20.054 1.00 29.77 680 THR A O 1
ATOM 5374 N N . SER A 1 681 ? -14.440 24.057 19.121 1.00 31.52 681 SER A N 1
ATOM 5375 C CA . SER A 1 681 ? -13.247 24.545 19.814 1.00 31.52 681 SER A CA 1
ATOM 5376 C C . SER A 1 681 ? -11.984 23.940 19.202 1.00 31.52 681 SER A C 1
ATOM 5378 O O . SER A 1 681 ? -11.981 22.896 18.553 1.00 31.52 681 SER A O 1
ATOM 5380 N N . SER A 1 682 ? -10.926 24.730 19.290 1.00 30.45 682 SER A N 1
ATOM 5381 C CA . SER A 1 682 ? -9.639 24.637 18.615 1.00 30.45 682 SER A CA 1
ATOM 5382 C C . SER A 1 682 ? -8.946 23.273 18.723 1.00 30.45 682 SER A C 1
ATOM 5384 O O . SER A 1 682 ? -8.314 22.978 19.730 1.00 30.45 682 SER A O 1
ATOM 5386 N N . GLU A 1 683 ? -8.929 22.499 17.635 1.00 35.00 683 GLU A N 1
ATOM 5387 C CA . GLU A 1 683 ? -7.889 21.479 17.431 1.00 35.00 683 GLU A CA 1
ATOM 5388 C C . GLU A 1 683 ? -7.017 21.922 16.257 1.00 35.00 683 GLU A C 1
ATOM 5390 O O . GLU A 1 683 ? -7.329 21.669 15.087 1.00 35.00 683 GLU A O 1
ATOM 5395 N N . SER A 1 684 ? -5.931 22.614 16.585 1.00 27.38 684 SER A N 1
ATOM 5396 C CA . SER A 1 684 ? -4.681 22.519 15.844 1.00 27.38 684 SER A CA 1
ATOM 5397 C C . SER A 1 684 ? -3.805 21.547 16.626 1.00 27.38 684 SER A C 1
ATOM 5399 O O . SER A 1 684 ? -3.204 21.925 17.629 1.00 27.38 684 SER A O 1
ATOM 5401 N N . ILE A 1 685 ? -3.776 20.283 16.208 1.00 35.97 685 ILE A N 1
ATOM 5402 C CA . ILE A 1 685 ? -2.858 19.289 16.765 1.00 35.97 685 ILE A CA 1
ATOM 5403 C C . ILE A 1 685 ? -1.451 19.699 16.318 1.00 35.97 685 ILE A C 1
ATOM 5405 O O . ILE A 1 685 ? -1.030 19.390 15.204 1.00 35.97 685 ILE A O 1
ATOM 5409 N N . LYS A 1 686 ? -0.735 20.446 17.161 1.00 27.03 686 LYS A N 1
ATOM 5410 C CA . LYS A 1 686 ? 0.724 20.489 17.091 1.00 27.03 686 LYS A CA 1
ATOM 5411 C C . LYS A 1 686 ? 1.217 19.200 17.734 1.00 27.03 686 LYS A C 1
ATOM 5413 O O . LYS A 1 686 ? 0.937 18.955 18.900 1.00 27.03 686 LYS A O 1
ATOM 5418 N N . GLY A 1 687 ? 1.922 18.379 16.961 1.00 28.30 687 GLY A N 1
ATOM 5419 C CA . GLY A 1 687 ? 2.610 17.171 17.429 1.00 28.30 687 GLY A CA 1
ATOM 5420 C C . GLY A 1 687 ? 3.837 17.474 18.292 1.00 28.30 687 GLY A C 1
ATOM 5421 O O . GLY A 1 687 ? 4.845 16.795 18.170 1.00 28.30 687 GLY A O 1
ATOM 5422 N N . ASP A 1 688 ? 3.773 18.503 19.130 1.00 29.42 688 ASP A N 1
ATOM 5423 C CA . ASP A 1 688 ? 4.837 18.848 20.062 1.00 29.42 688 ASP A CA 1
ATOM 5424 C C . ASP A 1 688 ? 4.439 18.362 21.458 1.00 29.42 688 ASP A C 1
ATOM 5426 O O . ASP A 1 688 ? 3.325 18.624 21.900 1.00 29.42 688 ASP A O 1
ATOM 5430 N N . LEU A 1 689 ? 5.396 17.734 22.154 1.00 26.59 689 LEU A N 1
ATOM 5431 C CA . LEU A 1 689 ? 5.389 17.299 23.565 1.00 26.59 689 LEU A CA 1
ATOM 5432 C C . LEU A 1 689 ? 5.218 15.789 23.831 1.00 26.59 689 LEU A C 1
ATOM 5434 O O . LEU A 1 689 ? 4.420 15.350 24.653 1.00 26.59 689 LEU A O 1
ATOM 5438 N N . LEU A 1 690 ? 6.149 15.009 23.279 1.00 26.19 690 LEU A N 1
ATOM 5439 C CA . LEU A 1 690 ? 6.983 14.125 24.106 1.00 26.19 690 LEU A CA 1
ATOM 5440 C C . LEU A 1 690 ? 8.441 14.596 23.999 1.00 26.19 690 LEU A C 1
ATOM 5442 O O . LEU A 1 690 ? 9.285 13.932 23.405 1.00 26.19 690 LEU A O 1
ATOM 5446 N N . LYS A 1 691 ? 8.746 15.774 24.561 1.00 23.41 691 LYS A N 1
ATOM 5447 C CA . LYS A 1 691 ? 10.137 16.146 24.837 1.00 23.41 691 LYS A CA 1
ATOM 5448 C C . LYS A 1 691 ? 10.603 15.300 26.020 1.00 23.41 691 LYS A C 1
ATOM 5450 O O . LYS A 1 691 ? 10.193 15.542 27.150 1.00 23.41 691 LYS A O 1
ATOM 5455 N N . LYS A 1 692 ? 11.416 14.281 25.752 1.00 27.20 692 LYS A N 1
ATOM 5456 C CA . LYS A 1 692 ? 12.390 13.813 26.738 1.00 27.20 692 LYS A CA 1
ATOM 5457 C C . LYS A 1 692 ? 13.590 14.738 26.618 1.00 27.20 692 LYS A C 1
ATOM 5459 O O . LYS A 1 692 ? 14.106 14.910 25.518 1.00 27.20 692 LYS A O 1
ATOM 5464 N N . ASP A 1 693 ? 13.987 15.335 27.733 1.00 24.08 693 ASP A N 1
ATOM 5465 C CA . ASP A 1 693 ? 15.253 16.045 27.844 1.00 24.08 693 ASP A CA 1
ATOM 5466 C C . ASP A 1 693 ? 16.398 15.086 27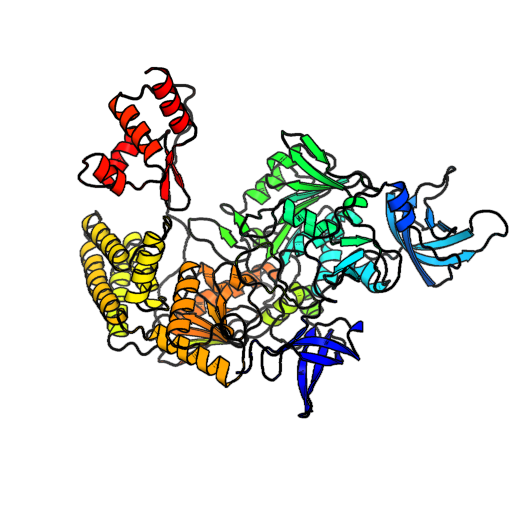.489 1.00 24.08 693 ASP A C 1
ATOM 5468 O O . ASP A 1 693 ? 16.731 14.171 28.243 1.00 24.08 693 ASP A O 1
ATOM 5472 N N . GLU A 1 694 ? 16.976 15.286 26.308 1.00 23.88 694 GLU A N 1
ATOM 5473 C CA . GLU A 1 694 ? 18.295 14.791 25.942 1.00 23.88 694 GLU A CA 1
ATOM 5474 C C . GLU A 1 694 ? 19.248 15.985 25.934 1.00 23.88 694 GLU A C 1
ATOM 5476 O O . GLU A 1 694 ? 19.362 16.726 24.960 1.00 23.88 694 GLU A O 1
ATOM 5481 N N . SER A 1 695 ? 19.951 16.163 27.046 1.00 24.31 695 SER A N 1
ATOM 5482 C CA . SER A 1 695 ? 21.210 16.892 27.075 1.00 24.31 695 SER A CA 1
ATOM 5483 C C . SER A 1 695 ? 22.233 16.042 27.818 1.00 24.31 695 SER A C 1
ATOM 5485 O O . SER A 1 695 ? 22.153 15.908 29.035 1.00 24.31 695 SER A O 1
ATOM 5487 N N . GLU A 1 696 ? 23.139 15.434 27.047 1.00 24.98 696 GLU A N 1
ATOM 5488 C CA . GLU A 1 696 ? 24.605 15.440 27.216 1.00 24.98 696 GLU A CA 1
ATOM 5489 C C . GLU A 1 696 ? 25.258 14.129 26.733 1.00 24.98 696 GLU A C 1
ATOM 5491 O O . GLU A 1 696 ? 24.986 13.034 27.217 1.00 24.98 696 GLU A O 1
ATOM 5496 N N . VAL A 1 697 ? 26.176 14.277 25.775 1.00 25.84 697 VAL A N 1
ATOM 5497 C CA . VAL A 1 697 ? 27.222 13.327 25.352 1.00 25.84 697 VAL A CA 1
ATOM 5498 C C . VAL A 1 697 ? 28.493 14.185 25.181 1.00 25.84 697 VAL A C 1
ATOM 5500 O O . VAL A 1 697 ? 28.328 15.338 24.769 1.00 25.84 697 VAL A O 1
ATOM 5503 N N . PRO A 1 698 ? 29.746 13.717 25.404 1.00 34.28 698 PRO A N 1
ATOM 5504 C CA . PRO A 1 698 ? 30.216 12.370 25.770 1.00 34.28 698 PRO A CA 1
ATOM 5505 C C . PRO A 1 698 ? 31.126 12.328 27.018 1.00 34.28 698 PRO A C 1
ATOM 5507 O O . PRO A 1 698 ? 31.837 13.287 27.319 1.00 34.28 698 PRO A O 1
ATOM 5510 N N . LYS A 1 699 ? 31.262 11.149 27.643 1.00 27.31 699 LYS A N 1
ATOM 5511 C CA . LYS A 1 699 ? 32.539 10.755 28.258 1.00 27.31 699 LYS A CA 1
ATOM 5512 C C . LYS A 1 699 ? 32.945 9.351 27.828 1.00 27.31 699 LYS A C 1
ATOM 5514 O O . LYS A 1 699 ? 32.162 8.412 27.846 1.00 27.31 699 LYS A O 1
ATOM 5519 N N . ASP A 1 700 ? 34.187 9.311 27.382 1.00 27.14 700 ASP A N 1
ATOM 5520 C CA . ASP A 1 700 ? 34.986 8.194 26.910 1.00 27.14 700 ASP A CA 1
ATOM 5521 C C . ASP A 1 700 ? 35.318 7.223 28.063 1.00 27.14 700 ASP A C 1
ATOM 5523 O O . ASP A 1 700 ? 35.541 7.663 29.191 1.00 27.14 700 ASP A O 1
ATOM 5527 N N . ASN A 1 701 ? 35.342 5.922 27.754 1.00 32.41 701 ASN A N 1
ATOM 5528 C CA . ASN A 1 701 ? 35.932 4.808 28.514 1.00 32.41 701 ASN A CA 1
ATOM 5529 C C . ASN A 1 701 ? 36.051 4.965 30.048 1.00 32.41 701 ASN A C 1
ATOM 5531 O O . ASN A 1 701 ? 37.149 5.121 30.588 1.00 32.41 701 ASN A O 1
ATOM 5535 N N . GLN A 1 702 ? 34.944 4.783 30.769 1.00 34.91 702 GLN A N 1
ATOM 5536 C CA . GLN A 1 702 ? 34.991 4.297 32.149 1.00 34.91 702 GLN A CA 1
ATOM 5537 C C . GLN A 1 702 ? 34.378 2.901 32.195 1.00 34.91 702 GLN A C 1
ATOM 5539 O O . GLN A 1 702 ? 33.200 2.715 31.917 1.00 34.91 702 GLN A O 1
ATOM 5544 N N . THR A 1 703 ? 35.189 1.906 32.547 1.00 39.28 703 THR A N 1
ATOM 5545 C CA . THR A 1 703 ? 34.709 0.634 33.090 1.00 39.28 703 THR A CA 1
ATOM 5546 C C . THR A 1 703 ? 33.797 0.943 34.274 1.00 39.28 703 THR A C 1
ATOM 5548 O O . THR A 1 703 ? 34.279 1.342 35.333 1.00 39.28 703 THR A O 1
ATOM 5551 N N . VAL A 1 704 ? 32.483 0.838 34.061 1.00 49.88 704 VAL A N 1
ATOM 5552 C CA . VAL A 1 704 ? 31.468 0.999 35.104 1.00 49.88 704 VAL A CA 1
ATOM 5553 C C . VAL A 1 704 ? 31.637 -0.150 36.090 1.00 49.88 704 VAL A C 1
ATOM 5555 O O . VAL A 1 704 ? 31.392 -1.308 35.755 1.00 49.88 704 VAL A O 1
ATOM 5558 N N . ASP A 1 705 ? 32.098 0.178 37.293 1.00 64.44 705 ASP A N 1
ATOM 5559 C CA . ASP A 1 705 ? 32.259 -0.776 38.385 1.00 64.44 705 ASP A CA 1
ATOM 5560 C C . ASP A 1 705 ? 30.874 -1.025 39.005 1.00 64.44 705 ASP A C 1
ATOM 5562 O O . ASP A 1 705 ? 30.384 -0.254 39.833 1.00 64.44 705 ASP A O 1
ATOM 5566 N N . LEU A 1 706 ? 30.171 -2.043 38.501 1.00 77.81 706 LEU A N 1
ATOM 5567 C CA . LEU A 1 706 ? 28.856 -2.434 39.005 1.00 77.81 706 LEU A CA 1
ATOM 5568 C C . LEU A 1 706 ? 29.000 -3.074 40.390 1.00 77.81 706 LEU A C 1
ATOM 5570 O O . LEU A 1 706 ? 29.861 -3.926 40.613 1.00 77.81 706 LEU A O 1
ATOM 5574 N N . THR A 1 707 ? 28.116 -2.731 41.330 1.00 86.44 707 THR A N 1
ATOM 5575 C CA . THR A 1 707 ? 28.119 -3.418 42.628 1.00 86.44 707 THR A CA 1
ATOM 5576 C C . THR A 1 707 ? 27.716 -4.887 42.459 1.00 86.44 707 THR A C 1
ATOM 5578 O O . THR A 1 707 ? 27.012 -5.249 41.517 1.00 86.44 707 THR A O 1
ATOM 5581 N N . LYS A 1 708 ? 28.074 -5.760 43.414 1.00 79.62 708 LYS A N 1
ATOM 5582 C CA . LYS A 1 708 ? 27.628 -7.172 43.404 1.00 79.62 708 LYS A CA 1
ATOM 5583 C C . LYS A 1 708 ? 26.107 -7.315 43.290 1.00 79.62 708 LYS A C 1
ATOM 5585 O O . LYS A 1 708 ? 25.622 -8.234 42.636 1.00 79.62 708 LYS A O 1
ATOM 5590 N N . LYS A 1 709 ? 25.358 -6.393 43.905 1.00 85.75 709 LYS A N 1
ATOM 5591 C CA . LYS A 1 709 ? 23.897 -6.353 43.815 1.00 85.75 709 LYS A CA 1
ATOM 5592 C C . LYS A 1 709 ? 23.451 -5.997 42.397 1.00 85.75 709 LYS A C 1
ATOM 5594 O O . LYS A 1 709 ? 22.586 -6.678 41.861 1.00 85.75 709 LYS A O 1
ATOM 5599 N N . ASP A 1 710 ? 24.064 -4.995 41.773 1.00 91.44 710 ASP A N 1
ATOM 5600 C CA . ASP A 1 710 ? 23.732 -4.590 40.402 1.00 91.44 710 ASP A CA 1
ATOM 5601 C C . ASP A 1 710 ? 24.093 -5.674 39.385 1.00 91.44 710 ASP A C 1
ATOM 5603 O O . ASP A 1 710 ? 23.309 -5.938 38.482 1.00 91.44 710 ASP A O 1
ATOM 5607 N N . LEU A 1 711 ? 25.213 -6.373 39.580 1.00 87.75 711 LEU A N 1
ATOM 5608 C CA . LEU A 1 711 ? 25.625 -7.525 38.773 1.00 87.75 711 LEU A CA 1
ATOM 5609 C C . LEU A 1 711 ? 24.623 -8.684 38.885 1.00 87.75 711 LEU A C 1
ATOM 5611 O O . LEU A 1 711 ? 24.220 -9.251 37.871 1.00 87.75 711 LEU A O 1
ATOM 5615 N N . GLN A 1 712 ? 24.153 -8.997 40.097 1.00 87.06 712 GLN A N 1
ATOM 5616 C CA . GLN A 1 712 ? 23.121 -10.015 40.315 1.00 87.06 712 GLN A CA 1
ATOM 5617 C C . GLN A 1 712 ? 21.779 -9.613 39.688 1.00 87.06 712 GLN A C 1
ATOM 5619 O O . GLN A 1 712 ? 21.115 -10.433 39.052 1.00 87.06 712 GLN A O 1
ATOM 5624 N N . ARG A 1 713 ? 21.380 -8.345 39.829 1.00 93.69 713 ARG A N 1
ATOM 5625 C CA . ARG A 1 713 ? 20.153 -7.809 39.225 1.00 93.69 713 ARG A CA 1
ATOM 5626 C C . ARG A 1 713 ? 20.252 -7.750 37.704 1.00 93.69 713 ARG A C 1
ATOM 5628 O O . ARG A 1 713 ? 19.275 -8.052 37.030 1.00 93.69 713 ARG A O 1
ATOM 5635 N N . LEU A 1 714 ? 21.425 -7.452 37.156 1.00 93.62 714 LEU A N 1
ATOM 5636 C CA . LEU A 1 714 ? 21.685 -7.500 35.723 1.00 93.62 714 LEU A CA 1
ATOM 5637 C C . LEU A 1 714 ? 21.651 -8.938 35.188 1.00 93.62 714 LEU A C 1
ATOM 5639 O O . LEU A 1 714 ? 21.083 -9.173 34.126 1.00 93.62 714 LEU A O 1
ATOM 5643 N N . ALA A 1 715 ? 22.181 -9.913 35.932 1.00 90.06 715 ALA A N 1
ATOM 5644 C CA . ALA A 1 715 ? 22.073 -11.329 35.583 1.00 90.06 715 ALA A CA 1
ATOM 5645 C C . ALA A 1 715 ? 20.611 -11.803 35.568 1.00 90.06 715 ALA A C 1
ATOM 5647 O O . ALA A 1 715 ? 20.192 -12.431 34.599 1.00 90.06 715 ALA A O 1
ATOM 5648 N N . GLN A 1 716 ? 19.822 -11.426 36.579 1.00 89.94 716 GLN A N 1
ATOM 5649 C CA . GLN A 1 716 ? 18.380 -11.692 36.620 1.00 89.94 716 GLN A CA 1
ATOM 5650 C C . GLN A 1 716 ? 17.631 -10.981 35.489 1.00 89.94 716 GLN A C 1
ATOM 5652 O O . GLN A 1 716 ? 16.738 -11.556 34.887 1.00 89.94 716 GLN A O 1
ATOM 5657 N N . LEU A 1 717 ? 18.009 -9.747 35.154 1.00 92.19 717 LEU A N 1
ATOM 5658 C CA . LEU A 1 717 ? 17.442 -9.022 34.018 1.00 92.19 717 LEU A CA 1
ATOM 5659 C C . LEU A 1 717 ? 17.726 -9.746 32.699 1.00 92.19 717 LEU A C 1
ATOM 5661 O O . LEU A 1 717 ? 16.818 -9.867 31.887 1.00 92.19 717 LEU A O 1
ATOM 5665 N N . VAL A 1 718 ? 18.950 -10.244 32.483 1.00 90.00 718 VAL A N 1
ATOM 5666 C CA . VAL A 1 718 ? 19.310 -11.049 31.299 1.00 90.00 718 VAL A CA 1
ATOM 5667 C C . VAL A 1 718 ? 18.556 -12.381 31.276 1.00 90.00 718 VAL A C 1
ATOM 5669 O O . VAL A 1 718 ? 18.147 -12.822 30.208 1.00 90.00 718 VAL A O 1
ATOM 5672 N N . GLU A 1 719 ? 18.365 -13.013 32.432 1.00 88.12 719 GLU A N 1
ATOM 5673 C CA . GLU A 1 719 ? 17.645 -14.283 32.571 1.00 88.12 719 GLU A CA 1
ATOM 5674 C C . GLU A 1 719 ? 16.138 -14.139 32.324 1.00 88.12 719 GLU A C 1
ATOM 5676 O O . GLU A 1 719 ? 15.546 -14.968 31.638 1.00 88.12 719 GLU A O 1
ATOM 5681 N N . PHE A 1 720 ? 15.528 -13.070 32.835 1.00 86.69 720 PHE A N 1
ATOM 5682 C CA . PHE A 1 720 ? 14.103 -12.794 32.661 1.00 86.69 720 PHE A CA 1
ATOM 5683 C C . PHE A 1 720 ? 13.786 -12.072 31.351 1.00 86.69 720 PHE A C 1
ATOM 5685 O O . PHE A 1 720 ? 12.618 -11.952 30.992 1.00 86.69 720 PHE A O 1
ATOM 5692 N N . ALA A 1 721 ? 14.790 -11.579 30.620 1.00 82.75 721 ALA A N 1
ATOM 5693 C CA . ALA A 1 721 ? 14.553 -10.851 29.387 1.00 82.75 721 ALA A CA 1
ATOM 5694 C C . ALA A 1 721 ? 13.901 -11.733 28.302 1.00 82.75 721 ALA A C 1
ATOM 5696 O O . ALA A 1 721 ? 14.371 -12.841 28.036 1.00 82.75 721 ALA A O 1
ATOM 5697 N N . PRO A 1 722 ? 12.881 -11.217 27.593 1.00 84.19 722 PRO A N 1
ATOM 5698 C CA . PRO A 1 722 ? 12.286 -9.889 27.753 1.00 84.19 722 PRO A CA 1
ATOM 5699 C C . PRO A 1 722 ? 11.311 -9.826 28.947 1.00 84.19 722 PRO A C 1
ATOM 5701 O O . PRO A 1 722 ? 10.418 -10.658 29.051 1.00 84.19 722 PRO A O 1
ATOM 5704 N N . THR A 1 723 ? 11.427 -8.798 29.799 1.00 86.06 723 THR A N 1
ATOM 5705 C CA . THR A 1 723 ? 10.643 -8.689 31.054 1.00 86.06 723 THR A CA 1
ATOM 5706 C C . THR A 1 723 ? 9.983 -7.319 31.256 1.00 86.06 723 THR A C 1
ATOM 5708 O O . THR A 1 723 ? 10.332 -6.332 30.601 1.00 86.06 723 THR A O 1
ATOM 5711 N N . LYS A 1 724 ? 9.013 -7.220 32.172 1.00 89.06 724 LYS A N 1
ATOM 5712 C CA . LYS A 1 724 ? 8.391 -5.959 32.623 1.00 89.06 724 LYS A CA 1
ATOM 5713 C C . LYS A 1 724 ? 8.870 -5.562 34.021 1.00 89.06 724 LYS A C 1
ATOM 5715 O O . LYS A 1 724 ? 9.281 -6.390 34.823 1.00 89.06 724 LYS A O 1
ATOM 5720 N N . ASN A 1 725 ? 8.724 -4.278 34.366 1.00 87.75 725 ASN A N 1
ATOM 5721 C CA . ASN A 1 725 ? 9.059 -3.794 35.711 1.00 87.75 725 ASN A CA 1
ATOM 5722 C C . ASN A 1 725 ? 8.276 -4.520 36.817 1.00 87.75 725 ASN A C 1
ATOM 5724 O O . ASN A 1 725 ? 8.775 -4.622 37.927 1.00 87.75 725 ASN A O 1
ATOM 5728 N N . SER A 1 726 ? 7.046 -4.960 36.533 1.00 83.06 726 SER A N 1
ATOM 5729 C CA . SER A 1 726 ? 6.188 -5.673 37.483 1.00 83.06 726 SER A CA 1
ATOM 5730 C C . SER A 1 726 ? 6.719 -7.068 37.813 1.00 83.06 726 SER A C 1
ATOM 5732 O O . SER A 1 726 ? 6.739 -7.443 38.975 1.00 83.06 726 SER A O 1
ATOM 5734 N N . GLU A 1 727 ? 7.207 -7.797 36.810 1.00 81.44 727 GLU A N 1
ATOM 5735 C CA . GLU A 1 727 ? 7.795 -9.134 36.977 1.00 81.44 727 GLU A CA 1
ATOM 5736 C C . GLU A 1 727 ? 9.123 -9.049 37.730 1.00 81.44 727 GLU A C 1
ATOM 5738 O O . GLU A 1 727 ? 9.383 -9.815 38.653 1.00 81.44 727 GLU A O 1
ATOM 5743 N N . LEU A 1 728 ? 9.941 -8.047 37.393 1.00 88.38 728 LEU A N 1
ATOM 5744 C CA . LEU A 1 728 ? 11.137 -7.741 38.164 1.00 88.38 728 LEU A CA 1
ATOM 5745 C C . LEU A 1 728 ? 10.795 -7.276 39.582 1.00 88.38 728 LEU A C 1
ATOM 5747 O O . LEU A 1 728 ? 11.547 -7.590 40.488 1.00 88.38 728 LEU A O 1
ATOM 5751 N N . ALA A 1 729 ? 9.689 -6.560 39.810 1.00 85.62 729 ALA A N 1
ATOM 5752 C CA . ALA A 1 729 ? 9.315 -6.109 41.153 1.00 85.62 729 ALA A CA 1
ATOM 5753 C C . ALA A 1 729 ? 8.977 -7.293 42.055 1.00 85.62 729 ALA A C 1
ATOM 5755 O O . ALA A 1 729 ? 9.468 -7.352 43.177 1.00 85.62 729 ALA A O 1
ATOM 5756 N N . GLU A 1 730 ? 8.239 -8.267 41.524 1.00 83.62 730 GLU A N 1
ATOM 5757 C CA . GLU A 1 730 ? 7.964 -9.535 42.196 1.00 83.62 730 GLU A CA 1
ATOM 5758 C C . GLU A 1 730 ? 9.254 -10.335 42.441 1.00 83.62 730 GLU A C 1
ATOM 5760 O O . GLU A 1 730 ? 9.532 -10.735 43.569 1.00 83.62 730 GLU A O 1
ATOM 5765 N N . ALA A 1 731 ? 10.106 -10.493 41.423 1.00 85.75 731 ALA A N 1
ATOM 5766 C CA . ALA A 1 731 ? 11.368 -11.225 41.552 1.00 85.75 731 ALA A CA 1
ATOM 5767 C C . ALA A 1 731 ? 12.382 -10.543 42.492 1.00 85.75 731 ALA A C 1
ATOM 5769 O O . ALA A 1 731 ? 13.315 -11.178 42.996 1.00 85.75 731 ALA A O 1
ATOM 5770 N N . TRP A 1 732 ? 12.271 -9.228 42.672 1.00 92.38 732 TRP A N 1
ATOM 5771 C CA . TRP A 1 732 ? 13.228 -8.410 43.413 1.00 92.38 732 TRP A CA 1
ATOM 5772 C C . TRP A 1 732 ? 12.711 -7.929 44.769 1.00 92.38 732 TRP A C 1
ATOM 5774 O O . TRP A 1 732 ? 13.476 -7.256 45.463 1.00 92.38 732 TRP A O 1
ATOM 5784 N N . ASP A 1 733 ? 11.492 -8.325 45.144 1.00 89.56 733 ASP A N 1
ATOM 5785 C CA . ASP A 1 733 ? 10.801 -7.940 46.381 1.00 89.56 733 ASP A CA 1
ATOM 5786 C C . ASP A 1 733 ? 10.667 -6.410 46.534 1.00 89.56 733 ASP A C 1
ATOM 5788 O O . ASP A 1 733 ? 10.925 -5.828 47.586 1.00 89.56 733 ASP A O 1
ATOM 5792 N N . TYR A 1 734 ? 10.319 -5.734 45.433 1.00 84.56 734 TYR A N 1
ATOM 5793 C CA . TYR A 1 734 ? 9.956 -4.315 45.421 1.00 84.56 734 TYR A CA 1
ATOM 5794 C C . TYR A 1 734 ? 8.437 -4.153 45.496 1.00 84.56 734 TYR A C 1
ATOM 5796 O O . TYR A 1 734 ? 7.682 -4.913 44.892 1.00 84.56 734 TYR A O 1
ATOM 5804 N N . ASN A 1 735 ? 7.977 -3.091 46.158 1.00 65.12 735 ASN A N 1
ATOM 5805 C CA . ASN A 1 735 ? 6.547 -2.850 46.371 1.00 65.12 735 ASN A CA 1
ATOM 5806 C C . ASN A 1 735 ? 5.820 -2.429 45.085 1.00 65.12 735 ASN A C 1
ATOM 5808 O O . ASN A 1 735 ? 4.591 -2.422 45.032 1.00 65.12 735 ASN A O 1
ATOM 5812 N N . SER A 1 736 ? 6.562 -2.019 44.050 1.00 73.19 736 SER A N 1
ATOM 5813 C CA . SER A 1 736 ? 5.997 -1.655 42.753 1.00 73.19 736 SER A CA 1
ATOM 5814 C C . SER A 1 736 ? 7.025 -1.706 41.621 1.00 73.19 736 SER A C 1
ATOM 5816 O O . SER A 1 736 ? 8.227 -1.517 41.817 1.00 73.19 736 SER A O 1
ATOM 5818 N N . GLY A 1 737 ? 6.537 -1.838 40.384 1.00 67.38 737 GLY A N 1
ATOM 5819 C CA . GLY A 1 737 ? 7.368 -1.684 39.187 1.00 67.38 737 GLY A CA 1
ATOM 5820 C C . GLY A 1 737 ? 7.986 -0.284 39.029 1.00 67.38 737 GLY A C 1
ATOM 5821 O O . GLY A 1 737 ? 8.950 -0.118 38.281 1.00 67.38 737 GLY A O 1
ATOM 5822 N N . SER A 1 738 ? 7.479 0.733 39.729 1.00 70.69 738 SER A N 1
ATOM 5823 C CA . SER A 1 738 ? 8.079 2.072 39.737 1.00 70.69 738 SER A CA 1
ATOM 5824 C C . SER A 1 738 ? 9.383 2.106 40.536 1.00 70.69 738 SER A C 1
ATOM 5826 O O . SER A 1 738 ? 10.330 2.763 40.114 1.00 70.69 738 SER A O 1
ATOM 5828 N N . GLU A 1 739 ? 9.485 1.353 41.635 1.00 75.19 739 GLU A N 1
ATOM 5829 C CA . GLU A 1 739 ? 10.737 1.221 42.397 1.00 75.19 739 GLU A CA 1
ATOM 5830 C C . GLU A 1 739 ? 11.809 0.495 41.572 1.00 75.19 739 GLU A C 1
ATOM 5832 O O . GLU A 1 739 ? 12.958 0.936 41.514 1.00 75.19 739 GLU A O 1
ATOM 5837 N N . VAL A 1 740 ? 11.411 -0.544 40.829 1.00 87.56 740 VAL A N 1
ATOM 5838 C CA . VAL A 1 740 ? 12.277 -1.216 39.848 1.00 87.56 740 VAL A CA 1
ATOM 5839 C C . VAL A 1 740 ? 12.718 -0.261 38.746 1.00 87.56 740 VAL A C 1
ATOM 5841 O O . VAL A 1 740 ? 13.891 -0.234 38.392 1.00 87.56 740 VAL A O 1
ATOM 5844 N N . TYR A 1 741 ? 11.807 0.545 38.201 1.00 82.19 741 TYR A N 1
ATOM 5845 C CA . TYR A 1 741 ? 12.142 1.535 37.178 1.00 82.19 741 TYR A CA 1
ATOM 5846 C C . TYR A 1 741 ? 13.195 2.536 37.666 1.00 82.19 741 TYR A C 1
ATOM 5848 O O . TYR A 1 741 ? 14.178 2.776 36.963 1.00 82.19 741 TYR A O 1
ATOM 5856 N N . GLN A 1 742 ? 13.015 3.077 38.875 1.00 81.56 742 GLN A N 1
ATOM 5857 C CA . GLN A 1 742 ? 13.982 3.987 39.491 1.00 81.56 742 GLN A CA 1
ATOM 5858 C C . GLN A 1 742 ? 15.329 3.293 39.711 1.00 81.56 742 GLN A C 1
ATOM 5860 O O . GLN A 1 742 ? 16.371 3.854 39.377 1.00 81.56 742 GLN A O 1
ATOM 5865 N N . TYR A 1 743 ? 15.317 2.044 40.185 1.00 88.69 743 TYR A N 1
ATOM 5866 C CA . TYR A 1 743 ? 16.531 1.252 40.367 1.00 88.69 743 TYR A CA 1
ATOM 5867 C C . TYR A 1 743 ? 17.275 1.009 39.048 1.00 88.69 743 TYR A C 1
ATOM 5869 O O . TYR A 1 743 ? 18.486 1.215 38.973 1.00 88.69 743 TYR A O 1
ATOM 5877 N N . LEU A 1 744 ? 16.556 0.610 37.998 1.00 89.12 744 LEU A N 1
ATOM 5878 C CA . LEU A 1 744 ? 17.114 0.353 36.675 1.00 89.12 744 LEU A CA 1
ATOM 5879 C C . LEU A 1 744 ? 17.732 1.611 36.066 1.00 89.12 744 LEU A C 1
ATOM 5881 O O . LEU A 1 744 ? 18.827 1.547 35.518 1.00 89.12 744 LEU A O 1
ATOM 5885 N N . ILE A 1 745 ? 17.059 2.757 36.159 1.00 81.25 745 ILE A N 1
ATOM 5886 C CA . ILE A 1 745 ? 17.587 4.026 35.640 1.00 81.25 745 ILE A CA 1
ATOM 5887 C C . ILE A 1 745 ? 18.795 4.513 36.432 1.00 81.25 745 ILE A C 1
ATOM 5889 O O . ILE A 1 745 ? 19.726 5.040 35.829 1.00 81.25 745 ILE A O 1
ATOM 5893 N N . ALA A 1 746 ? 18.788 4.351 37.753 1.00 84.19 746 ALA A N 1
ATOM 5894 C CA . ALA A 1 746 ? 19.886 4.811 38.591 1.00 84.19 746 ALA A CA 1
ATOM 5895 C C . ALA A 1 746 ? 21.142 3.937 38.452 1.00 84.19 746 ALA A C 1
ATOM 5897 O O . ALA A 1 746 ? 22.243 4.476 38.463 1.00 84.19 746 ALA A O 1
ATOM 5898 N N . ASN A 1 747 ? 20.986 2.613 38.307 1.00 87.75 747 ASN A N 1
ATOM 5899 C CA . ASN A 1 747 ? 22.103 1.671 38.466 1.00 87.75 747 ASN A CA 1
ATOM 5900 C C . ASN A 1 747 ? 22.436 0.853 37.208 1.00 87.75 747 ASN A C 1
ATOM 5902 O O . ASN A 1 747 ? 23.560 0.386 37.081 1.00 87.75 747 ASN A O 1
ATOM 5906 N N . LEU A 1 748 ? 21.491 0.652 36.277 1.00 92.12 748 LEU A N 1
ATOM 5907 C CA . LEU A 1 748 ? 21.654 -0.285 35.151 1.00 92.12 748 LEU A CA 1
ATOM 5908 C C . LEU A 1 748 ? 21.343 0.317 33.770 1.00 92.12 748 LEU A C 1
ATOM 5910 O O . LEU A 1 748 ? 21.262 -0.423 32.794 1.00 92.12 748 LEU A O 1
ATOM 5914 N N . LYS A 1 749 ? 21.181 1.641 33.659 1.00 89.38 749 LYS A N 1
ATOM 5915 C CA . LYS A 1 749 ? 20.684 2.343 32.457 1.00 89.38 749 LYS A CA 1
ATOM 5916 C C . LYS A 1 749 ? 21.405 1.984 31.151 1.00 89.38 749 LYS A C 1
ATOM 5918 O O . LYS A 1 749 ? 20.766 1.960 30.107 1.00 89.38 749 LYS A O 1
ATOM 5923 N N . GLU A 1 750 ? 22.704 1.708 31.207 1.00 87.25 750 GLU A N 1
ATOM 5924 C CA . GLU A 1 750 ? 23.535 1.388 30.033 1.00 87.25 750 GLU A CA 1
ATOM 5925 C C . GLU A 1 750 ? 23.427 -0.092 29.609 1.00 87.25 750 GLU A C 1
ATOM 5927 O O . GLU A 1 750 ? 23.699 -0.468 28.466 1.00 87.25 750 GLU A O 1
ATOM 5932 N N . PHE A 1 751 ? 22.951 -0.951 30.510 1.00 90.12 751 PHE A N 1
ATOM 5933 C CA . PHE A 1 751 ? 22.952 -2.402 30.341 1.00 90.12 751 PHE A CA 1
ATOM 5934 C C . PHE A 1 751 ? 21.609 -2.974 29.870 1.00 90.12 751 PHE A C 1
ATOM 5936 O O . PHE A 1 751 ? 21.519 -4.170 29.585 1.00 90.12 751 PHE A O 1
ATOM 5943 N N . TYR A 1 752 ? 20.570 -2.145 29.738 1.00 92.00 752 TYR A N 1
ATOM 5944 C CA . TYR A 1 752 ? 19.280 -2.544 29.177 1.00 92.00 752 TYR A CA 1
ATOM 5945 C C . TYR A 1 752 ? 18.697 -1.475 28.246 1.00 92.00 752 TYR A C 1
ATOM 5947 O O . TYR A 1 752 ? 19.022 -0.295 28.310 1.00 92.00 752 TYR A O 1
ATOM 5955 N N . THR A 1 753 ? 17.799 -1.901 27.368 1.00 86.75 753 THR A N 1
ATOM 5956 C CA . THR A 1 753 ? 16.958 -1.044 26.536 1.00 86.75 753 THR A CA 1
ATOM 5957 C C . THR A 1 753 ? 15.515 -1.544 26.584 1.00 86.75 753 THR A C 1
ATOM 5959 O O . THR A 1 753 ? 15.219 -2.565 27.210 1.00 86.75 753 THR A O 1
ATOM 5962 N N . ARG A 1 754 ? 14.592 -0.810 25.957 1.00 82.06 754 ARG A N 1
ATOM 5963 C CA . ARG A 1 754 ? 13.207 -1.249 25.777 1.00 82.06 754 ARG A CA 1
ATOM 5964 C C . ARG A 1 754 ? 12.923 -1.564 24.316 1.00 82.06 754 ARG A C 1
ATOM 5966 O O . ARG A 1 754 ? 13.271 -0.772 23.445 1.00 82.06 754 ARG A O 1
ATOM 5973 N N . ASN A 1 755 ? 12.305 -2.714 24.056 1.00 69.25 755 ASN A N 1
ATOM 5974 C CA . ASN A 1 755 ? 11.933 -3.127 22.700 1.00 69.25 755 ASN A CA 1
ATOM 5975 C C . ASN A 1 755 ? 10.639 -2.431 22.213 1.00 69.25 755 ASN A C 1
ATOM 5977 O O . ASN A 1 755 ? 10.078 -1.581 22.908 1.00 69.25 755 ASN A O 1
ATOM 5981 N N . GLU A 1 756 ? 10.164 -2.792 21.015 1.00 53.91 756 GLU A N 1
ATOM 5982 C CA . GLU A 1 756 ? 8.969 -2.207 20.374 1.00 53.91 756 GLU A CA 1
ATOM 5983 C C . GLU A 1 756 ? 7.692 -2.347 21.231 1.00 53.91 756 GLU A C 1
ATOM 5985 O O . GLU A 1 756 ? 6.827 -1.471 21.202 1.00 53.91 756 GLU A O 1
ATOM 5990 N N . ASP A 1 757 ? 7.637 -3.366 22.093 1.00 56.03 757 ASP A N 1
ATOM 5991 C CA . ASP A 1 757 ? 6.538 -3.642 23.030 1.00 56.03 757 ASP A CA 1
ATOM 5992 C C . ASP A 1 757 ? 6.782 -3.079 24.442 1.00 56.03 757 ASP A C 1
ATOM 5994 O O . ASP A 1 757 ? 6.073 -3.404 25.397 1.00 56.03 757 ASP A O 1
ATOM 5998 N N . LYS A 1 758 ? 7.789 -2.208 24.591 1.00 65.88 758 LYS A N 1
ATOM 5999 C CA . LYS A 1 758 ? 8.212 -1.561 25.845 1.00 65.88 758 LYS A CA 1
ATOM 6000 C C . LYS A 1 758 ? 8.748 -2.520 26.923 1.00 65.88 758 LYS A C 1
ATOM 6002 O O . LYS A 1 758 ? 8.879 -2.093 28.076 1.00 65.88 758 LYS A O 1
ATOM 6007 N N . LEU A 1 759 ? 9.102 -3.761 26.579 1.00 79.56 759 LEU A N 1
ATOM 6008 C CA . LEU A 1 759 ? 9.736 -4.728 27.488 1.00 79.56 759 LEU A CA 1
ATOM 6009 C C . LEU A 1 759 ? 11.218 -4.415 27.686 1.00 79.56 759 LEU A C 1
ATOM 6011 O O . LEU A 1 759 ? 11.880 -3.962 26.757 1.00 79.56 759 LEU A O 1
ATOM 6015 N N . ILE A 1 760 ? 11.734 -4.678 28.883 1.00 90.06 760 ILE A N 1
ATOM 6016 C CA . ILE A 1 760 ? 13.147 -4.552 29.234 1.00 90.06 760 ILE A CA 1
ATOM 6017 C C . ILE A 1 760 ? 13.918 -5.717 28.616 1.00 90.06 760 ILE A C 1
ATOM 6019 O O . ILE A 1 760 ? 13.605 -6.881 28.864 1.00 90.06 760 ILE A O 1
ATOM 6023 N N . VAL A 1 761 ? 14.940 -5.385 27.833 1.00 88.88 761 VAL A N 1
ATOM 6024 C CA . VAL A 1 761 ? 15.875 -6.333 27.220 1.00 88.88 761 VAL A CA 1
ATOM 6025 C C . VAL A 1 761 ? 17.309 -5.864 27.459 1.00 88.88 761 VAL A C 1
ATOM 6027 O O . VAL A 1 761 ? 17.549 -4.656 27.457 1.00 88.88 761 VAL A O 1
ATOM 6030 N N . PRO A 1 762 ? 18.279 -6.763 27.667 1.00 91.12 762 PRO A N 1
ATOM 6031 C CA . PRO A 1 762 ? 19.661 -6.364 27.866 1.00 91.12 762 PRO A CA 1
ATOM 6032 C C . PRO A 1 762 ? 20.246 -5.750 26.590 1.00 91.12 762 PRO A C 1
ATOM 6034 O O . PRO A 1 762 ? 19.900 -6.129 25.469 1.00 91.12 762 PRO A O 1
ATOM 6037 N N . THR A 1 763 ? 21.154 -4.790 26.749 1.00 88.62 763 THR A N 1
ATOM 6038 C CA . THR A 1 763 ? 22.002 -4.327 25.643 1.00 88.62 763 THR A CA 1
ATOM 6039 C C . THR A 1 763 ? 23.115 -5.344 25.383 1.00 88.62 763 THR A C 1
ATOM 6041 O O . THR A 1 763 ? 23.394 -6.219 26.204 1.00 88.62 763 THR A O 1
ATOM 6044 N N . LYS A 1 764 ? 23.828 -5.202 24.256 1.00 86.50 764 LYS A N 1
ATOM 6045 C CA . LYS A 1 764 ? 25.040 -6.003 23.992 1.00 86.50 764 LYS A CA 1
ATOM 6046 C C . LYS A 1 764 ? 26.088 -5.854 25.101 1.00 86.50 764 LYS A C 1
ATOM 6048 O O . LYS A 1 764 ? 26.868 -6.775 25.322 1.00 86.50 764 LYS A O 1
ATOM 6053 N N . GLU A 1 765 ? 26.125 -4.702 25.764 1.00 83.31 765 GLU A N 1
ATOM 6054 C CA . GLU A 1 765 ? 26.994 -4.443 26.913 1.00 83.31 765 GLU A CA 1
ATOM 6055 C C . GLU A 1 765 ? 26.487 -5.167 28.164 1.00 83.31 765 GLU A C 1
ATOM 6057 O O . GLU A 1 765 ? 27.280 -5.842 28.816 1.00 83.31 765 GLU A O 1
ATOM 6062 N N . GLY A 1 766 ? 25.172 -5.160 28.423 1.00 87.44 766 GLY A N 1
ATOM 6063 C CA . GLY A 1 766 ? 24.538 -5.963 29.480 1.00 87.44 766 GLY A CA 1
ATOM 6064 C C . GLY A 1 766 ? 24.822 -7.459 29.361 1.00 87.44 766 GLY A C 1
ATOM 6065 O O . GLY A 1 766 ? 25.256 -8.097 30.319 1.00 87.44 766 GLY A O 1
ATOM 6066 N N . GLU A 1 767 ? 24.675 -8.020 28.160 1.00 87.25 767 GLU A N 1
ATOM 6067 C CA . GLU A 1 767 ? 24.987 -9.431 27.909 1.00 87.25 767 GLU A CA 1
ATOM 6068 C C . GLU A 1 767 ? 26.478 -9.754 28.082 1.00 87.25 767 GLU A C 1
ATOM 6070 O O . GLU A 1 767 ? 26.830 -10.844 28.539 1.00 87.25 767 GLU A O 1
ATOM 6075 N N . ARG A 1 768 ? 27.372 -8.832 27.698 1.00 84.50 768 ARG A N 1
ATOM 6076 C CA . ARG A 1 768 ? 28.823 -9.002 27.872 1.00 84.50 768 ARG A CA 1
ATOM 6077 C C . ARG A 1 768 ? 29.218 -8.967 29.344 1.00 84.50 768 ARG A C 1
ATOM 6079 O O . ARG A 1 768 ? 29.978 -9.840 29.754 1.00 84.50 768 ARG A O 1
ATOM 6086 N N . ALA A 1 769 ? 28.673 -8.031 30.120 1.00 85.31 769 ALA A N 1
ATOM 6087 C CA . ALA A 1 769 ? 28.933 -7.914 31.553 1.00 85.31 769 ALA A CA 1
ATOM 6088 C C . ALA A 1 769 ? 28.524 -9.193 32.307 1.00 85.31 769 ALA A C 1
ATOM 6090 O O . ALA A 1 769 ? 29.298 -9.732 33.094 1.00 85.31 769 ALA A O 1
ATOM 6091 N N . VAL A 1 770 ? 27.358 -9.768 31.982 1.00 86.31 770 VAL A N 1
ATOM 6092 C CA . VAL A 1 770 ? 26.903 -11.034 32.591 1.00 86.31 770 VAL A CA 1
ATOM 6093 C C . VAL A 1 770 ? 27.732 -12.242 32.142 1.00 86.31 770 VAL A C 1
ATOM 6095 O O . VAL A 1 770 ? 27.933 -13.177 32.915 1.00 86.31 770 VAL A O 1
ATOM 6098 N N . LYS A 1 771 ? 28.253 -12.250 30.910 1.00 80.06 771 LYS A N 1
ATOM 6099 C CA . LYS A 1 771 ? 29.163 -13.313 30.445 1.00 80.06 771 LYS A CA 1
ATOM 6100 C C . LYS A 1 771 ? 30.537 -13.254 31.110 1.00 80.06 771 LYS A C 1
ATOM 6102 O O . LYS A 1 771 ? 31.134 -14.305 31.303 1.00 80.06 771 LYS A O 1
ATOM 6107 N N . GLN A 1 772 ? 31.035 -12.063 31.442 1.00 75.94 772 GLN A N 1
ATOM 6108 C CA . GLN A 1 772 ? 32.296 -11.900 32.173 1.00 75.94 772 GLN A CA 1
ATOM 6109 C C . GLN A 1 772 ? 32.176 -12.419 33.612 1.00 75.94 772 GLN A C 1
ATOM 6111 O O . GLN A 1 772 ? 33.035 -13.189 34.023 1.00 75.94 772 GLN A O 1
ATOM 6116 N N . LEU A 1 773 ? 31.058 -12.143 34.299 1.00 71.94 773 LEU A N 1
ATOM 6117 C CA . LEU A 1 773 ? 30.735 -12.736 35.608 1.00 71.94 773 LEU A CA 1
ATOM 6118 C C . LEU A 1 773 ? 30.801 -14.270 35.604 1.00 71.94 773 LEU A C 1
ATOM 6120 O O . LEU A 1 773 ? 31.428 -14.866 36.466 1.00 71.94 773 LEU A O 1
ATOM 6124 N N . LYS A 1 774 ? 30.183 -14.918 34.607 1.00 64.75 774 LYS A N 1
ATOM 6125 C CA . LYS A 1 774 ? 30.126 -16.390 34.513 1.00 64.75 774 LYS A CA 1
ATOM 6126 C C . LYS A 1 774 ? 31.469 -17.062 34.186 1.00 64.75 774 LYS A C 1
ATOM 6128 O O . LYS A 1 774 ? 31.520 -18.285 34.178 1.00 64.75 774 LYS A O 1
ATOM 6133 N N . ASN A 1 775 ? 32.504 -16.288 33.854 1.00 54.91 775 ASN A N 1
ATOM 6134 C CA . ASN A 1 775 ? 33.853 -16.788 33.576 1.00 54.91 775 ASN A CA 1
ATOM 6135 C C . ASN A 1 775 ? 34.839 -16.514 34.733 1.00 54.91 775 ASN A C 1
ATOM 6137 O O . ASN A 1 775 ? 35.989 -16.941 34.639 1.00 54.91 775 ASN A O 1
ATOM 6141 N N . GLU A 1 776 ? 34.420 -15.773 35.766 1.00 50.34 776 GLU A N 1
ATOM 6142 C CA . GLU A 1 776 ? 35.213 -15.475 36.971 1.00 50.34 776 GLU A CA 1
ATOM 6143 C C . GLU A 1 776 ? 34.783 -16.302 38.204 1.00 50.34 776 GLU A C 1
ATOM 6145 O O . GLU A 1 776 ? 35.532 -16.343 39.182 1.00 50.34 776 GLU A O 1
ATOM 6150 N N . ASP A 1 777 ? 33.635 -16.992 38.127 1.00 42.47 777 ASP A N 1
ATOM 6151 C CA . ASP A 1 777 ? 33.213 -18.100 39.009 1.00 42.47 777 ASP A CA 1
ATOM 6152 C C . ASP A 1 777 ? 33.658 -19.457 38.431 1.00 42.47 777 ASP A C 1
ATOM 6154 O O . ASP A 1 777 ? 34.033 -20.353 39.229 1.00 42.47 777 ASP A O 1
#

Sequence (777 aa):
MTQKGLPTSRVSIDRIFNNGESVHKRENGEDLHLGLLPPEAAGKELLVEMWDQNEGRVVDPRYRPERDPPHDTISTSKTQARLSMDSPNLGKGDYVVGIVRNGQFKGDPKLVTGGYQIKIPEARSGEIAIAQVNEAERQKFGANHAKATRIDYPSAFVASDKADLGLKRLMSDGRWRKVPLGRLERTVLPEMVRLIRERESVSILNPGFDPDFPLRAVIELLYNAEPRSNVALLTSGTSVHWGQKGEVRDTYRGYGLAVNEGETRTAVPLDQVFAHSYVSNGELKTSSESLLNRRLVLTKKIDELSAVSDLSVITVDYTSRKTGVNKETITKLRERFPNTPIVSIASLYTKNEGDGVPRYAPPSFLEEDKVIPNSSDIKEACNGYTPQVGRTTIGTNGEHYASGSEGSPFPPSITDTLGLLREPRIEVQPVEGDDLSRWFKMVTKHFTDLLDNNVEQAAYKIYSREMFFKRLPVSTYLYNEWIRQQYAEGERYLPETTDGILEDLETYGGQIEDLRAPASIFGALRALRKVEISLRDRNPMFERIRDEVLDAVENGFRLGIFCPRKSWVHMLREALSQDSVPEDVIGTSVVLLNSDSIRDMPPCRHLLFPGPQHPHYAGFYLHPRTKKTVILSYNDQRTGTIEKHAKQYINQLNIMTSGAAESPYPMPALNAQGPVGELTSSESIKGDLLKKDESEVPKDNQTVDLTKKDLQRLAQLVEFAPTKNSELAEAWDYNSGSEVYQYLIANLKEFYTRNEDKLIVPTKEGERAVKQLKNED

Secondary structure (DSSP, 8-state):
----SS-EEEEE--EE-TTSEEEEE-TTS-EEEEEE--GGGTT-EEEEEE-SSSBEEE--GGGSBPSS----PPPHHHHHHHTS---S---TT-EEEEEEE--SSS---EEEETTEEEE-TTPPTT-EEEEEEEEEE--SSS-EEEEEEE---S-HHHHHHHHS-EEEEEBTTS-EEEPP--HHHHHHHHHHHHHHHTT--EEEEESS--TTHHHHHHHHHHHHSPTT-EEEEEE---SSSS--HHHHHHHHHTEEEE-SSS-BS--EEHHHHEEEEEEETTEEEE-S--SEEEEEEEES-GGGGGG-SSEEEEEEEESSEEESSTTHHHHHHHHH-TTS-EEEEEETT-EEE-TTS-EES--GGGGGS-EES-HHHHHHHTTT---PPPPP-----SSSS-S-----SS-HHHHHHHHHTSPPEEEEEE---TTHHHHHHHHHHHHHHHHHTT-HHHHHHHHHHHHHHHH--S-HHHHHHHHHHHHHTT--S-PPPHHHHHHHHHHHHHH-S-TTSHHHHHHHHHHHHHHHHHTSS--HHHHHHHHHHHHHHHTT--EEEE-SSHHHHHHHHHHHHHTT--TTTBTTTEEEE-TTGGGGPPPEEEEEEESPPPGGGGGGGG-TTEEEEEEEESSSS-HHHHHHHHHHHHHHHHHHHHTTS---SPPPEEEESS---------------------------------HHHHHHHHHHHHH-SB-HHHHHHHHT-SSHHHHHHHHHHHSTTTEEE-TT--EEE-HHHHHHHHHHTTT-

pLDDT: mean 80.54, std 16.55, range [23.41, 98.38]

Radius of gyration: 29.96 Å; chains: 1; bounding box: 66×55×98 Å

Organism: NCBI:txid1008153

InterPro domains:
  IPR043815 Protein of unknown function DUF5797 [PF19110] (706-771)

Foldseek 3Di:
DDDPQQDFDFFAFQDADPLQWTWGQDPVRATATQGHDDRVSHRDGFGWGAFFPRYIYGQHLVLAFAQFFDPDFDDLVVQQVQQADCALDDDAFAKHKAFWADDPPPDATFGAHSQETEHEPPDDHQAIFIWGWHDWADDPDHGTYTYTYTPPQLFQLVSCVVNQFWKWFQTNVLKTFRQFEALLCSVVLSVLSVCLVVLAAEEEAQQALDLCVLLSSQVRCQNSDDAQAEEEEQFPADPQGPGDPVSSVRNQQRMFGHGDGGMDSDTHRVCQAAWEWEADPLAIGTDGHHNTNYYYYYHNDLVSCVSHPRYSAYEYDQAAEDDEDADVVVVVNCVVCVSHHYYYYYYQQRFYDYLLDTFGGTGPVLLVGHYPPFLVSLCVSCPPDDLDFAWFADDDDDPDDDPDGGIHSYHRSSRSSSLQLDAAAEEEDEQDQPCLLVLLVQLVVLLVQCVVVVVNVLSVLSVVLSQCLLQQQAFLQLLQVLQVVCVVVVDPQGDDRNVVSLVVLVVCLVPDPPPSRNVSSVSSSVSSVVSNVSRHPPHSSNVVVVVVLVVLVVSVRAEEEEDADPSSLVSSLVVCVVVVNDNSCDSRRYDYDHSNRLSRDGQGQEYEGSADDDLSCLVSSSRSRYVYYYYYGNDDDCLVVSLVSVQVSQVSVQCSRHNPPDRSGDRHDYDYPDDHDDDDDDDPPDSDDPDDDDDDDDDDDDPPPADPVLLVLLLVLQVCPQAALAVSCVVVVHPDSVVSVVVCVVGPVQQWDADPSRGIHGDPVSVVSNVVVVVVD